Protein AF-0000000084338979 (afdb_homodimer)

Secondary structure (DSSP, 8-state):
----S-S----HHHHHHHHHHHHHHHTT---PPPEEEEEGGG-TT-EESS-EE-SS-BSSS--TTT-TTS---TTSSB-TTSEEE-TTPBPPHHHHHHHHHTT-SEEEEEPPPEEEEEEE-SSEE-TTS-PPTT-EE-HHHHHHHHHHHHTT-EEEE-PPBPS-HHHHHHHHHHHGGG-SEEEEEE-S-TTHHHHHHHHHHHHEEEEEE--SEES-TT-EEEEES-S-TTT-TTS-----EEEEEE-SSHHHHHHHIIIIIHHHHHHHHT-PPPP--PEEEEESS-EE--TTSEEEEEEEEEEEE-TTT--EEEEEEEPP--TT-HHHHHH--EEEEE-TT--EE-TT-EEEEEEPTT----TTEEEEEE---HHHHHHHHHHHHH-SS-EEEEEE--HHHHHHHHHTT--SEEEEEEETTS-HHHHHHHHHHHHS---EEEEEE-SSEEEEEEE-S-TTSHHHHHHHHHHT-HHHHHHHHHSTT--S-----EEEEPTT------TTS------/----S-S----HHHHHHHHHHHHHHHTT---PPPEEEEEGGG-TT-EESS-EE-SS-BSSS--TTT-TTS---TTSSB-TTSEEE-TTPBPPHHHHHHHHHTT-SEEEEEPPPEEEEEEE-SSEE-TTS-PPTT-EE-HHHHHHHHHHHHTT-EEEE-PPBPS-HHHHHHHHHHHGGG-SEEEEEE-S-TTHHHHHHHHHHHHEEEEEE--SEES-TT-EEEEES-S-TTT-TTS-----EEEEEE-SSHHHHHHHIIIIIHHHHHHHHT-PPPP--PEEEEESS-EE--TTSEEEEEEEEEEEE-TTT--EEEEEEEPP--TT-HHHHHH--EEEEE-TT--EE-TT-EEEEEEPTT----TTEEEEEE---HHHHHHHHHHHHH-SS-EEEEEE--HHHHHHHHHTT--SEEEEEEETTS-TTHHHHHHHHHHS---EEEEEE-SSEEEEEEE-S-TTSHHHHHHHHHHT-HHHHHHHHHSTT--S-----EEEEPTT------TTS------

pLDDT: mean 74.65, std 19.27, range [20.69, 98.31]

Sequence (1030 aa):
MTDAADAVRADPVAEAFRSWLRGCARAGWAPDAVVETVGVRQAHGRVTAGPVVARWPVPVHDETAYDETMPSPIGDDVRTGSAVLPGGHRIRPVDVAALAAAGHVSITVRRRPRVAIVPTGDEVRPFGGTPRPSEVLDTNSLMLEGLLAEAGCEPWPLPVVPDRPDALAAALSDAAPTADLVLVVAGSRTARDAHLRAVIAQLGQVAVHRVAMRPGRPVVLGVLGGGAPEHDPVRPAMPPVPVVGVPGYPASVERVFRGFVAPLLHRILGVPPPARHPVPARLAAPVRSTATLDEHVRVRVATVTDPGTAAPHLLAVPLPRGAGALTALIRAEALLHVPVGVDRLAAGAAVQLLTVPGAAFATSTTVLAGPSSPAVDALVDAHRADTADCVLHRTELGEDEALSALAAGLCHAAVAALPLGAAYPDAAQRLADRLGAITALEVARSDRVDVLVVPAAAFDSAPVVRLRCTLSSMAFRRRLRDLRGYSGRTSGRETWHAPGTALEPANGGPRCATRMTDAADAVRADPVAEAFRSWLRGCARAGWAPDAVVETVGVRQAHGRVTAGPVVARWPVPVHDETAYDETMPSPIGDDVRTGSAVLPGGHRIRPVDVAALAAAGHVSITVRRRPRVAIVPTGDEVRPFGGTPRPSEVLDTNSLMLEGLLAEAGCEPWPLPVVPDRPDALAAALSDAAPTADLVLVVAGSRTARDAHLRAVIAQLGQVAVHRVAMRPGRPVVLGVLGGGAPEHDPVRPAMPPVPVVGVPGYPASVERVFRGFVAPLLHRILGVPPPARHPVPARLAAPVRSTATLDEHVRVRVATVTDPGTAAPHLLAVPLPRGAGALTALIRAEALLHVPVGVDRLAAGAAVQLLTVPGAAFATSTTVLAGPSSPAVDALVDAHRADTADCVLHRTELGEDEALSALAAGLCHAAVAALPLGAAYPDAAQRLADRLGAITALEVARSDRVDVLVVPAAAFDSAPVVRLRCTLSSMAFRRRLRDLRGYSGRTSGRETWHAPGTALEPANGGPRCATR

Nearest PDB structures (foldseek):
  8bve-assembly1_A  TM=7.449E-01  e=4.245E-26  Corynebacterium glutamicum ATCC 13032
  1g8l-assembly1_B  TM=8.220E-01  e=2.655E-24  Escherichia coli
  8bvf-assembly1_A  TM=7.395E-01  e=1.443E-25  Corynebacterium glutamicum ATCC 13032
  1t3e-assembly1_A  TM=7.910E-01  e=2.103E-24  Rattus norvegicus
  8bvf-assembly1_B  TM=7.444E-01  e=1.320E-24  Corynebacterium glutamicum ATCC 13032

Radius of gyration: 31.31 Å; Cα contacts (8 Å, |Δi|>4): 2310; chains: 2; bounding box: 85×74×73 Å

Solvent-accessible surface area (backbone atoms only — not comparable to full-atom values): 53296 Å² total; per-residue (Å²): 136,77,81,70,81,74,61,78,69,74,50,49,61,61,52,48,43,53,45,31,50,52,43,30,42,74,27,66,36,68,63,72,60,53,69,41,76,39,44,38,88,69,35,59,66,35,26,24,60,40,63,40,54,23,73,37,29,24,41,77,47,64,39,27,81,65,34,79,87,58,59,37,47,54,25,68,49,36,42,57,68,34,68,74,42,39,42,27,34,69,31,41,31,62,41,40,19,48,42,44,60,19,65,39,56,54,46,56,23,37,50,59,49,35,33,34,34,39,37,32,24,76,41,50,36,70,72,84,66,83,69,54,93,77,39,40,63,46,32,58,61,52,20,48,40,39,52,32,42,75,71,50,32,40,59,42,77,50,72,73,31,54,78,39,61,67,54,44,43,51,53,48,64,66,48,41,76,76,26,62,31,39,36,36,35,36,43,75,56,72,80,49,56,60,51,51,52,51,39,40,40,66,48,31,38,69,49,40,70,52,45,52,35,35,62,39,27,75,28,31,33,32,24,34,28,30,66,73,63,79,77,52,83,81,45,68,96,34,68,41,22,46,32,36,38,36,43,42,37,61,57,16,38,54,42,42,35,64,62,47,50,49,55,50,49,26,50,34,57,47,30,79,73,76,59,79,71,62,41,72,28,25,25,44,49,62,45,78,49,57,34,78,25,34,31,60,41,43,14,34,41,23,69,32,51,32,70,88,76,67,42,74,43,41,30,33,37,74,44,72,77,57,64,70,30,56,51,36,60,60,58,35,26,27,30,36,70,39,52,50,71,43,38,67,44,56,54,59,38,79,45,56,28,38,77,38,90,91,41,46,61,45,76,37,35,29,34,36,21,13,52,91,41,74,62,53,51,34,44,47,51,31,35,44,70,72,28,64,76,33,49,70,42,75,43,79,25,51,58,70,52,10,49,48,31,31,65,66,30,49,26,45,24,20,36,40,78,38,61,59,81,56,57,55,70,51,54,52,42,51,48,28,62,69,56,66,62,48,56,52,34,46,32,44,42,43,57,45,40,32,36,36,34,37,47,31,80,69,59,80,34,67,52,43,45,50,52,50,49,35,65,60,29,67,64,28,50,48,46,49,38,60,39,84,92,30,75,36,74,66,54,74,76,46,73,47,56,50,92,86,63,74,71,71,72,78,76,80,60,83,73,80,74,79,123,136,79,80,73,81,74,60,79,69,74,52,50,62,61,52,49,46,53,45,29,51,51,44,30,42,74,27,67,38,68,64,71,59,55,68,43,75,41,43,37,88,68,34,56,65,34,25,26,60,40,63,40,57,23,74,36,28,23,41,78,47,64,40,27,80,62,35,78,86,56,60,37,47,54,25,67,49,34,41,58,70,35,69,75,43,39,43,28,33,69,33,41,31,61,39,38,19,45,42,43,61,18,65,41,55,56,46,56,22,37,50,59,49,34,32,34,35,38,36,31,27,78,43,49,38,70,72,83,66,83,68,55,91,77,40,39,64,44,29,59,59,52,20,47,38,39,51,32,43,74,71,50,33,40,60,40,78,50,72,72,30,54,77,38,61,67,53,43,42,51,52,48,64,67,48,40,74,76,26,62,31,39,36,37,35,36,41,74,55,72,80,48,54,60,49,53,50,51,38,39,40,66,49,32,38,70,49,40,70,52,44,53,35,35,62,38,27,75,29,32,32,29,24,34,26,32,65,72,62,80,79,50,83,79,45,68,95,35,67,41,21,46,33,36,39,35,44,43,37,60,58,16,37,55,43,42,35,65,62,46,52,48,56,50,50,26,50,35,56,48,31,78,73,75,60,80,71,63,43,71,27,25,25,44,49,63,44,80,49,55,34,78,24,33,31,58,41,42,14,34,43,25,68,32,51,31,71,88,75,68,42,77,43,41,30,33,37,74,47,71,75,58,62,72,30,56,51,34,61,59,59,33,27,29,32,36,70,40,51,49,73,42,40,67,43,55,55,58,38,79,44,55,29,39,75,37,89,91,41,47,60,46,76,35,34,27,35,36,20,13,52,89,43,75,63,53,50,34,45,47,51,32,34,43,71,72,28,65,77,32,48,70,42,75,44,76,24,52,57,71,53,10,48,49,30,31,66,66,30,48,27,45,22,20,37,40,78,38,61,59,77,58,55,80,55,52,56,57,46,50,49,28,61,69,57,68,62,48,56,51,34,45,33,45,43,42,57,44,39,32,37,36,35,38,48,31,79,70,58,80,34,68,51,42,46,50,51,50,49,34,66,61,30,68,65,29,51,49,45,50,39,60,39,83,91,29,73,36,73,64,56,74,76,46,74,48,57,48,91,86,65,75,70,70,74,77,77,78,60,82,72,78,73,79,123

Foldseek 3Di:
DDPVPPPPFDPLLVVLQVLLVVQLVLLVDDLAFDKDKDFLVPLQQFFAQAFDFQQAAPPNAFCCVVDVVDTDHTNNPHHGGHTLDGGRDGAHPVNSVSCVNSPGRMGMTTDAFEEEEEEEEPQEDEPPDDHDPSHDYQVLLVVVCVVSVVLRHHYHYDDYFYLDLVRVLVVCVVPFQRGQEYEYEYAQDPVSLVSVQVSQVVQFDWRDAATQAPPQRGKTKHKGHSDDCPPDVVHPNGRIHIYMYFYHQNVRSVVCCVSHVSVSSSSSRVHDDDDWDWFKAFELAKDFADQRGWYKFFWAKAWWAFPVPRDIGIYTYTDDRPSNPVVSVVRGQWIFIDGRRDGMDGGGDMGTTTGDPPRDNPNQEFEEEEADDLLVVLLQVLLVVVPVSHHYHYDHDYQVVRLVSLNRRSGQKYKDKAFPPPPVVVVVVVSCVVNVPQFWWWWFDFNTITITITGRPVCPDPSNVSSSVSSQDPSSQVSQCPPPVRPGDRDGTDIDGDPPPPPPPPPPDPPPPPD/DPPVPPPPFDPLLVVLQVLLVVQLVVLVDDLAFDKDKDFLVPLQQFFAQAFDFQQAAPPNAFCCVVDVVDTDHTNNPHHGGHTLDGGRDGAHPVNSVSCVNSPGRMGMTGDAFEEEEEEEEPQEDEPPDDHDPSHDYQVLLVVVCVVSVVLRHHYHYDDYFYLDLVRVLVVCVVPFQRGQEYEYEYAQDPVSLVSVQVSQVVQFDWRDAATQAPPQRGKTKHKGHSDDCPPDVVHPNGRIHIYMYFYHQNVRSVVCCVSHVSVSSSSSRVHDDDDWDWFKAFELAKDFADQRGWYKFFWAKAWWAFPVPRDIGIYTYTDDRPSNPVVSVVRGQWIFIDGRRDGMDGGGDMGTTTGDPPRDNPNQEFEEEEADDLLVVLLQVLLVVVCVSHHYHYDHDYQVVRLVSLNRRSGQKYKDKAFPPPDPPVVVVVSCVVSVQQFKWWWFDFNTITITIGGRNVCPDPNNVSSSVSSQDPSSQVSCCPPPVRPGDRDGTDIDGDPPPPPPPPPVDPPPPPD

Structure (mmCIF, N/CA/C/O backbone):
data_AF-0000000084338979-model_v1
#
loop_
_entity.id
_entity.type
_entity.pdbx_description
1 polymer 'Molybdopterin molybdenumtransferase'
#
loop_
_atom_site.group_PDB
_atom_site.id
_atom_site.type_symbol
_atom_site.label_atom_id
_atom_site.label_alt_id
_atom_site.label_comp_id
_atom_site.label_asym_id
_atom_site.label_entity_id
_atom_site.label_seq_id
_atom_site.pdbx_PDB_ins_code
_atom_site.Cartn_x
_atom_site.Cartn_y
_atom_site.Cartn_z
_atom_site.occupancy
_atom_site.B_iso_or_equiv
_atom_site.auth_seq_id
_atom_site.auth_comp_id
_atom_site.auth_asym_id
_atom_site.auth_atom_id
_atom_site.pdbx_PDB_model_num
ATOM 1 N N . MET A 1 1 ? -17.281 0.691 -37.812 1 20.69 1 MET A N 1
ATOM 2 C CA . MET A 1 1 ? -16.312 0.841 -36.75 1 20.69 1 MET A CA 1
ATOM 3 C C . MET A 1 1 ? -16.922 0.451 -35.406 1 20.69 1 MET A C 1
ATOM 5 O O . MET A 1 1 ? -17.781 1.161 -34.875 1 20.69 1 MET A O 1
ATOM 9 N N . THR A 1 2 ? -17.312 -0.832 -35.125 1 25.09 2 THR A N 1
ATOM 10 C CA . THR A 1 2 ? -18.234 -1.56 -34.25 1 25.09 2 THR A CA 1
ATOM 11 C C . THR A 1 2 ? -17.938 -1.274 -32.781 1 25.09 2 THR A C 1
ATOM 13 O O . THR A 1 2 ? -16.781 -1.016 -32.438 1 25.09 2 THR A O 1
ATOM 16 N N . ASP A 1 3 ? -18.922 -0.674 -32.062 1 25.23 3 ASP A N 1
ATOM 17 C CA . ASP A 1 3 ? -19.109 -0.098 -30.75 1 25.23 3 ASP A CA 1
ATOM 18 C C . ASP A 1 3 ? -18.578 -1.033 -29.672 1 25.23 3 ASP A C 1
ATOM 20 O O . ASP A 1 3 ? -19.328 -1.852 -29.125 1 25.23 3 ASP A O 1
ATOM 24 N N . ALA A 1 4 ? -17.531 -1.702 -29.922 1 30.78 4 ALA A N 1
ATOM 25 C CA . ALA A 1 4 ? -16.734 -2.73 -29.266 1 30.78 4 ALA A CA 1
ATOM 26 C C . ALA A 1 4 ? -16.453 -2.352 -27.812 1 30.78 4 ALA A C 1
ATOM 28 O O . ALA A 1 4 ? -15.977 -3.18 -27.031 1 30.78 4 ALA A O 1
ATOM 29 N N . ALA A 1 5 ? -16.5 -1.161 -27.484 1 31.81 5 ALA A N 1
ATOM 30 C CA . ALA A 1 5 ? -16.047 -0.601 -26.219 1 31.81 5 ALA A CA 1
ATOM 31 C C . ALA A 1 5 ? -17 -0.952 -25.078 1 31.81 5 ALA A C 1
ATOM 33 O O . ALA A 1 5 ? -16.578 -1.052 -23.922 1 31.81 5 ALA A O 1
ATOM 34 N N . ASP A 1 6 ? -18.344 -0.881 -25.281 1 31.92 6 ASP A N 1
ATOM 35 C CA . ASP A 1 6 ? -19.391 -0.884 -24.266 1 31.92 6 ASP A CA 1
ATOM 36 C C . ASP A 1 6 ? -19.672 -2.303 -23.781 1 31.92 6 ASP A C 1
ATOM 38 O O . ASP A 1 6 ? -20.688 -2.541 -23.109 1 31.92 6 ASP A O 1
ATOM 42 N N . ALA A 1 7 ? -19.422 -3.338 -24.594 1 33.75 7 ALA A N 1
ATOM 43 C CA . ALA A 1 7 ? -19.812 -4.68 -24.172 1 33.75 7 ALA A CA 1
ATOM 44 C C . ALA A 1 7 ? -19.281 -5.004 -22.781 1 33.75 7 ALA A C 1
ATOM 46 O O . ALA A 1 7 ? -18.078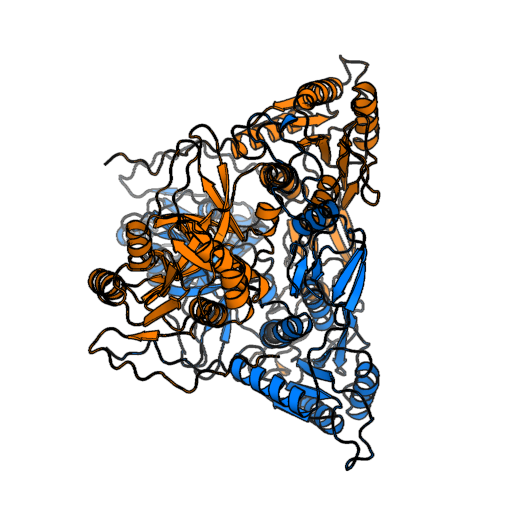 -5.047 -22.562 1 33.75 7 ALA A O 1
ATOM 47 N N . VAL A 1 8 ? -19.922 -4.73 -21.812 1 41.84 8 VAL A N 1
ATOM 48 C CA . VAL A 1 8 ? -19.688 -5.215 -20.469 1 41.84 8 VAL A CA 1
ATOM 49 C C . VAL A 1 8 ? -19.094 -6.621 -20.516 1 41.84 8 VAL A C 1
ATOM 51 O O . VAL A 1 8 ? -19.797 -7.59 -20.781 1 41.84 8 VAL A O 1
ATOM 54 N N . ARG A 1 9 ? -17.938 -6.82 -21.188 1 52.38 9 ARG A N 1
ATOM 55 C CA . ARG A 1 9 ? -17.266 -8.109 -21.328 1 52.38 9 ARG A CA 1
ATOM 56 C C . ARG A 1 9 ? -17.312 -8.898 -20.031 1 52.38 9 ARG A C 1
ATOM 58 O O . ARG A 1 9 ? -17.234 -8.328 -18.938 1 52.38 9 ARG A O 1
ATOM 65 N N . ALA A 1 10 ? -17.891 -10.148 -19.969 1 65.62 10 ALA A N 1
ATOM 66 C CA . ALA A 1 10 ? -18.094 -11.125 -18.906 1 65.62 10 ALA A CA 1
ATOM 67 C C . ALA A 1 10 ? -16.828 -11.305 -18.078 1 65.62 10 ALA A C 1
ATOM 69 O O . ALA A 1 10 ? -15.727 -11.391 -18.609 1 65.62 10 ALA A O 1
ATOM 70 N N . ASP A 1 11 ? -16.828 -10.859 -16.844 1 87 11 ASP A N 1
ATOM 71 C CA . ASP A 1 11 ? -15.805 -11.156 -15.836 1 87 11 ASP A CA 1
ATOM 72 C C . ASP A 1 11 ? -16.156 -12.422 -15.062 1 87 11 ASP A C 1
ATOM 74 O O . ASP A 1 11 ? -16.891 -12.367 -14.078 1 87 11 ASP A O 1
ATOM 78 N N . PRO A 1 12 ? -15.656 -13.594 -15.672 1 93.81 12 PRO A N 1
ATOM 79 C CA . PRO A 1 12 ? -16.031 -14.859 -15.039 1 93.81 12 PRO A CA 1
ATOM 80 C C . PRO A 1 12 ? -15.719 -14.891 -13.547 1 93.81 12 PRO A C 1
ATOM 82 O O . PRO A 1 12 ? -16.438 -15.539 -12.773 1 93.81 12 PRO A O 1
ATOM 85 N N . VAL A 1 13 ? -14.695 -14.266 -13.141 1 94.19 13 VAL A N 1
ATOM 86 C CA . VAL A 1 13 ? -14.312 -14.25 -11.734 1 94.19 13 VAL A CA 1
ATOM 87 C C . VAL A 1 13 ? -15.352 -13.477 -10.93 1 94.19 13 VAL A C 1
ATOM 89 O O . VAL A 1 13 ? -15.805 -13.938 -9.883 1 94.19 13 VAL A O 1
ATOM 92 N N . ALA A 1 14 ? -15.758 -12.32 -11.43 1 91.38 14 ALA A N 1
ATOM 93 C CA . ALA A 1 14 ? -16.781 -11.531 -10.758 1 91.38 14 ALA A CA 1
ATOM 94 C C . ALA A 1 14 ? -18.109 -12.281 -10.695 1 91.38 14 ALA A C 1
ATOM 96 O O . ALA A 1 14 ? -18.812 -12.25 -9.68 1 91.38 14 ALA A O 1
ATOM 97 N N . GLU A 1 15 ? -18.438 -12.945 -11.758 1 92.81 15 GLU A N 1
ATOM 98 C CA . GLU A 1 15 ? -19.688 -13.719 -11.812 1 92.81 15 GLU A CA 1
ATOM 99 C C . GLU A 1 15 ? -19.656 -14.875 -10.82 1 92.81 15 GLU A C 1
ATOM 101 O O . GLU A 1 15 ? -20.625 -15.125 -10.117 1 92.81 15 GLU A O 1
ATOM 106 N N . ALA A 1 16 ? -18.531 -15.547 -10.836 1 96.12 16 ALA A N 1
ATOM 107 C CA . ALA A 1 16 ? -18.391 -16.656 -9.891 1 96.12 16 ALA A CA 1
ATOM 108 C C . ALA A 1 16 ? -18.484 -16.156 -8.453 1 96.12 16 ALA A C 1
ATOM 110 O O . ALA A 1 16 ? -19.109 -16.812 -7.602 1 96.12 16 ALA A O 1
ATOM 111 N N . PHE A 1 17 ? -17.953 -15.078 -8.164 1 95.69 17 PHE A N 1
ATOM 112 C CA . PHE A 1 17 ? -18 -14.5 -6.828 1 95.69 17 PHE A CA 1
ATOM 113 C C . PHE A 1 17 ? -19.438 -14.172 -6.426 1 95.69 17 PHE A C 1
ATOM 115 O O . PHE A 1 17 ? -19.859 -14.477 -5.309 1 95.69 17 PHE A O 1
ATOM 122 N N . ARG A 1 18 ? -20.141 -13.555 -7.309 1 93.38 18 ARG A N 1
ATOM 123 C CA . ARG A 1 18 ? -21.547 -13.242 -7.043 1 93.38 18 ARG A CA 1
ATOM 124 C C . ARG A 1 18 ? -22.359 -14.508 -6.785 1 93.38 18 ARG A C 1
ATOM 126 O O . ARG A 1 18 ? -23.188 -14.547 -5.875 1 93.38 18 ARG A O 1
ATOM 133 N N . SER A 1 19 ? -22.062 -15.461 -7.586 1 95 19 SER A N 1
ATOM 134 C CA . SER A 1 19 ? -22.75 -16.75 -7.41 1 95 19 SER A CA 1
ATOM 135 C C . SER A 1 19 ? -22.406 -17.359 -6.059 1 95 19 SER A C 1
ATOM 137 O O . SER A 1 19 ? -23.281 -17.922 -5.398 1 95 19 SER A O 1
ATOM 139 N N . TRP A 1 20 ? -21.188 -17.297 -5.664 1 97 20 TRP A N 1
ATOM 140 C CA . TRP A 1 20 ? -20.75 -17.781 -4.359 1 97 20 TRP A CA 1
ATOM 141 C C . TRP A 1 20 ? -21.469 -17.062 -3.232 1 97 20 TRP A C 1
ATOM 143 O O . TRP A 1 20 ? -22.016 -17.703 -2.324 1 97 20 TRP A O 1
ATOM 153 N N . LEU A 1 21 ? -21.578 -15.75 -3.318 1 93.81 21 LEU A N 1
ATOM 154 C CA . LEU A 1 21 ? -22.25 -14.961 -2.293 1 93.81 21 LEU A CA 1
ATOM 155 C C . LEU A 1 21 ? -23.719 -15.344 -2.193 1 93.81 21 LEU A C 1
ATOM 157 O O . LEU A 1 21 ? -24.266 -15.422 -1.094 1 93.81 21 LEU A O 1
ATOM 161 N N . ARG A 1 22 ? -24.297 -15.539 -3.334 1 92.75 22 ARG A N 1
ATOM 162 C CA . ARG A 1 22 ? -25.703 -15.961 -3.348 1 92.75 22 ARG A CA 1
ATOM 163 C C . ARG A 1 22 ? -25.875 -17.312 -2.67 1 92.75 22 ARG A C 1
ATOM 165 O O . ARG A 1 22 ? -26.828 -17.531 -1.92 1 92.75 22 ARG A O 1
ATOM 172 N N . GLY A 1 23 ? -24.969 -18.156 -2.986 1 93.31 23 GLY A N 1
ATOM 173 C CA . GLY A 1 23 ? -25 -19.453 -2.326 1 93.31 23 GLY A CA 1
ATOM 174 C C . GLY A 1 23 ? -24.844 -19.359 -0.82 1 93.31 23 GLY A C 1
ATOM 175 O O . GLY A 1 23 ? -25.562 -20.047 -0.078 1 93.31 23 GLY A O 1
ATOM 176 N N . CYS A 1 24 ? -23.984 -18.547 -0.379 1 93.81 24 CYS A N 1
ATOM 177 C CA . CYS A 1 24 ? -23.781 -18.328 1.05 1 93.81 24 CYS A CA 1
ATOM 178 C C . CYS A 1 24 ? -25.031 -17.734 1.691 1 93.81 24 CYS A C 1
ATOM 180 O O . CYS A 1 24 ? -25.453 -18.172 2.76 1 93.81 24 CYS A O 1
ATOM 182 N N . ALA A 1 25 ? -25.609 -16.812 1.039 1 90.44 25 ALA A N 1
ATOM 183 C CA . ALA A 1 25 ? -26.812 -16.172 1.552 1 90.44 25 ALA A CA 1
ATOM 184 C C . ALA A 1 25 ? -27.953 -17.172 1.669 1 90.44 25 ALA A C 1
ATOM 186 O O . ALA A 1 25 ? -28.703 -17.156 2.652 1 90.44 25 ALA A O 1
ATOM 187 N N . ARG A 1 26 ? -28.094 -18 0.717 1 90.75 26 ARG A N 1
ATOM 188 C CA . ARG A 1 26 ? -29.141 -19.016 0.72 1 90.75 26 ARG A CA 1
ATOM 189 C C . ARG A 1 26 ? -28.969 -19.984 1.891 1 90.75 26 ARG A C 1
ATOM 191 O O . ARG A 1 26 ? -29.953 -20.484 2.43 1 90.75 26 ARG A O 1
ATOM 198 N N . ALA A 1 27 ? -27.719 -20.172 2.244 1 91.56 27 ALA A N 1
ATOM 199 C CA . ALA A 1 27 ? -27.422 -21.062 3.367 1 91.56 27 ALA A CA 1
ATOM 200 C C . ALA A 1 27 ? -27.594 -20.328 4.699 1 91.56 27 ALA A C 1
ATOM 202 O O . ALA A 1 27 ? -27.422 -20.938 5.766 1 91.56 27 ALA A O 1
ATOM 203 N N . GLY A 1 28 ? -27.844 -19 4.66 1 89.69 28 GLY A N 1
ATOM 204 C CA . GLY A 1 28 ? -28.094 -18.219 5.863 1 89.69 28 GLY A CA 1
ATOM 205 C C . GLY A 1 28 ? -26.875 -17.469 6.34 1 89.69 28 GLY A C 1
ATOM 206 O O . GLY A 1 28 ? -26.859 -16.938 7.453 1 89.69 28 GLY A O 1
ATOM 207 N N . TRP A 1 29 ? -25.844 -17.484 5.508 1 91.62 29 TRP A N 1
ATOM 208 C CA . TRP A 1 29 ? -24.625 -16.75 5.883 1 91.62 29 TRP A CA 1
ATOM 209 C C . TRP A 1 29 ? -24.781 -15.266 5.605 1 91.62 29 TRP A C 1
ATOM 211 O O . TRP A 1 29 ? -25.328 -14.875 4.574 1 91.62 29 TRP A O 1
ATOM 221 N N . ALA A 1 30 ? -24.328 -14.477 6.566 1 87.62 30 ALA A N 1
ATOM 222 C CA . ALA A 1 30 ? -24.234 -13.031 6.414 1 87.62 30 ALA A CA 1
ATOM 223 C C . ALA A 1 30 ? -22.875 -12.523 6.914 1 87.62 30 ALA A C 1
ATOM 225 O O . ALA A 1 30 ? -22.312 -13.078 7.859 1 87.62 30 ALA A O 1
ATOM 226 N N . PRO A 1 31 ? -22.422 -11.531 6.184 1 83.62 31 PRO A N 1
ATOM 227 C CA . PRO A 1 31 ? -21.109 -11.008 6.598 1 83.62 31 PRO A CA 1
ATOM 228 C C . PRO A 1 31 ? -21.188 -10.203 7.891 1 83.62 31 PRO A C 1
ATOM 230 O O . PRO A 1 31 ? -20.812 -9.031 7.914 1 83.62 31 PRO A O 1
ATOM 233 N N . ASP A 1 32 ? -21.703 -10.688 8.867 1 75.31 32 ASP A N 1
ATOM 234 C CA . ASP A 1 32 ? -21.828 -9.992 10.141 1 75.31 32 ASP A CA 1
ATOM 235 C C . ASP A 1 32 ? -20.5 -10.039 10.914 1 75.31 32 ASP A C 1
ATOM 237 O O . ASP A 1 32 ? -19.969 -11.117 11.18 1 75.31 32 ASP A O 1
ATOM 241 N N . ALA A 1 33 ? -20 -8.914 11.109 1 71.31 33 ALA A N 1
ATOM 242 C CA . ALA A 1 33 ? -18.719 -8.875 11.805 1 71.31 33 ALA A CA 1
ATOM 243 C C . ALA A 1 33 ? -18.922 -8.828 13.32 1 71.31 33 ALA A C 1
ATOM 245 O O . ALA A 1 33 ? -19.828 -8.164 13.812 1 71.31 33 ALA A O 1
ATOM 246 N N . VAL A 1 34 ? -18.25 -9.727 13.938 1 87.5 34 VAL A N 1
ATOM 247 C CA . VAL A 1 34 ? -18.125 -9.641 15.383 1 87.5 34 VAL A CA 1
ATOM 248 C C . VAL A 1 34 ? -17.297 -8.422 15.766 1 87.5 34 VAL A C 1
ATOM 250 O O . VAL A 1 34 ? -16.359 -8.047 15.039 1 87.5 34 VAL A O 1
ATOM 253 N N . VAL A 1 35 ? -17.734 -7.723 16.781 1 93.38 35 VAL A N 1
ATOM 254 C CA . VAL A 1 35 ? -17.031 -6.5 17.156 1 93.38 35 VAL A CA 1
ATOM 255 C C . VAL A 1 35 ? -16.297 -6.719 18.484 1 93.38 35 VAL A C 1
ATOM 257 O O . VAL A 1 35 ? -16.609 -7.656 19.219 1 93.38 35 VAL A O 1
ATOM 260 N N . GLU A 1 36 ? -15.297 -6.004 18.719 1 95.81 36 GLU A N 1
ATOM 261 C CA . GLU A 1 36 ? -14.539 -6 19.969 1 95.81 36 GLU A CA 1
ATOM 262 C C . GLU A 1 36 ? -14.039 -4.594 20.297 1 95.81 36 GLU A C 1
ATOM 264 O O . GLU A 1 36 ? -14.07 -3.701 19.453 1 95.81 36 GLU A O 1
ATOM 269 N N . THR A 1 37 ? -13.734 -4.391 21.531 1 97 37 THR A N 1
ATOM 270 C CA . THR A 1 37 ? -13.18 -3.117 21.969 1 97 37 THR A CA 1
ATOM 271 C C . THR A 1 37 ? -11.664 -3.219 22.141 1 97 37 THR A C 1
ATOM 273 O O . THR A 1 37 ? -11.164 -4.172 22.75 1 97 37 THR A O 1
ATOM 276 N N . VAL A 1 38 ? -10.977 -2.293 21.562 1 96.81 38 VAL A N 1
ATOM 277 C CA . VAL A 1 38 ? -9.523 -2.264 21.672 1 96.81 38 VAL A CA 1
ATOM 278 C C . VAL A 1 38 ? -9.062 -0.878 22.125 1 96.81 38 VAL A C 1
ATOM 280 O O . VAL A 1 38 ? -9.789 0.105 21.969 1 96.81 38 VAL A O 1
ATOM 283 N N . GLY A 1 39 ? -7.871 -0.873 22.797 1 96 39 GLY A N 1
ATOM 284 C CA . GLY A 1 39 ? -7.277 0.426 23.062 1 96 39 GLY A CA 1
ATOM 285 C C . GLY A 1 39 ? -6.918 1.198 21.812 1 96 39 GLY A C 1
ATOM 286 O O . GLY A 1 39 ? -6.504 0.609 20.812 1 96 39 GLY A O 1
ATOM 287 N N . VAL A 1 40 ? -7.047 2.488 21.844 1 94.5 40 VAL A N 1
ATOM 288 C CA . VAL A 1 40 ? -6.789 3.346 20.688 1 94.5 40 VAL A CA 1
ATOM 289 C C . VAL A 1 40 ? -5.371 3.105 20.172 1 94.5 40 VAL A C 1
ATOM 291 O O . VAL A 1 40 ? -5.145 3.068 18.969 1 94.5 40 VAL A O 1
ATOM 294 N N . ARG A 1 41 ? -4.453 2.861 21.078 1 91.81 41 ARG A N 1
ATOM 295 C CA . ARG A 1 41 ? -3.066 2.615 20.688 1 91.81 41 ARG A CA 1
ATOM 296 C C . ARG A 1 41 ? -2.943 1.343 19.859 1 91.81 41 ARG A C 1
ATOM 298 O O . ARG A 1 41 ? -2.086 1.25 18.984 1 91.81 41 ARG A O 1
ATOM 305 N N . GLN A 1 42 ? -3.842 0.435 20.094 1 93.5 42 GLN A N 1
ATOM 306 C CA . GLN A 1 42 ? -3.814 -0.854 19.406 1 93.5 42 GLN A CA 1
ATOM 307 C C . GLN A 1 42 ? -4.773 -0.87 18.219 1 93.5 42 GLN A C 1
ATOM 309 O O . GLN A 1 42 ? -4.961 -1.906 17.578 1 93.5 42 GLN A O 1
ATOM 314 N N . ALA A 1 43 ? -5.324 0.232 17.922 1 95.81 43 ALA A N 1
ATOM 315 C CA . ALA A 1 43 ? -6.391 0.28 16.938 1 95.81 43 ALA A CA 1
ATOM 316 C C . ALA A 1 43 ? -5.816 0.387 15.523 1 95.81 43 ALA A C 1
ATOM 318 O O . ALA A 1 43 ? -6.531 0.193 14.539 1 95.81 43 ALA A O 1
ATOM 319 N N . HIS A 1 44 ? -4.523 0.647 15.445 1 93.62 44 HIS A N 1
ATOM 320 C CA . HIS A 1 44 ? -3.887 0.774 14.141 1 93.62 44 HIS A CA 1
ATOM 321 C C . HIS A 1 44 ? -4.129 -0.468 13.289 1 93.62 44 HIS A C 1
ATOM 323 O O . HIS A 1 44 ? -3.871 -1.589 13.734 1 93.62 44 HIS A O 1
ATOM 329 N N . GLY A 1 45 ? -4.656 -0.258 12.07 1 92.06 45 GLY A N 1
ATOM 330 C CA . GLY A 1 45 ? -4.875 -1.343 11.133 1 92.06 45 GLY A CA 1
ATOM 331 C C . GLY A 1 45 ? -6.223 -2.021 11.305 1 92.06 45 GLY A C 1
ATOM 332 O O . GLY A 1 45 ? -6.652 -2.787 10.445 1 92.06 45 GLY A O 1
ATOM 333 N N . ARG A 1 46 ? -6.898 -1.739 12.422 1 95.25 46 ARG A N 1
ATOM 334 C CA . ARG A 1 46 ? -8.227 -2.305 12.664 1 95.25 46 ARG A CA 1
ATOM 335 C C . ARG A 1 46 ? -9.297 -1.528 11.906 1 95.25 46 ARG A C 1
ATOM 337 O O . ARG A 1 46 ? -9.008 -0.491 11.305 1 95.25 46 ARG A O 1
ATOM 344 N N . VAL A 1 47 ? -10.477 -2.117 11.828 1 91.56 47 VAL A N 1
ATOM 345 C CA . VAL A 1 47 ? -11.578 -1.487 11.109 1 91.56 47 VAL A CA 1
ATOM 346 C C . VAL A 1 47 ? -12.656 -1.048 12.094 1 91.56 47 VAL A C 1
ATOM 348 O O . VAL A 1 47 ? -13.086 -1.832 12.945 1 91.56 47 VAL A O 1
ATOM 351 N N . THR A 1 48 ? -13.062 0.215 11.984 1 91.5 48 THR A N 1
ATOM 352 C CA . THR A 1 48 ? -14.094 0.72 12.883 1 91.5 48 THR A CA 1
ATOM 353 C C . THR A 1 48 ? -15.398 -0.052 12.695 1 91.5 48 THR A C 1
ATOM 355 O O . THR A 1 48 ? -15.789 -0.353 11.57 1 91.5 48 THR A O 1
ATOM 358 N N . ALA A 1 49 ? -16.062 -0.429 13.82 1 90.06 49 ALA A N 1
ATOM 359 C CA . ALA A 1 49 ? -17.344 -1.146 13.773 1 90.06 49 ALA A CA 1
ATOM 360 C C . ALA A 1 49 ? -18.484 -0.215 13.375 1 90.06 49 ALA A C 1
ATOM 362 O O . ALA A 1 49 ? -19.453 -0.647 12.75 1 90.06 49 ALA A O 1
ATOM 363 N N . GLY A 1 50 ? -18.391 0.966 13.727 1 82.44 50 GLY A N 1
ATOM 364 C CA . GLY A 1 50 ? -19.328 2.051 13.445 1 82.44 50 GLY A CA 1
ATOM 365 C C . GLY A 1 50 ? -18.672 3.42 13.492 1 82.44 50 GLY A C 1
ATOM 366 O O . GLY A 1 50 ? -17.469 3.533 13.742 1 82.44 50 GLY A O 1
ATOM 367 N N . PRO A 1 51 ? -19.453 4.395 13.195 1 79.81 51 PRO A N 1
ATOM 368 C CA . PRO A 1 51 ? -18.875 5.742 13.281 1 79.81 51 PRO A CA 1
ATOM 369 C C . PRO A 1 51 ? -18.359 6.078 14.68 1 79.81 51 PRO A C 1
ATOM 371 O O . PRO A 1 51 ? -18.969 5.668 15.68 1 79.81 51 PRO A O 1
ATOM 374 N N . VAL A 1 52 ? -17.266 6.707 14.758 1 85.75 52 VAL A N 1
ATOM 375 C CA . VAL A 1 52 ? -16.703 7.16 16.016 1 85.75 52 VAL A CA 1
ATOM 376 C C . VAL A 1 52 ? -16.875 8.672 16.156 1 85.75 52 VAL A C 1
ATOM 378 O O . VAL A 1 52 ? -16.375 9.438 15.32 1 85.75 52 VAL A O 1
ATOM 381 N N . VAL A 1 53 ? -17.516 9.102 17.172 1 80.38 53 VAL A N 1
ATOM 382 C CA . VAL A 1 53 ? -17.859 10.508 17.359 1 80.38 53 VAL A CA 1
ATOM 383 C C . VAL A 1 53 ? -16.922 11.133 18.391 1 80.38 53 VAL A C 1
ATOM 385 O O . VAL A 1 53 ? -16.516 10.477 19.344 1 80.38 53 VAL A O 1
ATOM 388 N N . ALA A 1 54 ? -16.641 12.375 18.188 1 82.88 54 ALA A N 1
ATOM 389 C CA . ALA A 1 54 ? -15.727 13.078 19.078 1 82.88 54 ALA A CA 1
ATOM 390 C C . ALA A 1 54 ? -16.344 13.234 20.469 1 82.88 54 ALA A C 1
ATOM 392 O O . ALA A 1 54 ? -17.5 13.648 20.609 1 82.88 54 ALA A O 1
ATOM 393 N N . ARG A 1 55 ? -15.586 12.945 21.453 1 82.88 55 ARG A N 1
ATOM 394 C CA . ARG A 1 55 ? -16.047 13.102 22.844 1 82.88 55 ARG A CA 1
ATOM 395 C C . ARG A 1 55 ? -15.852 14.531 23.328 1 82.88 55 ARG A C 1
ATOM 397 O O . ARG A 1 55 ? -16.562 14.992 24.219 1 82.88 55 ARG A O 1
ATOM 404 N N . TRP A 1 56 ? -14.82 15.203 22.75 1 77.12 56 TRP A N 1
ATOM 405 C CA . TRP A 1 56 ? -14.594 16.625 23.016 1 77.12 56 TRP A CA 1
ATOM 406 C C . TRP A 1 56 ? -14.156 17.344 21.75 1 77.12 56 TRP A C 1
ATOM 408 O O . TRP A 1 56 ? -13.773 16.719 20.766 1 77.12 56 TRP A O 1
ATOM 418 N N . PRO A 1 57 ? -14.352 18.625 21.766 1 70.94 57 PRO A N 1
ATOM 419 C CA . PRO A 1 57 ? -13.953 19.391 20.578 1 70.94 57 PRO A CA 1
ATOM 420 C C . PRO A 1 57 ? -12.438 19.391 20.375 1 70.94 57 PRO A C 1
ATOM 422 O O . PRO A 1 57 ? -11.672 19.297 21.328 1 70.94 57 PRO A O 1
ATOM 425 N N . VAL A 1 58 ? -12.078 19.453 19.141 1 68.88 58 VAL A N 1
ATOM 426 C CA . VAL A 1 58 ? -10.664 19.547 18.781 1 68.88 58 VAL A CA 1
ATOM 427 C C . VAL A 1 58 ? -10.43 20.828 17.984 1 68.88 58 VAL A C 1
ATOM 429 O O . VAL A 1 58 ? -11.055 21.047 16.953 1 68.88 58 VAL A O 1
ATOM 432 N N . PRO A 1 59 ? -9.461 21.688 18.422 1 66.75 59 PRO A N 1
ATOM 433 C CA . PRO A 1 59 ? -8.711 21.609 19.672 1 66.75 59 PRO A CA 1
ATOM 434 C C . PRO A 1 59 ? -9.586 21.844 20.906 1 66.75 59 PRO A C 1
ATOM 436 O O . PRO A 1 59 ? -10.656 22.453 20.797 1 66.75 59 PRO A O 1
ATOM 439 N N . VAL A 1 60 ? -9.125 21.312 21.906 1 61.72 60 VAL A N 1
ATOM 440 C CA . VAL A 1 60 ? -9.883 21.422 23.141 1 61.72 60 VAL A CA 1
ATOM 441 C C . VAL A 1 60 ? -9.758 22.844 23.688 1 61.72 60 VAL A C 1
ATOM 443 O O . VAL A 1 60 ? -10.648 23.328 24.391 1 61.72 60 VAL A O 1
ATOM 446 N N . HIS A 1 61 ? -8.57 23.406 23.297 1 60.97 61 HIS A N 1
ATOM 447 C CA . HIS A 1 61 ? -8.352 24.766 23.766 1 60.97 61 HIS A CA 1
ATOM 448 C C . HIS A 1 61 ? -8.023 25.703 22.594 1 60.97 61 HIS A C 1
ATOM 450 O O . HIS A 1 61 ? -7.59 25.25 21.531 1 60.97 61 HIS A O 1
ATOM 456 N N . ASP A 1 62 ? -8.344 26.906 22.812 1 54.53 62 ASP A N 1
ATOM 457 C CA . ASP A 1 62 ? -8.062 27.938 21.828 1 54.53 62 ASP A CA 1
ATOM 458 C C . ASP A 1 62 ? -6.559 28.062 21.562 1 54.53 62 ASP A C 1
ATOM 460 O O . ASP A 1 62 ? -5.805 28.453 22.453 1 54.53 62 ASP A O 1
ATOM 464 N N . GLU A 1 63 ? -6.227 27.469 20.562 1 56.16 63 GLU A N 1
ATOM 465 C CA . GLU A 1 63 ? -4.801 27.5 20.234 1 56.16 63 GLU A CA 1
ATOM 466 C C . GLU A 1 63 ? -4.445 28.719 19.391 1 56.16 63 GLU A C 1
ATOM 468 O O . GLU A 1 63 ? -3.367 28.781 18.797 1 56.16 63 GLU A O 1
ATOM 473 N N . THR A 1 64 ? -5.422 29.594 19.156 1 48.19 64 THR A N 1
ATOM 474 C CA . THR A 1 64 ? -5.215 30.828 18.422 1 48.19 64 THR A CA 1
ATOM 475 C C . THR A 1 64 ? -4.004 31.594 18.969 1 48.19 64 THR A C 1
ATOM 477 O O . THR A 1 64 ? -3.283 32.25 18.203 1 48.19 64 THR A O 1
ATOM 480 N N . ALA A 1 65 ? -3.924 31.516 20.281 1 43.94 65 ALA A N 1
ATOM 481 C CA . ALA A 1 65 ? -2.855 32.281 20.922 1 43.94 65 ALA A CA 1
ATOM 482 C C . ALA A 1 65 ? -1.483 31.75 20.531 1 43.94 65 ALA A C 1
ATOM 484 O O . ALA A 1 65 ? -0.481 32.469 20.609 1 43.94 65 ALA A O 1
ATOM 485 N N . TYR A 1 66 ? -1.5 30.5 20.219 1 45.41 66 TYR A N 1
ATOM 486 C CA . TYR A 1 66 ? -0.185 29.875 20.094 1 45.41 66 TYR A CA 1
ATOM 487 C C . TYR A 1 66 ? 0.428 30.156 18.719 1 45.41 66 TYR A C 1
ATOM 489 O O . TYR A 1 66 ? 1.652 30.172 18.578 1 45.41 66 TYR A O 1
ATOM 497 N N . ASP A 1 67 ? -0.343 30.219 17.688 1 46.12 67 ASP A N 1
ATOM 498 C CA . ASP A 1 67 ? 0.167 30.609 16.375 1 46.12 67 ASP A CA 1
ATOM 499 C C . ASP A 1 67 ? -0.678 31.734 15.766 1 46.12 67 ASP A C 1
ATOM 501 O O . ASP A 1 67 ? -1.847 31.516 15.438 1 46.12 67 ASP A O 1
ATOM 505 N N . GLU A 1 68 ? -0.285 32.938 16.109 1 45 68 GLU A N 1
ATOM 506 C CA . GLU A 1 68 ? -0.957 34.125 15.609 1 45 68 GLU A CA 1
ATOM 507 C C . GLU A 1 68 ? -1.345 33.969 14.148 1 45 68 GLU A C 1
ATOM 509 O O . GLU A 1 68 ? -2.324 34.562 13.688 1 45 68 GLU A O 1
ATOM 514 N N . THR A 1 69 ? -0.603 33.25 13.477 1 45.44 69 THR A N 1
ATOM 515 C CA . THR A 1 69 ? -0.794 33.281 12.031 1 45.44 69 THR A CA 1
ATOM 516 C C . THR A 1 69 ? -1.862 32.281 11.594 1 45.44 69 THR A C 1
ATOM 518 O O . THR A 1 69 ? -2.42 32.406 10.5 1 45.44 69 THR A O 1
ATOM 521 N N . MET A 1 70 ? -2.049 31.328 12.492 1 48.94 70 MET A N 1
ATOM 522 C CA . MET A 1 70 ? -3.115 30.406 12.109 1 48.94 70 MET A CA 1
ATOM 523 C C . MET A 1 70 ? -3.982 30.062 13.312 1 48.94 70 MET A C 1
ATOM 525 O O . MET A 1 70 ? -3.799 29 13.93 1 48.94 70 MET A O 1
ATOM 529 N N . PRO A 1 71 ? -4.754 31.078 13.742 1 51.66 71 PRO A N 1
ATOM 530 C CA . PRO A 1 71 ? -5.641 30.828 14.875 1 51.66 71 PRO A CA 1
ATOM 531 C C . PRO A 1 71 ? -6.5 29.578 14.688 1 51.66 71 PRO A C 1
ATOM 533 O O . PRO A 1 71 ? -6.922 29.281 13.562 1 51.66 71 PRO A O 1
ATOM 536 N N . SER A 1 72 ? -6.395 28.625 15.695 1 58.47 72 SER A N 1
ATOM 537 C CA . SER A 1 72 ? -7.293 27.484 15.688 1 58.47 72 SER A CA 1
ATOM 538 C C . SER A 1 72 ? -8.234 27.516 16.891 1 58.47 72 SER A C 1
ATOM 540 O O . SER A 1 72 ? -7.898 27 17.953 1 58.47 72 SER A O 1
ATOM 542 N N . PRO A 1 73 ? -9.398 28.25 16.781 1 57.97 73 PRO A N 1
ATOM 543 C CA . PRO A 1 73 ? -10.367 28.234 17.891 1 57.97 73 PRO A CA 1
ATOM 544 C C . PRO A 1 73 ? -10.797 26.828 18.281 1 57.97 73 PRO A C 1
ATOM 546 O O . PRO A 1 73 ? -10.547 25.875 17.547 1 57.97 73 PRO A O 1
ATOM 549 N N . ILE A 1 74 ? -11.305 26.766 19.484 1 53.91 74 ILE A N 1
ATOM 550 C CA . ILE A 1 74 ? -11.805 25.516 20.016 1 53.91 74 ILE A CA 1
ATOM 551 C C . ILE A 1 74 ? -12.75 24.859 19.016 1 53.91 74 ILE A C 1
ATOM 553 O O . ILE A 1 74 ? -13.625 25.516 18.453 1 53.91 74 ILE A O 1
ATOM 557 N N . GLY A 1 75 ? -12.562 23.641 18.781 1 55.25 75 GLY A N 1
ATOM 558 C CA . GLY A 1 75 ? -13.477 22.859 17.953 1 55.25 75 GLY A CA 1
ATOM 559 C C . GLY A 1 75 ? -13.398 23.219 16.484 1 55.25 75 GLY A C 1
ATOM 560 O O . GLY A 1 75 ? -14.25 22.797 15.695 1 55.25 75 GLY A O 1
ATOM 561 N N . ASP A 1 76 ? -12.516 24.016 16.125 1 60.78 76 ASP A N 1
ATOM 562 C CA . ASP A 1 76 ? -12.367 24.453 14.734 1 60.78 76 ASP A CA 1
ATOM 563 C C . ASP A 1 76 ? -12.141 23.266 13.805 1 60.78 76 ASP A C 1
ATOM 565 O O . ASP A 1 76 ? -12.633 23.25 12.672 1 60.78 76 ASP A O 1
ATOM 569 N N . ASP A 1 77 ? -11.633 22.297 14.398 1 65.19 77 ASP A N 1
ATOM 570 C CA . ASP A 1 77 ? -11.312 21.109 13.602 1 65.19 77 ASP A CA 1
ATOM 571 C C . ASP A 1 77 ? -12.438 20.078 13.68 1 65.19 77 ASP A C 1
ATOM 573 O O . ASP A 1 77 ? -12.984 19.672 12.656 1 65.19 77 ASP A O 1
ATOM 577 N N . VAL A 1 78 ? -12.68 19.719 14.961 1 66.38 78 VAL A N 1
ATOM 578 C CA . VAL A 1 78 ? -13.734 18.719 15.188 1 66.38 78 VAL A CA 1
ATOM 579 C C . VAL A 1 78 ? -14.664 19.203 16.297 1 66.38 78 VAL A C 1
ATOM 581 O O . VAL A 1 78 ? -14.211 19.547 17.391 1 66.38 78 VAL A O 1
ATOM 584 N N . ARG A 1 79 ? -15.914 19.344 15.969 1 65.38 79 ARG A N 1
ATOM 585 C CA . ARG A 1 79 ? -16.906 19.688 16.984 1 65.38 79 ARG A CA 1
ATOM 586 C C . ARG A 1 79 ? -17.328 18.469 17.781 1 65.38 79 ARG A C 1
ATOM 588 O O . ARG A 1 79 ? -17.344 17.344 17.25 1 65.38 79 ARG A O 1
ATOM 595 N N . THR A 1 80 ? -17.594 18.766 18.969 1 68.94 80 THR A N 1
ATOM 596 C CA . THR A 1 80 ? -18.125 17.688 19.781 1 68.94 80 THR A CA 1
ATOM 597 C C . THR A 1 80 ? -19.359 17.078 19.141 1 68.94 80 THR A C 1
ATOM 599 O O . THR A 1 80 ? -20.219 17.797 18.625 1 68.94 80 THR A O 1
ATOM 602 N N . GLY A 1 81 ? -19.359 15.734 19.109 1 64.88 81 GLY A N 1
ATOM 603 C CA . GLY A 1 81 ? -20.516 15.055 18.547 1 64.88 81 GLY A CA 1
ATOM 604 C C . GLY A 1 81 ? -20.391 14.766 17.062 1 64.88 81 GLY A C 1
ATOM 605 O O . GLY A 1 81 ? -21.188 14 16.516 1 64.88 81 GLY A O 1
ATOM 606 N N . SER A 1 82 ? -19.375 15.312 16.547 1 68.12 82 SER A N 1
ATOM 607 C CA . SER A 1 82 ? -19.188 15.055 15.125 1 68.12 82 SER A CA 1
ATOM 608 C C . SER A 1 82 ? -18.375 13.789 14.891 1 68.12 82 SER A C 1
ATOM 610 O O . SER A 1 82 ? -17.578 13.391 15.75 1 68.12 82 SER A O 1
ATOM 612 N N . ALA A 1 83 ? -18.672 13.172 13.844 1 73.44 83 ALA A N 1
ATOM 613 C CA . ALA A 1 83 ? -17.953 11.938 13.516 1 73.44 83 ALA A CA 1
ATOM 614 C C . ALA A 1 83 ? -16.484 12.227 13.195 1 73.44 83 ALA A C 1
ATOM 616 O O . ALA A 1 83 ? -16.188 13.086 12.359 1 73.44 83 ALA A O 1
ATOM 617 N N . VAL A 1 84 ? -15.664 11.609 13.938 1 79.69 84 VAL A N 1
ATOM 618 C CA . VAL A 1 84 ? -14.234 11.68 13.648 1 79.69 84 VAL A CA 1
ATOM 619 C C . VAL A 1 84 ? -13.883 10.719 12.516 1 79.69 84 VAL A C 1
ATOM 621 O O . VAL A 1 84 ? -13.195 11.094 11.562 1 79.69 84 VAL A O 1
ATOM 624 N N . LEU A 1 85 ? -14.398 9.445 12.625 1 83.12 85 LEU A N 1
ATOM 625 C CA . LEU A 1 85 ? -14.203 8.414 11.617 1 83.12 85 LEU A CA 1
ATOM 626 C C . LEU A 1 85 ? -15.523 7.73 11.273 1 83.12 85 LEU A C 1
ATOM 628 O O . LEU A 1 85 ? -16.375 7.543 12.148 1 83.12 85 LEU A O 1
ATOM 632 N N . PRO A 1 86 ? -15.641 7.301 10.016 1 76 86 PRO A N 1
ATOM 633 C CA . PRO A 1 86 ? -16.828 6.523 9.648 1 76 86 PRO A CA 1
ATOM 634 C C . PRO A 1 86 ? -16.719 5.055 10.047 1 76 86 PRO A C 1
ATOM 636 O O . PRO A 1 86 ? -15.664 4.617 10.523 1 76 86 PRO A O 1
ATOM 639 N N . GLY A 1 87 ? -17.891 4.398 10 1 78.81 87 GLY A N 1
ATOM 640 C CA . GLY A 1 87 ? -17.844 2.949 10.125 1 78.81 87 GLY A CA 1
ATOM 641 C C . GLY A 1 87 ? -17.188 2.268 8.938 1 78.81 87 GLY A C 1
ATOM 642 O O . GLY A 1 87 ? -17.297 2.736 7.805 1 78.81 87 GLY A O 1
ATOM 643 N N . GLY A 1 88 ? -16.547 1.105 9.227 1 82.06 88 GLY A N 1
ATOM 644 C CA . GLY A 1 88 ? -15.898 0.37 8.148 1 82.06 88 GLY A CA 1
ATOM 645 C C . GLY A 1 88 ? -14.648 1.06 7.625 1 82.06 88 GLY A C 1
ATOM 646 O O . GLY A 1 88 ? -14.375 1.018 6.426 1 82.06 88 GLY A O 1
ATOM 647 N N . HIS A 1 89 ? -14.016 1.814 8.516 1 84.31 89 HIS A N 1
ATOM 648 C CA . HIS A 1 89 ? -12.797 2.539 8.188 1 84.31 89 HIS A CA 1
ATOM 649 C C . HIS A 1 89 ? -11.562 1.833 8.75 1 84.31 89 HIS A C 1
ATOM 651 O O . HIS A 1 89 ? -11.508 1.529 9.945 1 84.31 89 HIS A O 1
ATOM 657 N N . ARG A 1 90 ? -10.703 1.53 7.844 1 89.31 90 ARG A N 1
ATOM 658 C CA . ARG A 1 90 ? -9.438 0.99 8.344 1 89.31 90 ARG A CA 1
ATOM 659 C C . ARG A 1 90 ? -8.594 2.08 8.992 1 89.31 90 ARG A C 1
ATOM 661 O O . ARG A 1 90 ? -8.172 3.029 8.328 1 89.31 90 ARG A O 1
ATOM 668 N N . ILE A 1 91 ? -8.281 1.938 10.18 1 92.44 91 ILE A N 1
ATOM 669 C CA . ILE A 1 91 ? -7.676 2.979 11.008 1 92.44 91 ILE A CA 1
ATOM 670 C C . ILE A 1 91 ? -6.199 3.131 10.648 1 92.44 91 ILE A C 1
ATOM 672 O O . ILE A 1 91 ? -5.426 2.178 10.758 1 92.44 91 ILE A O 1
ATOM 676 N N . ARG A 1 92 ? -5.82 4.324 10.25 1 93.25 92 ARG A N 1
ATOM 677 C CA . ARG A 1 92 ? -4.449 4.699 9.914 1 93.25 92 ARG A CA 1
ATOM 678 C C . ARG A 1 92 ? -3.75 5.344 11.109 1 93.25 92 ARG A C 1
ATOM 680 O O . ARG A 1 92 ? -4.391 5.656 12.109 1 93.25 92 ARG A O 1
ATOM 687 N N . PRO A 1 93 ? -2.395 5.496 10.953 1 94.06 93 PRO A N 1
ATOM 688 C CA . PRO A 1 93 ? -1.679 6.145 12.055 1 94.06 93 PRO A CA 1
ATOM 689 C C . PRO A 1 93 ? -2.24 7.523 12.398 1 94.06 93 PRO A C 1
ATOM 691 O O . PRO A 1 93 ? -2.412 7.852 13.57 1 94.06 93 PRO A O 1
ATOM 694 N N . VAL A 1 94 ? -2.559 8.273 11.414 1 91.94 94 VAL A N 1
ATOM 695 C CA . VAL A 1 94 ? -3.1 9.617 11.625 1 91.94 94 VAL A CA 1
ATOM 696 C C . VAL A 1 94 ? -4.465 9.523 12.305 1 91.94 94 VAL A C 1
ATOM 698 O O . VAL A 1 94 ? -4.828 10.383 13.102 1 91.94 94 VAL A O 1
ATOM 701 N N . ASP A 1 95 ? -5.191 8.477 11.953 1 91.69 95 ASP A N 1
ATOM 702 C CA . ASP A 1 95 ? -6.5 8.273 12.562 1 91.69 95 ASP A CA 1
ATOM 703 C C . ASP A 1 95 ? -6.367 7.977 14.055 1 91.69 95 ASP A C 1
ATOM 705 O O . ASP A 1 95 ? -7.188 8.422 14.859 1 91.69 95 ASP A O 1
ATOM 709 N N . VAL A 1 96 ? -5.371 7.211 14.414 1 94.62 96 VAL A N 1
ATOM 710 C CA . VAL A 1 96 ? -5.121 6.895 15.812 1 94.62 96 VAL A CA 1
ATOM 711 C C . VAL A 1 96 ? -4.91 8.18 16.609 1 94.62 96 VAL A C 1
ATOM 713 O O . VAL A 1 96 ? -5.496 8.359 17.672 1 94.62 96 VAL A O 1
ATOM 716 N N . ALA A 1 97 ? -4.117 9.016 16.078 1 92.12 97 ALA A N 1
ATOM 717 C CA . ALA A 1 97 ? -3.855 10.305 16.719 1 92.12 97 ALA A CA 1
ATOM 718 C C . ALA A 1 97 ? -5.137 11.117 16.859 1 92.12 97 ALA A C 1
ATOM 720 O O . ALA A 1 97 ? -5.383 11.727 17.906 1 92.12 97 ALA A O 1
ATOM 721 N N . ALA A 1 98 ? -5.91 11.133 15.828 1 88.62 98 ALA A N 1
ATOM 722 C CA . ALA A 1 98 ? -7.156 11.898 15.836 1 88.62 98 ALA A CA 1
ATOM 723 C C . ALA A 1 98 ? -8.125 11.352 16.875 1 88.62 98 ALA A C 1
ATOM 725 O O . ALA A 1 98 ? -8.797 12.125 17.578 1 88.62 98 ALA A O 1
ATOM 726 N N . LEU A 1 99 ? -8.227 10.047 16.922 1 91.38 99 LEU A N 1
ATOM 727 C CA . LEU A 1 99 ? -9.094 9.414 17.922 1 91.38 99 LEU A CA 1
ATOM 728 C C . LEU A 1 99 ? -8.664 9.781 19.328 1 91.38 99 LEU A C 1
ATOM 730 O O . LEU A 1 99 ? -9.5 10.102 20.188 1 91.38 99 LEU A O 1
ATOM 734 N N . ALA A 1 100 ? -7.402 9.727 19.562 1 91.06 100 ALA A N 1
ATOM 735 C CA . ALA A 1 100 ? -6.859 10.109 20.859 1 91.06 100 ALA A CA 1
ATOM 736 C C . ALA A 1 100 ? -7.152 11.578 21.172 1 91.06 100 ALA A C 1
ATOM 738 O O . ALA A 1 100 ? -7.559 11.914 22.281 1 91.06 100 ALA A O 1
ATOM 739 N N . ALA A 1 101 ? -6.953 12.406 20.203 1 86 101 ALA A N 1
ATOM 740 C CA . ALA A 1 101 ? -7.215 13.836 20.359 1 86 101 ALA A CA 1
ATOM 741 C C . ALA A 1 101 ? -8.688 14.094 20.656 1 86 101 ALA A C 1
ATOM 743 O O . ALA A 1 101 ? -9.031 15.047 21.359 1 86 101 ALA A O 1
ATOM 744 N N . ALA A 1 102 ? -9.477 13.242 20.094 1 84.38 102 ALA A N 1
ATOM 745 C CA . ALA A 1 102 ? -10.922 13.398 20.266 1 84.38 102 ALA A CA 1
ATOM 746 C C . ALA A 1 102 ? -11.383 12.789 21.594 1 84.38 102 ALA A C 1
ATOM 748 O O . ALA A 1 102 ? -12.578 12.727 21.859 1 84.38 102 ALA A O 1
ATOM 749 N N . GLY A 1 103 ? -10.492 12.234 22.344 1 86.62 103 GLY A N 1
ATOM 750 C CA . GLY A 1 103 ? -10.789 11.844 23.703 1 86.62 103 GLY A CA 1
ATOM 751 C C . GLY A 1 103 ? -11.031 10.352 23.859 1 86.62 103 GLY A C 1
ATOM 752 O O . GLY A 1 103 ? -11.453 9.898 24.922 1 86.62 103 GLY A O 1
ATOM 753 N N . HIS A 1 104 ? -10.75 9.602 22.891 1 91.69 104 HIS A N 1
ATOM 754 C CA . HIS A 1 104 ? -11 8.164 22.969 1 91.69 104 HIS A CA 1
ATOM 755 C C . HIS A 1 104 ? -9.789 7.43 23.531 1 91.69 104 HIS A C 1
ATOM 757 O O . HIS A 1 104 ? -8.656 7.68 23.125 1 91.69 104 HIS A O 1
ATOM 763 N N . VAL A 1 105 ? -10.023 6.562 24.484 1 92.94 105 VAL A N 1
ATOM 764 C CA . VAL A 1 105 ? -8.977 5.688 25.016 1 92.94 105 VAL A CA 1
ATOM 765 C C . VAL A 1 105 ? -9.164 4.273 24.469 1 92.94 105 VAL A C 1
ATOM 767 O O . VAL A 1 105 ? -8.211 3.492 24.406 1 92.94 105 VAL A O 1
ATOM 770 N N . SER A 1 106 ? -10.414 4.031 24.125 1 95.5 106 SER A N 1
ATOM 771 C CA . SER A 1 106 ? -10.781 2.773 23.484 1 95.5 106 SER A CA 1
ATOM 772 C C . SER A 1 106 ? -11.852 2.986 22.422 1 95.5 106 SER A C 1
ATOM 774 O O . SER A 1 106 ? -12.547 4.004 22.422 1 95.5 106 SER A O 1
ATOM 776 N N . ILE A 1 107 ? -11.883 2.094 21.5 1 95.5 107 ILE A N 1
ATOM 777 C CA . ILE A 1 107 ? -12.883 2.182 20.438 1 95.5 107 ILE A CA 1
ATOM 778 C C . ILE A 1 107 ? -13.375 0.783 20.078 1 95.5 107 ILE A C 1
ATOM 780 O O . ILE A 1 107 ? -12.695 -0.211 20.344 1 95.5 107 ILE A O 1
ATOM 784 N N . THR A 1 108 ? -14.57 0.731 19.562 1 95.81 108 THR A N 1
ATOM 785 C CA . THR A 1 108 ? -15.141 -0.521 19.078 1 95.81 108 THR A CA 1
ATOM 786 C C . THR A 1 108 ? -14.766 -0.763 17.625 1 95.81 108 THR A C 1
ATOM 788 O O . THR A 1 108 ? -14.984 0.098 16.766 1 95.81 108 THR A O 1
ATOM 791 N N . VAL A 1 109 ? -14.094 -1.915 17.359 1 96.06 109 VAL A N 1
ATOM 792 C CA . VAL A 1 109 ? -13.633 -2.268 16.031 1 96.06 109 VAL A CA 1
ATOM 793 C C . VAL A 1 109 ? -14.172 -3.641 15.641 1 96.06 109 VAL A C 1
ATOM 795 O O . VAL A 1 109 ? -14.664 -4.387 16.5 1 96.06 109 VAL A O 1
ATOM 798 N N . ARG A 1 110 ? -14.234 -3.924 14.422 1 94.25 110 ARG A N 1
ATOM 799 C CA . ARG A 1 110 ? -14.562 -5.262 13.953 1 94.25 110 ARG A CA 1
ATOM 800 C C . ARG A 1 110 ? -13.453 -6.25 14.273 1 94.25 110 ARG A C 1
ATOM 802 O O . ARG A 1 110 ? -12.273 -5.949 14.086 1 94.25 110 ARG A O 1
ATOM 809 N N . ARG A 1 111 ? -13.828 -7.344 14.797 1 95.62 111 ARG A N 1
ATOM 810 C CA . ARG A 1 111 ? -12.844 -8.375 15.109 1 95.62 111 ARG A CA 1
ATOM 811 C C . ARG A 1 111 ? -12.172 -8.883 13.844 1 95.62 111 ARG A C 1
ATOM 813 O O . ARG A 1 111 ? -12.805 -8.984 12.789 1 95.62 111 ARG A O 1
ATOM 820 N N . ARG A 1 112 ? -10.898 -9.219 13.977 1 96.12 112 ARG A N 1
ATOM 821 C CA . ARG A 1 112 ? -10.211 -9.852 12.852 1 96.12 112 ARG A CA 1
ATOM 822 C C . ARG A 1 112 ? -10.844 -11.195 12.508 1 96.12 112 ARG A C 1
ATOM 824 O O . ARG A 1 112 ? -10.969 -12.07 13.375 1 96.12 112 ARG A O 1
ATOM 831 N N . PRO A 1 113 ? -11.289 -11.375 11.25 1 96.5 113 PRO A N 1
ATOM 832 C CA . PRO A 1 113 ? -11.836 -12.688 10.875 1 96.5 113 PRO A CA 1
ATOM 833 C C . PRO A 1 113 ? -10.82 -13.812 11.047 1 96.5 113 PRO A C 1
ATOM 835 O O . PRO A 1 113 ? -9.656 -13.664 10.688 1 96.5 113 PRO A O 1
ATOM 838 N N . ARG A 1 114 ? -11.289 -14.852 11.625 1 97.06 114 ARG A N 1
ATOM 839 C CA . ARG A 1 114 ? -10.461 -16.047 11.766 1 97.06 114 ARG A CA 1
ATOM 840 C C . ARG A 1 114 ? -10.609 -16.953 10.555 1 97.06 114 ARG A C 1
ATOM 842 O O . ARG A 1 114 ? -11.703 -17.438 10.25 1 97.06 114 ARG A O 1
ATOM 849 N N . VAL A 1 115 ? -9.516 -17.219 9.812 1 98.12 115 VAL A N 1
ATOM 850 C CA . VAL A 1 115 ? -9.562 -18 8.586 1 98.12 115 VAL A CA 1
ATOM 851 C C . VAL A 1 115 ? -8.766 -19.297 8.766 1 98.12 115 VAL A C 1
ATOM 853 O O . VAL A 1 115 ? -7.555 -19.25 8.977 1 98.12 115 VAL A O 1
ATOM 856 N N . ALA A 1 116 ? -9.453 -20.406 8.711 1 98.31 116 ALA A N 1
ATOM 857 C CA . ALA A 1 116 ? -8.805 -21.719 8.812 1 98.31 116 ALA A CA 1
ATOM 858 C C . ALA A 1 116 ? -8.148 -22.109 7.488 1 98.31 116 ALA A C 1
ATOM 860 O O . ALA A 1 116 ? -8.742 -21.938 6.422 1 98.31 116 ALA A O 1
ATOM 861 N N . ILE A 1 117 ? -6.953 -22.531 7.516 1 97.88 117 ILE A N 1
ATOM 862 C CA . ILE A 1 117 ? -6.227 -23.078 6.371 1 97.88 117 ILE A CA 1
ATOM 863 C C . ILE A 1 117 ? -6.023 -24.578 6.547 1 97.88 117 ILE A C 1
ATOM 865 O O . ILE A 1 117 ? -5.324 -25.016 7.461 1 97.88 117 ILE A O 1
ATOM 869 N N . VAL A 1 118 ? -6.594 -25.375 5.68 1 96.12 118 VAL A N 1
ATOM 870 C CA . VAL A 1 118 ? -6.551 -26.828 5.781 1 96.12 118 VAL A CA 1
ATOM 871 C C . VAL A 1 118 ? -5.793 -27.406 4.586 1 96.12 118 VAL A C 1
ATOM 873 O O . VAL A 1 118 ? -6.387 -27.672 3.535 1 96.12 118 VAL A O 1
ATOM 876 N N . PRO A 1 119 ? -4.52 -27.641 4.773 1 94.25 119 PRO A N 1
ATOM 877 C CA . PRO A 1 119 ? -3.789 -28.344 3.709 1 94.25 119 PRO A CA 1
ATOM 878 C C . PRO A 1 119 ? -4.133 -29.828 3.627 1 94.25 119 PRO A C 1
ATOM 880 O O . PRO A 1 119 ? -4.309 -30.484 4.66 1 94.25 119 PRO A O 1
ATOM 883 N N . THR A 1 120 ? -4.273 -30.297 2.414 1 91.56 120 THR A N 1
ATOM 884 C CA . THR A 1 120 ? -4.598 -31.703 2.252 1 91.56 120 THR A CA 1
ATOM 885 C C . THR A 1 120 ? -3.779 -32.312 1.122 1 91.56 120 THR A C 1
ATOM 887 O O . THR A 1 120 ? -3.494 -31.656 0.121 1 91.56 120 THR A O 1
ATOM 890 N N . GLY A 1 121 ? -3.391 -33.562 1.315 1 87.88 121 GLY A N 1
ATOM 891 C CA . GLY A 1 121 ? -2.617 -34.312 0.343 1 87.88 121 GLY A CA 1
ATOM 892 C C . GLY A 1 121 ? -1.676 -35.312 0.98 1 87.88 121 GLY A C 1
ATOM 893 O O . GLY A 1 121 ? -1.01 -35 1.971 1 87.88 121 GLY A O 1
ATOM 894 N N . ASP A 1 122 ? -1.579 -36.438 0.402 1 84.88 122 ASP A N 1
ATOM 895 C CA . ASP A 1 122 ? -0.699 -37.469 0.938 1 84.88 122 ASP A CA 1
ATOM 896 C C . ASP A 1 122 ? 0.769 -37.094 0.704 1 84.88 122 ASP A C 1
ATOM 898 O O . ASP A 1 122 ? 1.644 -37.531 1.459 1 84.88 122 ASP A O 1
ATOM 902 N N . GLU A 1 123 ? 0.956 -36.312 -0.332 1 82.88 123 GLU A N 1
ATOM 903 C CA . GLU A 1 123 ? 2.322 -35.938 -0.675 1 82.88 123 GLU A CA 1
ATOM 904 C C . GLU A 1 123 ? 2.762 -34.719 0.102 1 82.88 123 GLU A C 1
ATOM 906 O O . GLU A 1 123 ? 3.947 -34.375 0.119 1 82.88 123 GLU A O 1
ATOM 911 N N . VAL A 1 124 ? 1.861 -34.031 0.686 1 86.5 124 VAL A N 1
ATOM 912 C CA . VAL A 1 124 ? 2.129 -32.75 1.315 1 86.5 124 VAL A CA 1
ATOM 913 C C . VAL A 1 124 ? 2.717 -32.969 2.709 1 86.5 124 VAL A C 1
ATOM 915 O O . VAL A 1 124 ? 2.193 -33.75 3.49 1 86.5 124 VAL A O 1
ATOM 918 N N . ARG A 1 125 ? 3.865 -32.312 2.967 1 86.88 125 ARG A N 1
ATOM 919 C CA . ARG A 1 125 ? 4.508 -32.344 4.273 1 86.88 125 ARG A CA 1
ATOM 920 C C . ARG A 1 125 ? 4.566 -30.953 4.895 1 86.88 125 ARG A C 1
ATOM 922 O O . ARG A 1 125 ? 4.637 -29.953 4.176 1 86.88 125 ARG A O 1
ATOM 929 N N . PRO A 1 126 ? 4.523 -30.938 6.234 1 86 126 PRO A N 1
ATOM 930 C CA . PRO A 1 126 ? 4.648 -29.641 6.887 1 86 126 PRO A CA 1
ATOM 931 C C . PRO A 1 126 ? 5.996 -28.969 6.617 1 86 126 PRO A C 1
ATOM 933 O O . PRO A 1 126 ? 6.988 -29.656 6.359 1 86 126 PRO A O 1
ATOM 936 N N . PHE A 1 127 ? 5.938 -27.656 6.699 1 83.19 127 PHE A N 1
ATOM 937 C CA . PHE A 1 127 ? 7.145 -26.859 6.527 1 83.19 127 PHE A CA 1
ATOM 938 C C . PHE A 1 127 ? 8.148 -27.172 7.637 1 83.19 127 PHE A C 1
ATOM 940 O O . PHE A 1 127 ? 7.766 -27.391 8.781 1 83.19 127 PHE A O 1
ATOM 947 N N . GLY A 1 128 ? 9.492 -27.094 7.309 1 75.38 128 GLY A N 1
ATOM 948 C CA . GLY A 1 128 ? 10.57 -27.266 8.273 1 75.38 128 GLY A CA 1
ATOM 949 C C . GLY A 1 128 ? 11.328 -28.562 8.094 1 75.38 128 GLY A C 1
ATOM 950 O O . GLY A 1 128 ? 12.453 -28.688 8.578 1 75.38 128 GLY A O 1
ATOM 951 N N . GLY A 1 129 ? 10.711 -29.594 7.406 1 71.56 129 GLY A N 1
ATOM 952 C CA . GLY A 1 129 ? 11.391 -30.859 7.191 1 71.56 129 GLY A CA 1
ATOM 953 C C . GLY A 1 129 ? 11.992 -30.984 5.801 1 71.56 129 GLY A C 1
ATOM 954 O O . GLY A 1 129 ? 11.82 -30.094 4.965 1 71.56 129 GLY A O 1
ATOM 955 N N . THR A 1 130 ? 12.867 -31.953 5.602 1 72.94 130 THR A N 1
ATOM 956 C CA . THR A 1 130 ? 13.406 -32.281 4.285 1 72.94 130 THR A CA 1
ATOM 957 C C . THR A 1 130 ? 12.469 -33.25 3.545 1 72.94 130 THR A C 1
ATOM 959 O O . THR A 1 130 ? 12.266 -34.375 3.975 1 72.94 130 THR A O 1
ATOM 962 N N . PRO A 1 131 ? 11.945 -32.688 2.51 1 75.5 131 PRO A N 1
ATOM 963 C CA . PRO A 1 131 ? 11.008 -33.562 1.804 1 75.5 131 PRO A CA 1
ATOM 964 C C . PRO A 1 131 ? 11.703 -34.719 1.077 1 75.5 131 PRO A C 1
ATOM 966 O O . PRO A 1 131 ? 12.805 -34.531 0.552 1 75.5 131 PRO A O 1
ATOM 969 N N . ARG A 1 132 ? 11.102 -35.938 1.263 1 76.12 132 ARG A N 1
ATOM 970 C CA . ARG A 1 132 ? 11.523 -37.094 0.457 1 76.12 132 ARG A CA 1
ATOM 971 C C . ARG A 1 132 ? 11.141 -36.906 -1.006 1 76.12 132 ARG A C 1
ATOM 973 O O . ARG A 1 132 ? 10.359 -36 -1.336 1 76.12 132 ARG A O 1
ATOM 980 N N . PRO A 1 133 ? 11.68 -37.812 -1.737 1 71.12 133 PRO A N 1
ATOM 981 C CA . PRO A 1 133 ? 11.266 -37.75 -3.141 1 71.12 133 PRO A CA 1
ATOM 982 C C . PRO A 1 133 ? 9.758 -37.906 -3.318 1 71.12 133 PRO A C 1
ATOM 984 O O . PRO A 1 133 ? 9.125 -38.656 -2.578 1 71.12 133 PRO A O 1
ATOM 987 N N . SER A 1 134 ? 8.953 -37.125 -3.898 1 73 134 SER A N 1
ATOM 988 C CA . SER A 1 134 ? 7.531 -37.188 -4.211 1 73 134 SER A CA 1
ATOM 989 C C . SER A 1 134 ? 6.715 -36.344 -3.238 1 73 134 SER A C 1
ATOM 991 O O . SER A 1 134 ? 5.484 -36.344 -3.293 1 73 134 SER A O 1
ATOM 993 N N . GLU A 1 135 ? 7.586 -35.969 -2.254 1 79.12 135 GLU A N 1
ATOM 994 C CA . GLU A 1 135 ? 6.895 -35.125 -1.282 1 79.12 135 GLU A CA 1
ATOM 995 C C . GLU A 1 135 ? 7.051 -33.656 -1.621 1 79.12 135 GLU A C 1
ATOM 997 O O . GLU A 1 135 ? 8.031 -33.25 -2.256 1 79.12 135 GLU A O 1
ATOM 1002 N N . VAL A 1 136 ? 6.012 -32.906 -1.281 1 79.25 136 VAL A N 1
ATOM 1003 C CA . VAL A 1 136 ? 6.062 -31.453 -1.45 1 79.25 136 VAL A CA 1
ATOM 1004 C C . VAL A 1 136 ? 5.793 -30.766 -0.114 1 79.25 136 VAL A C 1
ATOM 1006 O O . VAL A 1 136 ? 4.957 -31.219 0.67 1 79.25 136 VAL A O 1
ATOM 1009 N N . LEU A 1 137 ? 6.52 -29.734 0.137 1 84.5 137 LEU A N 1
ATOM 1010 C CA . LEU A 1 137 ? 6.305 -28.984 1.364 1 84.5 137 LEU A CA 1
ATOM 1011 C C . LEU A 1 137 ? 5.055 -28.109 1.254 1 84.5 137 LEU A C 1
ATOM 1013 O O . LEU A 1 137 ? 4.715 -27.641 0.166 1 84.5 137 LEU A O 1
ATOM 1017 N N . ASP A 1 138 ? 4.41 -27.891 2.393 1 89.25 138 ASP A N 1
ATOM 1018 C CA . ASP A 1 138 ? 3.238 -27.016 2.42 1 89.25 138 ASP A CA 1
ATOM 1019 C C . ASP A 1 138 ? 3.648 -25.547 2.436 1 89.25 138 ASP A C 1
ATOM 1021 O O . ASP A 1 138 ? 3.486 -24.859 3.449 1 89.25 138 ASP A O 1
ATOM 1025 N N . THR A 1 139 ? 4.023 -25.047 1.325 1 90 139 THR A N 1
ATOM 1026 C CA . THR A 1 139 ? 4.441 -23.656 1.209 1 90 139 THR A CA 1
ATOM 1027 C C . THR A 1 139 ? 3.24 -22.75 0.95 1 90 139 THR A C 1
ATOM 1029 O O . THR A 1 139 ? 3.283 -21.562 1.247 1 90 139 THR A O 1
ATOM 1032 N N . ASN A 1 140 ? 2.201 -23.344 0.486 1 92 140 ASN A N 1
ATOM 1033 C CA . ASN A 1 140 ? 1.006 -22.562 0.176 1 92 140 ASN A CA 1
ATOM 1034 C C . ASN A 1 140 ? 0.348 -22.016 1.44 1 92 140 ASN A C 1
ATOM 1036 O O . ASN A 1 140 ? -0.14 -20.891 1.453 1 92 140 ASN A O 1
ATOM 1040 N N . SER A 1 141 ? 0.347 -22.859 2.461 1 94.88 141 SER A N 1
ATOM 1041 C CA . SER A 1 141 ? -0.206 -22.391 3.727 1 94.88 141 SER A CA 1
ATOM 1042 C C . SER A 1 141 ? 0.575 -21.203 4.262 1 94.88 141 SER A C 1
ATOM 1044 O O . SER A 1 141 ? -0.012 -20.25 4.797 1 94.88 141 SER A O 1
ATOM 1046 N N . LEU A 1 142 ? 1.869 -21.25 4.094 1 93.94 142 LEU A N 1
ATOM 1047 C CA . LEU A 1 142 ? 2.707 -20.141 4.527 1 93.94 142 LEU A CA 1
ATOM 1048 C C . LEU A 1 142 ? 2.371 -18.875 3.754 1 93.94 142 LEU A C 1
ATOM 1050 O O . LEU A 1 142 ? 2.289 -17.781 4.336 1 93.94 142 LEU A O 1
ATOM 1054 N N . MET A 1 143 ? 2.24 -19.016 2.479 1 94.75 143 MET A N 1
ATOM 1055 C CA . MET A 1 143 ? 1.854 -17.875 1.645 1 94.75 143 MET A CA 1
ATOM 1056 C C . MET A 1 143 ? 0.519 -17.297 2.098 1 94.75 143 MET A C 1
ATOM 1058 O O . MET A 1 143 ? 0.39 -16.078 2.27 1 94.75 143 MET A O 1
ATOM 1062 N N . LEU A 1 144 ? -0.39 -18.125 2.316 1 97.31 144 LEU A N 1
ATOM 1063 C CA . LEU A 1 144 ? -1.731 -17.688 2.699 1 97.31 144 LEU A CA 1
ATOM 1064 C C . LEU A 1 144 ? -1.714 -17 4.059 1 97.31 144 LEU A C 1
ATOM 1066 O O . LEU A 1 144 ? -2.457 -16.047 4.281 1 97.31 144 LEU A O 1
ATOM 1070 N N . GLU A 1 145 ? -0.916 -17.531 4.973 1 97.12 145 GLU A N 1
ATOM 1071 C CA . GLU A 1 145 ? -0.783 -16.875 6.27 1 97.12 145 GLU A CA 1
ATOM 1072 C C . GLU A 1 145 ? -0.392 -15.406 6.105 1 97.12 145 GLU A C 1
ATOM 1074 O O . GLU A 1 145 ? -0.978 -14.523 6.742 1 97.12 145 GLU A O 1
ATOM 1079 N N . GLY A 1 146 ? 0.566 -15.195 5.273 1 95.88 146 GLY A N 1
ATOM 1080 C CA . GLY A 1 146 ? 1.005 -13.828 5.02 1 95.88 146 GLY A CA 1
ATOM 1081 C C . GLY A 1 146 ? -0.056 -12.977 4.352 1 95.88 146 GLY A C 1
ATOM 1082 O O . GLY A 1 146 ? -0.282 -11.828 4.75 1 95.88 146 GLY A O 1
ATOM 1083 N N . LEU A 1 147 ? -0.705 -13.508 3.309 1 95.75 147 LEU A N 1
ATOM 1084 C CA . LEU A 1 147 ? -1.736 -12.781 2.572 1 95.75 147 LEU A CA 1
ATOM 1085 C C . LEU A 1 147 ? -2.906 -12.422 3.482 1 95.75 147 LEU A C 1
ATOM 1087 O O . LEU A 1 147 ? -3.422 -11.305 3.426 1 95.75 147 LEU A O 1
ATOM 1091 N N . LEU A 1 148 ? -3.254 -13.352 4.328 1 97.25 148 LEU A N 1
ATOM 1092 C CA . LEU A 1 148 ? -4.359 -13.141 5.258 1 97.25 148 LEU A CA 1
ATOM 1093 C C . LEU A 1 148 ? -4.004 -12.078 6.289 1 97.25 148 LEU A C 1
ATOM 1095 O O . LEU A 1 148 ? -4.832 -11.234 6.629 1 97.25 148 LEU A O 1
ATOM 1099 N N . ALA A 1 149 ? -2.799 -12.141 6.758 1 94.44 149 ALA A N 1
ATOM 1100 C CA . ALA A 1 149 ? -2.348 -11.133 7.715 1 94.44 149 ALA A CA 1
ATOM 1101 C C . ALA A 1 149 ? -2.398 -9.734 7.102 1 94.44 149 ALA A C 1
ATOM 1103 O O . ALA A 1 149 ? -2.855 -8.789 7.742 1 94.44 149 ALA A O 1
ATOM 1104 N N . GLU A 1 150 ? -1.996 -9.633 5.902 1 90.94 150 GLU A N 1
ATOM 1105 C CA . GLU A 1 150 ? -2.025 -8.352 5.203 1 90.94 150 GLU A CA 1
ATOM 1106 C C . GLU A 1 150 ? -3.457 -7.848 5.027 1 90.94 150 GLU A C 1
ATOM 1108 O O . GLU A 1 150 ? -3.699 -6.641 5.004 1 90.94 150 GLU A O 1
ATOM 1113 N N . ALA A 1 151 ? -4.332 -8.773 4.926 1 91.25 151 ALA A N 1
ATOM 1114 C CA . ALA A 1 151 ? -5.738 -8.422 4.746 1 91.25 151 ALA A CA 1
ATOM 1115 C C . ALA A 1 151 ? -6.391 -8.078 6.078 1 91.25 151 ALA A C 1
ATOM 1117 O O . ALA A 1 151 ? -7.566 -7.699 6.125 1 91.25 151 ALA A O 1
ATOM 1118 N N . GLY A 1 152 ? -5.676 -8.18 7.145 1 90.44 152 GLY A N 1
ATOM 1119 C CA . GLY A 1 152 ? -6.191 -7.828 8.461 1 90.44 152 GLY A CA 1
ATOM 1120 C C . GLY A 1 152 ? -6.938 -8.961 9.133 1 90.44 152 GLY A C 1
ATOM 1121 O O . GLY A 1 152 ? -7.828 -8.727 9.953 1 90.44 152 GLY A O 1
ATOM 1122 N N . CYS A 1 153 ? -6.594 -10.195 8.789 1 95.19 153 CYS A N 1
ATOM 1123 C CA . CYS A 1 153 ? -7.262 -11.367 9.344 1 95.19 153 CYS A CA 1
ATOM 1124 C C . CYS A 1 153 ? -6.32 -12.156 10.25 1 95.19 153 CYS A C 1
ATOM 1126 O O . CYS A 1 153 ? -5.133 -11.836 10.344 1 95.19 153 CYS A O 1
ATOM 1128 N N . GLU A 1 154 ? -6.926 -13.062 10.953 1 96.44 154 GLU A N 1
ATOM 1129 C CA . GLU A 1 154 ? -6.172 -14.008 11.773 1 96.44 154 GLU A CA 1
ATOM 1130 C C . GLU A 1 154 ? -6.051 -15.359 11.086 1 96.44 154 GLU A C 1
ATOM 1132 O O . GLU A 1 154 ? -7.004 -16.141 11.07 1 96.44 154 GLU A O 1
ATOM 1137 N N . PRO A 1 155 ? -4.859 -15.641 10.508 1 97.75 155 PRO A N 1
ATOM 1138 C CA . PRO A 1 155 ? -4.68 -16.953 9.898 1 97.75 155 PRO A CA 1
ATOM 1139 C C . PRO A 1 155 ? -4.633 -18.078 10.93 1 97.75 155 PRO A C 1
ATOM 1141 O O . PRO A 1 155 ? -4.043 -17.922 12 1 97.75 155 PRO A O 1
ATOM 1144 N N . TRP A 1 156 ? -5.285 -19.156 10.688 1 97.69 156 TRP A N 1
ATOM 1145 C CA . TRP A 1 156 ? -5.32 -20.344 11.539 1 97.69 156 TRP A CA 1
ATOM 1146 C C . TRP A 1 156 ? -4.93 -21.594 10.75 1 97.69 156 TRP A C 1
ATOM 1148 O O . TRP A 1 156 ? -5.793 -22.359 10.312 1 97.69 156 TRP A O 1
ATOM 1158 N N . PRO A 1 157 ? -3.643 -21.75 10.562 1 95.88 157 PRO A N 1
ATOM 1159 C CA . PRO A 1 157 ? -3.193 -22.953 9.852 1 95.88 157 PRO A CA 1
ATOM 1160 C C . PRO A 1 157 ? -3.438 -24.234 10.641 1 95.88 157 PRO A C 1
ATOM 1162 O O . PRO A 1 157 ? -3.182 -24.281 11.844 1 95.88 157 PRO A O 1
ATOM 1165 N N . LEU A 1 158 ? -3.957 -25.234 10 1 95.94 158 LEU A N 1
ATOM 1166 C CA . LEU A 1 158 ? -4.188 -26.547 10.578 1 95.94 158 LEU A CA 1
ATOM 1167 C C . LEU A 1 158 ? -3.182 -27.562 10.039 1 95.94 158 LEU A C 1
ATOM 1169 O O . LEU A 1 158 ? -2.512 -27.312 9.039 1 95.94 158 LEU A O 1
ATOM 1173 N N . PRO A 1 159 ? -3.031 -28.719 10.719 1 94 159 PRO A N 1
ATOM 1174 C CA . PRO A 1 159 ? -2.137 -29.766 10.219 1 94 159 PRO A CA 1
ATOM 1175 C C . PRO A 1 159 ? -2.605 -30.359 8.891 1 94 159 PRO A C 1
ATOM 1177 O O . PRO A 1 159 ? -3.795 -30.297 8.57 1 94 159 PRO A O 1
ATOM 1180 N N . VAL A 1 160 ? -1.641 -30.938 8.188 1 92.88 160 VAL A N 1
ATOM 1181 C CA . VAL A 1 160 ? -1.931 -31.547 6.898 1 92.88 160 VAL A CA 1
ATOM 1182 C C . VAL A 1 160 ? -2.904 -32.719 7.086 1 92.88 160 VAL A C 1
ATOM 1184 O O . VAL A 1 160 ? -2.711 -33.562 7.961 1 92.88 160 VAL A O 1
ATOM 1187 N N . VAL A 1 161 ? -3.949 -32.688 6.289 1 93.31 161 VAL A N 1
ATOM 1188 C CA . VAL A 1 161 ? -4.965 -33.75 6.336 1 93.31 161 VAL A CA 1
ATOM 1189 C C . VAL A 1 161 ? -4.723 -34.75 5.215 1 93.31 161 VAL A C 1
ATOM 1191 O O . VAL A 1 161 ? -4.477 -34.375 4.066 1 93.31 161 VAL A O 1
ATOM 1194 N N . PRO A 1 162 ? -4.785 -36.031 5.504 1 89.62 162 PRO A N 1
ATOM 1195 C CA . PRO A 1 162 ? -4.633 -37.031 4.457 1 89.62 162 PRO A CA 1
ATOM 1196 C C . PRO A 1 162 ? -5.719 -36.969 3.389 1 89.62 162 PRO A C 1
ATOM 1198 O O . PRO A 1 162 ? -6.816 -36.469 3.658 1 89.62 162 PRO A O 1
ATOM 1201 N N . ASP A 1 163 ? -5.383 -37.438 2.215 1 83.81 163 ASP A N 1
ATOM 1202 C CA . ASP A 1 163 ? -6.309 -37.375 1.088 1 83.81 163 ASP A CA 1
ATOM 1203 C C . ASP A 1 163 ? -7.387 -38.469 1.202 1 83.81 163 ASP A C 1
ATOM 1205 O O . ASP A 1 163 ? -7.484 -39.344 0.347 1 83.81 163 ASP A O 1
ATOM 1209 N N . ARG A 1 164 ? -8.148 -38.406 2.191 1 88.56 164 ARG A N 1
ATOM 1210 C CA . ARG A 1 164 ? -9.297 -39.281 2.469 1 88.56 164 ARG A CA 1
ATOM 1211 C C . ARG A 1 164 ? -10.539 -38.438 2.789 1 88.56 164 ARG A C 1
ATOM 1213 O O . ARG A 1 164 ? -10.484 -37.531 3.617 1 88.56 164 ARG A O 1
ATOM 1220 N N . PRO A 1 165 ? -11.594 -38.812 2.113 1 89.56 165 PRO A N 1
ATOM 1221 C CA . PRO A 1 165 ? -12.812 -38.031 2.293 1 89.56 165 PRO A CA 1
ATOM 1222 C C . PRO A 1 165 ? -13.242 -37.906 3.754 1 89.56 165 PRO A C 1
ATOM 1224 O O . PRO A 1 165 ? -13.664 -36.844 4.207 1 89.56 165 PRO A O 1
ATOM 1227 N N . ASP A 1 166 ? -13.117 -39 4.445 1 92 166 ASP A N 1
ATOM 1228 C CA . ASP A 1 166 ? -13.547 -39 5.84 1 92 166 ASP A CA 1
ATOM 1229 C C . ASP A 1 166 ? -12.664 -38.094 6.695 1 92 166 ASP A C 1
ATOM 1231 O O . ASP A 1 166 ? -13.164 -37.375 7.57 1 92 166 ASP A O 1
ATOM 1235 N N . ALA A 1 167 ? -11.414 -38.156 6.457 1 93.62 167 ALA A N 1
ATOM 1236 C CA . ALA A 1 167 ? -10.484 -37.344 7.199 1 93.62 167 ALA A CA 1
ATOM 1237 C C . ALA A 1 167 ? -10.711 -35.844 6.898 1 93.62 167 ALA A C 1
ATOM 1239 O O . ALA A 1 167 ? -10.688 -35 7.805 1 93.62 167 ALA A O 1
ATOM 1240 N N . LEU A 1 168 ? -10.906 -35.562 5.695 1 92.94 168 LEU A N 1
ATOM 1241 C CA . LEU A 1 168 ? -11.164 -34.188 5.297 1 92.94 168 LEU A CA 1
ATOM 1242 C C . LEU A 1 168 ? -12.477 -33.688 5.879 1 92.94 168 LEU A C 1
ATOM 1244 O O . LEU A 1 168 ? -12.555 -32.562 6.379 1 92.94 168 LEU A O 1
ATOM 1248 N N . ALA A 1 169 ? -13.484 -34.531 5.812 1 93.12 169 ALA A N 1
ATOM 1249 C CA . ALA A 1 169 ? -14.781 -34.156 6.383 1 93.12 169 ALA A CA 1
ATOM 1250 C C . ALA A 1 169 ? -14.656 -33.875 7.875 1 93.12 169 ALA A C 1
ATOM 1252 O O . ALA A 1 169 ? -15.242 -32.906 8.367 1 93.12 169 ALA A O 1
ATOM 1253 N N . ALA A 1 170 ? -13.914 -34.656 8.531 1 94.12 170 ALA A N 1
ATOM 1254 C CA . ALA A 1 170 ? -13.711 -34.469 9.969 1 94.12 170 ALA A CA 1
ATOM 1255 C C . ALA A 1 170 ? -12.984 -33.156 10.242 1 94.12 170 ALA A C 1
ATOM 1257 O O . ALA A 1 170 ? -13.383 -32.406 11.133 1 94.12 170 ALA A O 1
ATOM 1258 N N . ALA A 1 171 ? -11.969 -32.875 9.508 1 94.62 171 ALA A N 1
ATOM 1259 C CA . ALA A 1 171 ? -11.195 -31.641 9.68 1 94.62 171 ALA A CA 1
ATOM 1260 C C . ALA A 1 171 ? -12.062 -30.406 9.438 1 94.62 171 ALA A C 1
ATOM 1262 O O . ALA A 1 171 ? -11.984 -29.438 10.18 1 94.62 171 ALA A O 1
ATOM 1263 N N . LEU A 1 172 ? -12.867 -30.438 8.414 1 94.31 172 LEU A N 1
ATOM 1264 C CA . LEU A 1 172 ? -13.727 -29.312 8.078 1 94.31 172 LEU A CA 1
ATOM 1265 C C . LEU A 1 172 ? -14.805 -29.109 9.133 1 94.31 172 LEU A C 1
ATOM 1267 O O . LEU A 1 172 ? -15.125 -27.969 9.5 1 94.31 172 LEU A O 1
ATOM 1271 N N . SER A 1 173 ? -15.359 -30.203 9.602 1 92.88 173 SER A N 1
ATOM 1272 C CA . SER A 1 173 ? -16.391 -30.141 10.633 1 92.88 173 SER A CA 1
ATOM 1273 C C . SER A 1 173 ? -15.844 -29.547 11.93 1 92.88 173 SER A C 1
ATOM 1275 O O . SER A 1 173 ? -16.562 -28.859 12.648 1 92.88 173 SER A O 1
ATOM 1277 N N . ASP A 1 174 ? -14.633 -29.859 12.18 1 93.06 174 ASP A N 1
ATOM 1278 C CA . ASP A 1 174 ? -13.984 -29.359 13.383 1 93.06 174 ASP A CA 1
ATOM 1279 C C . ASP A 1 174 ? -13.648 -27.875 13.25 1 93.06 174 ASP A C 1
ATOM 1281 O O . ASP A 1 174 ? -13.758 -27.109 14.211 1 93.06 174 ASP A O 1
ATOM 1285 N N . ALA A 1 175 ? -13.234 -27.406 12.109 1 93.94 175 ALA A N 1
ATOM 1286 C CA . ALA A 1 175 ? -12.742 -26.047 11.891 1 93.94 175 ALA A CA 1
ATOM 1287 C C . ALA A 1 175 ? -13.906 -25.078 11.68 1 93.94 175 ALA A C 1
ATOM 1289 O O . ALA A 1 175 ? -13.844 -23.922 12.109 1 93.94 175 ALA A O 1
ATOM 1290 N N . ALA A 1 176 ? -14.945 -25.469 11.086 1 93.5 176 ALA A N 1
ATOM 1291 C CA . ALA A 1 176 ? -16.016 -24.625 10.547 1 93.5 176 ALA A CA 1
ATOM 1292 C C . ALA A 1 176 ? -16.688 -23.828 11.664 1 93.5 176 ALA A C 1
ATOM 1294 O O . ALA A 1 176 ? -16.922 -22.625 11.523 1 93.5 176 ALA A O 1
ATOM 1295 N N . PRO A 1 177 ? -16.938 -24.422 12.844 1 90.56 177 PRO A N 1
ATOM 1296 C CA . PRO A 1 177 ? -17.719 -23.719 13.867 1 90.56 177 PRO A CA 1
ATOM 1297 C C . PRO A 1 177 ? -16.984 -22.5 14.43 1 90.56 177 PRO A C 1
ATOM 1299 O O . PRO A 1 177 ? -17.609 -21.594 14.984 1 90.56 177 PRO A O 1
ATOM 1302 N N . THR A 1 178 ? -15.711 -22.469 14.289 1 92.31 178 THR A N 1
ATOM 1303 C CA . THR A 1 178 ? -14.961 -21.391 14.922 1 92.31 178 THR A CA 1
ATOM 1304 C C . THR A 1 178 ? -14.242 -20.547 13.875 1 92.31 178 THR A C 1
ATOM 1306 O O . THR A 1 178 ? -13.438 -19.688 14.219 1 92.31 178 THR A O 1
ATOM 1309 N N . ALA A 1 179 ? -14.469 -20.812 12.641 1 95.5 179 ALA A N 1
ATOM 1310 C CA . ALA A 1 179 ? -13.844 -20.047 11.562 1 95.5 179 ALA A CA 1
ATOM 1311 C C . ALA A 1 179 ? -14.859 -19.141 10.883 1 95.5 179 ALA A C 1
ATOM 1313 O O . ALA A 1 179 ? -16.047 -19.438 10.852 1 95.5 179 ALA A O 1
ATOM 1314 N N . ASP A 1 180 ? -14.398 -18.031 10.391 1 95.81 180 ASP A N 1
ATOM 1315 C CA . ASP A 1 180 ? -15.227 -17.141 9.578 1 95.81 180 ASP A CA 1
ATOM 1316 C C . ASP A 1 180 ? -15.133 -17.516 8.102 1 95.81 180 ASP A C 1
ATOM 1318 O O . ASP A 1 180 ? -15.992 -17.141 7.301 1 95.81 180 ASP A O 1
ATOM 1322 N N . LEU A 1 181 ? -14.109 -18.188 7.738 1 97.19 181 LEU A N 1
ATOM 1323 C CA . LEU A 1 181 ? -13.80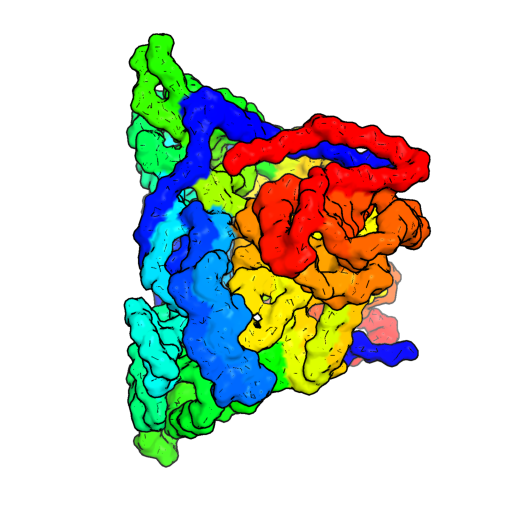5 -18.672 6.398 1 97.19 181 LEU A CA 1
ATOM 1324 C C . LEU A 1 181 ? -12.867 -19.875 6.457 1 97.19 181 LEU A C 1
ATOM 1326 O O . LEU A 1 181 ? -11.945 -19.922 7.281 1 97.19 181 LEU A O 1
ATOM 1330 N N . VAL A 1 182 ? -13.133 -20.891 5.633 1 97.75 182 VAL A N 1
ATOM 1331 C CA . VAL A 1 182 ? -12.273 -22.062 5.578 1 97.75 182 VAL A CA 1
ATOM 1332 C C . VAL A 1 182 ? -11.648 -22.172 4.191 1 97.75 182 VAL A C 1
ATOM 1334 O O . VAL A 1 182 ? -12.344 -22.125 3.178 1 97.75 182 VAL A O 1
ATOM 1337 N N . LEU A 1 183 ? -10.352 -22.281 4.137 1 97.81 183 LEU A N 1
ATOM 1338 C CA . LEU A 1 183 ? -9.609 -22.531 2.906 1 97.81 183 LEU A CA 1
ATOM 1339 C C . LEU A 1 183 ? -9.039 -23.953 2.893 1 97.81 183 LEU A C 1
ATOM 1341 O O . LEU A 1 183 ? -8.289 -24.328 3.795 1 97.81 183 LEU A O 1
ATOM 1345 N N . VAL A 1 184 ? -9.398 -24.719 1.96 1 95.94 184 VAL A N 1
ATOM 1346 C CA . VAL A 1 184 ? -8.82 -26.047 1.77 1 95.94 184 VAL A CA 1
ATOM 1347 C C . VAL A 1 184 ? -7.777 -25.984 0.651 1 95.94 184 VAL A C 1
ATOM 1349 O O . VAL A 1 184 ? -8.109 -25.719 -0.503 1 95.94 184 VAL A O 1
ATOM 1352 N N . VAL A 1 185 ? -6.617 -26.203 1.04 1 92.31 185 VAL A N 1
ATOM 1353 C CA . VAL A 1 185 ? -5.531 -26.094 0.074 1 92.31 185 VAL A CA 1
ATOM 1354 C C . VAL A 1 185 ? -5.113 -27.484 -0.404 1 92.31 185 VAL A C 1
ATOM 1356 O O . VAL A 1 185 ? -4.559 -28.266 0.367 1 92.31 185 VAL A O 1
ATOM 1359 N N . ALA A 1 186 ? -5.41 -27.734 -1.673 1 76.81 186 ALA A N 1
ATOM 1360 C CA . ALA A 1 186 ? -5.148 -29.047 -2.24 1 76.81 186 ALA A CA 1
ATOM 1361 C C . ALA A 1 186 ? -3.689 -29.188 -2.658 1 76.81 186 ALA A C 1
ATOM 1363 O O . ALA A 1 186 ? -3.014 -28.188 -2.922 1 76.81 186 ALA A O 1
ATOM 1364 N N . GLY A 1 187 ? -3.281 -30.359 -2.547 1 62.34 187 GLY A N 1
ATOM 1365 C CA . GLY A 1 187 ? -1.996 -30.656 -3.158 1 62.34 187 GLY A CA 1
ATOM 1366 C C . GLY A 1 187 ? -2.029 -30.594 -4.676 1 62.34 187 GLY A C 1
ATOM 1367 O O . GLY A 1 187 ? -3.023 -30.156 -5.262 1 62.34 187 GLY A O 1
ATOM 1368 N N . SER A 1 188 ? -1.01 -30.734 -5.461 1 52.53 188 SER A N 1
ATOM 1369 C CA . SER A 1 188 ? -0.788 -30.578 -6.895 1 52.53 188 SER A CA 1
ATOM 1370 C C . SER A 1 188 ? -1.607 -31.578 -7.695 1 52.53 188 SER A C 1
ATOM 1372 O O . SER A 1 188 ? -1.737 -31.453 -8.914 1 52.53 188 SER A O 1
ATOM 1374 N N . ARG A 1 189 ? -2.377 -32.562 -7.168 1 53.06 189 ARG A N 1
ATOM 1375 C CA . ARG A 1 189 ? -2.918 -33.656 -7.965 1 53.06 189 ARG A CA 1
ATOM 1376 C C . ARG A 1 189 ? -4.406 -33.469 -8.234 1 53.06 189 ARG A C 1
ATOM 1378 O O . ARG A 1 189 ? -5.148 -33.031 -7.348 1 53.06 189 ARG A O 1
ATOM 1385 N N . THR A 1 190 ? -4.844 -33.375 -9.539 1 49 190 THR A N 1
ATOM 1386 C CA . THR A 1 190 ? -6.156 -33.188 -10.148 1 49 190 THR A CA 1
ATOM 1387 C C . THR A 1 190 ? -7.207 -34.031 -9.43 1 49 190 THR A C 1
ATOM 1389 O O . THR A 1 190 ? -8.359 -33.625 -9.297 1 49 190 THR A O 1
ATOM 1392 N N . ALA A 1 191 ? -6.914 -35.312 -9.203 1 46.38 191 ALA A N 1
ATOM 1393 C CA . ALA A 1 191 ? -7.914 -36.25 -8.664 1 46.38 191 ALA A CA 1
ATOM 1394 C C . ALA A 1 191 ? -8.539 -35.688 -7.391 1 46.38 191 ALA A C 1
ATOM 1396 O O . ALA A 1 191 ? -9.641 -36.094 -7.008 1 46.38 191 ALA A O 1
ATOM 1397 N N . ARG A 1 192 ? -8.062 -34.562 -6.93 1 59.94 192 ARG A N 1
ATOM 1398 C CA . ARG A 1 192 ? -8.367 -34.125 -5.578 1 59.94 192 ARG A CA 1
ATOM 1399 C C . ARG A 1 192 ? -9.531 -33.125 -5.586 1 59.94 192 ARG A C 1
ATOM 1401 O O . ARG A 1 192 ? -10.281 -33.031 -4.613 1 59.94 192 ARG A O 1
ATOM 1408 N N . ASP A 1 193 ? -9.82 -32.781 -6.766 1 70.62 193 ASP A N 1
ATOM 1409 C CA . ASP A 1 193 ? -10.914 -31.828 -6.91 1 70.62 193 ASP A CA 1
ATOM 1410 C C . ASP A 1 193 ? -12.266 -32.5 -6.672 1 70.62 193 ASP A C 1
ATOM 1412 O O . ASP A 1 193 ? -13.125 -31.953 -5.988 1 70.62 193 ASP A O 1
ATOM 1416 N N . ALA A 1 194 ? -12.352 -33.781 -7.102 1 76.06 194 ALA A N 1
ATOM 1417 C CA . ALA A 1 194 ? -13.625 -34.469 -6.969 1 76.06 194 ALA A CA 1
ATOM 1418 C C . ALA A 1 194 ? -13.914 -34.812 -5.512 1 76.06 194 ALA A C 1
ATOM 1420 O O . ALA A 1 194 ? -15.047 -34.688 -5.051 1 76.06 194 ALA A O 1
ATOM 1421 N N . HIS A 1 195 ? -12.898 -35.219 -4.828 1 82.94 195 HIS A N 1
ATOM 1422 C CA . HIS A 1 195 ? -13.062 -35.531 -3.42 1 82.94 195 HIS A CA 1
ATOM 1423 C C . HIS A 1 195 ? -13.453 -34.312 -2.605 1 82.94 195 HIS A C 1
ATOM 1425 O O . HIS A 1 195 ? -14.352 -34.375 -1.762 1 82.94 195 HIS A O 1
ATOM 1431 N N . LEU A 1 196 ? -12.852 -33.25 -2.846 1 88 196 LEU A N 1
ATOM 1432 C CA . LEU A 1 196 ? -13.133 -32 -2.133 1 88 196 LEU A CA 1
ATOM 1433 C C . LEU A 1 196 ? -14.57 -31.547 -2.365 1 88 196 LEU A C 1
ATOM 1435 O O . LEU A 1 196 ? -15.281 -31.203 -1.419 1 88 196 LEU A O 1
ATOM 1439 N N . ARG A 1 197 ? -14.969 -31.625 -3.578 1 89.56 197 ARG A N 1
ATOM 1440 C CA . ARG A 1 197 ? -16.328 -31.234 -3.918 1 89.56 197 ARG A CA 1
ATOM 1441 C C . ARG A 1 197 ? -17.359 -32.125 -3.197 1 89.56 197 ARG A C 1
ATOM 1443 O O . ARG A 1 197 ? -18.359 -31.625 -2.689 1 89.56 197 ARG A O 1
ATOM 1450 N N . ALA A 1 198 ? -17.062 -33.344 -3.189 1 89.5 198 ALA A N 1
ATOM 1451 C CA . ALA A 1 198 ? -17.969 -34.312 -2.545 1 89.5 198 ALA A CA 1
ATOM 1452 C C . ALA A 1 198 ? -18.078 -34.031 -1.05 1 89.5 198 ALA A C 1
ATOM 1454 O O . ALA A 1 198 ? -19.188 -34.062 -0.49 1 89.5 198 ALA A O 1
ATOM 1455 N N . VAL A 1 199 ? -16.984 -33.75 -0.419 1 91.56 199 VAL A N 1
ATOM 1456 C CA . VAL A 1 199 ? -16.969 -33.5 1.019 1 91.56 199 VAL A CA 1
ATOM 1457 C C . VAL A 1 199 ? -17.719 -32.188 1.323 1 91.56 199 VAL A C 1
ATOM 1459 O O . VAL A 1 199 ? -18.5 -32.125 2.275 1 91.56 199 VAL A O 1
ATOM 1462 N N . ILE A 1 200 ? -17.5 -31.141 0.529 1 91.69 200 ILE A N 1
ATOM 1463 C CA . ILE A 1 200 ? -18.188 -29.859 0.724 1 91.69 200 ILE A CA 1
ATOM 1464 C C . ILE A 1 200 ? -19.703 -30.062 0.537 1 91.69 200 ILE A C 1
ATOM 1466 O O . ILE A 1 200 ? -20.5 -29.516 1.299 1 91.69 200 ILE A O 1
ATOM 1470 N N . ALA A 1 201 ? -20.031 -30.875 -0.47 1 90.75 201 ALA A N 1
ATOM 1471 C CA . ALA A 1 201 ? -21.438 -31.141 -0.734 1 90.75 201 ALA A CA 1
ATOM 1472 C C . ALA A 1 201 ? -22.094 -31.891 0.431 1 90.75 201 ALA A C 1
ATOM 1474 O O . ALA A 1 201 ? -23.25 -31.656 0.77 1 90.75 201 ALA A O 1
ATOM 1475 N N . GLN A 1 202 ? -21.391 -32.75 0.973 1 89.44 202 GLN A N 1
ATOM 1476 C CA . GLN A 1 202 ? -21.859 -33.531 2.109 1 89.44 202 GLN A CA 1
ATOM 1477 C C . GLN A 1 202 ? -22.109 -32.656 3.324 1 89.44 202 GLN A C 1
ATOM 1479 O O . GLN A 1 202 ? -23.094 -32.844 4.039 1 89.44 202 GLN A O 1
ATOM 1484 N N . LEU A 1 203 ? -21.25 -31.734 3.578 1 91.94 203 LEU A N 1
ATOM 1485 C CA . LEU A 1 203 ? -21.281 -30.922 4.789 1 91.94 203 LEU A CA 1
ATOM 1486 C C . LEU A 1 203 ? -22.062 -29.625 4.551 1 91.94 203 LEU A C 1
ATOM 1488 O O . LEU A 1 203 ? -22.359 -28.891 5.496 1 91.94 203 LEU A O 1
ATOM 1492 N N . GLY A 1 204 ? -22.406 -29.344 3.25 1 92.69 204 GLY A N 1
ATOM 1493 C CA . GLY A 1 204 ? -23.062 -28.094 2.885 1 92.69 204 GLY A CA 1
ATOM 1494 C C . GLY A 1 204 ? -23.453 -28.031 1.421 1 92.69 204 GLY A C 1
ATOM 1495 O O . GLY A 1 204 ? -24.141 -28.922 0.918 1 92.69 204 GLY A O 1
ATOM 1496 N N . GLN A 1 205 ? -22.906 -26.984 0.766 1 92.69 205 GLN A N 1
ATOM 1497 C CA . GLN A 1 205 ? -23.281 -26.781 -0.628 1 92.69 205 GLN A CA 1
ATOM 1498 C C . GLN A 1 205 ? -22.109 -26.25 -1.445 1 92.69 205 GLN A C 1
ATOM 1500 O O . GLN A 1 205 ? -21.359 -25.391 -0.978 1 92.69 205 GLN A O 1
ATOM 1505 N N . VAL A 1 206 ? -21.984 -26.828 -2.611 1 94.56 206 VAL A N 1
ATOM 1506 C CA . VAL A 1 206 ? -21.062 -26.281 -3.594 1 94.56 206 VAL A CA 1
ATOM 1507 C C . VAL A 1 206 ? -21.766 -25.219 -4.441 1 94.56 206 VAL A C 1
ATOM 1509 O O . VAL A 1 206 ? -22.766 -25.516 -5.098 1 94.56 206 VAL A O 1
ATOM 1512 N N . ALA A 1 207 ? -21.25 -24.016 -4.438 1 95.12 207 ALA A N 1
ATOM 1513 C CA . ALA A 1 207 ? -21.859 -22.938 -5.195 1 95.12 207 ALA A CA 1
ATOM 1514 C C . ALA A 1 207 ? -21.266 -22.828 -6.598 1 95.12 207 ALA A C 1
ATOM 1516 O O . ALA A 1 207 ? -21.984 -22.625 -7.574 1 95.12 207 ALA A O 1
ATOM 1517 N N . VAL A 1 208 ? -19.953 -22.906 -6.691 1 94.69 208 VAL A N 1
ATOM 1518 C CA . VAL A 1 208 ? -19.25 -22.797 -7.961 1 94.69 208 VAL A CA 1
ATOM 1519 C C . VAL A 1 208 ? -18.094 -23.812 -8 1 94.69 208 VAL A C 1
ATOM 1521 O O . VAL A 1 208 ? -17.406 -24.016 -7.004 1 94.69 208 VAL A O 1
ATOM 1524 N N . HIS A 1 209 ? -18.047 -24.469 -9.141 1 91.56 209 HIS A N 1
ATOM 1525 C CA . HIS A 1 209 ? -16.891 -25.312 -9.422 1 91.56 209 HIS A CA 1
ATOM 1526 C C . HIS A 1 209 ? -16.266 -24.969 -10.766 1 91.56 209 HIS A C 1
ATOM 1528 O O . HIS A 1 209 ? -16.953 -24.922 -11.781 1 91.56 209 HIS A O 1
ATOM 1534 N N . ARG A 1 210 ? -14.992 -24.734 -10.727 1 89.94 210 ARG A N 1
ATOM 1535 C CA . ARG A 1 210 ? -14.211 -24.344 -11.898 1 89.94 210 ARG A CA 1
ATOM 1536 C C . ARG A 1 210 ? -14.664 -22.984 -12.422 1 89.94 210 ARG A C 1
ATOM 1538 O O . ARG A 1 210 ? -15.859 -22.734 -12.586 1 89.94 210 ARG A O 1
ATOM 1545 N N . VAL A 1 211 ? -13.805 -22.141 -12.539 1 93.19 211 VAL A N 1
ATOM 1546 C CA . VAL A 1 211 ? -14.023 -20.781 -13.055 1 93.19 211 VAL A CA 1
ATOM 1547 C C . VAL A 1 211 ? -13.141 -20.547 -14.281 1 93.19 211 VAL A C 1
ATOM 1549 O O . VAL A 1 211 ? -12.008 -21.031 -14.344 1 93.19 211 VAL A O 1
ATOM 1552 N N . ALA A 1 212 ? -13.664 -19.953 -15.297 1 92.75 212 ALA A N 1
ATOM 1553 C CA . ALA A 1 212 ? -12.922 -19.641 -16.516 1 92.75 212 ALA A CA 1
ATOM 1554 C C . ALA A 1 212 ? -11.852 -18.594 -16.266 1 92.75 212 ALA A C 1
ATOM 1556 O O . ALA A 1 212 ? -11.93 -17.469 -16.781 1 92.75 212 ALA A O 1
ATOM 1557 N N . MET A 1 213 ? -10.875 -19.031 -15.539 1 92.06 213 MET A N 1
ATOM 1558 C CA . MET A 1 213 ? -9.766 -18.141 -15.195 1 92.06 213 MET A CA 1
ATOM 1559 C C . MET A 1 213 ? -8.438 -18.875 -15.273 1 92.06 213 MET A C 1
ATOM 1561 O O . MET A 1 213 ? -8.398 -20.109 -15.227 1 92.06 213 MET A O 1
ATOM 1565 N N . ARG A 1 214 ? -7.41 -18.172 -15.453 1 88.44 214 ARG A N 1
ATOM 1566 C CA . ARG A 1 214 ? -6.039 -18.672 -15.414 1 88.44 214 ARG A CA 1
ATOM 1567 C C . ARG A 1 214 ? -5.113 -17.688 -14.711 1 88.44 214 ARG A C 1
ATOM 1569 O O . ARG A 1 214 ? -5.055 -16.5 -15.078 1 88.44 214 ARG A O 1
ATOM 1576 N N . PRO A 1 215 ? -4.27 -18.156 -13.797 1 88.38 215 PRO A N 1
ATOM 1577 C CA . PRO A 1 215 ? -4.348 -19.469 -13.156 1 88.38 215 PRO A CA 1
ATOM 1578 C C . PRO A 1 215 ? -5.551 -19.594 -12.219 1 88.38 215 PRO A C 1
ATOM 1580 O O . PRO A 1 215 ? -6.312 -18.641 -12.055 1 88.38 215 PRO A O 1
ATOM 1583 N N . GLY A 1 216 ? -5.812 -20.828 -11.617 1 88.44 216 GLY A N 1
ATOM 1584 C CA . GLY A 1 216 ? -6.789 -21.031 -10.562 1 88.44 216 GLY A CA 1
ATOM 1585 C C . GLY A 1 216 ? -8.094 -21.625 -11.055 1 88.44 216 GLY A C 1
ATOM 1586 O O . GLY A 1 216 ? -9.102 -21.594 -10.344 1 88.44 216 GLY A O 1
ATOM 1587 N N . ARG A 1 217 ? -8.141 -22.188 -12.242 1 87.56 217 ARG A N 1
ATOM 1588 C CA . ARG A 1 217 ? -9.352 -22.688 -12.883 1 87.56 217 ARG A CA 1
ATOM 1589 C C . ARG A 1 217 ? -10.055 -23.719 -12 1 87.56 217 ARG A C 1
ATOM 1591 O O . ARG A 1 217 ? -11.273 -23.656 -11.812 1 87.56 217 ARG A O 1
ATOM 1598 N N . PRO A 1 218 ? -9.375 -24.656 -11.367 1 89.5 218 PRO A N 1
ATOM 1599 C CA . PRO A 1 218 ? -10.078 -25.688 -10.609 1 89.5 218 PRO A CA 1
ATOM 1600 C C . PRO A 1 218 ? -10.516 -25.219 -9.227 1 89.5 218 PRO A C 1
ATOM 1602 O O . PRO A 1 218 ? -10.664 -26.031 -8.312 1 89.5 218 PRO A O 1
ATOM 1605 N N . VAL A 1 219 ? -10.797 -24 -8.977 1 92.62 219 VAL A N 1
ATOM 1606 C CA . VAL A 1 219 ? -11.227 -23.453 -7.691 1 92.62 219 VAL A CA 1
ATOM 1607 C C . VAL A 1 219 ? -12.633 -23.969 -7.363 1 92.62 219 VAL A C 1
ATOM 1609 O O . VAL A 1 219 ? -13.453 -24.156 -8.266 1 92.62 219 VAL A O 1
ATOM 1612 N N . VAL A 1 220 ? -12.891 -24.266 -6.105 1 94.56 220 VAL A N 1
ATOM 1613 C CA . VAL A 1 220 ? -14.211 -24.641 -5.613 1 94.56 220 VAL A CA 1
ATOM 1614 C C . VAL A 1 220 ? -14.695 -23.625 -4.586 1 94.56 220 VAL A C 1
ATOM 1616 O O . VAL A 1 220 ? -13.977 -23.312 -3.629 1 94.56 220 VAL A O 1
ATOM 1619 N N . LEU A 1 221 ? -15.836 -23.031 -4.82 1 96.81 221 LEU A N 1
ATOM 1620 C CA . LEU A 1 221 ? -16.469 -22.094 -3.902 1 96.81 221 LEU A CA 1
ATOM 1621 C C . LEU A 1 221 ? -17.75 -22.672 -3.314 1 96.81 221 LEU A C 1
ATOM 1623 O O . LEU A 1 221 ? -18.594 -23.188 -4.051 1 96.81 221 LEU A O 1
ATOM 1627 N N . GLY A 1 222 ? -17.828 -22.688 -1.995 1 96.5 222 GLY A N 1
ATOM 1628 C CA . GLY A 1 222 ? -19.016 -23.234 -1.368 1 96.5 222 GLY A CA 1
ATOM 1629 C C . GLY A 1 222 ? -19.281 -22.688 0.023 1 96.5 222 GLY A C 1
ATOM 1630 O O . GLY A 1 222 ? -18.75 -21.641 0.384 1 96.5 222 GLY A O 1
ATOM 1631 N N . VAL A 1 223 ? -20.219 -23.359 0.729 1 95.81 223 VAL A N 1
ATOM 1632 C CA . VAL A 1 223 ? -20.578 -23.031 2.102 1 95.81 223 VAL A CA 1
ATOM 1633 C C . VAL A 1 223 ? -20.781 -24.312 2.912 1 95.81 223 VAL A C 1
ATOM 1635 O O . VAL A 1 223 ? -21.344 -25.281 2.418 1 95.81 223 VAL A O 1
ATOM 1638 N N . LEU A 1 224 ? -20.141 -24.297 4.051 1 94.75 224 LEU A N 1
ATOM 1639 C CA . LEU A 1 224 ? -20.344 -25.391 4.996 1 94.75 224 LEU A CA 1
ATOM 1640 C C . LEU A 1 224 ? -21.469 -25.062 5.973 1 94.75 224 LEU A C 1
ATOM 1642 O O . LEU A 1 224 ? -21.609 -23.922 6.398 1 94.75 224 LEU A O 1
ATOM 1646 N N . GLY A 1 225 ? -22.234 -25.984 6.293 1 89.69 225 GLY A N 1
ATOM 1647 C CA . GLY A 1 225 ? -23.328 -25.781 7.223 1 89.69 225 GLY A CA 1
ATOM 1648 C C . GLY A 1 225 ? -24.531 -25.094 6.59 1 89.69 225 GLY A C 1
ATOM 1649 O O . GLY A 1 225 ? -24.703 -25.141 5.371 1 89.69 225 GLY A O 1
ATOM 1650 N N . GLY A 1 226 ? -25.594 -24.172 7.367 1 74.75 226 GLY A N 1
ATOM 1651 C CA . GLY A 1 226 ? -26.688 -23.297 6.98 1 74.75 226 GLY A CA 1
ATOM 1652 C C . GLY A 1 226 ? -27.938 -24.062 6.57 1 74.75 226 GLY A C 1
ATOM 1653 O O . GLY A 1 226 ? -28.984 -23.453 6.297 1 74.75 226 GLY A O 1
ATOM 1654 N N . GLY A 1 227 ? -28.094 -25.297 6.445 1 60.59 227 GLY A N 1
ATOM 1655 C CA . GLY A 1 227 ? -29.25 -26.031 5.949 1 60.59 227 GLY A CA 1
ATOM 1656 C C . GLY A 1 227 ? -30.281 -26.312 7.023 1 60.59 227 GLY A C 1
ATOM 1657 O O . GLY A 1 227 ? -29.984 -26.234 8.219 1 60.59 227 GLY A O 1
ATOM 1658 N N . ALA A 1 228 ? -31.547 -25.938 6.766 1 50.72 228 ALA A N 1
ATOM 1659 C CA . ALA A 1 228 ? -32.656 -26.375 7.613 1 50.72 228 ALA A CA 1
ATOM 1660 C C . ALA A 1 228 ? -32.469 -27.812 8.078 1 50.72 228 ALA A C 1
ATOM 1662 O O . ALA A 1 228 ? -32.219 -28.703 7.266 1 50.72 228 ALA A O 1
ATOM 1663 N N . PRO A 1 229 ? -32.062 -27.953 9.352 1 45.53 229 PRO A N 1
ATOM 1664 C CA . PRO A 1 229 ? -31.969 -29.281 9.953 1 45.53 229 PRO A CA 1
ATOM 1665 C C . PRO A 1 229 ? -33 -30.266 9.398 1 45.53 229 PRO A C 1
ATOM 1667 O O . PRO A 1 229 ? -32.969 -31.453 9.711 1 45.53 229 PRO A O 1
ATOM 1670 N N . GLU A 1 230 ? -34.094 -29.75 8.93 1 45.66 230 GLU A N 1
ATOM 1671 C CA . GLU A 1 230 ? -35.156 -30.734 8.914 1 45.66 230 GLU A CA 1
ATOM 1672 C C . GLU A 1 230 ? -34.75 -32 8.156 1 45.66 230 GLU A C 1
ATOM 1674 O O . GLU A 1 230 ? -35.281 -33.094 8.422 1 45.66 230 GLU A O 1
ATOM 1679 N N . HIS A 1 231 ? -34.219 -31.875 6.961 1 44.25 231 HIS A N 1
ATOM 1680 C CA . HIS A 1 231 ? -34.312 -33.125 6.203 1 44.25 231 HIS A CA 1
ATOM 1681 C C . HIS A 1 231 ? -33.062 -33.969 6.359 1 44.25 231 HIS A C 1
ATOM 1683 O O . HIS A 1 231 ? -33.062 -35.125 5.969 1 44.25 231 HIS A O 1
ATOM 1689 N N . ASP A 1 232 ? -31.734 -33.344 6.414 1 48.28 232 ASP A N 1
ATOM 1690 C CA . ASP A 1 232 ? -30.656 -34.312 6.457 1 48.28 232 ASP A CA 1
ATOM 1691 C C . ASP A 1 232 ? -30.047 -34.406 7.855 1 48.28 232 ASP A C 1
ATOM 1693 O O . ASP A 1 232 ? -29.453 -33.438 8.344 1 48.28 232 ASP A O 1
ATOM 1697 N N . PRO A 1 233 ? -30.547 -35.344 8.617 1 49.22 233 PRO A N 1
ATOM 1698 C CA . PRO A 1 233 ? -30.109 -35.656 9.992 1 49.22 233 PRO A CA 1
ATOM 1699 C C . PRO A 1 233 ? -28.594 -35.594 10.156 1 49.22 233 PRO A C 1
ATOM 1701 O O . PRO A 1 233 ? -28.094 -35.531 11.281 1 49.22 233 PRO A O 1
ATOM 1704 N N . VAL A 1 234 ? -27.859 -35.812 9.094 1 47.34 234 VAL A N 1
ATOM 1705 C CA . VAL A 1 234 ? -26.422 -36.031 9.266 1 47.34 234 VAL A CA 1
ATOM 1706 C C . VAL A 1 234 ? -25.688 -34.688 9.266 1 47.34 234 VAL A C 1
ATOM 1708 O O . VAL A 1 234 ? -24.5 -34.625 9.586 1 47.34 234 VAL A O 1
ATOM 1711 N N . ARG A 1 235 ? -26.391 -33.656 8.844 1 54.84 235 ARG A N 1
ATOM 1712 C CA . ARG A 1 235 ? -25.641 -32.406 8.75 1 54.84 235 ARG A CA 1
ATOM 1713 C C . ARG A 1 235 ? -25.547 -31.703 10.109 1 54.84 235 ARG A C 1
ATOM 1715 O O . ARG A 1 235 ? -26.562 -31.5 10.781 1 54.84 235 ARG A O 1
ATOM 1722 N N . PRO A 1 236 ? -24.328 -31.688 10.703 1 55.56 236 PRO A N 1
ATOM 1723 C CA . PRO A 1 236 ? -24.125 -31.016 12 1 55.56 236 PRO A CA 1
ATOM 1724 C C . PRO A 1 236 ? -24.734 -29.609 12.031 1 55.56 236 PRO A C 1
ATOM 1726 O O . PRO A 1 236 ? -24.781 -28.938 10.992 1 55.56 236 PRO A O 1
ATOM 1729 N N . ALA A 1 237 ? -25.578 -29.297 12.891 1 65.12 237 ALA A N 1
ATOM 1730 C CA . ALA A 1 237 ? -26.156 -27.984 13.18 1 65.12 237 ALA A CA 1
ATOM 1731 C C . ALA A 1 237 ? -25.078 -26.938 13.352 1 65.12 237 ALA A C 1
ATOM 1733 O O . ALA A 1 237 ? -24.594 -26.703 14.469 1 65.12 237 ALA A O 1
ATOM 1734 N N . MET A 1 238 ? -24.328 -26.703 12.336 1 77.12 238 MET A N 1
ATOM 1735 C CA . MET A 1 238 ? -23.297 -25.672 12.461 1 77.12 238 MET A CA 1
ATOM 1736 C C . MET A 1 238 ? -23.688 -24.422 11.664 1 77.12 238 MET A C 1
ATOM 1738 O O . MET A 1 238 ? -24.375 -24.516 10.656 1 77.12 238 MET A O 1
ATOM 1742 N N . PRO A 1 239 ? -23.391 -23.281 12.203 1 87.12 239 PRO A N 1
ATOM 1743 C CA . PRO A 1 239 ? -23.609 -22.047 11.43 1 87.12 239 PRO A CA 1
ATOM 1744 C C . PRO A 1 239 ? -22.922 -22.062 10.07 1 87.12 239 PRO A C 1
ATOM 1746 O O . PRO A 1 239 ? -21.891 -22.719 9.914 1 87.12 239 PRO A O 1
ATOM 1749 N N . PRO A 1 240 ? -23.562 -21.516 9.133 1 93.19 240 PRO A N 1
ATOM 1750 C CA . PRO A 1 240 ? -22.938 -21.531 7.801 1 93.19 240 PRO A CA 1
ATOM 1751 C C . PRO A 1 240 ? -21.609 -20.797 7.766 1 93.19 240 PRO A C 1
ATOM 1753 O O . PRO A 1 240 ? -21.469 -19.719 8.367 1 93.19 240 PRO A O 1
ATOM 1756 N N . VAL A 1 241 ? -20.656 -21.359 7.098 1 95.69 241 VAL A N 1
ATOM 1757 C CA . VAL A 1 241 ? -19.328 -20.766 6.938 1 95.69 241 VAL A CA 1
ATOM 1758 C C . VAL A 1 241 ? -18.859 -20.922 5.492 1 95.69 241 VAL A C 1
ATOM 1760 O O . VAL A 1 241 ? -18.875 -22.031 4.941 1 95.69 241 VAL A O 1
ATOM 1763 N N . PRO A 1 242 ? -18.484 -19.812 4.863 1 97.38 242 PRO A N 1
ATOM 1764 C CA . PRO A 1 242 ? -17.953 -19.938 3.506 1 97.38 242 PRO A CA 1
ATOM 1765 C C . PRO A 1 242 ? -16.688 -20.797 3.449 1 97.38 242 PRO A C 1
ATOM 1767 O O . PRO A 1 242 ? -15.898 -20.797 4.395 1 97.38 242 PRO A O 1
ATOM 1770 N N . VAL A 1 243 ? -16.531 -21.547 2.35 1 96.94 243 VAL A N 1
ATOM 1771 C CA . VAL A 1 243 ? -15.367 -22.422 2.15 1 96.94 243 VAL A CA 1
ATOM 1772 C C . VAL A 1 243 ? -14.836 -22.25 0.728 1 96.94 243 VAL A C 1
ATOM 1774 O O . VAL A 1 243 ? -15.617 -22.078 -0.215 1 96.94 243 VAL A O 1
ATOM 1777 N N . VAL A 1 244 ? -13.562 -22.219 0.524 1 96.94 244 VAL A N 1
ATOM 1778 C CA . VAL A 1 244 ? -12.898 -22.141 -0.772 1 96.94 244 VAL A CA 1
ATOM 1779 C C . VAL A 1 244 ? -11.914 -23.297 -0.925 1 96.94 244 VAL A C 1
ATOM 1781 O O . VAL A 1 244 ? -11.078 -23.531 -0.054 1 96.94 244 VAL A O 1
ATOM 1784 N N . GLY A 1 245 ? -12.117 -24.094 -1.948 1 95.25 245 GLY A N 1
ATOM 1785 C CA . GLY A 1 245 ? -11.094 -25.031 -2.37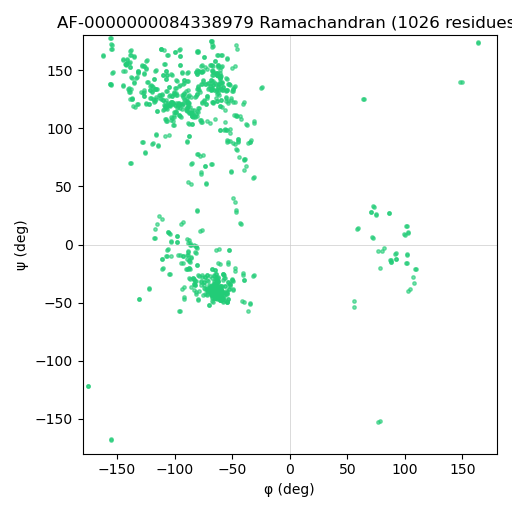1 1 95.25 245 GLY A CA 1
ATOM 1786 C C . GLY A 1 245 ? -10.062 -24.406 -3.293 1 95.25 245 GLY A C 1
ATOM 1787 O O . GLY A 1 245 ? -10.367 -24.062 -4.438 1 95.25 245 GLY A O 1
ATOM 1788 N N . VAL A 1 246 ? -8.859 -24.297 -2.807 1 92.5 246 VAL A N 1
ATOM 1789 C CA . VAL A 1 246 ? -7.785 -23.609 -3.52 1 92.5 246 VAL A CA 1
ATOM 1790 C C . VAL A 1 246 ? -6.883 -24.641 -4.203 1 92.5 246 VAL A C 1
ATOM 1792 O O . VAL A 1 246 ? -6.434 -25.594 -3.57 1 92.5 246 VAL A O 1
ATOM 1795 N N . PRO A 1 247 ? -6.605 -24.422 -5.484 1 86.75 247 PRO A N 1
ATOM 1796 C CA . PRO A 1 247 ? -5.668 -25.328 -6.152 1 86.75 247 PRO A CA 1
ATOM 1797 C C . PRO A 1 247 ? -4.266 -25.281 -5.547 1 86.75 247 PRO A C 1
ATOM 1799 O O . PRO A 1 247 ? -3.904 -24.297 -4.902 1 86.75 247 PRO A O 1
ATOM 1802 N N . GLY A 1 248 ? -3.455 -26.234 -5.816 1 82.5 248 GLY A N 1
ATOM 1803 C CA . GLY A 1 248 ? -2.209 -26.438 -5.094 1 82.5 248 GLY A CA 1
ATOM 1804 C C . GLY A 1 248 ? -1.039 -25.672 -5.695 1 82.5 248 GLY A C 1
ATOM 1805 O O . GLY A 1 248 ? 0.031 -25.594 -5.09 1 82.5 248 GLY A O 1
ATOM 1806 N N . TYR A 1 249 ? -1.17 -25.078 -6.844 1 82.69 249 TYR A N 1
ATOM 1807 C CA . TYR A 1 249 ? -0.084 -24.297 -7.43 1 82.69 249 TYR A CA 1
ATOM 1808 C C . TYR A 1 249 ? -0.017 -22.906 -6.816 1 82.69 249 TYR A C 1
ATOM 1810 O O . TYR A 1 249 ? -1.046 -22.25 -6.629 1 82.69 249 TYR A O 1
ATOM 1818 N N . PRO A 1 250 ? 1.176 -22.516 -6.477 1 86.31 250 PRO A N 1
ATOM 1819 C CA . PRO A 1 250 ? 1.328 -21.234 -5.789 1 86.31 250 PRO A CA 1
ATOM 1820 C C . PRO A 1 250 ? 0.689 -20.078 -6.555 1 86.31 250 PRO A C 1
ATOM 1822 O O . PRO A 1 250 ? 0.053 -19.203 -5.949 1 86.31 250 PRO A O 1
ATOM 1825 N N . ALA A 1 251 ? 0.866 -20.031 -7.867 1 86.12 251 ALA A N 1
ATOM 1826 C CA . ALA A 1 251 ? 0.27 -18.969 -8.672 1 86.12 251 ALA A CA 1
ATOM 1827 C C . ALA A 1 251 ? -1.253 -18.984 -8.57 1 86.12 251 ALA A C 1
ATOM 1829 O O . ALA A 1 251 ? -1.897 -17.938 -8.555 1 86.12 251 ALA A O 1
ATOM 1830 N N . SER A 1 252 ? -1.771 -20.156 -8.523 1 88.69 252 SER A N 1
ATOM 1831 C CA . SER A 1 252 ? -3.217 -20.297 -8.383 1 88.69 252 SER A CA 1
ATOM 1832 C C . SER A 1 252 ? -3.693 -19.844 -7.012 1 88.69 252 SER A C 1
ATOM 1834 O O . SER A 1 252 ? -4.758 -19.234 -6.891 1 88.69 252 SER A O 1
ATOM 1836 N N . VAL A 1 253 ? -2.891 -20.172 -6.004 1 92.06 253 VAL A N 1
ATOM 1837 C CA . VAL A 1 253 ? -3.232 -19.781 -4.641 1 92.06 253 VAL A CA 1
ATOM 1838 C C . VAL A 1 253 ? -3.338 -18.25 -4.555 1 92.06 253 VAL A C 1
ATOM 1840 O O . VAL A 1 253 ? -4.324 -17.719 -4.035 1 92.06 253 VAL A O 1
ATOM 1843 N N . GLU A 1 254 ? -2.377 -17.594 -5.086 1 91.62 254 GLU A N 1
ATOM 1844 C CA . GLU A 1 254 ? -2.367 -16.141 -5.055 1 91.62 254 GLU A CA 1
ATOM 1845 C C . GLU A 1 254 ? -3.543 -15.562 -5.84 1 91.62 254 GLU A C 1
ATOM 1847 O O . GLU A 1 254 ? -4.184 -14.609 -5.398 1 91.62 254 GLU A O 1
ATOM 1852 N N . ARG A 1 255 ? -3.832 -16.109 -6.969 1 91.31 255 ARG A N 1
ATOM 1853 C CA . ARG A 1 255 ? -4.93 -15.641 -7.809 1 91.31 255 ARG A CA 1
ATOM 1854 C C . ARG A 1 255 ? -6.273 -15.852 -7.117 1 91.31 255 ARG A C 1
ATOM 1856 O O . ARG A 1 255 ? -7.145 -14.984 -7.164 1 91.31 255 ARG A O 1
ATOM 1863 N N . VAL A 1 256 ? -6.438 -16.984 -6.59 1 94.81 256 VAL A N 1
ATOM 1864 C CA . VAL A 1 256 ? -7.684 -17.312 -5.906 1 94.81 256 VAL A CA 1
ATOM 1865 C C . VAL A 1 256 ? -7.859 -16.406 -4.691 1 94.81 256 VAL A C 1
ATOM 1867 O O . VAL A 1 256 ? -8.961 -15.922 -4.418 1 94.81 256 VAL A O 1
ATOM 1870 N N . PHE A 1 257 ? -6.793 -16.172 -4.004 1 96.12 257 PHE A N 1
ATOM 1871 C CA . PHE A 1 257 ? -6.867 -15.266 -2.869 1 96.12 257 PHE A CA 1
ATOM 1872 C C . PHE A 1 257 ? -7.359 -13.891 -3.312 1 96.12 257 PHE A C 1
ATOM 1874 O O . PHE A 1 257 ? -8.312 -13.352 -2.738 1 96.12 257 PHE A O 1
ATOM 1881 N N . ARG A 1 258 ? -6.805 -13.383 -4.293 1 91.69 258 ARG A N 1
ATOM 1882 C CA . ARG A 1 258 ? -7.117 -12.031 -4.75 1 91.69 258 ARG A CA 1
ATOM 1883 C C . ARG A 1 258 ? -8.5 -11.977 -5.395 1 91.69 258 ARG A C 1
ATOM 1885 O O . ARG A 1 258 ? -9.195 -10.969 -5.301 1 91.69 258 ARG A O 1
ATOM 1892 N N . GLY A 1 259 ? -8.891 -13.008 -5.977 1 93 259 GLY A N 1
ATOM 1893 C CA . GLY A 1 259 ? -10.133 -13.016 -6.734 1 93 259 GLY A CA 1
ATOM 1894 C C . GLY A 1 259 ? -11.352 -13.32 -5.887 1 93 259 GLY A C 1
ATOM 1895 O O . GLY A 1 259 ? -12.461 -12.875 -6.188 1 93 259 GLY A O 1
ATOM 1896 N N . PHE A 1 260 ? -11.148 -14.078 -4.844 1 96.44 260 PHE A N 1
ATOM 1897 C CA . PHE A 1 260 ? -12.32 -14.547 -4.113 1 96.44 260 PHE A CA 1
ATOM 1898 C C . PHE A 1 260 ? -12.156 -14.305 -2.617 1 96.44 260 PHE A C 1
ATOM 1900 O O . PHE A 1 260 ? -13.062 -13.766 -1.97 1 96.44 260 PHE A O 1
ATOM 1907 N N . VAL A 1 261 ? -11.016 -14.641 -2.021 1 97.5 261 VAL A N 1
ATOM 1908 C CA . VAL A 1 261 ? -10.812 -14.609 -0.575 1 97.5 261 VAL A CA 1
ATOM 1909 C C . VAL A 1 261 ? -10.773 -13.164 -0.087 1 97.5 261 VAL A C 1
ATOM 1911 O O . VAL A 1 261 ? -11.539 -12.781 0.8 1 97.5 261 VAL A O 1
ATOM 1914 N N . ALA A 1 262 ? -9.922 -12.383 -0.733 1 94.5 262 ALA A N 1
ATOM 1915 C CA . ALA A 1 262 ? -9.773 -10.992 -0.314 1 94.5 262 ALA A CA 1
ATOM 1916 C C . ALA A 1 262 ? -11.086 -10.234 -0.43 1 94.5 262 ALA A C 1
ATOM 1918 O O . ALA A 1 262 ? -11.523 -9.578 0.521 1 94.5 262 ALA A O 1
ATOM 1919 N N . PRO A 1 263 ? -11.789 -10.344 -1.545 1 92.44 263 PRO A N 1
ATOM 1920 C CA . PRO A 1 263 ? -13.07 -9.641 -1.636 1 92.44 263 PRO A CA 1
ATOM 1921 C C . PRO A 1 263 ? -14.062 -10.07 -0.56 1 92.44 263 PRO A C 1
ATOM 1923 O O . PRO A 1 263 ? -14.805 -9.242 -0.027 1 92.44 263 PRO A O 1
ATOM 1926 N N . LEU A 1 264 ? -14.102 -11.328 -0.269 1 94.56 264 LEU A N 1
ATOM 1927 C CA . LEU A 1 264 ? -15 -11.797 0.779 1 94.56 264 LEU A CA 1
ATOM 1928 C C . LEU A 1 264 ? -14.609 -11.211 2.133 1 94.56 264 LEU A C 1
ATOM 1930 O O . LEU A 1 264 ? -15.477 -10.797 2.908 1 94.56 264 LEU A O 1
ATOM 1934 N N . LEU A 1 265 ? -13.367 -11.211 2.4 1 94.31 265 LEU A N 1
ATOM 1935 C CA . LEU A 1 265 ? -12.883 -10.664 3.664 1 94.31 265 LEU A CA 1
ATOM 1936 C C . LEU A 1 265 ? -13.203 -9.18 3.779 1 94.31 265 LEU A C 1
ATOM 1938 O O . LEU A 1 265 ? -13.547 -8.695 4.863 1 94.31 265 LEU A O 1
ATOM 1942 N N . HIS A 1 266 ? -13.086 -8.445 2.676 1 89.12 266 HIS A N 1
ATOM 1943 C CA . HIS A 1 266 ? -13.484 -7.043 2.674 1 89.12 266 HIS A CA 1
ATOM 1944 C C . HIS A 1 266 ? -14.961 -6.891 3.037 1 89.12 266 HIS A C 1
ATOM 1946 O O . HIS A 1 266 ? -15.336 -5.969 3.764 1 89.12 266 HIS A O 1
ATOM 1952 N N . ARG A 1 267 ? -15.688 -7.781 2.566 1 87.19 267 ARG A N 1
ATOM 1953 C CA . ARG A 1 267 ? -17.109 -7.754 2.867 1 87.19 267 ARG A CA 1
ATOM 1954 C C . ARG A 1 267 ? -17.359 -8.039 4.344 1 87.19 267 ARG A C 1
ATOM 1956 O O . ARG A 1 267 ? -18.188 -7.371 4.977 1 87.19 267 ARG A O 1
ATOM 1963 N N . ILE A 1 268 ? -16.672 -9.008 4.887 1 91.44 268 ILE A N 1
ATOM 1964 C CA . ILE A 1 268 ? -16.828 -9.344 6.297 1 91.44 268 ILE A CA 1
ATOM 1965 C C . ILE A 1 268 ? -16.406 -8.156 7.16 1 91.44 268 ILE A C 1
ATOM 1967 O O . ILE A 1 268 ? -17.094 -7.812 8.125 1 91.44 268 ILE A O 1
ATOM 1971 N N . LEU A 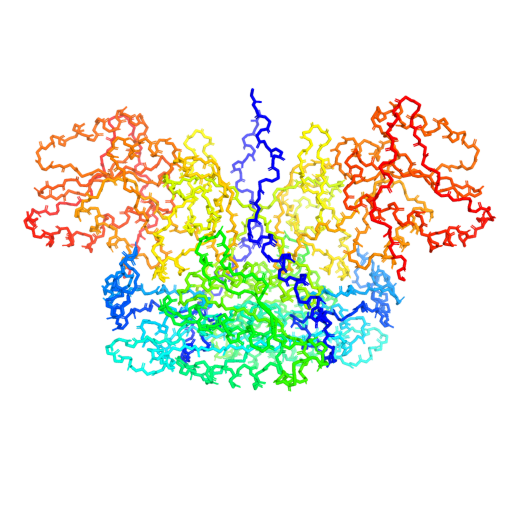1 269 ? -15.359 -7.527 6.754 1 89.69 269 LEU A N 1
ATOM 1972 C CA . LEU A 1 269 ? -14.82 -6.406 7.516 1 89.69 269 LEU A CA 1
ATOM 1973 C C . LEU A 1 269 ? -15.594 -5.125 7.227 1 89.69 269 LEU A C 1
ATOM 1975 O O . LEU A 1 269 ? -15.477 -4.145 7.965 1 89.69 269 LEU A O 1
ATOM 1979 N N . GLY A 1 270 ? -16.328 -5.137 6.145 1 81 270 GLY A N 1
ATOM 1980 C CA . GLY A 1 270 ? -17.109 -3.961 5.789 1 81 270 GLY A CA 1
ATOM 1981 C C . GLY A 1 270 ? -16.266 -2.832 5.23 1 81 270 GLY A C 1
ATOM 1982 O O . GLY A 1 270 ? -16.531 -1.658 5.5 1 81 270 GLY A O 1
ATOM 1983 N N . VAL A 1 271 ? -15.18 -3.152 4.688 1 81.25 271 VAL A N 1
ATOM 1984 C CA . VAL A 1 271 ? -14.328 -2.143 4.074 1 81.25 271 VAL A CA 1
ATOM 1985 C C . VAL A 1 271 ? -14.406 -2.256 2.553 1 81.25 271 VAL A C 1
ATOM 1987 O O . VAL A 1 271 ? -14.562 -3.354 2.014 1 81.25 271 VAL A O 1
ATOM 1990 N N . PRO A 1 272 ? -14.32 -1.143 1.914 1 71.38 272 PRO A N 1
ATOM 1991 C CA . PRO A 1 272 ? -14.273 -1.219 0.452 1 71.38 272 PRO A CA 1
ATOM 1992 C C . PRO A 1 272 ? -13 -1.869 -0.069 1 71.38 272 PRO A C 1
ATOM 1994 O O . PRO A 1 272 ? -11.953 -1.793 0.581 1 71.38 272 PRO A O 1
ATOM 1997 N N . PRO A 1 273 ? -13.164 -2.586 -1.179 1 71.62 273 PRO A N 1
ATOM 1998 C CA . PRO A 1 273 ? -11.93 -3.096 -1.783 1 71.62 273 PRO A CA 1
ATOM 1999 C C . PRO A 1 273 ? -10.969 -1.979 -2.195 1 71.62 273 PRO A C 1
ATOM 2001 O O . PRO A 1 273 ? -11.406 -0.872 -2.516 1 71.62 273 PRO A O 1
ATOM 2004 N N . PRO A 1 274 ? -9.688 -2.26 -2.008 1 66.06 274 PRO A N 1
ATOM 2005 C CA . PRO A 1 274 ? -8.734 -1.229 -2.428 1 66.06 274 PRO A CA 1
ATOM 2006 C C . PRO A 1 274 ? -8.922 -0.809 -3.883 1 66.06 274 PRO A C 1
ATOM 2008 O O . PRO A 1 274 ? -9.258 -1.641 -4.734 1 66.06 274 PRO A O 1
ATOM 2011 N N . ALA A 1 275 ? -8.93 0.537 -4.047 1 60.72 275 ALA A N 1
ATOM 2012 C CA . ALA A 1 275 ? -9.031 1.06 -5.406 1 60.72 275 ALA A CA 1
ATOM 2013 C C . ALA A 1 275 ? -7.863 0.599 -6.266 1 60.72 275 ALA A C 1
ATOM 2015 O O . ALA A 1 275 ? -6.715 0.59 -5.812 1 60.72 275 ALA A O 1
ATOM 2016 N N . ARG A 1 276 ? -8.219 -0.113 -7.293 1 61.62 276 ARG A N 1
ATOM 2017 C CA . ARG A 1 276 ? -7.18 -0.489 -8.242 1 61.62 276 ARG A CA 1
ATOM 2018 C C . ARG A 1 276 ? -6.949 0.616 -9.273 1 61.62 276 ARG A C 1
ATOM 2020 O O . ARG A 1 276 ? -7.902 1.118 -9.875 1 61.62 276 ARG A O 1
ATOM 2027 N N . HIS A 1 277 ? -5.82 1.408 -9.117 1 63.06 277 HIS A N 1
ATOM 2028 C CA . HIS A 1 277 ? -5.484 2.357 -10.172 1 63.06 277 HIS A CA 1
ATOM 2029 C C . HIS A 1 277 ? -4.617 1.706 -11.242 1 63.06 277 HIS A C 1
ATOM 2031 O O . HIS A 1 277 ? -3.414 1.522 -11.047 1 63.06 277 HIS A O 1
ATOM 2037 N N . PRO A 1 278 ? -5.32 1.223 -12.258 1 74.19 278 PRO A N 1
ATOM 2038 C CA . PRO A 1 278 ? -4.5 0.645 -13.328 1 74.19 278 PRO A CA 1
ATOM 2039 C C . PRO A 1 278 ? -3.426 1.605 -13.828 1 74.19 278 PRO A C 1
ATOM 2041 O O . PRO A 1 278 ? -3.66 2.814 -13.906 1 74.19 278 PRO A O 1
ATOM 2044 N N . VAL A 1 279 ? -2.26 1.133 -14.055 1 76.12 279 VAL A N 1
ATOM 2045 C CA . VAL A 1 279 ? -1.115 1.898 -14.539 1 76.12 279 VAL A CA 1
ATOM 2046 C C . VAL A 1 279 ? -0.907 1.632 -16.031 1 76.12 279 VAL A C 1
ATOM 2048 O O . VAL A 1 279 ? -0.748 0.481 -16.438 1 76.12 279 VAL A O 1
ATOM 2051 N N . PRO A 1 280 ? -0.947 2.639 -16.766 1 82.75 280 PRO A N 1
ATOM 2052 C CA . PRO A 1 280 ? -0.728 2.441 -18.203 1 82.75 280 PRO A CA 1
ATOM 2053 C C . PRO A 1 280 ? 0.7 2.01 -18.531 1 82.75 280 PRO A C 1
ATOM 2055 O O . PRO A 1 280 ? 1.65 2.48 -17.891 1 82.75 280 PRO A O 1
ATOM 2058 N N . ALA A 1 281 ? 0.77 1.108 -19.453 1 87.06 281 ALA A N 1
ATOM 2059 C CA . ALA A 1 281 ? 2.061 0.613 -19.922 1 87.06 281 ALA A CA 1
ATOM 2060 C C . ALA A 1 281 ? 1.958 0.078 -21.344 1 87.06 281 ALA A C 1
ATOM 2062 O O . ALA A 1 281 ? 0.864 -0.002 -21.906 1 87.06 281 ALA A O 1
ATOM 2063 N N . ARG A 1 282 ? 3.141 -0.15 -21.906 1 89.5 282 ARG A N 1
ATOM 2064 C CA . ARG A 1 282 ? 3.223 -0.841 -23.188 1 89.5 282 ARG A CA 1
ATOM 2065 C C . ARG A 1 282 ? 3.824 -2.232 -23.016 1 89.5 282 ARG A C 1
ATOM 2067 O O . ARG A 1 282 ? 4.73 -2.43 -22.203 1 89.5 282 ARG A O 1
ATOM 2074 N N . LEU A 1 283 ? 3.33 -3.104 -23.828 1 89.75 283 LEU A N 1
ATOM 2075 C CA . LEU A 1 283 ? 3.809 -4.477 -23.734 1 89.75 283 LEU A CA 1
ATOM 2076 C C . LEU A 1 283 ? 5.145 -4.641 -24.453 1 89.75 283 LEU A C 1
ATOM 2078 O O . LEU A 1 283 ? 5.285 -4.234 -25.609 1 89.75 283 LEU A O 1
ATOM 2082 N N . ALA A 1 284 ? 6.043 -5.199 -23.781 1 83 284 ALA A N 1
ATOM 2083 C CA . ALA A 1 284 ? 7.383 -5.363 -24.344 1 83 284 ALA A CA 1
ATOM 2084 C C . ALA A 1 284 ? 7.418 -6.508 -25.344 1 83 284 ALA A C 1
ATOM 2086 O O . ALA A 1 284 ? 8.242 -6.508 -26.266 1 83 284 ALA A O 1
ATOM 2087 N N . ALA A 1 285 ? 6.633 -7.516 -25.172 1 82.88 285 ALA A N 1
ATOM 2088 C CA . ALA A 1 285 ? 6.566 -8.703 -26.016 1 82.88 285 ALA A CA 1
ATOM 2089 C C . ALA A 1 285 ? 5.125 -9.188 -26.172 1 82.88 285 ALA A C 1
ATOM 2091 O O . ALA A 1 285 ? 4.27 -8.883 -25.344 1 82.88 285 ALA A O 1
ATOM 2092 N N . PRO A 1 286 ? 4.918 -9.875 -27.25 1 86 286 PRO A N 1
ATOM 2093 C CA . PRO A 1 286 ? 3.553 -10.367 -27.438 1 86 286 PRO A CA 1
ATOM 2094 C C . PRO A 1 286 ? 3.133 -11.367 -26.359 1 86 286 PRO A C 1
ATOM 2096 O O . PRO A 1 286 ? 3.973 -12.094 -25.828 1 86 286 PRO A O 1
ATOM 2099 N N . VAL A 1 287 ? 1.914 -11.328 -26.047 1 89.06 287 VAL A N 1
ATOM 2100 C CA . VAL A 1 287 ? 1.341 -12.258 -25.094 1 89.06 287 VAL A CA 1
ATOM 2101 C C . VAL A 1 287 ? 0.201 -13.039 -25.734 1 89.06 287 VAL A C 1
ATOM 2103 O O . VAL A 1 287 ? -0.739 -12.445 -26.266 1 89.06 287 VAL A O 1
ATOM 2106 N N . ARG A 1 288 ? 0.363 -14.344 -25.734 1 89.69 288 ARG A N 1
ATOM 2107 C CA . ARG A 1 288 ? -0.704 -15.227 -26.203 1 89.69 288 ARG A CA 1
ATOM 2108 C C . ARG A 1 288 ? -1.542 -15.734 -25.031 1 89.69 288 ARG A C 1
ATOM 2110 O O . ARG A 1 288 ? -1.008 -16.031 -23.969 1 89.69 288 ARG A O 1
ATOM 2117 N N . SER A 1 289 ? -2.795 -15.711 -25.234 1 88.62 289 SER A N 1
ATOM 2118 C CA . SER A 1 289 ? -3.705 -16.203 -24.203 1 88.62 289 SER A CA 1
ATOM 2119 C C . SER A 1 289 ? -4.828 -17.031 -24.812 1 88.62 289 SER A C 1
ATOM 2121 O O . SER A 1 289 ? -4.902 -17.203 -26.031 1 88.62 289 SER A O 1
ATOM 2123 N N . THR A 1 290 ? -5.543 -17.734 -23.969 1 87.69 290 THR A N 1
ATOM 2124 C CA . THR A 1 290 ? -6.715 -18.5 -24.375 1 87.69 290 THR A CA 1
ATOM 2125 C C . THR A 1 290 ? -7.977 -17.641 -24.297 1 87.69 290 THR A C 1
ATOM 2127 O O . THR A 1 290 ? -8.367 -17.219 -23.203 1 87.69 290 THR A O 1
ATOM 2130 N N . ALA A 1 291 ? -8.68 -17.5 -25.312 1 89.5 291 ALA A N 1
ATOM 2131 C CA . ALA A 1 291 ? -9.789 -16.547 -25.453 1 89.5 291 ALA A CA 1
ATOM 2132 C C . ALA A 1 291 ? -10.922 -16.906 -24.484 1 89.5 291 ALA A C 1
ATOM 2134 O O . ALA A 1 291 ? -11.734 -16.047 -24.141 1 89.5 291 ALA A O 1
ATOM 2135 N N . THR A 1 292 ? -10.945 -18.078 -24.094 1 90.81 292 THR A N 1
ATOM 2136 C CA . THR A 1 292 ? -12.062 -18.516 -23.266 1 90.81 292 THR A CA 1
ATOM 2137 C C . THR A 1 292 ? -11.773 -18.266 -21.797 1 90.81 292 THR A C 1
ATOM 2139 O O . THR A 1 292 ? -12.641 -18.5 -20.938 1 90.81 292 THR A O 1
ATOM 2142 N N . LEU A 1 293 ? -10.617 -17.859 -21.516 1 91.69 293 LEU A N 1
ATOM 2143 C CA . LEU A 1 293 ? -10.234 -17.719 -20.125 1 91.69 293 LEU A CA 1
ATOM 2144 C C . LEU A 1 293 ? -9.906 -16.266 -19.797 1 91.69 293 LEU A C 1
ATOM 2146 O O . LEU A 1 293 ? -9.391 -15.539 -20.641 1 91.69 293 LEU A O 1
ATOM 2150 N N . ASP A 1 294 ? -10.305 -15.875 -18.578 1 93.19 294 ASP A N 1
ATOM 2151 C CA . ASP A 1 294 ? -9.812 -14.641 -17.984 1 93.19 294 ASP A CA 1
ATOM 2152 C C . ASP A 1 294 ? -8.422 -14.836 -17.375 1 93.19 294 ASP A C 1
ATOM 2154 O O . ASP A 1 294 ? -8.266 -15.531 -16.375 1 93.19 294 ASP A O 1
ATOM 2158 N N . GLU A 1 295 ? -7.445 -14.172 -17.938 1 92.06 295 GLU A N 1
ATOM 2159 C CA . GLU A 1 295 ? -6.082 -14.516 -17.547 1 92.06 295 GLU A CA 1
ATOM 2160 C C . GLU A 1 295 ? -5.371 -13.312 -16.922 1 92.06 295 GLU A C 1
ATOM 2162 O O . GLU A 1 295 ? -5.52 -12.188 -17.391 1 92.06 295 GLU A O 1
ATOM 2167 N N . HIS A 1 296 ? -4.688 -13.57 -15.852 1 91.31 296 HIS A N 1
ATOM 2168 C CA . HIS A 1 296 ? -3.721 -12.633 -15.289 1 91.31 296 HIS A CA 1
ATOM 2169 C C . HIS A 1 296 ? -2.291 -13.078 -15.586 1 91.31 296 HIS A C 1
ATOM 2171 O O . HIS A 1 296 ? -1.869 -14.156 -15.164 1 91.31 296 HIS A O 1
ATOM 2177 N N . VAL A 1 297 ? -1.623 -12.211 -16.266 1 91 297 VAL A N 1
ATOM 2178 C CA . VAL A 1 297 ? -0.232 -12.477 -16.625 1 91 297 VAL A CA 1
ATOM 2179 C C . VAL A 1 297 ? 0.692 -11.641 -15.742 1 91 297 VAL A C 1
ATOM 2181 O O . VAL A 1 297 ? 0.516 -10.422 -15.617 1 91 297 VAL A O 1
ATOM 2184 N N . ARG A 1 298 ? 1.592 -12.359 -15.164 1 88.44 298 ARG A N 1
ATOM 2185 C CA . ARG A 1 298 ? 2.566 -11.656 -14.336 1 88.44 298 ARG A CA 1
ATOM 2186 C C . ARG A 1 298 ? 3.607 -10.953 -15.195 1 88.44 298 ARG A C 1
ATOM 2188 O O . ARG A 1 298 ? 4.066 -11.5 -16.203 1 88.44 298 ARG A O 1
ATOM 2195 N N . VAL A 1 299 ? 3.922 -9.695 -14.742 1 86.56 299 VAL A N 1
ATOM 2196 C CA . VAL A 1 299 ? 4.863 -8.922 -15.539 1 86.56 299 VAL A CA 1
ATOM 2197 C C . VAL A 1 299 ? 5.84 -8.188 -14.625 1 86.56 299 VAL A C 1
ATOM 2199 O O . VAL A 1 299 ? 5.531 -7.926 -13.461 1 86.56 299 VAL A O 1
ATOM 2202 N N . ARG A 1 300 ? 6.945 -7.945 -15.133 1 80.62 300 ARG A N 1
ATOM 2203 C CA . ARG A 1 300 ? 7.852 -6.941 -14.578 1 80.62 300 ARG A CA 1
ATOM 2204 C C . ARG A 1 300 ? 7.684 -5.602 -15.289 1 80.62 300 ARG A C 1
ATOM 2206 O O . ARG A 1 300 ? 7.215 -5.551 -16.422 1 80.62 300 ARG A O 1
ATOM 2213 N N . VAL A 1 301 ? 8.023 -4.562 -14.594 1 80.69 301 VAL A N 1
ATOM 2214 C CA . VAL A 1 301 ? 7.824 -3.232 -15.164 1 80.69 301 VAL A CA 1
ATOM 2215 C C . VAL A 1 301 ? 9.172 -2.533 -15.336 1 80.69 301 VAL A C 1
ATOM 2217 O O . VAL A 1 301 ? 10.031 -2.609 -14.453 1 80.69 301 VAL A O 1
ATOM 2220 N N . ALA A 1 302 ? 9.367 -1.947 -16.484 1 78.06 302 ALA A N 1
ATOM 2221 C CA . ALA A 1 302 ? 10.562 -1.159 -16.781 1 78.06 302 ALA A CA 1
ATOM 2222 C C . ALA A 1 302 ? 10.188 0.235 -17.281 1 78.06 302 ALA A C 1
ATOM 2224 O O . ALA A 1 302 ? 9.133 0.424 -17.875 1 78.06 302 ALA A O 1
ATOM 2225 N N . THR A 1 303 ? 11.031 1.152 -16.922 1 76.31 303 THR A N 1
ATOM 2226 C CA . THR A 1 303 ? 10.859 2.498 -17.469 1 76.31 303 THR A CA 1
ATOM 2227 C C . THR A 1 303 ? 11.742 2.707 -18.688 1 76.31 303 THR A C 1
ATOM 2229 O O . THR A 1 303 ? 12.961 2.496 -18.625 1 76.31 303 THR A O 1
ATOM 2232 N N . VAL A 1 304 ? 11.078 3.018 -19.75 1 74.38 304 VAL A N 1
ATOM 2233 C CA . VAL A 1 304 ? 11.828 3.281 -20.969 1 74.38 304 VAL A CA 1
ATOM 2234 C C . VAL A 1 304 ? 11.461 4.66 -21.516 1 74.38 304 VAL A C 1
ATOM 2236 O O . VAL A 1 304 ? 10.406 5.207 -21.172 1 74.38 304 VAL A O 1
ATOM 2239 N N . THR A 1 305 ? 12.367 5.234 -22.188 1 71.5 305 THR A N 1
ATOM 2240 C CA . THR A 1 305 ? 12.141 6.539 -22.797 1 71.5 305 THR A CA 1
ATOM 2241 C C . THR A 1 305 ? 11.656 6.383 -24.234 1 71.5 305 THR A C 1
ATOM 2243 O O . THR A 1 305 ? 12.227 5.613 -25.016 1 71.5 305 THR A O 1
ATOM 2246 N N . ASP A 1 306 ? 10.562 7.07 -24.516 1 68 306 ASP A N 1
ATOM 2247 C CA . ASP A 1 306 ? 10.07 7.078 -25.891 1 68 306 ASP A CA 1
ATOM 2248 C C . ASP A 1 306 ? 11.031 7.816 -26.812 1 68 306 ASP A C 1
ATOM 2250 O O . ASP A 1 306 ? 11.391 8.961 -26.562 1 68 306 ASP A O 1
ATOM 2254 N N . PRO A 1 307 ? 11.484 7.168 -27.797 1 64.88 307 PRO A N 1
ATOM 2255 C CA . PRO A 1 307 ? 12.461 7.82 -28.672 1 64.88 307 PRO A CA 1
ATOM 2256 C C . PRO A 1 307 ? 11.898 9.055 -29.375 1 64.88 307 PRO A C 1
ATOM 2258 O O . PRO A 1 307 ? 12.648 9.977 -29.719 1 64.88 307 PRO A O 1
ATOM 2261 N N . GLY A 1 308 ? 10.562 9.062 -29.594 1 64.25 308 GLY A N 1
ATOM 2262 C CA . GLY A 1 308 ? 9.953 10.195 -30.281 1 64.25 308 GLY A CA 1
ATOM 2263 C C . GLY A 1 308 ? 9.695 11.375 -29.359 1 64.25 308 GLY A C 1
ATOM 2264 O O . GLY A 1 308 ? 10.109 12.5 -29.656 1 64.25 308 GLY A O 1
ATOM 2265 N N . THR A 1 309 ? 9.234 11.18 -28.219 1 66.69 309 THR A N 1
ATOM 2266 C CA . THR A 1 309 ? 8.789 12.25 -27.344 1 66.69 309 THR A CA 1
ATOM 2267 C C . THR A 1 309 ? 9.781 12.469 -26.203 1 66.69 309 THR A C 1
ATOM 2269 O O . THR A 1 309 ? 9.719 13.477 -25.5 1 66.69 309 THR A O 1
ATOM 2272 N N . ALA A 1 310 ? 10.758 11.594 -26.031 1 67.62 310 ALA A N 1
ATOM 2273 C CA . ALA A 1 310 ? 11.734 11.633 -24.953 1 67.62 310 ALA A CA 1
ATOM 2274 C C . ALA A 1 310 ? 11.047 11.57 -23.594 1 67.62 310 ALA A C 1
ATOM 2276 O O . ALA A 1 310 ? 11.648 11.93 -22.562 1 67.62 310 ALA A O 1
ATOM 2277 N N . ALA A 1 311 ? 9.781 11.203 -23.672 1 72.06 311 ALA A N 1
ATOM 2278 C CA . ALA A 1 311 ? 9.055 11.062 -22.406 1 72.06 311 ALA A CA 1
ATOM 2279 C C . ALA A 1 311 ? 9.195 9.648 -21.859 1 72.06 311 ALA A C 1
ATOM 2281 O O . ALA A 1 311 ? 9.203 8.672 -22.609 1 72.06 311 ALA A O 1
ATOM 2282 N N . PRO A 1 312 ? 9.336 9.562 -20.625 1 74.38 312 PRO A N 1
ATOM 2283 C CA . PRO A 1 312 ? 9.383 8.219 -20.031 1 74.38 312 PRO A CA 1
ATOM 2284 C C . PRO A 1 312 ? 8.031 7.516 -20.078 1 74.38 312 PRO A C 1
ATOM 2286 O O . PRO A 1 312 ? 6.988 8.164 -19.953 1 74.38 312 PRO A O 1
ATOM 2289 N N . HIS A 1 313 ? 8.094 6.25 -20.391 1 77.5 313 HIS A N 1
ATOM 2290 C CA . HIS A 1 313 ? 6.887 5.438 -20.281 1 77.5 313 HIS A CA 1
ATOM 2291 C C . HIS A 1 313 ? 7.203 4.066 -19.672 1 77.5 313 HIS A C 1
ATOM 2293 O O . HIS A 1 313 ? 8.359 3.639 -19.688 1 77.5 313 HIS A O 1
ATOM 2299 N N . LEU A 1 314 ? 6.223 3.41 -19.219 1 81.69 314 LEU A N 1
ATOM 2300 C CA . LEU A 1 314 ? 6.391 2.105 -18.578 1 81.69 314 LEU A CA 1
ATOM 2301 C C . LEU A 1 314 ? 6.23 0.984 -19.609 1 81.69 314 LEU A C 1
ATOM 2303 O O . LEU A 1 314 ? 5.367 1.059 -20.484 1 81.69 314 LEU A O 1
ATOM 2307 N N . LEU A 1 315 ? 7.109 0.041 -19.453 1 85.06 315 LEU A N 1
ATOM 2308 C CA . LEU A 1 315 ? 7.07 -1.17 -20.266 1 85.06 315 LEU A CA 1
ATOM 2309 C C . LEU A 1 315 ? 6.727 -2.387 -19.406 1 85.06 315 LEU A C 1
ATOM 2311 O O . LEU A 1 315 ? 7.289 -2.574 -18.328 1 85.06 315 LEU A O 1
ATOM 2315 N N . ALA A 1 316 ? 5.742 -3.123 -19.875 1 88.19 316 ALA A N 1
ATOM 2316 C CA . ALA A 1 316 ? 5.395 -4.383 -19.219 1 88.19 316 ALA A CA 1
ATOM 2317 C C . ALA A 1 316 ? 6.125 -5.555 -19.859 1 88.19 316 ALA A C 1
ATOM 2319 O O . ALA A 1 316 ? 5.969 -5.809 -21.062 1 88.19 316 ALA A O 1
ATOM 2320 N N . VAL A 1 317 ? 6.883 -6.238 -19.078 1 83.06 317 VAL A N 1
ATOM 2321 C CA . VAL A 1 317 ? 7.641 -7.391 -19.547 1 83.06 317 VAL A CA 1
ATOM 2322 C C . VAL A 1 317 ? 7.016 -8.68 -19.016 1 83.06 317 VAL A C 1
ATOM 2324 O O . VAL A 1 317 ? 7.16 -8.992 -17.828 1 83.06 317 VAL A O 1
ATOM 2327 N N . PRO A 1 318 ? 6.367 -9.438 -19.906 1 85.81 318 PRO A N 1
ATOM 2328 C CA . PRO A 1 318 ? 5.707 -10.656 -19.422 1 85.81 318 PRO A CA 1
ATOM 2329 C C . PRO A 1 318 ? 6.699 -11.688 -18.875 1 85.81 318 PRO A C 1
ATOM 2331 O O . PRO A 1 318 ? 7.793 -11.844 -19.422 1 85.81 318 PRO A O 1
ATOM 2334 N N . LEU A 1 319 ? 6.332 -12.281 -17.781 1 80.38 319 LEU A N 1
ATOM 2335 C CA . LEU A 1 319 ? 7.125 -13.344 -17.172 1 80.38 319 LEU A CA 1
ATOM 2336 C C . LEU A 1 319 ? 6.625 -14.719 -17.609 1 80.38 319 LEU A C 1
ATOM 2338 O O . LEU A 1 319 ? 5.512 -14.844 -18.125 1 80.38 319 LEU A O 1
ATOM 2342 N N . PRO A 1 320 ? 7.48 -15.688 -17.406 1 70.75 320 PRO A N 1
ATOM 2343 C CA . PRO A 1 320 ? 7.062 -17.031 -17.797 1 70.75 320 PRO A CA 1
ATOM 2344 C C . PRO A 1 320 ? 5.82 -17.5 -17.047 1 70.75 320 PRO A C 1
ATOM 2346 O O . PRO A 1 320 ? 5.633 -17.156 -15.875 1 70.75 320 PRO A O 1
ATOM 2349 N N . ARG A 1 321 ? 4.859 -18.281 -17.625 1 70.88 321 ARG A N 1
ATOM 2350 C CA . ARG A 1 321 ? 3.523 -18.594 -17.141 1 70.88 321 ARG A CA 1
ATOM 2351 C C . ARG A 1 321 ? 3.467 -20 -16.562 1 70.88 321 ARG A C 1
ATOM 2353 O O . ARG A 1 321 ? 2.408 -20.453 -16.125 1 70.88 321 ARG A O 1
ATOM 2360 N N . GLY A 1 322 ? 4.453 -20.672 -16.516 1 60.81 322 GLY A N 1
ATOM 2361 C CA . GLY A 1 322 ? 4.312 -22.016 -15.977 1 60.81 322 GLY A CA 1
ATOM 2362 C C . GLY A 1 322 ? 3.76 -22.047 -14.562 1 60.81 322 GLY A C 1
ATOM 2363 O O . GLY A 1 322 ? 3.98 -21.109 -13.789 1 60.81 322 GLY A O 1
ATOM 2364 N N . ALA A 1 323 ? 2.697 -22.969 -14.281 1 53.03 323 ALA A N 1
ATOM 2365 C CA . ALA A 1 323 ? 1.98 -23.062 -13.016 1 53.03 323 ALA A CA 1
ATOM 2366 C C . ALA A 1 323 ? 2.951 -23.156 -11.844 1 53.03 323 ALA A C 1
ATOM 2368 O O . ALA A 1 323 ? 2.648 -22.688 -10.742 1 53.03 323 ALA A O 1
ATOM 2369 N N . GLY A 1 324 ? 4.039 -23.688 -12.086 1 56.94 324 GLY A N 1
ATOM 2370 C CA . GLY A 1 324 ? 5.008 -23.844 -11.008 1 56.94 324 GLY A CA 1
ATOM 2371 C C . GLY A 1 324 ? 6.012 -22.703 -10.945 1 56.94 324 GLY A C 1
ATOM 2372 O O . GLY A 1 324 ? 6.973 -22.766 -10.18 1 56.94 324 GLY A O 1
ATOM 2373 N N . ALA A 1 325 ? 5.629 -21.734 -11.547 1 65 325 ALA A N 1
ATOM 2374 C CA . ALA A 1 325 ? 6.645 -20.703 -11.727 1 65 325 ALA A CA 1
ATOM 2375 C C . ALA A 1 325 ? 6.711 -19.781 -10.516 1 65 325 ALA A C 1
ATOM 2377 O O . ALA A 1 325 ? 6.246 -18.641 -10.57 1 65 325 ALA A O 1
ATOM 2378 N N . LEU A 1 326 ? 7.227 -20.375 -9.383 1 72.75 326 LEU A N 1
ATOM 2379 C CA . LEU A 1 326 ? 7.441 -19.609 -8.156 1 72.75 326 LEU A CA 1
ATOM 2380 C C . LEU A 1 326 ? 8.289 -18.375 -8.43 1 72.75 326 LEU A C 1
ATOM 2382 O O . LEU A 1 326 ? 8.055 -17.312 -7.848 1 72.75 326 LEU A O 1
ATOM 2386 N N . THR A 1 327 ? 9.172 -18.5 -9.367 1 73 327 THR A N 1
ATOM 2387 C CA . THR A 1 327 ? 10.039 -17.391 -9.711 1 73 327 THR A CA 1
ATOM 2388 C C . THR A 1 327 ? 9.242 -16.234 -10.32 1 73 327 THR A C 1
ATOM 2390 O O . THR A 1 327 ? 9.5 -15.07 -10.023 1 73 327 THR A O 1
ATOM 2393 N N . ALA A 1 328 ? 8.328 -16.688 -11.125 1 76.94 328 ALA A N 1
ATOM 2394 C CA . ALA A 1 328 ? 7.492 -15.641 -11.719 1 76.94 328 ALA A CA 1
ATOM 2395 C C . ALA A 1 328 ? 6.684 -14.914 -10.648 1 76.94 328 ALA A C 1
ATOM 2397 O O . ALA A 1 328 ? 6.461 -13.703 -10.75 1 76.94 328 ALA A O 1
ATOM 2398 N N . LEU A 1 329 ? 6.32 -15.617 -9.664 1 82.81 329 LEU A N 1
ATOM 2399 C CA . LEU A 1 329 ? 5.551 -15.016 -8.578 1 82.81 329 LEU A CA 1
ATOM 2400 C C . LEU A 1 329 ? 6.398 -14.016 -7.801 1 82.81 329 LEU A C 1
ATOM 2402 O O . LEU A 1 329 ? 5.934 -12.922 -7.48 1 82.81 329 LEU A O 1
ATOM 2406 N N . ILE A 1 330 ? 7.59 -14.367 -7.559 1 81.19 330 ILE A N 1
ATOM 2407 C CA . ILE A 1 330 ? 8.453 -13.539 -6.727 1 81.19 330 ILE A CA 1
ATOM 2408 C C . ILE A 1 330 ? 8.938 -12.336 -7.527 1 81.19 330 ILE A C 1
ATOM 2410 O O . ILE A 1 330 ? 9.141 -11.25 -6.969 1 81.19 330 ILE A O 1
ATOM 2414 N N . ARG A 1 331 ? 9 -12.469 -8.781 1 78.12 331 ARG A N 1
ATOM 2415 C CA . ARG A 1 331 ? 9.57 -11.414 -9.609 1 78.12 331 ARG A CA 1
ATOM 2416 C C . ARG A 1 331 ? 8.492 -10.477 -10.133 1 78.12 331 ARG A C 1
ATOM 2418 O O . ARG A 1 331 ? 8.789 -9.375 -10.602 1 78.12 331 ARG A O 1
ATOM 2425 N N . ALA A 1 332 ? 7.297 -10.914 -10.055 1 83.94 332 ALA A N 1
ATOM 2426 C CA . ALA A 1 332 ? 6.199 -10.117 -10.602 1 83.94 332 ALA A CA 1
ATOM 2427 C C . ALA A 1 332 ? 6.062 -8.789 -9.859 1 83.94 332 ALA A C 1
ATOM 2429 O O . ALA A 1 332 ? 6.105 -8.75 -8.633 1 83.94 332 ALA A O 1
ATOM 2430 N N . GLU A 1 333 ? 5.926 -7.688 -10.617 1 80.69 333 GLU A N 1
ATOM 2431 C CA . GLU A 1 333 ? 5.734 -6.352 -10.062 1 80.69 333 GLU A CA 1
ATOM 2432 C C . GLU A 1 333 ? 4.324 -5.836 -10.336 1 80.69 333 GLU A C 1
ATOM 2434 O O . GLU A 1 333 ? 3.859 -4.902 -9.68 1 80.69 333 GLU A O 1
ATOM 2439 N N . ALA A 1 334 ? 3.766 -6.438 -11.297 1 86.38 334 ALA A N 1
ATOM 2440 C CA . ALA A 1 334 ? 2.396 -6.094 -11.672 1 86.38 334 ALA A CA 1
ATOM 2441 C C . ALA A 1 334 ? 1.71 -7.262 -12.375 1 86.38 334 ALA A C 1
ATOM 2443 O O . ALA A 1 334 ? 2.332 -8.297 -12.625 1 86.38 334 ALA A O 1
ATOM 2444 N N . LEU A 1 335 ? 0.433 -7.098 -12.602 1 90.06 335 LEU A N 1
ATOM 2445 C CA . LEU A 1 335 ? -0.358 -8.086 -13.32 1 90.06 335 LEU A CA 1
ATOM 2446 C C . LEU A 1 335 ? -0.999 -7.48 -14.562 1 90.06 335 LEU A C 1
ATOM 2448 O O . LEU A 1 335 ? -1.512 -6.359 -14.516 1 90.06 335 LEU A O 1
ATOM 2452 N N . LEU A 1 336 ? -0.877 -8.156 -15.625 1 92.06 336 LEU A N 1
ATOM 2453 C CA . LEU A 1 336 ? -1.61 -7.84 -16.844 1 92.06 336 LEU A CA 1
ATOM 2454 C C . LEU A 1 336 ? -2.904 -8.641 -16.938 1 92.06 336 LEU A C 1
ATOM 2456 O O . LEU A 1 336 ? -2.879 -9.875 -16.938 1 92.06 336 LEU A O 1
ATOM 2460 N N . HIS A 1 337 ? -3.973 -7.93 -17 1 91.44 337 HIS A N 1
ATOM 2461 C CA . HIS A 1 337 ? -5.273 -8.578 -17.141 1 91.44 337 HIS A CA 1
ATOM 2462 C C . HIS A 1 337 ? -5.621 -8.781 -18.625 1 91.44 337 HIS A C 1
ATOM 2464 O O . HIS A 1 337 ? -5.73 -7.812 -19.375 1 91.44 337 HIS A O 1
ATOM 2470 N N . VAL A 1 338 ? -5.758 -10.031 -18.984 1 92.62 338 VAL A N 1
ATOM 2471 C CA . VAL A 1 338 ? -6.238 -10.391 -20.312 1 92.62 338 VAL A CA 1
ATOM 2472 C C . VAL A 1 338 ? -7.668 -10.922 -20.234 1 92.62 338 VAL A C 1
ATOM 2474 O O . VAL A 1 338 ? -7.883 -12.078 -19.859 1 92.62 338 VAL A O 1
ATOM 2477 N N . PRO A 1 339 ? -8.586 -10.102 -20.672 1 92.12 339 PRO A N 1
ATOM 2478 C CA . PRO A 1 339 ? -9.977 -10.508 -20.484 1 92.12 339 PRO A CA 1
ATOM 2479 C C . PRO A 1 339 ? -10.406 -11.609 -21.453 1 92.12 339 PRO A C 1
ATOM 2481 O O . PRO A 1 339 ? -9.719 -11.867 -22.438 1 92.12 339 PRO A O 1
ATOM 2484 N N . VAL A 1 340 ? -11.484 -12.266 -21.078 1 91.94 340 VAL A N 1
ATOM 2485 C CA . VAL A 1 340 ? -12.102 -13.25 -21.969 1 91.94 340 VAL A CA 1
ATOM 2486 C C . VAL A 1 340 ? -12.352 -12.625 -23.344 1 91.94 340 VAL A C 1
ATOM 2488 O O . VAL A 1 340 ? -12.727 -11.453 -23.438 1 91.94 340 VAL A O 1
ATOM 2491 N N . GLY A 1 341 ? -12.047 -13.406 -24.359 1 91.31 341 GLY A N 1
ATOM 2492 C CA . GLY A 1 341 ? -12.266 -12.93 -25.719 1 91.31 341 GLY A CA 1
ATOM 2493 C C . GLY A 1 341 ? -10.992 -12.461 -26.391 1 91.31 341 GLY A C 1
ATOM 2494 O O . GLY A 1 341 ? -10.969 -12.266 -27.609 1 91.31 341 GLY A O 1
ATOM 2495 N N . VAL A 1 342 ? -9.969 -12.234 -25.594 1 91.56 342 VAL A N 1
ATOM 2496 C CA . VAL A 1 342 ? -8.688 -11.781 -26.125 1 91.56 342 VAL A CA 1
ATOM 2497 C C . VAL A 1 342 ? -7.707 -12.953 -26.172 1 91.56 342 VAL A C 1
ATOM 2499 O O . VAL A 1 342 ? -7.414 -13.555 -25.141 1 91.56 342 VAL A O 1
ATOM 2502 N N . ASP A 1 343 ? -7.172 -13.258 -27.328 1 92.31 343 ASP A N 1
ATOM 2503 C CA . ASP A 1 343 ? -6.285 -14.414 -27.438 1 92.31 343 ASP A CA 1
ATOM 2504 C C . ASP A 1 343 ? -4.848 -13.984 -27.703 1 92.31 343 ASP A C 1
ATOM 2506 O O . ASP A 1 343 ? -3.928 -14.805 -27.656 1 92.31 343 ASP A O 1
ATOM 2510 N N . ARG A 1 344 ? -4.754 -12.727 -28.031 1 92.44 344 ARG A N 1
ATOM 2511 C CA . ARG A 1 344 ? -3.402 -12.258 -28.312 1 92.44 344 ARG A CA 1
ATOM 2512 C C . ARG A 1 344 ? -3.289 -10.758 -28.078 1 92.44 344 ARG A C 1
ATOM 2514 O O . ARG A 1 344 ? -4.199 -10 -28.422 1 92.44 344 ARG A O 1
ATOM 2521 N N . LEU A 1 345 ? -2.197 -10.359 -27.453 1 92.38 345 LEU A N 1
ATOM 2522 C CA . LEU A 1 345 ? -1.784 -8.961 -27.344 1 92.38 345 LEU A CA 1
ATOM 2523 C C . LEU A 1 345 ? -0.436 -8.742 -28.016 1 92.38 345 LEU A C 1
ATOM 2525 O O . LEU A 1 345 ? 0.523 -9.469 -27.75 1 92.38 345 LEU A O 1
ATOM 2529 N N . ALA A 1 346 ? -0.386 -7.809 -28.922 1 90.44 346 ALA A N 1
ATOM 2530 C CA . ALA A 1 346 ? 0.827 -7.555 -29.688 1 90.44 346 ALA A CA 1
ATOM 2531 C C . ALA A 1 346 ? 1.853 -6.785 -28.859 1 90.44 346 ALA A C 1
ATOM 2533 O O . ALA A 1 346 ? 1.495 -6.094 -27.906 1 90.44 346 ALA A O 1
ATOM 2534 N N . ALA A 1 347 ? 3.092 -6.992 -29.25 1 86.12 347 ALA A N 1
ATOM 2535 C CA . ALA A 1 347 ? 4.129 -6.133 -28.688 1 86.12 347 ALA A CA 1
ATOM 2536 C C . ALA A 1 347 ? 3.838 -4.66 -28.969 1 86.12 347 ALA A C 1
ATOM 2538 O O . ALA A 1 347 ? 3.402 -4.309 -30.078 1 86.12 347 ALA A O 1
ATOM 2539 N N . GLY A 1 348 ? 4.031 -3.881 -27.906 1 86.88 348 GLY A N 1
ATOM 2540 C CA . GLY A 1 348 ? 3.797 -2.457 -28.078 1 86.88 348 GLY A CA 1
ATOM 2541 C C . GLY A 1 348 ? 2.379 -2.039 -27.734 1 86.88 348 GLY A C 1
ATOM 2542 O O . GLY A 1 348 ? 2.096 -0.848 -27.578 1 86.88 348 GLY A O 1
ATOM 2543 N N . ALA A 1 349 ? 1.523 -2.979 -27.578 1 91.12 349 ALA A N 1
ATOM 2544 C CA . ALA A 1 349 ? 0.132 -2.666 -27.266 1 91.12 349 ALA A CA 1
ATOM 2545 C C . ALA A 1 349 ? 0.027 -1.903 -25.938 1 91.12 349 ALA A C 1
ATOM 2547 O O . ALA A 1 349 ? 0.749 -2.201 -24.984 1 91.12 349 ALA A O 1
ATOM 2548 N N . ALA A 1 350 ? -0.867 -0.921 -25.984 1 90.81 350 ALA A N 1
ATOM 2549 C CA . ALA A 1 350 ? -1.178 -0.23 -24.75 1 90.81 350 ALA A CA 1
ATOM 2550 C C . ALA A 1 350 ? -1.998 -1.12 -23.812 1 90.81 350 ALA A C 1
ATOM 2552 O O . ALA A 1 350 ? -3.016 -1.683 -24.219 1 90.81 350 ALA A O 1
ATOM 2553 N N . VAL A 1 351 ? -1.532 -1.238 -22.594 1 91 351 VAL A N 1
ATOM 2554 C CA . VAL A 1 351 ? -2.217 -2.098 -21.625 1 91 351 VAL A CA 1
ATOM 2555 C C . VAL A 1 351 ? -2.33 -1.382 -20.281 1 91 351 VAL A C 1
ATOM 2557 O O . VAL A 1 351 ? -1.697 -0.345 -20.078 1 91 351 VAL A O 1
ATOM 2560 N N . GLN A 1 352 ? -3.217 -1.877 -19.484 1 85.31 352 GLN A N 1
ATOM 2561 C CA . GLN A 1 352 ? -3.373 -1.421 -18.094 1 85.31 352 GLN A CA 1
ATOM 2562 C C . GLN A 1 352 ? -2.918 -2.49 -17.109 1 85.31 352 GLN A C 1
ATOM 2564 O O . GLN A 1 352 ? -3.412 -3.621 -17.141 1 85.31 352 GLN A O 1
ATOM 2569 N N . LEU A 1 353 ? -1.986 -2.072 -16.25 1 86.88 353 LEU A N 1
ATOM 2570 C CA . LEU A 1 353 ? -1.431 -3.018 -15.289 1 86.88 353 LEU A CA 1
ATOM 2571 C C . LEU A 1 353 ? -2.107 -2.869 -13.93 1 86.88 353 LEU A C 1
ATOM 2573 O O . LEU A 1 353 ? -2.422 -1.755 -13.508 1 86.88 353 LEU A O 1
ATOM 2577 N N . LEU A 1 354 ? -2.283 -4.023 -13.375 1 83.88 354 LEU A N 1
ATOM 2578 C CA . LEU A 1 354 ? -2.73 -4.047 -11.984 1 83.88 354 LEU A CA 1
ATOM 2579 C C . LEU A 1 354 ? -1.542 -4.105 -11.031 1 83.88 354 LEU A C 1
ATOM 2581 O O . LEU A 1 354 ? -0.632 -4.914 -11.211 1 83.88 354 LEU A O 1
ATOM 2585 N N . THR A 1 355 ? -1.627 -3.197 -10.094 1 77.25 355 THR A N 1
ATOM 2586 C CA . THR A 1 355 ? -0.515 -3.162 -9.156 1 77.25 355 THR A CA 1
ATOM 2587 C C . THR A 1 355 ? -0.607 -4.32 -8.164 1 77.25 355 THR A C 1
ATOM 2589 O O . THR A 1 355 ? -1.705 -4.758 -7.812 1 77.25 355 THR A O 1
ATOM 2592 N N . VAL A 1 356 ? 0.51 -4.887 -7.836 1 74.31 356 VAL A N 1
ATOM 2593 C CA . VAL A 1 356 ? 0.626 -5.891 -6.785 1 74.31 356 VAL A CA 1
ATOM 2594 C C . VAL A 1 356 ? 1.076 -5.23 -5.484 1 74.31 356 VAL A C 1
ATOM 2596 O O . VAL A 1 356 ? 2.053 -4.477 -5.469 1 74.31 356 VAL A O 1
ATOM 2599 N N . PRO A 1 357 ? 0.235 -5.352 -4.43 1 64.69 357 PRO A N 1
ATOM 2600 C CA . PRO A 1 357 ? 0.638 -4.73 -3.166 1 64.69 357 PRO A CA 1
ATOM 2601 C C . PRO A 1 357 ? 2.066 -5.09 -2.762 1 64.69 357 PRO A C 1
ATOM 2603 O O . PRO A 1 357 ? 2.473 -6.246 -2.883 1 64.69 357 PRO A O 1
ATOM 2606 N N . GLY A 1 358 ? 2.809 -4.113 -2.369 1 61.94 358 GLY A N 1
ATOM 2607 C CA . GLY A 1 358 ? 4.164 -4.328 -1.891 1 61.94 358 GLY A CA 1
ATOM 2608 C C . GLY A 1 358 ? 5.199 -4.316 -3 1 61.94 358 GLY A C 1
ATOM 2609 O O . GLY A 1 358 ? 6.402 -4.266 -2.734 1 61.94 358 GLY A O 1
ATOM 2610 N N . ALA A 1 359 ? 4.625 -4.434 -4.262 1 56.22 359 ALA A N 1
ATOM 2611 C CA . ALA A 1 359 ? 5.574 -4.43 -5.367 1 56.22 359 ALA A CA 1
ATOM 2612 C C . ALA A 1 359 ? 5.922 -3.006 -5.789 1 56.22 359 ALA A C 1
ATOM 2614 O O . ALA A 1 359 ? 5.055 -2.129 -5.805 1 56.22 359 ALA A O 1
ATOM 2615 N N . ALA A 1 360 ? 7.145 -2.594 -5.523 1 56.78 360 ALA A N 1
ATOM 2616 C CA . ALA A 1 360 ? 7.617 -1.321 -6.062 1 56.78 360 ALA A CA 1
ATOM 2617 C C . ALA A 1 360 ? 8.148 -1.492 -7.48 1 56.78 360 ALA A C 1
ATOM 2619 O O . ALA A 1 360 ? 8.797 -2.494 -7.789 1 56.78 360 ALA A O 1
ATOM 2620 N N . PHE A 1 361 ? 7.395 -0.782 -8.477 1 55.16 361 PHE A N 1
ATOM 2621 C CA . PHE A 1 361 ? 7.973 -0.799 -9.812 1 55.16 361 PHE A CA 1
ATOM 2622 C C . PHE A 1 361 ? 9.461 -0.493 -9.766 1 55.16 361 PHE A C 1
ATOM 2624 O O . PHE A 1 361 ? 9.875 0.544 -9.234 1 55.16 361 PHE A O 1
ATOM 2631 N N . ALA A 1 362 ? 10.18 -1.476 -9.461 1 52.84 362 ALA A N 1
ATOM 2632 C CA . ALA A 1 362 ? 11.609 -1.191 -9.445 1 52.84 362 ALA A CA 1
ATOM 2633 C C . ALA A 1 362 ? 12.078 -0.641 -10.789 1 52.84 362 ALA A C 1
ATOM 2635 O O . ALA A 1 362 ? 11.688 -1.144 -11.844 1 52.84 362 ALA A O 1
ATOM 2636 N N . THR A 1 363 ? 12.211 0.598 -10.883 1 55.09 363 THR A N 1
ATOM 2637 C CA . THR A 1 363 ? 12.898 1.19 -12.023 1 55.09 363 THR A CA 1
ATOM 2638 C C . THR A 1 363 ? 14.172 0.407 -12.352 1 55.09 363 THR A C 1
ATOM 2640 O O . THR A 1 363 ? 14.961 0.825 -13.195 1 55.09 363 THR A O 1
ATOM 2643 N N . SER A 1 364 ? 14.164 -0.86 -11.797 1 61.16 364 SER A N 1
ATOM 2644 C CA . SER A 1 364 ? 15.492 -1.454 -11.914 1 61.16 364 SER A CA 1
ATOM 2645 C C . SER A 1 364 ? 15.531 -2.529 -12.992 1 61.16 364 SER A C 1
ATOM 2647 O O . SER A 1 364 ? 16.531 -3.223 -13.156 1 61.16 364 SER A O 1
ATOM 2649 N N . THR A 1 365 ? 14.484 -2.627 -13.797 1 70.38 365 THR A N 1
ATOM 2650 C CA . THR A 1 365 ? 14.492 -3.678 -14.805 1 70.38 365 THR A CA 1
ATOM 2651 C C . THR A 1 365 ? 15.078 -3.166 -16.109 1 70.38 365 THR A C 1
ATOM 2653 O O . THR A 1 365 ? 14.727 -2.08 -16.578 1 70.38 365 THR A O 1
ATOM 2656 N N . THR A 1 366 ? 16.094 -3.891 -16.562 1 75.56 366 THR A N 1
ATOM 2657 C CA . THR A 1 366 ? 16.656 -3.643 -17.875 1 75.56 366 THR A CA 1
ATOM 2658 C C . THR A 1 366 ? 16.109 -4.637 -18.891 1 75.56 366 THR A C 1
ATOM 2660 O O . THR A 1 366 ? 16.109 -5.844 -18.656 1 75.56 366 THR A O 1
ATOM 2663 N N . VAL A 1 367 ? 15.625 -4.156 -19.969 1 77.75 367 VAL A N 1
ATOM 2664 C CA . VAL A 1 367 ? 15.055 -5.004 -21 1 77.75 367 VAL A CA 1
ATOM 2665 C C . VAL A 1 367 ? 16 -5.066 -22.203 1 77.75 367 VAL A C 1
ATOM 2667 O O . VAL A 1 367 ? 16.328 -4.035 -22.781 1 77.75 367 VAL A O 1
ATOM 2670 N N . LEU A 1 368 ? 16.422 -6.273 -22.406 1 79.69 368 LEU A N 1
ATOM 2671 C CA . LEU A 1 368 ? 17.297 -6.562 -23.547 1 79.69 368 LEU A CA 1
ATOM 2672 C C . LEU A 1 368 ? 16.547 -7.359 -24.609 1 79.69 368 LEU A C 1
ATOM 2674 O O . LEU A 1 368 ? 15.969 -8.414 -24.312 1 79.69 368 LEU A O 1
ATOM 2678 N N . ALA A 1 369 ? 16.516 -6.801 -25.812 1 79.38 369 ALA A N 1
ATOM 2679 C CA . ALA A 1 369 ? 15.828 -7.492 -26.891 1 79.38 369 ALA A CA 1
ATOM 2680 C C . ALA A 1 369 ? 16.828 -8.094 -27.891 1 79.38 369 ALA A C 1
ATOM 2682 O O . ALA A 1 369 ? 17.797 -7.438 -28.266 1 79.38 369 ALA A O 1
ATOM 2683 N N . GLY A 1 370 ? 16.594 -9.398 -28.234 1 76.31 370 GLY A N 1
ATOM 2684 C CA . GLY A 1 370 ? 17.469 -10.023 -29.219 1 76.31 370 GLY A CA 1
ATOM 2685 C C . GLY A 1 370 ? 17.359 -11.531 -29.219 1 76.31 370 GLY A C 1
ATOM 2686 O O . GLY A 1 370 ? 16.609 -12.117 -28.438 1 76.31 370 GLY A O 1
ATOM 2687 N N . PRO A 1 371 ? 18.031 -12.156 -30.172 1 69.19 371 PRO A N 1
ATOM 2688 C CA . PRO A 1 371 ? 17.969 -13.617 -30.281 1 69.19 371 PRO A CA 1
ATOM 2689 C C . PRO A 1 371 ? 18.672 -14.32 -29.125 1 69.19 371 PRO A C 1
ATOM 2691 O O . PRO A 1 371 ? 19.531 -13.719 -28.469 1 69.19 371 PRO A O 1
ATOM 2694 N N . SER A 1 372 ? 18.219 -15.508 -28.906 1 67.12 372 SER A N 1
ATOM 2695 C CA . SER A 1 372 ? 18.906 -16.328 -27.906 1 67.12 372 SER A CA 1
ATOM 2696 C C . SER A 1 372 ? 20.25 -16.844 -28.438 1 67.12 372 SER A C 1
ATOM 2698 O O . SER A 1 372 ? 20.344 -17.25 -29.594 1 67.12 372 SER A O 1
ATOM 2700 N N . SER A 1 373 ? 21.328 -16.578 -27.75 1 66.12 373 SER A N 1
ATOM 2701 C CA . SER A 1 373 ? 22.656 -17.125 -28.016 1 66.12 373 SER A CA 1
ATOM 2702 C C . SER A 1 373 ? 23.422 -17.375 -26.719 1 66.12 373 SER A C 1
ATOM 2704 O O . SER A 1 373 ? 23.125 -16.766 -25.688 1 66.12 373 SER A O 1
ATOM 2706 N N . PRO A 1 374 ? 24.234 -18.312 -26.719 1 64.06 374 PRO A N 1
ATOM 2707 C CA . PRO A 1 374 ? 25.031 -18.562 -25.516 1 64.06 374 PRO A CA 1
ATOM 2708 C C . PRO A 1 374 ? 25.719 -17.297 -25 1 64.06 374 PRO A C 1
ATOM 2710 O O . PRO A 1 374 ? 25.859 -17.109 -23.797 1 64.06 374 PRO A O 1
ATOM 2713 N N . ALA A 1 375 ? 26.031 -16.438 -25.891 1 65.81 375 ALA A N 1
ATOM 2714 C CA . ALA A 1 375 ? 26.688 -15.203 -25.484 1 65.81 375 ALA A CA 1
ATOM 2715 C C . ALA A 1 375 ? 25.734 -14.273 -24.766 1 65.81 375 ALA A C 1
ATOM 2717 O O . ALA A 1 375 ? 26.094 -13.633 -23.781 1 65.81 375 ALA A O 1
ATOM 2718 N N . VAL A 1 376 ? 24.578 -14.18 -25.281 1 68.31 376 VAL A N 1
ATOM 2719 C CA . VAL A 1 376 ? 23.562 -13.336 -24.641 1 68.31 376 VAL A CA 1
ATOM 2720 C C . VAL A 1 376 ? 23.188 -13.914 -23.281 1 68.31 376 VAL A C 1
ATOM 2722 O O . VAL A 1 376 ? 23.016 -13.172 -22.297 1 68.31 376 VAL A O 1
ATOM 2725 N N . ASP A 1 377 ? 23.141 -15.156 -23.312 1 68.25 377 ASP A N 1
ATOM 2726 C CA . ASP A 1 377 ? 22.875 -15.812 -22.031 1 68.25 377 ASP A CA 1
ATOM 2727 C C . ASP A 1 377 ? 23.969 -15.516 -21.016 1 68.25 377 ASP A C 1
ATOM 2729 O O . ASP A 1 377 ? 23.672 -15.289 -19.844 1 68.25 377 ASP A O 1
ATOM 2733 N N . ALA A 1 378 ? 25.203 -15.57 -21.5 1 69.38 378 ALA A N 1
ATOM 2734 C CA . ALA A 1 378 ? 26.328 -15.25 -20.625 1 69.38 378 ALA A CA 1
ATOM 2735 C C . ALA A 1 378 ? 26.219 -13.82 -20.094 1 69.38 378 ALA A C 1
ATOM 2737 O O . ALA A 1 378 ? 26.547 -13.555 -18.938 1 69.38 378 ALA A O 1
ATOM 2738 N N . LEU A 1 379 ? 25.734 -12.977 -20.922 1 70.81 379 LEU A N 1
ATOM 2739 C CA . LEU A 1 379 ? 25.547 -11.586 -20.531 1 70.81 379 LEU A CA 1
ATOM 2740 C C . LEU A 1 379 ? 24.469 -11.484 -19.453 1 70.81 379 LEU A C 1
ATOM 2742 O O . LEU A 1 379 ? 24.656 -10.789 -18.438 1 70.81 379 LEU A O 1
ATOM 2746 N N . VAL A 1 380 ? 23.375 -12.094 -19.703 1 66.69 380 VAL A N 1
ATOM 2747 C CA . VAL A 1 380 ? 22.25 -12.07 -18.766 1 66.69 380 VAL A CA 1
ATOM 2748 C C . VAL A 1 380 ? 22.703 -12.641 -17.422 1 66.69 380 VAL A C 1
ATOM 2750 O O . VAL A 1 380 ? 22.406 -12.062 -16.375 1 66.69 380 VAL A O 1
ATOM 2753 N N . ASP A 1 381 ? 23.469 -13.672 -17.531 1 66.94 381 ASP A N 1
ATOM 2754 C CA . ASP A 1 381 ? 23.953 -14.312 -16.312 1 66.94 381 ASP A CA 1
ATOM 2755 C C . ASP A 1 381 ? 24.922 -13.406 -15.57 1 66.94 381 ASP A C 1
ATOM 2757 O O . ASP A 1 381 ? 24.859 -13.297 -14.344 1 66.94 381 ASP A O 1
ATOM 2761 N N . ALA A 1 382 ? 25.797 -12.82 -16.297 1 67.38 382 ALA A N 1
ATOM 2762 C CA . ALA A 1 382 ? 26.766 -11.914 -15.68 1 67.38 382 ALA A CA 1
ATOM 2763 C C . ALA A 1 382 ? 26.062 -10.719 -15.047 1 67.38 382 ALA A C 1
ATOM 2765 O O . ALA A 1 382 ? 26.453 -10.273 -13.961 1 67.38 382 ALA A O 1
ATOM 2766 N N . HIS A 1 383 ? 25.078 -10.25 -15.773 1 69.69 383 HIS A N 1
ATOM 2767 C CA . HIS A 1 383 ? 24.344 -9.102 -15.25 1 69.69 383 HIS A CA 1
ATOM 2768 C C . HIS A 1 383 ? 23.625 -9.445 -13.961 1 69.69 383 HIS A C 1
ATOM 2770 O O . HIS A 1 383 ? 23.609 -8.656 -13.016 1 69.69 383 HIS A O 1
ATOM 2776 N N . ARG A 1 384 ? 23.062 -10.547 -13.984 1 62.47 384 ARG A N 1
ATOM 2777 C CA . ARG A 1 384 ? 22.344 -11.016 -12.805 1 62.47 384 ARG A CA 1
ATOM 2778 C C . ARG A 1 384 ? 23.281 -11.164 -11.609 1 62.47 384 ARG A C 1
ATOM 2780 O O . ARG A 1 384 ? 22.891 -10.898 -10.469 1 62.47 384 ARG A O 1
ATOM 2787 N N . ALA A 1 385 ? 24.453 -11.641 -11.945 1 59.59 385 ALA A N 1
ATOM 2788 C CA . ALA A 1 385 ? 25.438 -11.844 -10.891 1 59.59 385 ALA A CA 1
ATOM 2789 C C . ALA A 1 385 ? 25.922 -10.508 -10.336 1 59.59 385 ALA A C 1
ATOM 2791 O O . ALA A 1 385 ? 26.203 -10.383 -9.141 1 59.59 385 ALA A O 1
ATOM 2792 N N . ASP A 1 386 ? 26.031 -9.578 -11.211 1 55.56 386 ASP A N 1
ATOM 2793 C CA . ASP A 1 386 ? 26.625 -8.305 -10.836 1 55.56 386 ASP A CA 1
ATOM 2794 C C . ASP A 1 386 ? 25.609 -7.391 -10.172 1 55.56 386 ASP A C 1
ATOM 2796 O O . ASP A 1 386 ? 25.969 -6.48 -9.422 1 55.56 386 ASP A O 1
ATOM 2800 N N . THR A 1 387 ? 24.375 -7.621 -10.625 1 53.06 387 THR A N 1
ATOM 2801 C CA . THR A 1 387 ? 23.406 -6.625 -10.18 1 53.06 387 THR A CA 1
ATOM 2802 C C . THR A 1 387 ? 22.312 -7.273 -9.352 1 53.06 387 THR A C 1
ATOM 2804 O O . THR A 1 387 ? 21.453 -7.984 -9.891 1 53.06 387 THR A O 1
ATOM 2807 N N . ALA A 1 388 ? 22.547 -7.387 -8.102 1 51.88 388 ALA A N 1
ATOM 2808 C CA . ALA A 1 388 ? 21.578 -8.039 -7.211 1 51.88 388 ALA A CA 1
ATOM 2809 C C . ALA A 1 388 ? 20.219 -7.34 -7.27 1 51.88 388 ALA A C 1
ATOM 2811 O O . ALA A 1 388 ? 19.188 -7.977 -7.086 1 51.88 388 ALA A O 1
ATOM 2812 N N . ASP A 1 389 ? 20.281 -6.047 -7.645 1 53.94 389 ASP A N 1
ATOM 2813 C CA . ASP A 1 389 ? 19.062 -5.27 -7.488 1 53.94 389 ASP A CA 1
ATOM 2814 C C . ASP A 1 389 ? 18.406 -4.996 -8.844 1 53.94 389 ASP A C 1
ATOM 2816 O O . ASP A 1 389 ? 17.375 -4.324 -8.914 1 53.94 389 ASP A O 1
ATOM 2820 N N . CYS A 1 390 ? 19.156 -5.453 -9.898 1 59 390 CYS A N 1
ATOM 2821 C CA . CYS A 1 390 ? 18.609 -5.168 -11.219 1 59 390 CYS A CA 1
ATOM 2822 C C . CYS A 1 390 ? 18.344 -6.457 -11.992 1 59 390 CYS A C 1
ATOM 2824 O O . CYS A 1 390 ? 19.062 -7.441 -11.828 1 59 390 CYS A O 1
ATOM 2826 N N . VAL A 1 391 ? 17.141 -6.508 -12.555 1 62.59 391 VAL A N 1
ATOM 2827 C CA . VAL A 1 391 ? 16.766 -7.668 -13.352 1 62.59 391 VAL A CA 1
ATOM 2828 C C . VAL A 1 391 ? 16.922 -7.348 -14.836 1 62.59 391 VAL A C 1
ATOM 2830 O O . VAL A 1 391 ? 16.516 -6.273 -15.289 1 62.59 391 VAL A O 1
ATOM 2833 N N . LEU A 1 392 ? 17.797 -8.164 -15.469 1 70.25 392 LEU A N 1
ATOM 2834 C CA . LEU A 1 392 ? 17.875 -8.086 -16.922 1 70.25 392 LEU A CA 1
ATOM 2835 C C . LEU A 1 392 ? 16.891 -9.062 -17.562 1 70.25 392 LEU A C 1
ATOM 2837 O O . LEU A 1 392 ? 16.984 -10.273 -17.359 1 70.25 392 LEU A O 1
ATOM 2841 N N . HIS A 1 393 ? 15.945 -8.539 -18.25 1 71.56 393 HIS A N 1
ATOM 2842 C CA . HIS A 1 393 ? 14.984 -9.352 -18.969 1 71.56 393 HIS A CA 1
ATOM 2843 C C . HIS A 1 393 ? 15.305 -9.383 -20.469 1 71.56 393 HIS A C 1
ATOM 2845 O O . HIS A 1 393 ? 15.453 -8.328 -21.094 1 71.56 393 HIS A O 1
ATOM 2851 N N . ARG A 1 394 ? 15.367 -10.602 -20.922 1 73.62 394 ARG A N 1
ATOM 2852 C CA . ARG A 1 394 ? 15.594 -10.758 -22.359 1 73.62 394 ARG A CA 1
ATOM 2853 C C . ARG A 1 394 ? 14.305 -11.094 -23.094 1 73.62 394 ARG A C 1
ATOM 2855 O O . ARG A 1 394 ? 13.602 -12.039 -22.719 1 73.62 394 ARG A O 1
ATOM 2862 N N . THR A 1 395 ? 14.008 -10.242 -24.016 1 72.19 395 THR A N 1
ATOM 2863 C CA . THR A 1 395 ? 12.938 -10.555 -24.953 1 72.19 395 THR A CA 1
ATOM 2864 C C . THR A 1 395 ? 13.508 -11.172 -26.234 1 72.19 395 THR A C 1
ATOM 2866 O O . THR A 1 395 ? 14.289 -10.539 -26.938 1 72.19 395 THR A O 1
ATOM 2869 N N . GLU A 1 396 ? 13.109 -12.391 -26.469 1 72.38 396 GLU A N 1
ATOM 2870 C CA . GLU A 1 396 ? 13.656 -13.086 -27.625 1 72.38 396 GLU A CA 1
ATOM 2871 C C . GLU A 1 396 ? 13.008 -12.602 -28.922 1 72.38 396 GLU A C 1
ATOM 2873 O O . GLU A 1 396 ? 11.836 -12.875 -29.172 1 72.38 396 GLU A O 1
ATOM 2878 N N . LEU A 1 397 ? 13.727 -11.898 -29.562 1 72.31 397 LEU A N 1
ATOM 2879 C CA . LEU A 1 397 ? 13.352 -11.367 -30.859 1 72.31 397 LEU A CA 1
ATOM 2880 C C . LEU A 1 397 ? 14.469 -11.57 -31.891 1 72.31 397 LEU A C 1
ATOM 2882 O O . LEU A 1 397 ? 15.625 -11.75 -31.516 1 72.31 397 LEU A O 1
ATOM 2886 N N . GLY A 1 398 ? 14.031 -11.727 -33.125 1 71.12 398 GLY A N 1
ATOM 2887 C CA . GLY A 1 398 ? 15.047 -11.664 -34.156 1 71.12 398 GLY A CA 1
ATOM 2888 C C . GLY A 1 398 ? 15.797 -10.352 -34.188 1 71.12 398 GLY A C 1
ATOM 2889 O O . GLY A 1 398 ? 15.391 -9.383 -33.531 1 71.12 398 GLY A O 1
ATOM 2890 N N . GLU A 1 399 ? 16.922 -10.367 -34.844 1 68.94 399 GLU A N 1
ATOM 2891 C CA . GLU A 1 399 ? 17.781 -9.18 -34.875 1 68.94 399 GLU A CA 1
ATOM 2892 C C . GLU A 1 399 ? 17 -7.969 -35.375 1 68.94 399 GLU A C 1
ATOM 2894 O O . GLU A 1 399 ? 17 -6.91 -34.75 1 68.94 399 GLU A O 1
ATOM 2899 N N . ASP A 1 400 ? 16.297 -8.156 -36.5 1 71.94 400 ASP A N 1
ATOM 2900 C CA . ASP A 1 400 ? 15.531 -7.055 -37.062 1 71.94 400 ASP A CA 1
ATOM 2901 C C . ASP A 1 400 ? 14.398 -6.633 -36.125 1 71.94 400 ASP A C 1
ATOM 2903 O O . ASP A 1 400 ? 14.141 -5.441 -35.938 1 71.94 400 ASP A O 1
ATOM 2907 N N . GLU A 1 401 ? 13.82 -7.574 -35.531 1 74.94 401 GLU A N 1
ATOM 2908 C CA . GLU A 1 401 ? 12.727 -7.293 -34.625 1 74.94 401 GLU A CA 1
ATOM 2909 C C . GLU A 1 401 ? 13.234 -6.59 -33.344 1 74.94 401 GLU A C 1
ATOM 2911 O O . GLU A 1 401 ? 12.547 -5.723 -32.812 1 74.94 401 GLU A O 1
ATOM 2916 N N . ALA A 1 402 ? 14.398 -6.98 -32.969 1 77.5 402 ALA A N 1
ATOM 2917 C CA . ALA A 1 402 ? 15 -6.359 -31.781 1 77.5 402 ALA A CA 1
ATOM 2918 C C . ALA A 1 402 ? 15.297 -4.887 -32.031 1 77.5 402 ALA A C 1
ATOM 2920 O O . ALA A 1 402 ? 15.055 -4.039 -31.172 1 77.5 402 ALA A O 1
ATOM 2921 N N . LEU A 1 403 ? 15.781 -4.656 -33.188 1 74 403 LEU A N 1
ATOM 2922 C CA . LEU A 1 403 ? 16.094 -3.275 -33.531 1 74 403 LEU A CA 1
ATOM 2923 C C . LEU A 1 403 ? 14.812 -2.449 -33.656 1 74 403 LEU A C 1
ATOM 2925 O O . LEU A 1 403 ? 14.781 -1.283 -33.25 1 74 403 LEU A O 1
ATOM 2929 N N . SER A 1 404 ? 13.883 -3.107 -34.219 1 75.81 404 SER A N 1
ATOM 2930 C CA . SER A 1 404 ? 12.586 -2.436 -34.312 1 75.81 404 SER A CA 1
ATOM 2931 C C . SER A 1 404 ? 12.023 -2.146 -32.938 1 75.81 404 SER A C 1
ATOM 2933 O O . SER A 1 404 ? 11.438 -1.085 -32.688 1 75.81 404 SER A O 1
ATOM 2935 N N . ALA A 1 405 ? 12.211 -3.082 -32.094 1 78.31 405 ALA A N 1
ATOM 2936 C CA . ALA A 1 405 ? 11.758 -2.9 -30.719 1 78.31 405 ALA A CA 1
ATOM 2937 C C . ALA A 1 405 ? 12.5 -1.744 -30.047 1 78.31 405 ALA A C 1
ATOM 2939 O O . ALA A 1 405 ? 11.898 -0.967 -29.297 1 78.31 405 ALA A O 1
ATOM 2940 N N . LEU A 1 406 ? 13.734 -1.648 -30.266 1 78 406 LEU A N 1
ATOM 2941 C CA . LEU A 1 406 ? 14.531 -0.557 -29.719 1 78 406 LEU A CA 1
ATOM 2942 C C . LEU A 1 406 ? 14.047 0.788 -30.266 1 78 406 LEU A C 1
ATOM 2944 O O . LEU A 1 406 ? 13.891 1.742 -29.5 1 78 406 LEU A O 1
ATOM 2948 N N . ALA A 1 407 ? 13.789 0.752 -31.547 1 74.69 407 ALA A N 1
ATOM 2949 C CA . ALA A 1 407 ? 13.328 1.978 -32.188 1 74.69 407 ALA A CA 1
ATOM 2950 C C . ALA A 1 407 ? 11.961 2.391 -31.656 1 74.69 407 ALA A C 1
ATOM 2952 O O . ALA A 1 407 ? 11.648 3.582 -31.578 1 74.69 407 ALA A O 1
ATOM 2953 N N . ALA A 1 408 ? 11.266 1.405 -31.328 1 76.06 408 ALA A N 1
ATOM 2954 C CA . ALA A 1 408 ? 9.906 1.654 -30.828 1 76.06 408 ALA A CA 1
ATOM 2955 C C . ALA A 1 408 ? 9.906 1.94 -29.344 1 76.06 408 ALA A C 1
ATOM 2957 O O . ALA A 1 408 ? 8.852 2.184 -28.75 1 76.06 408 ALA A O 1
ATOM 2958 N N . GLY A 1 409 ? 11.102 1.916 -28.719 1 76.62 409 GLY A N 1
ATOM 2959 C CA . GLY A 1 409 ? 11.188 2.168 -27.297 1 76.62 409 GLY A CA 1
ATOM 2960 C C . GLY A 1 409 ? 10.656 1.021 -26.453 1 76.62 409 GLY A C 1
ATOM 2961 O O . GLY A 1 409 ? 10.062 1.243 -25.391 1 76.62 409 GLY A O 1
ATOM 2962 N N . LEU A 1 410 ? 10.82 -0.231 -26.938 1 78.81 410 LEU A N 1
ATOM 2963 C CA . LEU A 1 410 ? 10.273 -1.393 -26.25 1 78.81 410 LEU A CA 1
ATOM 2964 C C . LEU A 1 410 ? 11.383 -2.168 -25.531 1 78.81 410 LEU A C 1
ATOM 2966 O O . LEU A 1 410 ? 11.164 -3.285 -25.062 1 78.81 410 LEU A O 1
ATOM 2970 N N . CYS A 1 411 ? 12.57 -1.579 -25.469 1 81 411 CYS A N 1
ATOM 2971 C CA . CYS A 1 411 ? 13.68 -2.158 -24.734 1 81 411 CYS A CA 1
ATOM 2972 C C . CYS A 1 411 ? 14.758 -1.113 -24.453 1 81 411 CYS A C 1
ATOM 2974 O O . CYS A 1 411 ? 14.703 -0.008 -25 1 81 411 CYS A O 1
ATOM 2976 N N . HIS A 1 412 ? 15.594 -1.451 -23.516 1 78.81 412 HIS A N 1
ATOM 2977 C CA . HIS A 1 412 ? 16.703 -0.556 -23.188 1 78.81 412 HIS A CA 1
ATOM 2978 C C . HIS A 1 412 ? 17.859 -0.743 -24.156 1 78.81 412 HIS A C 1
ATOM 2980 O O . HIS A 1 412 ? 18.656 0.179 -24.359 1 78.81 412 HIS A O 1
ATOM 2986 N N . ALA A 1 413 ? 17.969 -2.014 -24.625 1 79.38 413 ALA A N 1
ATOM 2987 C CA . ALA A 1 413 ? 19.047 -2.32 -25.547 1 79.38 413 ALA A CA 1
ATOM 2988 C C . ALA A 1 413 ? 18.688 -3.504 -26.438 1 79.38 413 ALA A C 1
ATOM 2990 O O . ALA A 1 413 ? 17.906 -4.375 -26.047 1 79.38 413 ALA A O 1
ATOM 2991 N N . ALA A 1 414 ? 19.203 -3.451 -27.656 1 78.94 414 ALA A N 1
ATOM 2992 C CA . ALA A 1 414 ? 19.109 -4.582 -28.562 1 78.94 414 ALA A CA 1
ATOM 2993 C C . ALA A 1 414 ? 20.438 -5.32 -28.688 1 78.94 414 ALA A C 1
ATOM 2995 O O . ALA A 1 414 ? 21.5 -4.695 -28.656 1 78.94 414 ALA A O 1
ATOM 2996 N N . VAL A 1 415 ? 20.297 -6.613 -28.625 1 75.81 415 VAL A N 1
ATOM 2997 C CA . VAL A 1 415 ? 21.531 -7.391 -28.703 1 75.81 415 VAL A CA 1
ATOM 2998 C C . VAL A 1 415 ? 21.547 -8.25 -29.953 1 75.81 415 VAL A C 1
ATOM 3000 O O . VAL A 1 415 ? 20.5 -8.758 -30.375 1 75.81 415 VAL A O 1
ATOM 3003 N N . ALA A 1 416 ? 22.703 -8.188 -30.625 1 64.69 416 ALA A N 1
ATOM 3004 C CA . ALA A 1 416 ? 22.938 -9.078 -31.75 1 64.69 416 ALA A CA 1
ATOM 3005 C C . ALA A 1 416 ? 24.25 -9.844 -31.594 1 64.69 416 ALA A C 1
ATOM 3007 O O . ALA A 1 416 ? 25.203 -9.344 -30.984 1 64.69 416 ALA A O 1
ATOM 3008 N N . ALA A 1 417 ? 24.094 -11.156 -31.812 1 59.41 417 ALA A N 1
ATOM 3009 C CA . ALA A 1 417 ? 25.312 -11.953 -31.828 1 59.41 417 ALA A CA 1
ATOM 3010 C C . ALA A 1 417 ? 25.812 -12.141 -33.25 1 59.41 417 ALA A C 1
ATOM 3012 O O . ALA A 1 417 ? 25.078 -12.602 -34.125 1 59.41 417 ALA A O 1
ATOM 3013 N N . LEU A 1 418 ? 26.906 -11.531 -33.562 1 57.31 418 LEU A N 1
ATOM 3014 C CA . LEU A 1 418 ? 27.469 -11.68 -34.906 1 57.31 418 LEU A CA 1
ATOM 3015 C C . LEU A 1 418 ? 28.562 -12.742 -34.938 1 57.31 418 LEU A C 1
ATOM 3017 O O . LEU A 1 418 ? 29.406 -12.773 -34.031 1 57.31 418 LEU A O 1
ATOM 3021 N N . PRO A 1 419 ? 28.312 -13.812 -35.844 1 49.22 419 PRO A N 1
ATOM 3022 C CA . PRO A 1 419 ? 29.438 -14.75 -36 1 49.22 419 PRO A CA 1
ATOM 3023 C C . PRO A 1 419 ? 30.766 -14.047 -36.281 1 49.22 419 PRO A C 1
ATOM 3025 O O . PRO A 1 419 ? 30.766 -12.945 -36.844 1 49.22 419 PRO A O 1
ATOM 3028 N N . LEU A 1 420 ? 31.797 -14.695 -35.875 1 44.66 420 LEU A N 1
ATOM 3029 C CA . LEU A 1 420 ? 33.156 -14.242 -36.156 1 44.66 420 LEU A CA 1
ATOM 3030 C C . LEU A 1 420 ? 33.406 -14.195 -37.656 1 44.66 420 LEU A C 1
ATOM 3032 O O . LEU A 1 420 ? 33.062 -15.141 -38.375 1 44.66 420 LEU A O 1
ATOM 3036 N N . GLY A 1 421 ? 33.906 -13.062 -38.219 1 47.66 421 GLY A N 1
ATOM 3037 C CA . GLY A 1 421 ? 34.188 -12.82 -39.625 1 47.66 421 GLY A CA 1
ATOM 3038 C C . GLY A 1 421 ? 33.188 -11.875 -40.281 1 47.66 421 GLY A C 1
ATOM 3039 O O . GLY A 1 421 ? 33.406 -11.469 -41.438 1 47.66 421 GLY A O 1
ATOM 3040 N N . ALA A 1 422 ? 32.062 -11.93 -39.719 1 47.91 422 ALA A N 1
ATOM 3041 C CA . ALA A 1 422 ? 31.188 -10.938 -40.344 1 47.91 422 ALA A CA 1
ATOM 3042 C C . ALA A 1 422 ? 31.703 -9.523 -40.094 1 47.91 422 ALA A C 1
ATOM 3044 O O . ALA A 1 422 ? 32.219 -9.219 -39.031 1 47.91 422 ALA A O 1
ATOM 3045 N N . ALA A 1 423 ? 32.188 -8.961 -41.062 1 43 423 ALA A N 1
ATOM 3046 C CA . ALA A 1 423 ? 32.781 -7.633 -41 1 43 423 ALA A CA 1
ATOM 3047 C C . ALA A 1 423 ? 32.062 -6.738 -40 1 43 423 ALA A C 1
ATOM 3049 O O . ALA A 1 423 ? 30.891 -6.426 -40.188 1 43 423 ALA A O 1
ATOM 3050 N N . TYR A 1 424 ? 32.5 -6.812 -38.844 1 45.53 424 TYR A N 1
ATOM 3051 C CA . TYR A 1 424 ? 32.031 -6.078 -37.688 1 45.53 424 TYR A CA 1
ATOM 3052 C C . TYR A 1 424 ? 31.625 -4.664 -38.062 1 45.53 424 TYR A C 1
ATOM 3054 O O . TYR A 1 424 ? 30.609 -4.164 -37.562 1 45.53 424 TYR A O 1
ATOM 3062 N N . PRO A 1 425 ? 32.625 -3.955 -38.656 1 49.94 425 PRO A N 1
ATOM 3063 C CA . PRO A 1 425 ? 32.219 -2.566 -38.906 1 49.94 425 PRO A CA 1
ATOM 3064 C C . PRO A 1 425 ? 30.953 -2.453 -39.75 1 49.94 425 PRO A C 1
ATOM 3066 O O . PRO A 1 425 ? 30.188 -1.495 -39.594 1 49.94 425 PRO A O 1
ATOM 3069 N N . ASP A 1 426 ? 30.891 -3.473 -40.5 1 49.66 426 ASP A N 1
ATOM 3070 C CA . ASP A 1 426 ? 29.797 -3.357 -41.469 1 49.66 426 ASP A CA 1
ATOM 3071 C C . ASP A 1 426 ? 28.453 -3.684 -40.781 1 49.66 426 ASP A C 1
ATOM 3073 O O . ASP A 1 426 ? 27.453 -3.004 -41.031 1 49.66 426 ASP A O 1
ATOM 3077 N N . ALA A 1 427 ? 28.5 -4.684 -39.938 1 50.22 427 ALA A N 1
ATOM 3078 C CA . ALA A 1 427 ? 27.25 -5.059 -39.281 1 50.22 427 ALA A CA 1
ATOM 3079 C C . ALA A 1 427 ? 26.797 -3.982 -38.312 1 50.22 427 ALA A C 1
ATOM 3081 O O . ALA A 1 427 ? 25.609 -3.652 -38.219 1 50.22 427 ALA A O 1
ATOM 3082 N N . ALA A 1 428 ? 27.797 -3.516 -37.625 1 50.31 428 ALA A N 1
ATOM 3083 C CA . ALA A 1 428 ? 27.5 -2.389 -36.75 1 50.31 428 ALA A CA 1
ATOM 3084 C C . ALA A 1 428 ? 27.016 -1.181 -37.531 1 50.31 428 ALA A C 1
ATOM 3086 O O . ALA A 1 428 ? 26.078 -0.499 -37.125 1 50.31 428 ALA A O 1
ATOM 3087 N N . GLN A 1 429 ? 27.75 -0.97 -38.656 1 52.28 429 GLN A N 1
ATOM 3088 C CA . GLN A 1 429 ? 27.344 0.126 -39.531 1 52.28 429 GLN A CA 1
ATOM 3089 C C . GLN A 1 429 ? 25.953 -0.101 -40.094 1 52.28 429 GLN A C 1
ATOM 3091 O O . GLN A 1 429 ? 25.141 0.825 -40.125 1 52.28 429 GLN A O 1
ATOM 3096 N N . ARG A 1 430 ? 25.703 -1.187 -40.406 1 55.72 430 ARG A N 1
ATOM 3097 C CA . ARG A 1 430 ? 24.391 -1.5 -40.938 1 55.72 430 ARG A CA 1
ATOM 3098 C C . ARG A 1 430 ? 23.312 -1.312 -39.875 1 55.72 430 ARG A C 1
ATOM 3100 O O . ARG A 1 430 ? 22.234 -0.797 -40.156 1 55.72 430 ARG A O 1
ATOM 3107 N N . LEU A 1 431 ? 23.734 -1.745 -38.75 1 54.75 431 LEU A N 1
ATOM 3108 C CA . LEU A 1 431 ? 22.797 -1.581 -37.625 1 54.75 431 LEU A CA 1
ATOM 3109 C C . LEU A 1 431 ? 22.594 -0.106 -37.312 1 54.75 431 LEU A C 1
ATOM 3111 O O . LEU A 1 431 ? 21.469 0.332 -37.062 1 54.75 431 LEU A O 1
ATOM 3115 N N . ALA A 1 432 ? 23.75 0.603 -37.312 1 52.88 432 ALA A N 1
ATOM 3116 C CA . ALA A 1 432 ? 23.688 2.045 -37.094 1 52.88 432 ALA A CA 1
ATOM 3117 C C . ALA A 1 432 ? 22.891 2.738 -38.188 1 52.88 432 ALA A C 1
ATOM 3119 O O . ALA A 1 432 ? 22.094 3.641 -37.906 1 52.88 432 ALA A O 1
ATOM 3120 N N . ASP A 1 433 ? 23.156 2.375 -39.375 1 56.09 433 ASP A N 1
ATOM 3121 C CA . ASP A 1 433 ? 22.438 2.961 -40.5 1 56.09 433 ASP A CA 1
ATOM 3122 C C . ASP A 1 433 ? 20.938 2.73 -40.375 1 56.09 433 ASP A C 1
ATOM 3124 O O . ASP A 1 433 ? 20.141 3.602 -40.75 1 56.09 433 ASP A O 1
ATOM 3128 N N . ARG A 1 434 ? 20.703 1.598 -39.969 1 52.44 434 ARG A N 1
ATOM 3129 C CA . ARG A 1 434 ? 19.297 1.247 -39.844 1 52.44 434 ARG A CA 1
ATOM 3130 C C . ARG A 1 434 ? 18.641 1.99 -38.688 1 52.44 434 ARG A C 1
ATOM 3132 O O . ARG A 1 434 ? 17.469 2.363 -38.75 1 52.44 434 ARG A O 1
ATOM 3139 N N . LEU A 1 435 ? 19.391 2.066 -37.719 1 52.72 435 LEU A N 1
ATOM 3140 C CA . LEU A 1 435 ? 18.797 2.666 -36.531 1 52.72 435 LEU A CA 1
ATOM 3141 C C . LEU A 1 435 ? 18.938 4.184 -36.562 1 52.72 435 LEU A C 1
ATOM 3143 O O . LEU A 1 435 ? 18.297 4.887 -35.781 1 52.72 435 LEU A O 1
ATOM 3147 N N . GLY A 1 436 ? 19.547 4.648 -37.688 1 48.78 436 GLY A N 1
ATOM 3148 C CA . GLY A 1 436 ? 19.75 6.074 -37.906 1 48.78 436 GLY A CA 1
ATOM 3149 C C . GLY A 1 436 ? 20.516 6.734 -36.781 1 48.78 436 GLY A C 1
ATOM 3150 O O . GLY A 1 436 ? 21.094 7.805 -36.969 1 48.78 436 GLY A O 1
ATOM 3151 N N . ALA A 1 437 ? 20.125 6.629 -35.5 1 43.66 437 ALA A N 1
ATOM 3152 C CA . ALA A 1 437 ? 20.656 7.426 -34.375 1 43.66 437 ALA A CA 1
ATOM 3153 C C . ALA A 1 437 ? 21.391 6.547 -33.375 1 43.66 437 ALA A C 1
ATOM 3155 O O . ALA A 1 437 ? 21.578 6.934 -32.219 1 43.66 437 ALA A O 1
ATOM 3156 N N . ILE A 1 438 ? 21.734 5.461 -33.75 1 46.88 438 ILE A N 1
ATOM 3157 C CA . ILE A 1 438 ? 22.375 4.668 -32.688 1 46.88 438 ILE A CA 1
ATOM 3158 C C . ILE A 1 438 ? 23.812 5.145 -32.5 1 46.88 438 ILE A C 1
ATOM 3160 O O . ILE A 1 438 ? 24.625 5.113 -33.438 1 46.88 438 ILE A O 1
ATOM 3164 N N . THR A 1 439 ? 24.156 5.828 -31.469 1 45.09 439 THR A N 1
ATOM 3165 C CA . THR A 1 439 ? 25.453 6.477 -31.266 1 45.09 439 THR A CA 1
ATOM 3166 C C . THR A 1 439 ? 26.469 5.488 -30.719 1 45.09 439 THR A C 1
ATOM 3168 O O . THR A 1 439 ? 27.672 5.652 -30.906 1 45.09 439 THR A O 1
ATOM 3171 N N . ALA A 1 440 ? 26.078 4.633 -29.844 1 45.59 440 ALA A N 1
ATOM 3172 C CA . ALA A 1 440 ? 27.156 3.873 -29.219 1 45.59 440 ALA A CA 1
ATOM 3173 C C . ALA A 1 440 ? 26.812 2.389 -29.156 1 45.59 440 ALA A C 1
ATOM 3175 O O . ALA A 1 440 ? 25.656 2.02 -29 1 45.59 440 ALA A O 1
ATOM 3176 N N . LEU A 1 441 ? 27.625 1.536 -29.828 1 53.09 441 LEU A N 1
ATOM 3177 C CA . LEU A 1 441 ? 27.531 0.081 -29.781 1 53.09 441 LEU A CA 1
ATOM 3178 C C . LEU A 1 441 ? 28.547 -0.501 -28.812 1 53.09 441 LEU A C 1
ATOM 3180 O O . LEU A 1 441 ? 29.703 -0.103 -28.812 1 53.09 441 LEU A O 1
ATOM 3184 N N . GLU A 1 442 ? 28.016 -1.064 -27.781 1 54.09 442 GLU A N 1
ATOM 3185 C CA . GLU A 1 442 ? 28.938 -1.796 -26.922 1 54.09 442 GLU A CA 1
ATOM 3186 C C . GLU A 1 442 ? 29.156 -3.221 -27.438 1 54.09 442 GLU A C 1
ATOM 3188 O O . GLU A 1 442 ? 28.188 -3.932 -27.719 1 54.09 442 GLU A O 1
ATOM 3193 N N . VAL A 1 443 ? 30.391 -3.453 -27.938 1 52.81 443 VAL A N 1
ATOM 3194 C CA . VAL A 1 443 ? 30.719 -4.746 -28.531 1 52.81 443 VAL A CA 1
ATOM 3195 C C . VAL A 1 443 ? 31.562 -5.562 -27.562 1 52.81 443 VAL A C 1
ATOM 3197 O O . VAL A 1 443 ? 32.531 -5.059 -26.984 1 52.81 443 VAL A O 1
ATOM 3200 N N . ALA A 1 444 ? 30.969 -6.543 -27.062 1 54.06 444 ALA A N 1
ATOM 3201 C CA . ALA A 1 444 ? 31.828 -7.52 -26.391 1 54.06 444 ALA A CA 1
ATOM 3202 C C . ALA A 1 444 ? 32.344 -8.57 -27.359 1 54.06 444 ALA A C 1
ATOM 3204 O O . ALA A 1 444 ? 31.547 -9.281 -27.984 1 54.06 444 ALA A O 1
ATOM 3205 N N . ARG A 1 445 ? 33.594 -8.383 -27.703 1 50.97 445 ARG A N 1
ATOM 3206 C CA . ARG A 1 445 ? 34.25 -9.203 -28.719 1 50.97 445 ARG A CA 1
ATOM 3207 C C . ARG A 1 445 ? 34.844 -10.477 -28.125 1 50.97 445 ARG A C 1
ATOM 3209 O O . ARG A 1 445 ? 35.344 -10.445 -27 1 50.97 445 ARG A O 1
ATOM 3216 N N . SER A 1 446 ? 34.281 -11.508 -28.656 1 51.25 446 SER A N 1
ATOM 3217 C CA . SER A 1 446 ? 34.969 -12.75 -28.375 1 51.25 446 SER A CA 1
ATOM 3218 C C . SER A 1 446 ? 35.656 -13.312 -29.609 1 51.25 446 SER A C 1
ATOM 3220 O O . SER A 1 446 ? 35.531 -12.758 -30.703 1 51.25 446 SER A O 1
ATOM 3222 N N . ASP A 1 447 ? 36.5 -14.258 -29.578 1 50.53 447 ASP A N 1
ATOM 3223 C CA . ASP A 1 447 ? 37.188 -14.875 -30.719 1 50.53 447 ASP A CA 1
ATOM 3224 C C . ASP A 1 447 ? 36.156 -15.5 -31.688 1 50.53 447 ASP A C 1
ATOM 3226 O O . ASP A 1 447 ? 36.5 -15.812 -32.812 1 50.53 447 ASP A O 1
ATOM 3230 N N . ARG A 1 448 ? 34.969 -15.734 -31.359 1 50.06 448 ARG A N 1
ATOM 3231 C CA . ARG A 1 448 ? 34 -16.422 -32.25 1 50.06 448 ARG A CA 1
ATOM 3232 C C . ARG A 1 448 ? 32.781 -15.57 -32.5 1 50.06 448 ARG A C 1
ATOM 3234 O O . ARG A 1 448 ? 32.156 -15.656 -33.562 1 50.06 448 ARG A O 1
ATOM 3241 N N . VAL A 1 449 ? 32.344 -14.859 -31.438 1 53.81 449 VAL A N 1
ATOM 3242 C CA . VAL A 1 449 ? 31.078 -14.148 -31.609 1 53.81 449 VAL A CA 1
ATOM 3243 C C . VAL A 1 449 ? 31.188 -12.742 -31.016 1 53.81 449 VAL A C 1
ATOM 3245 O O . VAL A 1 449 ? 31.828 -12.547 -29.984 1 53.81 449 VAL A O 1
ATOM 3248 N N . ASP A 1 450 ? 30.891 -11.836 -31.828 1 60.38 450 ASP A N 1
ATOM 3249 C CA . ASP A 1 450 ? 30.75 -10.461 -31.344 1 60.38 450 ASP A CA 1
ATOM 3250 C C . ASP A 1 450 ? 29.312 -10.195 -30.891 1 60.38 450 ASP A C 1
ATOM 3252 O O . ASP A 1 450 ? 28.359 -10.516 -31.594 1 60.38 450 ASP A O 1
ATOM 3256 N N . VAL A 1 451 ? 29.266 -9.945 -29.531 1 64 451 VAL A N 1
ATOM 3257 C CA . VAL A 1 451 ? 27.969 -9.516 -29.031 1 64 451 VAL A CA 1
ATOM 3258 C C . VAL A 1 451 ? 27.844 -7.996 -29.156 1 64 451 VAL A C 1
ATOM 3260 O O . VAL A 1 451 ? 28.672 -7.25 -28.641 1 64 451 VAL A O 1
ATOM 3263 N N . LEU A 1 452 ? 26.969 -7.672 -30 1 68.12 452 LEU A N 1
ATOM 3264 C CA . LEU A 1 452 ? 26.688 -6.25 -30.172 1 68.12 452 LEU A CA 1
ATOM 3265 C C . LEU A 1 452 ? 25.469 -5.836 -29.359 1 68.12 452 LEU A C 1
ATOM 3267 O O . LEU A 1 452 ? 24.422 -6.484 -29.438 1 68.12 452 LEU A O 1
ATOM 3271 N N . VAL A 1 453 ? 25.734 -4.938 -28.438 1 72.88 453 VAL A N 1
ATOM 3272 C CA . VAL A 1 453 ? 24.625 -4.379 -27.688 1 72.88 453 VAL A CA 1
ATOM 3273 C C . VAL A 1 453 ? 24.391 -2.932 -28.109 1 72.88 453 VAL A C 1
ATOM 3275 O O . VAL A 1 453 ? 25.297 -2.105 -28.078 1 72.88 453 VAL A O 1
ATOM 3278 N N . VAL A 1 454 ? 23.234 -2.666 -28.609 1 71.75 454 VAL A N 1
ATOM 3279 C CA . VAL A 1 454 ? 22.844 -1.327 -29.016 1 71.75 454 VAL A CA 1
ATOM 3280 C C . VAL A 1 454 ? 21.922 -0.714 -27.969 1 71.75 454 VAL A C 1
ATOM 3282 O O . VAL A 1 454 ? 20.75 -1.083 -27.875 1 71.75 454 VAL A O 1
ATOM 3285 N N . PRO A 1 455 ? 22.406 0.224 -27.219 1 72 455 PRO A N 1
ATOM 3286 C CA . PRO A 1 455 ? 21.547 0.866 -26.219 1 72 455 PRO A CA 1
ATOM 3287 C C . PRO A 1 455 ? 20.578 1.87 -26.828 1 72 455 PRO A C 1
ATOM 3289 O O . PRO A 1 455 ? 20.828 2.389 -27.922 1 72 455 PRO A O 1
ATOM 3292 N N . ALA A 1 456 ? 19.422 1.957 -26.156 1 67.44 456 ALA A N 1
ATOM 3293 C CA . ALA A 1 456 ? 18.484 3.014 -26.531 1 67.44 456 ALA A CA 1
ATOM 3294 C C . ALA A 1 456 ? 19.125 4.391 -26.391 1 67.44 456 ALA A C 1
ATOM 3296 O O . ALA A 1 456 ? 20.141 4.543 -25.719 1 67.44 456 ALA A O 1
ATOM 3297 N N . ALA A 1 457 ? 18.656 5.344 -27.156 1 57 457 ALA A N 1
ATOM 3298 C CA . ALA A 1 457 ? 19.234 6.676 -27.297 1 57 457 ALA A CA 1
ATOM 3299 C C . ALA A 1 457 ? 19.438 7.32 -25.922 1 57 457 ALA A C 1
ATOM 3301 O O . ALA A 1 457 ? 20.359 8.125 -25.734 1 57 457 ALA A O 1
ATOM 3302 N N . ALA A 1 458 ? 18.531 7.055 -24.984 1 52.84 458 ALA A N 1
ATOM 3303 C CA . ALA A 1 458 ? 18.781 7.672 -23.688 1 52.84 458 ALA A CA 1
ATOM 3304 C C . ALA A 1 458 ? 19.922 6.969 -22.953 1 52.84 458 ALA A C 1
ATOM 3306 O O . ALA A 1 458 ? 19.672 6.176 -22.047 1 52.84 458 ALA A O 1
ATOM 3307 N N . PHE A 1 459 ? 21.172 7.051 -23.438 1 51.5 459 PHE A N 1
ATOM 3308 C CA . PHE A 1 459 ? 22.406 6.344 -23.109 1 51.5 459 PHE A CA 1
ATOM 3309 C C . PHE A 1 459 ? 22.703 6.449 -21.609 1 51.5 459 PHE A C 1
ATOM 3311 O O . PHE A 1 459 ? 23.359 5.574 -21.047 1 51.5 459 PHE A O 1
ATOM 3318 N N . ASP A 1 460 ? 22.031 7.402 -20.984 1 56.16 460 ASP A N 1
ATOM 3319 C CA . ASP A 1 460 ? 22.484 7.602 -19.609 1 56.16 460 ASP A CA 1
ATOM 3320 C C . ASP A 1 460 ? 21.438 7.156 -18.609 1 56.16 460 ASP A C 1
ATOM 3322 O O . ASP A 1 460 ? 21.484 7.527 -17.438 1 56.16 460 ASP A O 1
ATOM 3326 N N . SER A 1 461 ? 20.641 6.301 -19.203 1 64.75 461 SER A N 1
ATOM 3327 C CA . SER A 1 461 ? 19.703 5.785 -18.203 1 64.75 461 SER A CA 1
ATOM 3328 C C . SER A 1 461 ? 20.359 4.719 -17.344 1 64.75 461 SER A C 1
ATOM 3330 O O . SER A 1 461 ? 21.328 4.082 -17.75 1 64.75 461 SER A O 1
ATOM 3332 N N . ALA A 1 462 ? 19.938 4.656 -16.203 1 68.44 462 ALA A N 1
ATOM 3333 C CA . ALA A 1 462 ? 20.531 3.748 -15.219 1 68.44 462 ALA A CA 1
ATOM 3334 C C . ALA A 1 462 ? 20.578 2.322 -15.758 1 68.44 462 ALA A C 1
ATOM 3336 O O . ALA A 1 462 ? 21.609 1.654 -15.664 1 68.44 462 ALA A O 1
ATOM 3337 N N . PRO A 1 463 ? 19.609 1.901 -16.453 1 68.81 463 PRO A N 1
ATOM 3338 C CA . PRO A 1 463 ? 19.688 0.534 -16.984 1 68.81 463 PRO A CA 1
ATOM 3339 C C . PRO A 1 463 ? 20.781 0.364 -18.031 1 68.81 463 PRO A C 1
ATOM 3341 O O . PRO A 1 463 ? 21.484 -0.653 -18.047 1 68.81 463 PRO A O 1
ATOM 3344 N N . VAL A 1 464 ? 20.938 1.343 -18.812 1 70.19 464 VAL A N 1
ATOM 3345 C CA . VAL A 1 464 ? 21.938 1.264 -19.875 1 70.19 464 VAL A CA 1
ATOM 3346 C C . VAL A 1 464 ? 23.328 1.337 -19.281 1 70.19 464 VAL A C 1
ATOM 3348 O O . VAL A 1 464 ? 24.234 0.595 -19.703 1 70.19 464 VAL A O 1
ATOM 3351 N N . VAL A 1 465 ? 23.438 2.141 -18.312 1 68.56 465 VAL A N 1
ATOM 3352 C CA . VAL A 1 465 ? 24.734 2.266 -17.641 1 68.56 465 VAL A CA 1
ATOM 3353 C C . VAL A 1 465 ? 25.094 0.941 -16.969 1 68.56 465 VAL A C 1
ATOM 3355 O O . VAL A 1 465 ? 26.234 0.486 -17.047 1 68.56 465 VAL A O 1
ATOM 3358 N N . ARG A 1 466 ? 24.156 0.353 -16.391 1 70.94 466 ARG A N 1
ATOM 3359 C CA . ARG A 1 466 ? 24.391 -0.926 -15.734 1 70.94 466 ARG A CA 1
ATOM 3360 C C . ARG A 1 466 ? 24.781 -2 -16.75 1 70.94 466 ARG A C 1
ATOM 3362 O O . ARG A 1 466 ? 25.672 -2.816 -16.484 1 70.94 466 ARG A O 1
ATOM 3369 N N . LEU A 1 467 ? 24.109 -2.016 -17.781 1 73.19 467 LEU A N 1
ATOM 3370 C CA . LEU A 1 467 ? 24.406 -2.975 -18.828 1 73.19 467 LEU A CA 1
ATOM 3371 C C . LEU A 1 467 ? 25.828 -2.764 -19.359 1 73.19 467 LEU A C 1
ATOM 3373 O O . LEU A 1 467 ? 26.547 -3.729 -19.609 1 73.19 467 LEU A O 1
ATOM 3377 N N . ARG A 1 468 ? 26.188 -1.53 -19.391 1 68.69 468 ARG A N 1
ATOM 3378 C CA . ARG A 1 468 ? 27.531 -1.199 -19.844 1 68.69 468 ARG A CA 1
ATOM 3379 C C . ARG A 1 468 ? 28.578 -1.705 -18.844 1 68.69 468 ARG A C 1
ATOM 3381 O O . ARG A 1 468 ? 29.609 -2.232 -19.25 1 68.69 468 ARG A O 1
ATOM 3388 N N . CYS A 1 469 ? 28.203 -1.515 -17.688 1 68.94 469 CYS A N 1
ATOM 3389 C CA . CYS A 1 469 ? 29.109 -1.997 -16.641 1 68.94 469 CYS A CA 1
ATOM 3390 C C . CYS A 1 469 ? 29.25 -3.514 -16.703 1 68.94 469 CYS A C 1
ATOM 3392 O O . CYS A 1 469 ? 30.359 -4.039 -16.562 1 68.94 469 CYS A O 1
ATOM 3394 N N . THR A 1 470 ? 28.188 -4.168 -16.953 1 72.19 470 THR A N 1
ATOM 3395 C CA . THR A 1 470 ? 28.234 -5.625 -17.047 1 72.19 470 THR A CA 1
ATOM 3396 C C . THR A 1 470 ? 29.047 -6.066 -18.25 1 72.19 470 THR A C 1
ATOM 3398 O O . THR A 1 470 ? 29.828 -7.023 -18.172 1 72.19 470 THR A O 1
ATOM 3401 N N . LEU A 1 471 ? 28.922 -5.398 -19.297 1 69.88 471 LEU A N 1
ATOM 3402 C CA . LEU A 1 471 ? 29.625 -5.727 -20.531 1 69.88 471 LEU A CA 1
ATOM 3403 C C . LEU A 1 471 ? 31.141 -5.582 -20.344 1 69.88 471 LEU A C 1
ATOM 3405 O O . LEU A 1 471 ? 31.922 -6.254 -21.016 1 69.88 471 LEU A O 1
ATOM 3409 N N . SER A 1 472 ? 31.359 -4.688 -19.328 1 65.56 472 SER A N 1
ATOM 3410 C CA . SER A 1 472 ? 32.781 -4.426 -19.078 1 65.56 472 SER A CA 1
ATOM 3411 C C . SER A 1 472 ? 33.281 -5.266 -17.922 1 65.56 472 SER A C 1
ATOM 3413 O O . SER A 1 472 ? 34.469 -5.176 -17.547 1 65.56 472 SER A O 1
ATOM 3415 N N . SER A 1 473 ? 32.5 -6.027 -17.406 1 69.31 473 SER A N 1
ATOM 3416 C CA . SER A 1 473 ? 32.875 -6.75 -16.188 1 69.31 473 SER A CA 1
ATOM 3417 C C . SER A 1 473 ? 33.75 -7.957 -16.516 1 69.31 473 SER A C 1
ATOM 3419 O O . SER A 1 473 ? 33.594 -8.562 -17.578 1 69.31 473 SER A O 1
ATOM 3421 N N . MET A 1 474 ? 34.656 -8.289 -15.555 1 65.69 474 MET A N 1
ATOM 3422 C CA . MET A 1 474 ? 35.531 -9.469 -15.68 1 65.69 474 MET A CA 1
ATOM 3423 C C . MET A 1 474 ? 34.688 -10.75 -15.633 1 65.69 474 MET A C 1
ATOM 3425 O O . MET A 1 474 ? 35.031 -11.734 -16.297 1 65.69 474 MET A O 1
ATOM 3429 N N . ALA A 1 475 ? 33.688 -10.742 -14.914 1 67.19 475 ALA A N 1
ATOM 3430 C CA . ALA A 1 475 ? 32.812 -11.914 -14.789 1 67.19 475 ALA A CA 1
ATOM 3431 C C . ALA A 1 475 ? 32.188 -12.289 -16.125 1 67.19 475 ALA A C 1
ATOM 3433 O O . ALA A 1 475 ? 32.125 -13.461 -16.484 1 67.19 475 ALA A O 1
ATOM 3434 N N . PHE A 1 476 ? 31.766 -11.297 -16.859 1 73.19 476 PHE A N 1
ATOM 3435 C CA . PHE A 1 476 ? 31.188 -11.555 -18.172 1 73.19 476 PHE A CA 1
ATOM 3436 C C . PHE A 1 476 ? 32.25 -12.086 -19.141 1 73.19 476 PHE A C 1
ATOM 3438 O O . PHE A 1 476 ? 32.031 -13.062 -19.844 1 73.19 476 PHE A O 1
ATOM 3445 N N . ARG A 1 477 ? 33.344 -11.531 -19 1 66.06 477 ARG A N 1
ATOM 3446 C CA . ARG A 1 477 ? 34.438 -11.938 -19.891 1 66.06 477 ARG A CA 1
ATOM 3447 C C . ARG A 1 477 ? 34.844 -13.383 -19.625 1 66.06 477 ARG A C 1
ATOM 3449 O O . ARG A 1 477 ? 35.094 -14.141 -20.562 1 66.06 477 ARG A O 1
ATOM 3456 N N . ARG A 1 478 ? 34.875 -13.656 -18.438 1 68.69 478 ARG A N 1
ATOM 3457 C CA . ARG A 1 478 ? 35.219 -15.031 -18.078 1 68.69 478 ARG A CA 1
ATOM 3458 C C . ARG A 1 478 ? 34.156 -16.016 -18.578 1 68.69 478 ARG A C 1
ATOM 3460 O O . ARG A 1 478 ? 34.531 -17.062 -19.125 1 68.69 478 ARG A O 1
ATOM 3467 N N . ARG A 1 479 ? 32.938 -15.75 -18.453 1 69.69 479 ARG A N 1
ATOM 3468 C CA . ARG A 1 479 ? 31.859 -16.625 -18.891 1 69.69 479 ARG A CA 1
ATOM 3469 C C . ARG A 1 479 ? 31.875 -16.812 -20.406 1 69.69 479 ARG A C 1
ATOM 3471 O O . ARG A 1 479 ? 31.578 -17.891 -20.906 1 69.69 479 ARG A O 1
ATOM 3478 N N . LEU A 1 480 ? 32.219 -15.766 -20.953 1 66.5 480 LEU A N 1
ATOM 3479 C CA . LEU A 1 480 ? 32.281 -15.828 -22.422 1 66.5 480 LEU A CA 1
ATOM 3480 C C . LEU A 1 480 ? 33.406 -16.75 -22.859 1 66.5 480 LEU A C 1
ATOM 3482 O O . LEU A 1 480 ? 33.281 -17.516 -23.812 1 66.5 480 LEU A O 1
ATOM 3486 N N . ARG A 1 481 ? 34.406 -16.641 -22.047 1 63.47 481 ARG A N 1
ATOM 3487 C CA . ARG A 1 481 ? 35.562 -17.469 -22.359 1 63.47 481 ARG A CA 1
ATOM 3488 C C . ARG A 1 481 ? 35.25 -18.938 -22.125 1 63.47 481 ARG A C 1
ATOM 3490 O O . ARG A 1 481 ? 35.719 -19.812 -22.875 1 63.47 481 ARG A O 1
ATOM 3497 N N . ASP A 1 482 ? 34.562 -19.156 -21.047 1 61.66 482 ASP A N 1
ATOM 3498 C CA . ASP A 1 482 ? 34.25 -20.531 -20.688 1 61.66 482 ASP A CA 1
ATOM 3499 C C . ASP A 1 482 ? 33.281 -21.156 -21.688 1 61.66 482 ASP A C 1
ATOM 3501 O O . ASP A 1 482 ? 33.094 -22.375 -21.688 1 61.66 482 ASP A O 1
ATOM 3505 N N . LEU A 1 483 ? 32.562 -20.406 -22.203 1 55.75 483 LEU A N 1
ATOM 3506 C CA . LEU A 1 483 ? 31.688 -21 -23.203 1 55.75 483 LEU A CA 1
ATOM 3507 C C . LEU A 1 483 ? 32.469 -21.766 -24.25 1 55.75 483 LEU A C 1
ATOM 3509 O O . LEU A 1 483 ? 33.5 -21.266 -24.75 1 55.75 483 LEU A O 1
ATOM 3513 N N . ARG A 1 484 ? 32.656 -23.188 -23.875 1 48.56 484 ARG A N 1
ATOM 3514 C CA . ARG A 1 484 ? 33.344 -24.141 -24.75 1 48.56 484 ARG A CA 1
ATOM 3515 C C . ARG A 1 484 ? 33.25 -23.688 -26.203 1 48.56 484 ARG A C 1
ATOM 3517 O O . ARG A 1 484 ? 32.188 -23.266 -26.672 1 48.56 484 ARG A O 1
ATOM 3524 N N . GLY A 1 485 ? 34.594 -23.797 -26.922 1 42.44 485 GLY A N 1
ATOM 3525 C CA . GLY A 1 485 ? 34.875 -23.391 -28.281 1 42.44 485 GLY A CA 1
ATOM 3526 C C . GLY A 1 485 ? 35.156 -21.906 -28.422 1 42.44 485 GLY A C 1
ATOM 3527 O O . GLY A 1 485 ? 35.281 -21.375 -29.531 1 42.44 485 GLY A O 1
ATOM 3528 N N . TYR A 1 486 ? 34.969 -21.391 -27.156 1 40.44 486 TYR A N 1
ATOM 3529 C CA . TYR A 1 486 ? 35.219 -19.953 -27.078 1 40.44 486 TYR A CA 1
ATOM 3530 C C . TYR A 1 486 ? 36.688 -19.672 -26.781 1 40.44 486 TYR A C 1
ATOM 3532 O O . TYR A 1 486 ? 37.125 -19.906 -25.656 1 40.44 486 TYR A O 1
ATOM 3540 N N . SER A 1 487 ? 37.594 -20.109 -27.438 1 34.88 487 SER A N 1
ATOM 3541 C CA . SER A 1 487 ? 39.031 -19.906 -27.172 1 34.88 487 SER A CA 1
ATOM 3542 C C . SER A 1 487 ? 39.375 -18.422 -27.156 1 34.88 487 SER A C 1
ATOM 3544 O O . SER A 1 487 ? 40.562 -18.062 -27.016 1 34.88 487 SER A O 1
ATOM 3546 N N . GLY A 1 488 ? 38.719 -17.484 -27.891 1 33.22 488 GLY A N 1
ATOM 3547 C CA . GLY A 1 488 ? 39.5 -16.328 -28.297 1 33.22 488 GLY A CA 1
ATOM 3548 C C . GLY A 1 488 ? 39.781 -15.383 -27.141 1 33.22 488 GLY A C 1
ATOM 3549 O O . GLY A 1 488 ? 39.188 -15.477 -26.078 1 33.22 488 GLY A O 1
ATOM 3550 N N . ARG A 1 489 ? 40.844 -14.648 -27.203 1 31.72 489 ARG A N 1
ATOM 3551 C CA . ARG A 1 489 ? 41.375 -13.523 -26.422 1 31.72 489 ARG A CA 1
ATOM 3552 C C . ARG A 1 489 ? 40.281 -12.461 -26.234 1 31.72 489 ARG A C 1
ATOM 3554 O O . ARG A 1 489 ? 39.688 -12.016 -27.203 1 31.72 489 ARG A O 1
ATOM 3561 N N . THR A 1 490 ? 39.438 -12.469 -25.281 1 37.88 490 THR A N 1
ATOM 3562 C CA . THR A 1 490 ? 38.5 -11.438 -24.875 1 37.88 490 THR A CA 1
ATOM 3563 C C . THR A 1 490 ? 39.125 -10.055 -24.969 1 37.88 490 THR A C 1
ATOM 3565 O O . THR A 1 490 ? 40.094 -9.75 -24.25 1 37.88 490 THR A O 1
ATOM 3568 N N . SER A 1 491 ? 39.344 -9.492 -26.109 1 33.56 491 SER A N 1
ATOM 3569 C CA . SER A 1 491 ? 39.781 -8.102 -26.047 1 33.56 491 SER A CA 1
ATOM 3570 C C . SER A 1 491 ? 38.75 -7.211 -25.375 1 33.56 491 SER A C 1
ATOM 3572 O O . SER A 1 491 ? 37.562 -7.562 -25.328 1 33.56 491 SER A O 1
ATOM 3574 N N . GLY A 1 492 ? 39.062 -6.102 -24.625 1 35.62 492 GLY A N 1
ATOM 3575 C CA . GLY A 1 492 ? 38.344 -5.098 -23.859 1 35.62 492 GLY A CA 1
ATOM 3576 C C . GLY A 1 492 ? 37.156 -4.539 -24.594 1 35.62 492 GLY A C 1
ATOM 3577 O O . GLY A 1 492 ? 36.812 -4.996 -25.688 1 35.62 492 GLY A O 1
ATOM 3578 N N . ARG A 1 493 ? 36.219 -3.645 -23.875 1 43.34 493 ARG A N 1
ATOM 3579 C CA . ARG A 1 493 ? 35.094 -2.816 -24.281 1 43.34 493 ARG A CA 1
ATOM 3580 C C . ARG A 1 493 ? 35.469 -1.887 -25.422 1 43.34 493 ARG A C 1
ATOM 3582 O O . ARG A 1 493 ? 36.5 -1.199 -25.344 1 43.34 493 ARG A O 1
ATOM 3589 N N . GLU A 1 494 ? 35.219 -2.209 -26.688 1 43.84 494 GLU A N 1
ATOM 3590 C CA . GLU A 1 494 ? 35.375 -1.159 -27.688 1 43.84 494 GLU A CA 1
ATOM 3591 C C . GLU A 1 494 ? 34.062 -0.457 -27.984 1 43.84 494 GLU A C 1
ATOM 3593 O O . GLU A 1 494 ? 33 -1.086 -27.969 1 43.84 494 GLU A O 1
ATOM 3598 N N . THR A 1 495 ? 33.875 0.803 -27.578 1 42.38 495 THR A N 1
ATOM 3599 C CA . THR A 1 495 ? 32.781 1.644 -27.984 1 42.38 495 THR A CA 1
ATOM 3600 C C . THR A 1 495 ? 32.906 2.039 -29.453 1 42.38 495 THR A C 1
ATOM 3602 O O . THR A 1 495 ? 33.906 2.588 -29.875 1 42.38 495 THR A O 1
ATOM 3605 N N . TRP A 1 496 ? 32.156 1.478 -30.312 1 42.88 496 TRP A N 1
ATOM 3606 C CA . TRP A 1 496 ? 32.094 1.919 -31.703 1 42.88 496 TRP A CA 1
ATOM 3607 C C . TRP A 1 496 ? 31.188 3.131 -31.859 1 42.88 496 TRP A C 1
ATOM 3609 O O . TRP A 1 496 ? 30.109 3.174 -31.281 1 42.88 496 TRP A O 1
ATOM 3619 N N . HIS A 1 497 ? 31.766 4.262 -32.156 1 44.09 497 HIS A N 1
ATOM 3620 C CA . HIS A 1 497 ? 31.031 5.48 -32.5 1 44.09 497 HIS A CA 1
ATOM 3621 C C . HIS A 1 497 ? 30.75 5.582 -33.969 1 44.09 497 HIS A C 1
ATOM 3623 O O . HIS A 1 497 ? 31.594 5.211 -34.812 1 44.09 497 HIS A O 1
ATOM 3629 N N . ALA A 1 498 ? 29.578 5.754 -34.312 1 38.56 498 ALA A N 1
ATOM 3630 C CA . ALA A 1 498 ? 29.297 6.043 -35.719 1 38.56 498 ALA A CA 1
ATOM 3631 C C . ALA A 1 498 ? 30.219 7.141 -36.25 1 38.56 498 ALA A C 1
ATOM 3633 O O . ALA A 1 498 ? 30.562 8.078 -35.5 1 38.56 498 ALA A O 1
ATOM 3634 N N . PRO A 1 499 ? 30.781 7.055 -37.375 1 37.31 499 PRO A N 1
ATOM 3635 C CA . PRO A 1 499 ? 31.531 8.156 -38 1 37.31 499 PRO A CA 1
ATOM 3636 C C . PRO A 1 499 ? 30.719 9.445 -38.094 1 37.31 499 PRO A C 1
ATOM 3638 O O . PRO A 1 499 ? 29.547 9.414 -38.438 1 37.31 499 PRO A O 1
ATOM 3641 N N . GLY A 1 500 ? 31.172 10.805 -37.438 1 34.56 500 GLY A N 1
ATOM 3642 C CA . GLY A 1 500 ? 30.641 12.148 -37.375 1 34.56 500 GLY A CA 1
ATOM 3643 C C . GLY A 1 500 ? 30.031 12.477 -36.031 1 34.56 500 GLY A C 1
ATOM 3644 O O . GLY A 1 500 ? 29.609 13.609 -35.781 1 34.56 500 GLY A O 1
ATOM 3645 N N . TH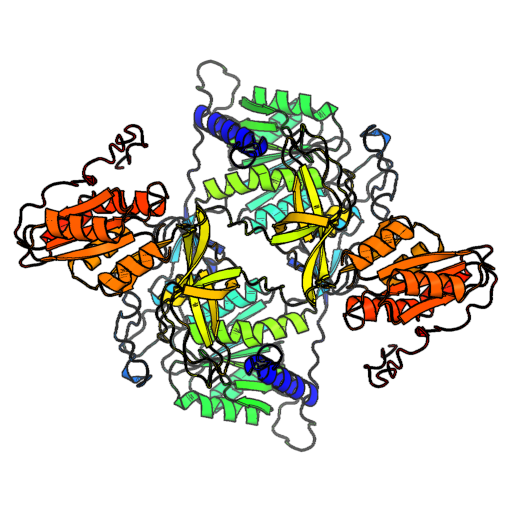R A 1 501 ? 29.359 11.586 -35.406 1 35 501 THR A N 1
ATOM 3646 C CA . THR A 1 501 ? 28.797 11.961 -34.125 1 35 501 THR A CA 1
ATOM 3647 C C . THR A 1 501 ? 29.875 11.953 -33.031 1 35 501 THR A C 1
ATOM 3649 O O . THR A 1 501 ? 30.5 10.922 -32.781 1 35 501 THR A O 1
ATOM 3652 N N . ALA A 1 502 ? 30.734 12.969 -33 1 30.86 502 ALA A N 1
ATOM 3653 C CA . ALA A 1 502 ? 31.75 13.25 -31.984 1 30.86 502 ALA A CA 1
ATOM 3654 C C . ALA A 1 502 ? 31.188 13.125 -30.578 1 30.86 502 ALA A C 1
ATOM 3656 O O . ALA A 1 502 ? 30.578 14.062 -30.047 1 30.86 502 ALA A O 1
ATOM 3657 N N . LEU A 1 503 ? 30.25 12.344 -30.281 1 32.31 503 LEU A N 1
ATOM 3658 C CA . LEU A 1 503 ? 29.953 12.516 -28.859 1 32.31 503 LEU A CA 1
ATOM 3659 C C . LEU A 1 503 ? 31.203 12.312 -28.016 1 32.31 503 LEU A C 1
ATOM 3661 O O . LEU A 1 503 ? 31.953 11.359 -28.234 1 32.31 503 LEU A O 1
ATOM 3665 N N . GLU A 1 504 ? 31.859 13.383 -27.609 1 29.86 504 GLU A N 1
ATOM 3666 C CA . GLU A 1 504 ? 32.875 13.367 -26.578 1 29.86 504 GLU A CA 1
ATOM 3667 C C . GLU A 1 504 ? 32.469 12.477 -25.406 1 29.86 504 GLU A C 1
ATOM 3669 O O . GLU A 1 504 ? 31.297 12.5 -24.984 1 29.86 504 GLU A O 1
ATOM 3674 N N . PRO A 1 505 ? 33.031 11.375 -25.219 1 30.62 505 PRO A N 1
ATOM 3675 C CA . PRO A 1 505 ? 32.844 10.602 -23.984 1 30.62 505 PRO A CA 1
ATOM 3676 C C . PRO A 1 505 ? 32.688 11.492 -22.75 1 30.62 505 PRO A C 1
ATOM 3678 O O . PRO A 1 505 ? 33.469 12.422 -22.547 1 30.62 505 PRO A O 1
ATOM 3681 N N . ALA A 1 506 ? 31.547 11.914 -22.391 1 29.05 506 ALA A N 1
ATOM 3682 C CA . ALA A 1 506 ? 31.609 12.586 -21.094 1 29.05 506 ALA A CA 1
ATOM 3683 C C . ALA A 1 506 ? 32.438 11.773 -20.109 1 29.05 506 ALA A C 1
ATOM 3685 O O . ALA A 1 506 ? 32.125 10.609 -19.828 1 29.05 506 ALA A O 1
ATOM 3686 N N . ASN A 1 507 ? 33.688 11.891 -19.969 1 28.81 507 ASN A N 1
ATOM 3687 C CA . ASN A 1 507 ? 34.719 11.367 -19.109 1 28.81 507 ASN A CA 1
ATOM 3688 C C . ASN A 1 507 ? 34.219 11.133 -17.688 1 28.81 507 ASN A C 1
ATOM 3690 O O . ASN A 1 507 ? 34.812 10.367 -16.922 1 28.81 507 ASN A O 1
ATOM 3694 N N . GLY A 1 508 ? 33.594 12.125 -17.062 1 28.75 508 GLY A N 1
ATOM 3695 C CA . GLY A 1 508 ? 33.5 12.211 -15.609 1 28.75 508 GLY A CA 1
ATOM 3696 C C . GLY A 1 508 ? 32.469 11.258 -15.016 1 28.75 508 GLY A C 1
ATOM 3697 O O . GLY A 1 508 ? 31.891 11.539 -13.961 1 28.75 508 GLY A O 1
ATOM 3698 N N . GLY A 1 509 ? 31.969 10.352 -15.711 1 30.05 509 GLY A N 1
ATOM 3699 C CA . GLY A 1 509 ? 30.922 9.578 -15.07 1 30.05 509 GLY A CA 1
ATOM 3700 C C . GLY A 1 509 ? 31.406 8.797 -13.867 1 30.05 509 GLY A C 1
ATOM 3701 O O . GLY A 1 509 ? 32.625 8.57 -13.711 1 30.05 509 GLY A O 1
ATOM 3702 N N . PRO A 1 510 ? 30.766 8.789 -12.688 1 29.66 510 PRO A N 1
ATOM 3703 C CA . PRO A 1 510 ? 31.344 8.195 -11.484 1 29.66 510 PRO A CA 1
ATOM 3704 C C . PRO A 1 510 ? 31.938 6.805 -11.742 1 29.66 510 PRO A C 1
ATOM 3706 O O . PRO A 1 510 ? 31.484 6.098 -12.648 1 29.66 510 PRO A O 1
ATOM 3709 N N . ARG A 1 511 ? 33.312 6.539 -11.688 1 28.45 511 ARG A N 1
ATOM 3710 C CA . ARG A 1 511 ? 34.062 5.297 -11.609 1 28.45 511 ARG A CA 1
ATOM 3711 C C . ARG A 1 511 ? 33.281 4.23 -10.844 1 28.45 511 ARG A C 1
ATOM 3713 O O . ARG A 1 511 ? 32.688 4.516 -9.805 1 28.45 511 ARG A O 1
ATOM 3720 N N . CYS A 1 512 ? 32.781 3.303 -11.547 1 28.2 512 CYS A N 1
ATOM 3721 C CA . CYS A 1 512 ? 32.25 2.08 -10.93 1 28.2 512 CYS A CA 1
ATOM 3722 C C . CYS A 1 512 ? 33.219 1.581 -9.852 1 28.2 512 CYS A C 1
ATOM 3724 O O . CYS A 1 512 ? 34.375 1.272 -10.125 1 28.2 512 CYS A O 1
ATOM 3726 N N . ALA A 1 513 ? 33.312 2.182 -8.648 1 26.38 513 ALA A N 1
ATOM 3727 C CA . ALA A 1 513 ? 34.156 1.574 -7.629 1 26.38 513 ALA A CA 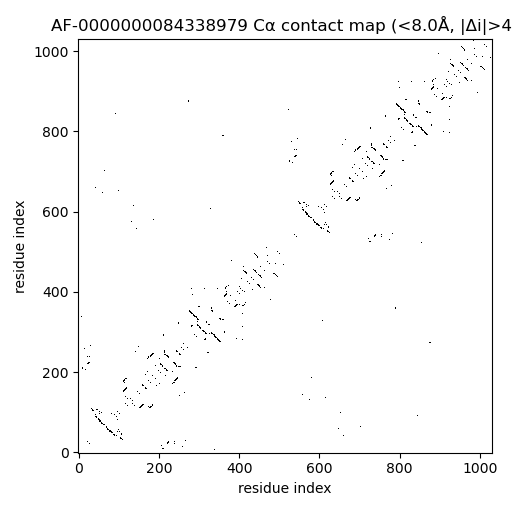1
ATOM 3728 C C . ALA A 1 513 ? 33.938 0.067 -7.547 1 26.38 513 ALA A C 1
ATOM 3730 O O . ALA A 1 513 ? 32.812 -0.386 -7.355 1 26.38 513 ALA A O 1
ATOM 3731 N N . THR A 1 514 ? 34.625 -0.672 -8.234 1 24.69 514 THR A N 1
ATOM 3732 C CA . THR A 1 514 ? 34.875 -2.092 -8.016 1 24.69 514 THR A CA 1
ATOM 3733 C C . THR A 1 514 ? 35.031 -2.387 -6.523 1 24.69 514 THR A C 1
ATOM 3735 O O . THR A 1 514 ? 35.938 -1.823 -5.875 1 24.69 514 THR A O 1
ATOM 3738 N N . ARG A 1 515 ? 34.031 -2.285 -5.613 1 23.08 515 ARG A N 1
ATOM 3739 C CA . ARG A 1 515 ? 34.469 -3.074 -4.473 1 23.08 515 ARG A CA 1
ATOM 3740 C C . ARG A 1 515 ? 34.562 -4.555 -4.828 1 23.08 515 ARG A C 1
ATOM 3742 O O . ARG A 1 515 ? 33.688 -5.078 -5.527 1 23.08 515 ARG A O 1
ATOM 3749 N N . MET B 1 1 ? 8.57 30.781 -26.391 1 20.83 1 MET B N 1
ATOM 3750 C CA . MET B 1 1 ? 7.863 29.734 -25.656 1 20.83 1 MET B CA 1
ATOM 3751 C C . MET B 1 1 ? 8.797 29.016 -24.688 1 20.83 1 MET B C 1
ATOM 3753 O O . MET B 1 1 ? 9.695 28.281 -25.109 1 20.83 1 MET B O 1
ATOM 3757 N N . THR B 1 2 ? 9.336 29.672 -23.609 1 24.92 2 THR B N 1
ATOM 3758 C CA . THR B 1 2 ? 10.469 29.531 -22.703 1 24.92 2 THR B CA 1
ATOM 3759 C C . THR B 1 2 ? 10.453 28.172 -22.031 1 24.92 2 THR B C 1
ATOM 3761 O O . THR B 1 2 ? 9.383 27.594 -21.781 1 24.92 2 THR B O 1
ATOM 3764 N N . ASP B 1 3 ? 11.484 27.344 -22.312 1 25.23 3 ASP B N 1
ATOM 3765 C CA . ASP B 1 3 ? 11.867 25.953 -22.062 1 25.23 3 ASP B CA 1
ATOM 3766 C C . ASP B 1 3 ? 11.711 25.609 -20.578 1 25.23 3 ASP B C 1
ATOM 3768 O O . ASP B 1 3 ? 12.641 25.766 -19.797 1 25.23 3 ASP B O 1
ATOM 3772 N N . ALA B 1 4 ? 10.695 26.062 -19.969 1 31.47 4 ALA B N 1
ATOM 3773 C CA . ALA B 1 4 ? 10.203 26.062 -18.594 1 31.47 4 ALA B CA 1
ATOM 3774 C C . ALA B 1 4 ? 10.273 24.656 -17.984 1 31.47 4 ALA B C 1
ATOM 3776 O O . ALA B 1 4 ? 10.062 24.484 -16.781 1 31.47 4 ALA B O 1
ATOM 3777 N N . ALA B 1 5 ? 10.336 23.656 -18.734 1 31.52 5 ALA B N 1
ATOM 3778 C CA . ALA B 1 5 ? 10.164 22.266 -18.359 1 31.52 5 ALA B CA 1
ATOM 3779 C C . ALA B 1 5 ? 11.398 21.734 -17.625 1 31.52 5 ALA B C 1
ATOM 3781 O O . ALA B 1 5 ? 11.289 20.828 -16.797 1 31.52 5 ALA B O 1
ATOM 3782 N N . ASP B 1 6 ? 12.633 22.047 -18.109 1 31.97 6 ASP B N 1
ATOM 3783 C CA . ASP B 1 6 ? 13.906 21.422 -17.766 1 31.97 6 ASP B CA 1
ATOM 3784 C C . ASP B 1 6 ? 14.422 21.953 -16.422 1 31.97 6 ASP B C 1
ATOM 3786 O O . ASP B 1 6 ? 15.578 21.703 -16.062 1 31.97 6 ASP B O 1
ATOM 3790 N N . ALA B 1 7 ? 14.086 23.188 -15.992 1 34.06 7 ALA B N 1
ATOM 3791 C CA . ALA B 1 7 ? 14.719 23.734 -14.789 1 34.06 7 ALA B CA 1
ATOM 3792 C C . ALA B 1 7 ? 14.57 22.766 -13.617 1 34.06 7 ALA B C 1
ATOM 3794 O O . ALA B 1 7 ? 13.453 22.438 -13.203 1 34.06 7 ALA B O 1
ATOM 3795 N N . VAL B 1 8 ? 15.398 21.922 -13.422 1 41.69 8 VAL B N 1
ATOM 3796 C CA . VAL B 1 8 ? 15.539 21.109 -12.219 1 41.69 8 VAL B CA 1
ATOM 3797 C C . VAL B 1 8 ? 15.086 21.906 -11 1 41.69 8 VAL B C 1
ATOM 3799 O O . VAL B 1 8 ? 15.797 22.797 -10.531 1 41.69 8 VAL B O 1
ATOM 3802 N N . ARG B 1 9 ? 13.836 22.406 -10.992 1 52.75 9 ARG B N 1
ATOM 3803 C CA . ARG B 1 9 ? 13.273 23.203 -9.898 1 52.75 9 ARG B CA 1
ATOM 3804 C C . ARG B 1 9 ? 13.711 22.641 -8.539 1 52.75 9 ARG B C 1
ATOM 3806 O O . ARG B 1 9 ? 13.82 21.438 -8.367 1 52.75 9 ARG B O 1
ATOM 3813 N N . ALA B 1 10 ? 14.391 23.438 -7.648 1 65.62 10 ALA B N 1
ATOM 3814 C CA . ALA B 1 10 ? 14.938 23.219 -6.312 1 65.62 10 ALA B CA 1
ATOM 3815 C C . ALA B 1 10 ? 13.922 22.516 -5.418 1 65.62 10 ALA B C 1
ATOM 3817 O O . ALA B 1 10 ? 12.734 22.844 -5.422 1 65.62 10 ALA B O 1
ATOM 3818 N N . ASP B 1 11 ? 14.164 21.266 -5.062 1 86.94 11 ASP B N 1
ATOM 3819 C CA . ASP B 1 11 ? 13.438 20.531 -4.031 1 86.94 11 ASP B CA 1
ATOM 3820 C C . ASP B 1 11 ? 14.086 20.719 -2.664 1 86.94 11 ASP B C 1
ATOM 3822 O O . ASP B 1 11 ? 15.016 19.984 -2.309 1 86.94 11 ASP B O 1
ATOM 3826 N N . PRO B 1 12 ? 13.602 21.859 -1.977 1 93.75 12 PRO B N 1
ATOM 3827 C CA . PRO B 1 12 ? 14.242 22.156 -0.695 1 93.75 12 PRO B CA 1
ATOM 3828 C C . PRO B 1 12 ? 14.273 20.969 0.25 1 93.75 12 PRO B C 1
ATOM 3830 O O . PRO B 1 12 ? 15.203 20.828 1.043 1 93.75 12 PRO B O 1
ATOM 3833 N N . VAL B 1 13 ? 13.297 20.156 0.214 1 94.25 13 VAL B N 1
ATOM 3834 C CA . VAL B 1 13 ? 13.227 18.984 1.086 1 94.25 13 VAL B CA 1
ATOM 3835 C C . VAL B 1 13 ? 14.328 18 0.71 1 94.25 13 VAL B C 1
ATOM 3837 O O . VAL B 1 13 ? 15.047 17.5 1.579 1 94.25 13 VAL B O 1
ATOM 3840 N N . ALA B 1 14 ? 14.484 17.75 -0.571 1 91.44 14 ALA B N 1
ATOM 3841 C CA . ALA B 1 14 ? 15.547 16.844 -1.034 1 91.44 14 ALA B CA 1
ATOM 3842 C C . ALA B 1 14 ? 16.922 17.406 -0.693 1 91.44 14 ALA B C 1
ATOM 3844 O O . ALA B 1 14 ? 17.812 16.656 -0.292 1 91.44 14 ALA B O 1
ATOM 3845 N N . GLU B 1 15 ? 17.078 18.688 -0.853 1 92.94 15 GLU B N 1
ATOM 3846 C CA . GLU B 1 15 ? 18.359 19.328 -0.54 1 92.94 15 GLU B CA 1
ATOM 3847 C C . GLU B 1 15 ? 18.672 19.234 0.951 1 92.94 15 GLU B C 1
ATOM 3849 O O . GLU B 1 15 ? 19.797 18.938 1.336 1 92.94 15 GLU B O 1
ATOM 3854 N N . ALA B 1 16 ? 17.656 19.531 1.718 1 96.19 16 ALA B N 1
ATOM 3855 C CA . ALA B 1 16 ? 17.844 19.438 3.164 1 96.19 16 ALA B CA 1
ATOM 3856 C C . ALA B 1 16 ? 18.203 18 3.572 1 96.19 16 ALA B C 1
ATOM 3858 O O . ALA B 1 16 ? 19.047 17.797 4.438 1 96.19 16 ALA B O 1
ATOM 3859 N N . PHE B 1 17 ? 17.625 17.078 3 1 95.69 17 PHE B N 1
ATOM 3860 C CA . PHE B 1 17 ? 17.906 15.672 3.299 1 95.69 17 PHE B CA 1
ATOM 3861 C C . PHE B 1 17 ? 19.344 15.32 2.957 1 95.69 17 PHE B C 1
ATOM 3863 O O . PHE B 1 17 ? 20.031 14.664 3.746 1 95.69 17 PHE B O 1
ATOM 3870 N N . ARG B 1 18 ? 19.781 15.727 1.808 1 93.38 18 ARG B N 1
ATOM 3871 C CA . ARG B 1 18 ? 21.156 15.484 1.405 1 93.38 18 ARG B CA 1
ATOM 3872 C C . ARG B 1 18 ? 22.141 16.141 2.377 1 93.38 18 ARG B C 1
ATOM 3874 O O . ARG B 1 18 ? 23.141 15.531 2.748 1 93.38 18 ARG B O 1
ATOM 3881 N N . SER B 1 19 ? 21.781 17.312 2.744 1 95.06 19 SER B N 1
ATOM 3882 C CA . SER B 1 19 ? 22.625 18.016 3.705 1 95.06 19 SER B CA 1
ATOM 3883 C C . SER B 1 19 ? 22.672 17.281 5.043 1 95.06 19 SER B C 1
ATOM 3885 O O . SER B 1 19 ? 23.719 17.203 5.676 1 95.06 19 SER B O 1
ATOM 3887 N N . TRP B 1 20 ? 21.547 16.797 5.473 1 97 20 TRP B N 1
ATOM 3888 C CA . TRP B 1 20 ? 21.469 16.016 6.703 1 97 20 TRP B CA 1
ATOM 3889 C C . TRP B 1 20 ? 22.344 14.766 6.621 1 97 20 TRP B C 1
ATOM 3891 O O . TRP B 1 20 ? 23.125 14.5 7.527 1 97 20 TRP B O 1
ATOM 3901 N N . LEU B 1 21 ? 22.281 14.055 5.512 1 93.88 21 LEU B N 1
ATOM 3902 C CA . LEU B 1 21 ? 23.062 12.844 5.332 1 93.88 21 LEU B CA 1
ATOM 3903 C C . LEU B 1 21 ? 24.562 13.164 5.367 1 93.88 21 LEU B C 1
ATOM 3905 O O . LEU B 1 21 ? 25.344 12.406 5.945 1 93.88 21 LEU B O 1
ATOM 3909 N N . ARG B 1 22 ? 24.906 14.25 4.746 1 92.75 22 ARG B N 1
ATOM 3910 C CA . ARG B 1 22 ? 26.297 14.672 4.77 1 92.75 22 ARG B CA 1
ATOM 3911 C C . ARG B 1 22 ? 26.75 14.977 6.191 1 92.75 22 ARG B C 1
ATOM 3913 O O . ARG B 1 22 ? 27.875 14.617 6.578 1 92.75 22 ARG B O 1
ATOM 3920 N N . GLY B 1 23 ? 25.891 15.633 6.871 1 93.5 23 GLY B N 1
ATOM 3921 C CA . GLY B 1 23 ? 26.203 15.898 8.266 1 93.5 23 GLY B CA 1
ATOM 3922 C C . GLY B 1 23 ? 26.391 14.633 9.086 1 93.5 23 GLY B C 1
ATOM 3923 O O . GLY B 1 23 ? 27.312 14.539 9.891 1 93.5 23 GLY B O 1
ATOM 3924 N N . CYS B 1 24 ? 25.562 13.695 8.883 1 93.81 24 CYS B N 1
ATOM 3925 C CA . CYS B 1 24 ? 25.656 12.414 9.578 1 93.81 24 CYS B CA 1
ATOM 3926 C C . CYS B 1 24 ? 26.938 11.688 9.203 1 93.81 24 CYS B C 1
ATOM 3928 O O . CYS B 1 24 ? 27.641 11.156 10.07 1 93.81 24 CYS B O 1
ATOM 3930 N N . ALA B 1 25 ? 27.25 11.711 7.977 1 90.56 25 ALA B N 1
ATOM 3931 C CA . ALA B 1 25 ? 28.469 11.055 7.5 1 90.56 25 ALA B CA 1
ATOM 3932 C C . ALA B 1 25 ? 29.719 11.695 8.109 1 90.56 25 ALA B C 1
ATOM 3934 O O . ALA B 1 25 ? 30.656 10.992 8.5 1 90.56 25 ALA B O 1
ATOM 3935 N N . ARG B 1 26 ? 29.719 12.961 8.188 1 90.75 26 ARG B N 1
ATOM 3936 C CA . ARG B 1 26 ? 30.844 13.695 8.766 1 90.75 26 ARG B CA 1
ATOM 3937 C C . ARG B 1 26 ? 31.047 13.328 10.234 1 90.75 26 ARG B C 1
ATOM 3939 O O . ARG B 1 26 ? 32.188 13.32 10.734 1 90.75 26 ARG B O 1
ATOM 3946 N N . ALA B 1 27 ? 29.938 13.016 10.859 1 91.56 27 ALA B N 1
ATOM 3947 C CA . ALA B 1 27 ? 29.984 12.633 12.266 1 91.56 27 ALA B CA 1
ATOM 3948 C C . ALA B 1 27 ? 30.375 11.156 12.422 1 91.56 27 ALA B C 1
ATOM 3950 O O . ALA B 1 27 ? 30.5 10.656 13.539 1 91.56 27 ALA B O 1
ATOM 3951 N N . GLY B 1 28 ? 30.453 10.422 11.281 1 89.69 28 GLY B N 1
ATOM 3952 C CA . GLY B 1 28 ? 30.875 9.031 11.305 1 89.69 28 GLY B CA 1
ATOM 3953 C C . GLY B 1 28 ? 29.719 8.055 11.242 1 89.69 28 GLY B C 1
ATOM 3954 O O . GLY B 1 28 ? 29.891 6.855 11.461 1 89.69 28 GLY B O 1
ATOM 3955 N N . TRP B 1 29 ? 28.531 8.602 11.008 1 91.62 29 TRP B N 1
ATOM 3956 C CA . TRP B 1 29 ? 27.359 7.734 10.914 1 91.62 29 TRP B CA 1
ATOM 3957 C C . TRP B 1 29 ? 27.281 7.07 9.547 1 91.62 29 TRP B C 1
ATOM 3959 O O . TRP B 1 29 ? 27.547 7.715 8.523 1 91.62 29 TRP B O 1
ATOM 3969 N N . ALA B 1 30 ? 26.984 5.797 9.57 1 87.69 30 ALA B N 1
ATOM 3970 C CA . ALA B 1 30 ? 26.688 5.035 8.359 1 87.69 30 ALA B CA 1
ATOM 3971 C C . ALA B 1 30 ? 25.422 4.184 8.547 1 87.69 30 ALA B C 1
ATOM 3973 O O . ALA B 1 30 ? 25.141 3.709 9.648 1 87.69 30 ALA B O 1
ATOM 3974 N N . PRO B 1 31 ? 24.703 4.105 7.441 1 83.81 31 PRO B N 1
ATOM 3975 C CA . PRO B 1 31 ? 23.484 3.32 7.555 1 83.81 31 PRO B CA 1
ATOM 3976 C C . PRO B 1 31 ? 23.75 1.819 7.648 1 83.81 31 PRO B C 1
ATOM 3978 O O . PRO B 1 31 ? 23.25 1.051 6.816 1 83.81 31 PRO B O 1
ATOM 3981 N N . ASP B 1 32 ? 24.516 1.4 8.469 1 75.5 32 ASP B N 1
ATOM 3982 C CA . ASP B 1 32 ? 24.844 -0.016 8.625 1 75.5 32 ASP B CA 1
ATOM 3983 C C . ASP B 1 32 ? 23.734 -0.742 9.391 1 75.5 32 ASP B C 1
ATOM 3985 O O . ASP B 1 32 ? 23.391 -0.352 10.508 1 75.5 32 ASP B O 1
ATOM 3989 N N . ALA B 1 33 ? 23.172 -1.642 8.727 1 71.44 33 ALA B N 1
ATOM 3990 C CA . ALA B 1 33 ? 22.078 -2.357 9.375 1 71.44 33 ALA B CA 1
ATOM 3991 C C . ALA B 1 33 ? 22.594 -3.559 10.164 1 71.44 33 ALA B C 1
ATOM 3993 O O . ALA B 1 33 ? 23.516 -4.242 9.719 1 71.44 33 ALA B O 1
ATOM 3994 N N . VAL B 1 34 ? 22.188 -3.574 11.375 1 87.44 34 VAL B N 1
ATOM 3995 C CA . VAL B 1 34 ? 22.375 -4.785 12.164 1 87.44 34 VAL B CA 1
ATOM 3996 C C . VAL B 1 34 ? 21.516 -5.914 11.602 1 87.44 34 VAL B C 1
ATOM 3998 O O . VAL B 1 34 ? 20.406 -5.668 11.102 1 87.44 34 VAL B O 1
ATOM 4001 N N . VAL B 1 35 ? 22.094 -7.082 11.523 1 93.38 35 VAL B N 1
ATOM 4002 C CA . VAL B 1 35 ? 21.359 -8.195 10.938 1 93.38 35 VAL B CA 1
ATOM 4003 C C . VAL B 1 35 ? 20.953 -9.188 12.023 1 93.38 35 VAL B C 1
ATOM 4005 O O . VAL B 1 35 ? 21.531 -9.18 13.117 1 93.38 35 VAL B O 1
ATOM 4008 N N . GLU B 1 36 ? 19.969 -9.914 11.82 1 95.81 36 GLU B N 1
ATOM 4009 C CA . GLU B 1 36 ? 19.5 -10.984 12.695 1 95.81 36 GLU B CA 1
ATOM 4010 C C . GLU B 1 36 ? 18.938 -12.148 11.891 1 95.81 36 GLU B C 1
ATOM 4012 O O . GLU B 1 36 ? 18.688 -12.016 10.688 1 95.81 36 GLU B O 1
ATOM 4017 N N . THR B 1 37 ? 18.891 -13.281 12.5 1 97 37 THR B N 1
ATOM 4018 C CA . THR B 1 37 ? 18.312 -14.461 11.875 1 97 37 THR B CA 1
ATOM 4019 C C . THR B 1 37 ? 16.906 -14.703 12.383 1 97 37 THR B C 1
ATOM 4021 O O . THR B 1 37 ? 16.656 -14.664 13.594 1 97 37 THR B O 1
ATOM 4024 N N . VAL B 1 38 ? 16 -14.883 11.484 1 96.81 38 VAL B N 1
ATOM 4025 C CA . VAL B 1 38 ? 14.609 -15.156 11.844 1 96.81 38 VAL B CA 1
ATOM 4026 C C . VAL B 1 38 ? 14.117 -16.406 11.109 1 96.81 38 VAL B C 1
ATOM 4028 O O . VAL B 1 38 ? 14.68 -16.781 10.078 1 96.81 38 VAL B O 1
ATOM 4031 N N . GLY B 1 39 ? 13.094 -17.062 11.75 1 96 39 GLY B N 1
ATOM 4032 C CA . GLY B 1 39 ? 12.438 -18.125 11.016 1 96 39 GLY B CA 1
ATOM 4033 C C . GLY B 1 39 ? 11.727 -17.641 9.766 1 96 39 GLY B C 1
ATOM 4034 O O . GLY B 1 39 ? 11.172 -16.547 9.75 1 96 39 GLY B O 1
ATOM 4035 N N . VAL B 1 40 ? 11.711 -18.438 8.727 1 94.56 40 VAL B N 1
ATOM 4036 C CA . VAL B 1 40 ? 11.117 -18.078 7.445 1 94.56 40 VAL B CA 1
ATOM 4037 C C . VAL B 1 40 ? 9.656 -17.688 7.648 1 94.56 40 VAL B C 1
ATOM 4039 O O . VAL B 1 40 ? 9.18 -16.734 7.027 1 94.56 40 VAL B O 1
ATOM 4042 N N . ARG B 1 41 ? 8.984 -18.344 8.562 1 92 41 ARG B N 1
ATOM 4043 C CA . ARG B 1 41 ? 7.586 -18.047 8.844 1 92 41 ARG B CA 1
ATOM 4044 C C . ARG B 1 41 ? 7.422 -16.625 9.398 1 92 41 ARG B C 1
ATOM 4046 O O . ARG B 1 41 ? 6.41 -15.969 9.148 1 92 41 ARG B O 1
ATOM 4053 N N . GLN B 1 42 ? 8.445 -16.172 10.047 1 93.5 42 GLN B N 1
ATOM 4054 C CA . GLN B 1 42 ? 8.414 -14.859 10.68 1 93.5 42 GLN B CA 1
ATOM 4055 C C . GLN B 1 42 ? 9.078 -13.805 9.805 1 93.5 42 GLN B C 1
ATOM 4057 O O . GLN B 1 42 ? 9.227 -12.648 10.211 1 93.5 42 GLN B O 1
ATOM 4062 N N . ALA B 1 43 ? 9.422 -14.172 8.641 1 95.88 43 ALA B N 1
ATOM 4063 C CA . ALA B 1 43 ? 10.234 -13.297 7.797 1 95.88 43 ALA B CA 1
ATOM 4064 C C . ALA B 1 43 ? 9.352 -12.312 7.027 1 95.88 43 ALA B C 1
ATOM 4066 O O . ALA B 1 43 ? 9.852 -11.336 6.461 1 95.88 43 ALA B O 1
ATOM 4067 N N . HIS B 1 44 ? 8.062 -12.555 7.07 1 93.75 44 HIS B N 1
ATOM 4068 C CA . HIS B 1 44 ? 7.148 -11.672 6.359 1 93.75 44 HIS B CA 1
ATOM 4069 C C . HIS B 1 44 ? 7.332 -10.219 6.797 1 93.75 44 HIS B C 1
ATOM 4071 O O . HIS B 1 44 ? 7.309 -9.922 7.992 1 93.75 44 HIS B O 1
ATOM 4077 N N . GLY B 1 45 ? 7.551 -9.32 5.812 1 92.12 45 GLY B N 1
ATOM 4078 C CA . GLY B 1 45 ? 7.68 -7.898 6.082 1 92.12 45 GLY B CA 1
ATOM 4079 C C . GLY B 1 45 ? 9.094 -7.477 6.422 1 92.12 45 GLY B C 1
ATOM 4080 O O . GLY B 1 45 ? 9.406 -6.285 6.434 1 92.12 45 GLY B O 1
ATOM 4081 N N . ARG B 1 46 ? 9.969 -8.453 6.695 1 95.38 46 ARG B N 1
ATOM 4082 C CA . ARG B 1 46 ? 11.359 -8.156 6.988 1 95.38 46 ARG B CA 1
ATOM 4083 C C . ARG B 1 46 ? 12.148 -7.91 5.707 1 95.38 46 ARG B C 1
ATOM 4085 O O . ARG B 1 46 ? 11.625 -8.094 4.605 1 95.38 46 ARG B O 1
ATOM 4092 N N . VAL B 1 47 ? 13.336 -7.359 5.863 1 91.69 47 VAL B N 1
ATOM 4093 C CA . VAL B 1 47 ? 14.18 -7.047 4.715 1 91.69 47 VAL B CA 1
ATOM 4094 C C . VAL B 1 47 ? 15.391 -7.977 4.695 1 91.69 47 VAL B C 1
ATOM 4096 O O . VAL B 1 47 ? 16.078 -8.125 5.707 1 91.69 47 VAL B O 1
ATOM 4099 N N . THR B 1 48 ? 15.625 -8.594 3.541 1 91.62 48 THR B N 1
ATOM 4100 C CA . THR B 1 48 ? 16.766 -9.5 3.432 1 91.62 48 THR B CA 1
ATOM 4101 C C . THR B 1 48 ? 18.078 -8.742 3.65 1 91.62 48 THR B C 1
ATOM 4103 O O . THR B 1 48 ? 18.234 -7.625 3.156 1 91.62 48 THR B O 1
ATOM 4106 N N . ALA B 1 49 ? 19.016 -9.328 4.445 1 90.12 49 ALA B N 1
ATOM 4107 C CA . ALA B 1 49 ? 20.312 -8.727 4.707 1 90.12 49 ALA B CA 1
ATOM 4108 C C . ALA B 1 49 ? 21.234 -8.844 3.494 1 90.12 49 ALA B C 1
ATOM 4110 O O . ALA B 1 49 ? 22.094 -7.988 3.268 1 90.12 49 ALA B O 1
ATOM 4111 N N . GLY B 1 50 ? 21.094 -9.844 2.777 1 82.5 50 GLY B N 1
ATOM 4112 C CA . GLY B 1 50 ? 21.812 -10.172 1.557 1 82.5 50 GLY B CA 1
ATOM 4113 C C . GLY B 1 50 ? 21.047 -11.109 0.646 1 82.5 50 GLY B C 1
ATOM 4114 O O . GLY B 1 50 ? 19.922 -11.508 0.963 1 82.5 50 GLY B O 1
ATOM 4115 N N . PRO B 1 51 ? 21.625 -11.383 -0.456 1 79.88 51 PRO B N 1
ATOM 4116 C CA . PRO B 1 51 ? 20.953 -12.32 -1.347 1 79.88 51 PRO B CA 1
ATOM 4117 C C . PRO B 1 51 ? 20.719 -13.688 -0.7 1 79.88 51 PRO B C 1
ATOM 4119 O O . PRO B 1 51 ? 21.562 -14.156 0.068 1 79.88 51 PRO B O 1
ATOM 4122 N N . VAL B 1 52 ? 19.609 -14.25 -0.912 1 85.75 52 VAL B N 1
ATOM 4123 C CA . VAL B 1 52 ? 19.266 -15.586 -0.419 1 85.75 52 VAL B CA 1
ATOM 4124 C C . VAL B 1 52 ? 19.297 -16.594 -1.572 1 85.75 52 VAL B C 1
ATOM 4126 O O . VAL B 1 52 ? 18.562 -16.438 -2.547 1 85.75 52 VAL B O 1
ATOM 4129 N N . VAL B 1 53 ? 20.109 -17.578 -1.464 1 80.31 53 VAL B N 1
ATOM 4130 C CA . VAL B 1 53 ? 20.344 -18.531 -2.537 1 80.31 53 VAL B CA 1
ATOM 4131 C C . VAL B 1 53 ? 19.578 -19.828 -2.238 1 80.31 53 VAL B C 1
ATOM 4133 O O . VAL B 1 53 ? 19.469 -20.234 -1.078 1 80.31 53 VAL B O 1
ATOM 4136 N N . ALA B 1 54 ? 19.109 -20.453 -3.277 1 82.69 54 ALA B N 1
ATOM 4137 C CA . ALA B 1 54 ? 18.359 -21.688 -3.121 1 82.69 54 ALA B CA 1
ATOM 4138 C C . ALA B 1 54 ? 19.234 -22.812 -2.582 1 82.69 54 ALA B C 1
ATOM 4140 O O . ALA B 1 54 ? 20.344 -23.031 -3.082 1 82.69 54 ALA B O 1
ATOM 4141 N N . ARG B 1 55 ? 18.75 -23.5 -1.615 1 82.62 55 ARG B N 1
ATOM 4142 C CA . ARG B 1 55 ? 19.484 -24.625 -1.048 1 82.62 55 ARG B CA 1
ATOM 4143 C C . ARG B 1 55 ? 19.25 -25.891 -1.862 1 82.62 55 ARG B C 1
ATOM 4145 O O . ARG B 1 55 ? 20.078 -26.797 -1.863 1 82.62 55 ARG B O 1
ATOM 4152 N N . TRP B 1 56 ? 18.062 -25.969 -2.496 1 77.12 56 TRP B N 1
ATOM 4153 C CA . TRP B 1 56 ? 17.75 -27.047 -3.42 1 77.12 56 TRP B CA 1
ATOM 4154 C C . TRP B 1 56 ? 16.953 -26.531 -4.621 1 77.12 56 TRP B C 1
ATOM 4156 O O . TRP B 1 56 ? 16.438 -25.422 -4.594 1 77.12 56 TRP B O 1
ATOM 4166 N N . PRO B 1 57 ? 17 -27.297 -5.66 1 71.06 57 PRO B N 1
ATOM 4167 C CA . PRO B 1 57 ? 16.266 -26.859 -6.852 1 71.06 57 PRO B CA 1
ATOM 4168 C C . PRO B 1 57 ? 14.758 -26.859 -6.645 1 71.06 57 PRO B C 1
ATOM 4170 O O . PRO B 1 57 ? 14.234 -27.656 -5.848 1 71.06 57 PRO B O 1
ATOM 4173 N N . VAL B 1 58 ? 14.125 -25.984 -7.305 1 69.12 58 VAL B N 1
ATOM 4174 C CA . VAL B 1 58 ? 12.664 -25.906 -7.281 1 69.12 58 VAL B CA 1
ATOM 4175 C C . VAL B 1 58 ? 12.117 -26.062 -8.695 1 69.12 58 VAL B C 1
ATOM 4177 O O . VAL B 1 58 ? 12.484 -25.312 -9.602 1 69.12 58 VAL B O 1
ATOM 4180 N N . PRO B 1 59 ? 11.188 -27 -8.93 1 66.62 59 PRO B N 1
ATOM 4181 C CA . PRO B 1 59 ? 10.734 -28.047 -7.992 1 66.62 59 PRO B CA 1
ATOM 4182 C C . PRO B 1 59 ? 11.82 -29.062 -7.676 1 66.62 59 PRO B C 1
ATOM 4184 O O . PRO B 1 59 ? 12.773 -29.219 -8.445 1 66.62 59 PRO B O 1
ATOM 4187 N N . VAL B 1 60 ? 11.648 -29.594 -6.566 1 61.47 60 VAL B N 1
ATOM 4188 C CA . VAL B 1 60 ? 12.633 -30.562 -6.121 1 61.47 60 VAL B CA 1
ATOM 4189 C C . VAL B 1 60 ? 12.469 -31.875 -6.906 1 61.47 60 VAL B C 1
ATOM 4191 O O . VAL B 1 60 ? 13.43 -32.625 -7.066 1 61.47 60 VAL B O 1
ATOM 4194 N N . HIS B 1 61 ? 11.172 -32.031 -7.324 1 60.94 61 HIS B N 1
ATOM 4195 C CA . HIS B 1 61 ? 10.906 -33.25 -8.086 1 60.94 61 HIS B CA 1
ATOM 4196 C C . HIS B 1 61 ? 10.227 -32.906 -9.414 1 60.94 61 HIS B C 1
ATOM 4198 O O . HIS B 1 61 ? 9.641 -31.844 -9.578 1 60.94 61 HIS B O 1
ATOM 4204 N N . ASP B 1 62 ? 10.453 -33.781 -10.312 1 54.5 62 ASP B N 1
ATOM 4205 C CA . ASP B 1 62 ? 9.852 -33.656 -11.641 1 54.5 62 ASP B CA 1
ATOM 4206 C C . ASP B 1 62 ? 8.328 -33.656 -11.555 1 54.5 62 ASP B C 1
ATOM 4208 O O . ASP B 1 62 ? 7.738 -34.688 -11.195 1 54.5 62 ASP B O 1
ATOM 4212 N N . GLU B 1 63 ? 7.852 -32.562 -11.594 1 56.19 63 GLU B N 1
ATOM 4213 C CA . GLU B 1 63 ? 6.398 -32.469 -11.484 1 56.19 63 GLU B CA 1
ATOM 4214 C C . GLU B 1 63 ? 5.734 -32.562 -12.852 1 56.19 63 GLU B C 1
ATOM 4216 O O . GLU B 1 63 ? 4.555 -32.25 -13 1 56.19 63 GLU B O 1
ATOM 4221 N N . THR B 1 64 ? 6.523 -32.812 -13.883 1 48.25 64 THR B N 1
ATOM 4222 C CA . THR B 1 64 ? 6.02 -33 -15.242 1 48.25 64 THR B CA 1
ATOM 4223 C C . THR B 1 64 ? 4.871 -34 -15.266 1 48.25 64 THR B C 1
ATOM 4225 O O . THR B 1 64 ? 3.938 -33.875 -16.062 1 48.25 64 THR B O 1
ATOM 4228 N N . ALA B 1 65 ? 5.082 -35 -14.438 1 43.94 65 ALA B N 1
ATOM 4229 C CA . ALA B 1 65 ? 4.086 -36.094 -14.453 1 43.94 65 ALA B CA 1
ATOM 4230 C C . ALA B 1 65 ? 2.736 -35.594 -13.945 1 43.94 65 ALA B C 1
ATOM 4232 O O . ALA B 1 65 ? 1.695 -36.156 -14.258 1 43.94 65 ALA B O 1
ATOM 4233 N N . TYR B 1 66 ? 2.828 -34.594 -13.141 1 45.41 66 TYR B N 1
ATOM 4234 C CA . TYR B 1 66 ? 1.597 -34.281 -12.43 1 45.41 66 TYR B CA 1
ATOM 4235 C C . TYR B 1 66 ? 0.682 -33.406 -13.297 1 45.41 66 TYR B C 1
ATOM 4237 O O . TYR B 1 66 ? -0.538 -33.406 -13.117 1 45.41 66 TYR B O 1
ATOM 4245 N N . ASP B 1 67 ? 1.213 -32.531 -14.117 1 45.78 67 ASP B N 1
ATOM 4246 C CA . ASP B 1 67 ? 0.394 -31.781 -15.07 1 45.78 67 ASP B CA 1
ATOM 4247 C C . ASP B 1 67 ? 0.952 -31.906 -16.484 1 45.78 67 ASP B C 1
ATOM 4249 O O . ASP B 1 67 ? 2.041 -31.391 -16.766 1 45.78 67 ASP B O 1
ATOM 4253 N N . GLU B 1 68 ? 0.5 -32.938 -17.156 1 44.97 68 GLU B N 1
ATOM 4254 C CA . GLU B 1 68 ? 0.899 -33.188 -18.531 1 44.97 68 GLU B CA 1
ATOM 4255 C C . GLU B 1 68 ? 0.983 -31.891 -19.328 1 44.97 68 GLU B C 1
ATOM 4257 O O . GLU B 1 68 ? 1.765 -31.797 -20.281 1 44.97 68 GLU B O 1
ATOM 4262 N N . THR B 1 69 ? 0.211 -31 -18.969 1 45.28 69 THR B N 1
ATOM 4263 C CA . THR B 1 69 ? 0.085 -29.859 -19.891 1 45.28 69 THR B CA 1
ATOM 4264 C C . THR B 1 69 ? 1.146 -28.812 -19.578 1 45.28 69 THR B C 1
ATOM 4266 O O . THR B 1 69 ? 1.445 -27.953 -20.422 1 45.28 69 THR B O 1
ATOM 4269 N N . MET B 1 70 ? 1.623 -28.922 -18.359 1 48.81 70 MET B N 1
ATOM 4270 C CA . MET B 1 70 ? 2.684 -27.953 -18.078 1 48.81 70 MET B CA 1
ATOM 4271 C C . MET B 1 70 ? 3.822 -28.594 -17.297 1 48.81 70 MET B C 1
ATOM 4273 O O . MET B 1 70 ? 3.891 -28.469 -16.078 1 48.81 70 MET B O 1
ATOM 4277 N N . PRO B 1 71 ? 4.547 -29.469 -18.031 1 51.41 71 PRO B N 1
ATOM 4278 C CA . PRO B 1 71 ? 5.68 -30.125 -17.359 1 51.41 71 PRO B CA 1
ATOM 4279 C C . PRO B 1 71 ? 6.609 -29.125 -16.672 1 51.41 71 PRO B C 1
ATOM 4281 O O . PRO B 1 71 ? 6.812 -28.016 -17.172 1 51.41 71 PRO B O 1
ATOM 4284 N N . SER B 1 72 ? 6.836 -29.375 -15.328 1 58.06 72 SER B N 1
ATOM 4285 C CA . SER B 1 72 ? 7.832 -28.578 -14.617 1 58.06 72 SER B CA 1
ATOM 4286 C C . SER B 1 72 ? 9.008 -29.438 -14.164 1 58.06 72 SER B C 1
ATOM 4288 O O . SER B 1 72 ? 8.969 -30.016 -13.078 1 58.06 72 SER B O 1
ATOM 4290 N N . PRO B 1 73 ? 10.031 -29.672 -15.047 1 58.09 73 PRO B N 1
ATOM 4291 C CA . PRO B 1 73 ? 11.211 -30.438 -14.633 1 58.09 73 PRO B CA 1
ATOM 4292 C C . PRO B 1 73 ? 11.867 -29.844 -13.383 1 58.09 73 PRO B C 1
ATOM 4294 O O . PRO B 1 73 ? 11.578 -28.719 -12.992 1 58.09 73 PRO B O 1
ATOM 4297 N N . ILE B 1 74 ? 12.625 -30.734 -12.758 1 53.59 74 ILE B N 1
ATOM 4298 C CA . ILE B 1 74 ? 13.367 -30.344 -11.562 1 53.59 74 ILE B CA 1
ATOM 4299 C C . ILE B 1 74 ? 14.141 -29.047 -11.828 1 53.59 74 ILE B C 1
ATOM 4301 O O . ILE B 1 74 ? 14.797 -28.922 -12.859 1 53.59 74 ILE B O 1
ATOM 4305 N N . GLY B 1 75 ? 14.047 -28.141 -10.961 1 55.19 75 GLY B N 1
ATOM 4306 C CA . GLY B 1 75 ? 14.836 -26.922 -11.008 1 55.19 75 GLY B CA 1
ATOM 4307 C C . GLY B 1 75 ? 14.391 -25.969 -12.109 1 55.19 75 GLY B C 1
ATOM 4308 O O . GLY B 1 75 ? 15.094 -25 -12.414 1 55.19 75 GLY B O 1
ATOM 4309 N N . ASP B 1 76 ? 13.359 -26.266 -12.758 1 61.06 76 ASP B N 1
ATOM 4310 C CA . ASP B 1 76 ? 12.867 -25.438 -13.852 1 61.06 76 ASP B CA 1
ATOM 4311 C C . ASP B 1 76 ? 12.578 -24.016 -13.383 1 61.06 76 ASP B C 1
ATOM 4313 O O . ASP B 1 76 ? 12.805 -23.062 -14.125 1 61.06 76 ASP B O 1
ATOM 4317 N N . ASP B 1 77 ? 12.32 -23.969 -12.164 1 65.31 77 ASP B N 1
ATOM 4318 C CA . ASP B 1 77 ? 11.977 -22.672 -11.609 1 65.31 77 ASP B CA 1
ATOM 4319 C C . ASP B 1 77 ? 13.203 -21.984 -10.992 1 65.31 77 ASP B C 1
ATOM 4321 O O . ASP B 1 77 ? 13.547 -20.859 -11.367 1 65.31 77 ASP B O 1
ATOM 4325 N N . VAL B 1 78 ? 13.773 -22.75 -10.047 1 66.5 78 VAL B N 1
ATOM 4326 C CA . VAL B 1 78 ? 14.961 -22.219 -9.367 1 66.5 78 VAL B CA 1
ATOM 4327 C C . VAL B 1 78 ? 16.047 -23.297 -9.32 1 66.5 78 VAL B C 1
ATOM 4329 O O . VAL B 1 78 ? 15.812 -24.406 -8.867 1 66.5 78 VAL B O 1
ATOM 4332 N N . ARG B 1 79 ? 17.172 -22.969 -9.898 1 65.38 79 ARG B N 1
ATOM 4333 C CA . ARG B 1 79 ? 18.312 -23.875 -9.812 1 65.38 79 ARG B CA 1
ATOM 4334 C C . ARG B 1 79 ? 19.031 -23.734 -8.484 1 65.38 79 ARG B C 1
ATOM 4336 O O . ARG B 1 79 ? 19.062 -22.641 -7.902 1 65.38 79 ARG B O 1
ATOM 4343 N N . THR B 1 80 ? 19.516 -24.812 -8.086 1 68.62 80 THR B N 1
ATOM 4344 C CA . THR B 1 80 ? 20.328 -24.75 -6.883 1 68.62 80 THR B CA 1
ATOM 4345 C C . THR B 1 80 ? 21.453 -23.734 -7.039 1 68.62 80 THR B C 1
ATOM 4347 O O . THR B 1 80 ? 22.094 -23.672 -8.094 1 68.62 80 THR B O 1
ATOM 4350 N N . GLY B 1 81 ? 21.594 -22.891 -6.016 1 64.62 81 GLY B N 1
ATOM 4351 C CA . GLY B 1 81 ? 22.672 -21.922 -6.051 1 64.62 81 GLY B CA 1
ATOM 4352 C C . GLY B 1 81 ? 22.266 -20.594 -6.645 1 64.62 81 GLY B C 1
ATOM 4353 O O . GLY B 1 81 ? 22.984 -19.609 -6.531 1 64.62 81 GLY B O 1
ATOM 4354 N N . SER B 1 82 ? 21.094 -20.625 -7.148 1 68.06 82 SER B N 1
ATOM 4355 C CA . SER B 1 82 ? 20.625 -19.359 -7.719 1 68.06 82 SER B CA 1
ATOM 4356 C C . SER B 1 82 ? 19.922 -18.516 -6.668 1 68.06 82 SER B C 1
ATOM 4358 O O . SER B 1 82 ? 19.391 -19.031 -5.688 1 68.06 82 SER B O 1
ATOM 4360 N N . ALA B 1 83 ? 20.062 -17.266 -6.836 1 73.38 83 ALA B N 1
ATOM 4361 C CA . ALA B 1 83 ? 19.422 -16.359 -5.891 1 73.38 83 ALA B CA 1
ATOM 4362 C C . ALA B 1 83 ? 17.906 -16.438 -5.984 1 73.38 83 ALA B C 1
ATOM 4364 O O . ALA B 1 83 ? 17.328 -16.328 -7.07 1 73.38 83 ALA B O 1
ATOM 4365 N N . VAL B 1 84 ? 17.328 -16.734 -4.887 1 79.75 84 VAL B N 1
ATOM 4366 C CA . VAL B 1 84 ? 15.875 -16.719 -4.789 1 79.75 84 VAL B CA 1
ATOM 4367 C C . VAL B 1 84 ? 15.391 -15.281 -4.605 1 79.75 84 VAL B C 1
ATOM 4369 O O . VAL B 1 84 ? 14.469 -14.836 -5.297 1 79.75 84 VAL B O 1
ATOM 4372 N N . LEU B 1 85 ? 16.047 -14.547 -3.658 1 83.25 85 LEU B N 1
ATOM 4373 C CA . LEU B 1 85 ? 15.75 -13.141 -3.377 1 83.25 85 LEU B CA 1
ATOM 4374 C C . LEU B 1 85 ? 17.031 -12.312 -3.324 1 83.25 85 LEU B C 1
ATOM 4376 O O . LEU B 1 85 ? 18.062 -12.797 -2.857 1 83.25 85 LEU B O 1
ATOM 4380 N N . PRO B 1 86 ? 16.922 -11.039 -3.742 1 76.12 86 PRO B N 1
ATOM 4381 C CA . PRO B 1 86 ? 18.062 -10.148 -3.6 1 76.12 86 PRO B CA 1
ATOM 4382 C C . PRO B 1 86 ? 18.219 -9.594 -2.188 1 76.12 86 PRO B C 1
ATOM 4384 O O . PRO B 1 86 ? 17.344 -9.812 -1.339 1 76.12 86 PRO B O 1
ATOM 4387 N N . GLY B 1 87 ? 19.406 -9.031 -1.955 1 78.88 87 GLY B N 1
ATOM 4388 C CA . GLY B 1 87 ? 19.547 -8.266 -0.729 1 78.88 87 GLY B CA 1
ATOM 4389 C C . GLY B 1 87 ? 18.719 -6.988 -0.726 1 78.88 87 GLY B C 1
ATOM 4390 O O . GLY B 1 87 ? 18.531 -6.363 -1.771 1 78.88 87 GLY B O 1
ATOM 4391 N N . GLY B 1 88 ? 18.297 -6.578 0.491 1 82 88 GLY B N 1
ATOM 4392 C CA . GLY B 1 88 ? 17.516 -5.359 0.598 1 82 88 GLY B CA 1
ATOM 4393 C C . GLY B 1 88 ? 16.109 -5.496 0.032 1 82 88 GLY B C 1
ATOM 4394 O O . GLY B 1 88 ? 15.578 -4.555 -0.552 1 82 88 GLY B O 1
ATOM 4395 N N . HIS B 1 89 ? 15.617 -6.727 0.08 1 84.38 89 HIS B N 1
ATOM 4396 C CA . HIS B 1 89 ? 14.281 -7.043 -0.408 1 84.38 89 HIS B CA 1
ATOM 4397 C C . HIS B 1 89 ? 13.289 -7.191 0.745 1 84.38 89 HIS B C 1
ATOM 4399 O O . HIS B 1 89 ? 13.539 -7.957 1.682 1 84.38 89 HIS B O 1
ATOM 4405 N N . ARG B 1 90 ? 12.273 -6.391 0.653 1 89.38 90 ARG B N 1
ATOM 4406 C CA . ARG B 1 90 ? 11.219 -6.598 1.643 1 89.38 90 ARG B CA 1
ATOM 4407 C C . ARG B 1 90 ? 10.43 -7.863 1.342 1 89.38 90 ARG B C 1
ATOM 4409 O O . ARG B 1 90 ? 9.766 -7.957 0.307 1 89.38 90 ARG B O 1
ATOM 4416 N N . ILE B 1 91 ? 10.406 -8.75 2.207 1 92.56 91 ILE B N 1
ATOM 4417 C CA . ILE B 1 91 ? 9.891 -10.102 1.99 1 92.56 91 ILE B CA 1
ATOM 4418 C C . ILE B 1 91 ? 8.367 -10.07 1.986 1 92.56 91 ILE B C 1
ATOM 4420 O O . ILE B 1 91 ? 7.742 -9.656 2.967 1 92.56 91 ILE B O 1
ATOM 4424 N N . ARG B 1 92 ? 7.777 -10.531 0.894 1 93.31 92 ARG B N 1
ATOM 4425 C CA . ARG B 1 92 ? 6.332 -10.641 0.707 1 93.31 92 ARG B CA 1
ATOM 4426 C C . ARG B 1 92 ? 5.848 -12.055 1.037 1 93.31 92 ARG B C 1
ATOM 4428 O O . ARG B 1 92 ? 6.656 -12.961 1.223 1 93.31 92 ARG B O 1
ATOM 4435 N N . PRO B 1 93 ? 4.477 -12.164 1.141 1 94.12 93 PRO B N 1
ATOM 4436 C CA . PRO B 1 93 ? 3.955 -13.508 1.415 1 94.12 93 PRO B CA 1
ATOM 4437 C C . PRO B 1 93 ? 4.422 -14.547 0.395 1 94.12 93 PRO B C 1
ATOM 4439 O O . PRO B 1 93 ? 4.816 -15.648 0.771 1 94.12 93 PRO B O 1
ATOM 4442 N N . VAL B 1 94 ? 4.438 -14.188 -0.832 1 91.88 94 VAL B N 1
ATOM 4443 C CA . VAL B 1 94 ? 4.859 -15.102 -1.887 1 91.88 94 VAL B CA 1
ATOM 4444 C C . VAL B 1 94 ? 6.344 -15.438 -1.72 1 91.88 94 VAL B C 1
ATOM 4446 O O . VAL B 1 94 ? 6.773 -16.547 -2.021 1 91.88 94 VAL B O 1
ATOM 4449 N N . ASP B 1 95 ? 7.074 -14.445 -1.264 1 91.81 95 ASP B N 1
ATOM 4450 C CA . ASP B 1 95 ? 8.5 -14.664 -1.038 1 91.81 95 ASP B CA 1
ATOM 4451 C C . ASP B 1 95 ? 8.734 -15.672 0.08 1 91.81 95 ASP B C 1
ATOM 4453 O O . ASP B 1 95 ? 9.656 -16.484 0.006 1 91.81 95 ASP B O 1
ATOM 4457 N N . VAL B 1 96 ? 7.926 -15.602 1.111 1 94.75 96 VAL B N 1
ATOM 4458 C CA . VAL B 1 96 ? 8.031 -16.547 2.221 1 94.75 96 VAL B CA 1
ATOM 4459 C C . VAL B 1 96 ? 7.859 -17.969 1.704 1 94.75 96 VAL B C 1
ATOM 4461 O O . VAL B 1 96 ? 8.641 -18.859 2.047 1 94.75 96 VAL B O 1
ATOM 4464 N N . ALA B 1 97 ? 6.879 -18.156 0.913 1 92.12 97 ALA B N 1
ATOM 4465 C CA . ALA B 1 97 ? 6.625 -19.469 0.326 1 92.12 97 ALA B CA 1
ATOM 4466 C C . ALA B 1 97 ? 7.809 -19.922 -0.522 1 92.12 97 ALA B C 1
ATOM 4468 O O . ALA B 1 97 ? 8.211 -21.094 -0.456 1 92.12 97 ALA B O 1
ATOM 4469 N N . ALA B 1 98 ? 8.336 -19.031 -1.294 1 88.69 98 ALA B N 1
ATOM 4470 C CA . ALA B 1 98 ? 9.461 -19.359 -2.166 1 88.69 98 ALA B CA 1
ATOM 4471 C C . ALA B 1 98 ? 10.688 -19.75 -1.353 1 88.69 98 ALA B C 1
ATOM 4473 O O . ALA B 1 98 ? 11.406 -20.688 -1.709 1 88.69 98 ALA B O 1
ATOM 4474 N N . LEU B 1 99 ? 10.953 -18.984 -0.319 1 91.38 99 LEU B N 1
ATOM 4475 C CA . LEU B 1 99 ? 12.078 -19.281 0.553 1 91.38 99 LEU B CA 1
ATOM 4476 C C . LEU B 1 99 ? 11.93 -20.672 1.173 1 91.38 99 LEU B C 1
ATOM 4478 O O . LEU B 1 99 ? 12.891 -21.438 1.223 1 91.38 99 LEU B O 1
ATOM 4482 N N . ALA B 1 100 ? 10.75 -20.953 1.624 1 91.06 100 ALA B N 1
ATOM 4483 C CA . ALA B 1 100 ? 10.469 -22.281 2.188 1 91.06 100 ALA B CA 1
ATOM 4484 C C . ALA B 1 100 ? 10.656 -23.375 1.143 1 91.06 100 ALA B C 1
ATOM 4486 O O . ALA B 1 100 ? 11.266 -24.406 1.424 1 91.06 100 ALA B O 1
ATOM 4487 N N . ALA B 1 101 ? 10.172 -23.125 -0.02 1 86 101 ALA B N 1
ATOM 4488 C CA . ALA B 1 101 ? 10.297 -24.094 -1.113 1 86 101 ALA B CA 1
ATOM 4489 C C . ALA B 1 101 ? 11.766 -24.328 -1.469 1 86 101 ALA B C 1
ATOM 4491 O O . ALA B 1 101 ? 12.141 -25.422 -1.892 1 86 101 ALA B O 1
ATOM 4492 N N . ALA B 1 102 ? 12.508 -23.281 -1.306 1 84.31 102 ALA B N 1
ATOM 4493 C CA . ALA B 1 102 ? 13.922 -23.344 -1.642 1 84.31 102 ALA B CA 1
ATOM 4494 C C . ALA B 1 102 ? 14.727 -23.984 -0.506 1 84.31 102 ALA B C 1
ATOM 4496 O O . ALA B 1 102 ? 15.961 -24.031 -0.562 1 84.31 102 ALA B O 1
ATOM 4497 N N . GLY B 1 103 ? 14.094 -24.344 0.564 1 86.56 103 GLY B N 1
ATOM 4498 C CA . GLY B 1 103 ? 14.727 -25.141 1.591 1 86.56 103 GLY B CA 1
ATOM 4499 C C . GLY B 1 103 ? 15.156 -24.344 2.805 1 86.56 103 GLY B C 1
ATOM 4500 O O . GLY B 1 103 ? 15.852 -24.859 3.684 1 86.56 103 GLY B O 1
ATOM 4501 N N . HIS B 1 104 ? 14.758 -23.141 2.889 1 91.62 104 HIS B N 1
ATOM 4502 C CA . HIS B 1 104 ? 15.172 -22.312 4.016 1 91.62 104 HIS B CA 1
ATOM 4503 C C . HIS B 1 104 ? 14.203 -22.453 5.188 1 91.62 104 HIS B C 1
ATOM 4505 O O . HIS B 1 104 ? 12.992 -22.406 5 1 91.62 104 HIS B O 1
ATOM 4511 N N . VAL B 1 105 ? 14.727 -22.641 6.379 1 92.88 105 VAL B N 1
ATOM 4512 C CA . VAL B 1 105 ? 13.93 -22.641 7.602 1 92.88 105 VAL B CA 1
ATOM 4513 C C . VAL B 1 105 ? 14.148 -21.344 8.359 1 92.88 105 VAL B C 1
ATOM 4515 O O . VAL B 1 105 ? 13.297 -20.922 9.156 1 92.88 105 VAL B O 1
ATOM 4518 N N . SER B 1 106 ? 15.32 -20.797 8.086 1 95.5 106 SER B N 1
ATOM 4519 C CA . SER B 1 106 ? 15.672 -19.484 8.633 1 95.5 106 SER B CA 1
ATOM 4520 C C . SER B 1 106 ? 16.438 -18.656 7.617 1 95.5 106 SER B C 1
ATOM 4522 O O . SER B 1 106 ? 17.016 -19.203 6.664 1 95.5 106 SER B O 1
ATOM 4524 N N . ILE B 1 107 ? 16.375 -17.391 7.777 1 95.56 107 ILE B N 1
ATOM 4525 C CA . ILE B 1 107 ? 17.094 -16.5 6.883 1 95.56 107 ILE B CA 1
ATOM 4526 C C . ILE B 1 107 ? 17.656 -15.312 7.672 1 95.56 107 ILE B C 1
ATOM 4528 O O . ILE B 1 107 ? 17.156 -15 8.758 1 95.56 107 ILE B O 1
ATOM 4532 N N . THR B 1 108 ? 18.688 -14.734 7.156 1 95.81 108 THR B N 1
ATOM 4533 C CA . THR B 1 108 ? 19.281 -13.531 7.742 1 95.81 108 THR B CA 1
ATOM 4534 C C . THR B 1 108 ? 18.625 -12.273 7.184 1 95.81 108 THR B C 1
ATOM 4536 O O . THR B 1 108 ? 18.562 -12.094 5.965 1 95.81 108 THR B O 1
ATOM 4539 N N . VAL B 1 109 ? 18.031 -11.461 8.086 1 96.12 109 VAL B N 1
ATOM 4540 C CA . VAL B 1 109 ? 17.344 -10.242 7.699 1 96.12 109 VAL B CA 1
ATOM 4541 C C . VAL B 1 109 ? 17.922 -9.047 8.445 1 96.12 109 VAL B C 1
ATOM 4543 O O . VAL B 1 109 ? 18.672 -9.211 9.414 1 96.12 109 VAL B O 1
ATOM 4546 N N . ARG B 1 110 ? 17.75 -7.902 7.957 1 94.31 110 ARG B N 1
ATOM 4547 C CA . ARG B 1 110 ? 18.125 -6.684 8.672 1 94.31 110 ARG B CA 1
ATOM 4548 C C . ARG B 1 110 ? 17.219 -6.469 9.883 1 94.31 110 ARG B C 1
ATOM 4550 O O . ARG B 1 110 ? 16 -6.633 9.797 1 94.31 110 ARG B O 1
ATOM 4557 N N . ARG B 1 111 ? 17.828 -6.184 10.961 1 95.62 111 ARG B N 1
ATOM 4558 C CA . ARG B 1 111 ? 17.062 -5.918 12.164 1 95.62 111 ARG B CA 1
ATOM 4559 C C . ARG B 1 111 ? 16.172 -4.684 12 1 95.62 111 ARG B C 1
ATOM 4561 O O . ARG B 1 111 ? 16.562 -3.723 11.336 1 95.62 111 ARG B O 1
ATOM 4568 N N . ARG B 1 112 ? 15.016 -4.727 12.617 1 96.12 112 ARG B N 1
ATOM 4569 C CA . ARG B 1 112 ? 14.172 -3.539 12.625 1 96.12 112 ARG B CA 1
ATOM 4570 C C . ARG B 1 112 ? 14.859 -2.385 13.352 1 96.12 112 ARG B C 1
ATOM 4572 O O . ARG B 1 112 ? 15.266 -2.525 14.508 1 96.12 112 ARG B O 1
ATOM 4579 N N . PRO B 1 113 ? 15.023 -1.233 12.672 1 96.5 113 PRO B N 1
ATOM 4580 C CA . PRO B 1 113 ? 15.609 -0.084 13.367 1 96.5 113 PRO B CA 1
ATOM 4581 C C . PRO B 1 113 ? 14.797 0.353 14.578 1 96.5 113 PRO B C 1
ATOM 4583 O O . PRO B 1 113 ? 13.562 0.414 14.516 1 96.5 113 PRO B O 1
ATOM 4586 N N . ARG B 1 114 ? 15.484 0.568 15.625 1 97.06 114 ARG B N 1
ATOM 4587 C CA . ARG B 1 114 ? 14.852 1.088 16.828 1 97.06 114 ARG B CA 1
ATOM 4588 C C . ARG B 1 114 ? 14.82 2.613 16.828 1 97.06 114 ARG B C 1
ATOM 4590 O O . ARG B 1 114 ? 15.875 3.258 16.781 1 97.06 114 ARG B O 1
ATOM 4597 N N . VAL B 1 115 ? 13.633 3.23 16.844 1 98.12 115 VAL B N 1
ATOM 4598 C CA . VAL B 1 115 ? 13.492 4.68 16.75 1 98.12 115 VAL B CA 1
ATOM 4599 C C . VAL B 1 115 ? 12.906 5.227 18.047 1 98.12 115 VAL B C 1
ATOM 4601 O O . VAL B 1 115 ? 11.773 4.906 18.406 1 98.12 115 VAL B O 1
ATOM 4604 N N . ALA B 1 116 ? 13.688 6.027 18.75 1 98.31 116 ALA B N 1
ATOM 4605 C CA . ALA B 1 116 ? 13.219 6.66 19.984 1 98.31 116 ALA B CA 1
ATOM 4606 C C . ALA B 1 116 ? 12.344 7.871 19.672 1 98.31 116 ALA B C 1
ATOM 4608 O O . ALA B 1 116 ? 12.664 8.672 18.797 1 98.31 116 ALA B O 1
ATOM 4609 N N . ILE B 1 117 ? 11.234 7.977 20.297 1 97.81 117 ILE B N 1
ATOM 4610 C CA . ILE B 1 117 ? 10.336 9.125 20.219 1 97.81 117 ILE B CA 1
ATOM 4611 C C . ILE B 1 117 ? 10.344 9.875 21.547 1 97.81 117 ILE B C 1
ATOM 4613 O O . ILE B 1 117 ? 9.914 9.336 22.578 1 97.81 117 ILE B O 1
ATOM 4617 N N . VAL B 1 118 ? 10.805 11.109 21.562 1 96.06 118 VAL B N 1
ATOM 4618 C CA . VAL B 1 118 ? 10.945 11.898 22.781 1 96.06 118 VAL B CA 1
ATOM 4619 C C . VAL B 1 118 ? 10.016 13.109 22.719 1 96.06 118 VAL B C 1
ATOM 4621 O O . VAL B 1 118 ? 10.383 14.164 22.203 1 96.06 118 VAL B O 1
ATOM 4624 N N . PRO B 1 119 ? 8.828 12.969 23.281 1 94.25 119 PRO B N 1
ATOM 4625 C CA . PRO B 1 119 ? 7.969 14.141 23.375 1 94.25 119 PRO B CA 1
ATOM 4626 C C . PRO B 1 119 ? 8.445 15.141 24.438 1 94.25 119 PRO B C 1
ATOM 4628 O O . PRO B 1 119 ? 8.914 14.742 25.5 1 94.25 119 PRO B O 1
ATOM 4631 N N . THR B 1 120 ? 8.375 16.406 24.078 1 91.56 120 THR B N 1
ATOM 4632 C CA . THR B 1 120 ? 8.812 17.422 25.031 1 91.56 120 THR B CA 1
ATOM 4633 C C . THR B 1 120 ? 7.832 18.594 25.047 1 91.56 120 THR B C 1
ATOM 4635 O O . THR B 1 120 ? 7.266 18.953 24.016 1 91.56 120 THR B O 1
ATOM 4638 N N . GLY B 1 121 ? 7.633 19.125 26.203 1 87.88 121 GLY B N 1
ATOM 4639 C CA . GLY B 1 121 ? 6.754 20.266 26.406 1 87.88 121 GLY B CA 1
ATOM 4640 C C . GLY B 1 121 ? 6.094 20.281 27.781 1 87.88 121 GLY B C 1
ATOM 4641 O O . GLY B 1 121 ? 5.633 19.234 28.25 1 87.88 121 GLY B O 1
ATOM 4642 N N . ASP B 1 122 ? 6.004 21.391 28.359 1 84.88 122 ASP B N 1
ATOM 4643 C CA . ASP B 1 122 ? 5.387 21.5 29.672 1 84.88 122 ASP B CA 1
ATOM 4644 C C . ASP B 1 122 ? 3.875 21.312 29.594 1 84.88 122 ASP B C 1
ATOM 4646 O O . ASP B 1 122 ? 3.242 20.875 30.547 1 84.88 122 ASP B O 1
ATOM 4650 N N . GLU B 1 123 ? 3.371 21.625 28.422 1 82.75 123 GLU B N 1
ATOM 4651 C CA . GLU B 1 123 ? 1.929 21.516 28.219 1 82.75 123 GLU B CA 1
ATOM 4652 C C . GLU B 1 123 ? 1.536 20.109 27.781 1 82.75 123 GLU B C 1
ATOM 4654 O O . GLU B 1 123 ? 0.354 19.766 27.781 1 82.75 123 GLU B O 1
ATOM 4659 N N . VAL B 1 124 ? 2.455 19.344 27.391 1 86.44 124 VAL B N 1
ATOM 4660 C CA . VAL B 1 124 ? 2.189 18.031 26.797 1 86.44 124 VAL B CA 1
ATOM 4661 C C . VAL B 1 124 ? 1.951 17 27.891 1 86.44 124 VAL B C 1
ATOM 4663 O O . VAL B 1 124 ? 2.715 16.922 28.859 1 86.44 124 VAL B O 1
ATOM 4666 N N . ARG B 1 125 ? 0.83 16.297 27.781 1 86.81 125 ARG B N 1
ATOM 4667 C CA . ARG B 1 125 ? 0.498 15.203 28.703 1 86.81 125 ARG B CA 1
ATOM 4668 C C . ARG B 1 125 ? 0.423 13.867 27.969 1 86.81 125 ARG B C 1
ATOM 4670 O O . ARG B 1 125 ? 0.087 13.828 26.781 1 86.81 125 ARG B O 1
ATOM 4677 N N . PRO B 1 126 ? 0.752 12.805 28.703 1 86.06 126 PRO B N 1
ATOM 4678 C CA . PRO B 1 126 ? 0.628 11.492 28.078 1 86.06 126 PRO B CA 1
ATOM 4679 C C . PRO B 1 126 ? -0.81 11.156 27.688 1 86.06 126 PRO B C 1
ATOM 4681 O O . PRO B 1 126 ? -1.753 11.656 28.297 1 86.06 126 PRO B O 1
ATOM 4684 N N . PHE B 1 127 ? -0.869 10.312 26.672 1 83.31 127 PHE B N 1
ATOM 4685 C CA . PHE B 1 127 ? -2.168 9.836 26.219 1 83.31 127 PHE B CA 1
ATOM 4686 C C . PHE B 1 127 ? -2.865 9.031 27.312 1 83.31 127 PHE B C 1
ATOM 4688 O O . PHE B 1 127 ? -2.215 8.305 28.062 1 83.31 127 PHE B O 1
ATOM 4695 N N . GLY B 1 128 ? -4.25 9.102 27.359 1 75.44 128 GLY B N 1
ATOM 4696 C CA . GLY B 1 128 ? -5.059 8.32 28.281 1 75.44 128 GLY B CA 1
ATOM 4697 C C . GLY B 1 128 ? -5.695 9.156 29.375 1 75.44 128 GLY B C 1
ATOM 4698 O O . GLY B 1 128 ? -6.668 8.734 30 1 75.44 128 GLY B O 1
ATOM 4699 N N . GLY B 1 129 ? -5.125 10.391 29.672 1 71.75 129 GLY B N 1
ATOM 4700 C CA . GLY B 1 129 ? -5.695 11.25 30.703 1 71.75 129 GLY B CA 1
ATOM 4701 C C . GLY B 1 129 ? -6.566 12.352 30.141 1 71.75 129 GLY B C 1
ATOM 4702 O O . GLY B 1 129 ? -6.699 12.492 28.922 1 71.75 129 GLY B O 1
ATOM 4703 N N . THR B 1 130 ? -7.359 13.008 30.969 1 72.94 130 THR B N 1
ATOM 4704 C CA . THR B 1 130 ? -8.133 14.18 30.594 1 72.94 130 THR B CA 1
ATOM 4705 C C . THR B 1 130 ? -7.289 15.445 30.719 1 72.94 130 THR B C 1
ATOM 4707 O O . THR B 1 130 ? -6.871 15.82 31.828 1 72.94 130 THR B O 1
ATOM 4710 N N . PRO B 1 131 ? -7.07 15.984 29.578 1 75.38 131 PRO B N 1
ATOM 4711 C CA . PRO B 1 131 ? -6.219 17.172 29.656 1 75.38 131 PRO B CA 1
ATOM 4712 C C . PRO B 1 131 ? -6.926 18.359 30.297 1 75.38 131 PRO B C 1
ATOM 4714 O O . PRO B 1 131 ? -8.133 18.547 30.094 1 75.38 131 PRO B O 1
ATOM 4717 N N . ARG B 1 132 ? -6.168 19.031 31.266 1 76.06 132 ARG B N 1
ATOM 4718 C CA . ARG B 1 132 ? -6.629 20.312 31.797 1 76.06 132 ARG B CA 1
ATOM 4719 C C . ARG B 1 132 ? -6.598 21.391 30.719 1 76.06 132 ARG B C 1
ATOM 4721 O O . ARG B 1 132 ? -6.012 21.203 29.656 1 76.06 132 ARG B O 1
ATOM 4728 N N . PRO B 1 133 ? -7.18 22.453 31.141 1 71.06 133 PRO B N 1
ATOM 4729 C CA . PRO B 1 133 ? -7.094 23.562 30.188 1 71.06 133 PRO B CA 1
ATOM 4730 C C . PRO B 1 133 ? -5.656 23.969 29.875 1 71.06 133 PRO B C 1
ATOM 4732 O O . PRO B 1 133 ? -4.793 23.906 30.766 1 71.06 133 PRO B O 1
ATOM 4735 N N . SER B 1 134 ? -5.086 24.047 28.766 1 72.69 134 SER B N 1
ATOM 4736 C CA . SER B 1 134 ? -3.771 24.484 28.312 1 72.69 134 SER B CA 1
ATOM 4737 C C . SER B 1 134 ? -2.861 23.297 28.031 1 72.69 134 SER B C 1
ATOM 4739 O O . SER B 1 134 ? -1.683 23.469 27.719 1 72.69 134 SER B O 1
ATOM 4741 N N . GLU B 1 135 ? -3.525 22.203 28.484 1 79.12 135 GLU B N 1
ATOM 4742 C CA . GLU B 1 135 ? -2.732 21 28.219 1 79.12 135 GLU B CA 1
ATOM 4743 C C . GLU B 1 135 ? -3.125 20.359 26.891 1 79.12 135 GLU B C 1
ATOM 4745 O O . GLU B 1 135 ? -4.258 20.516 26.438 1 79.12 135 GLU B O 1
ATOM 4750 N N . VAL B 1 136 ? -2.125 19.75 26.281 1 79.31 136 VAL B N 1
ATOM 4751 C CA . VAL B 1 136 ? -2.371 19 25.047 1 79.31 136 VAL B CA 1
ATOM 4752 C C . VAL B 1 136 ? -1.892 17.562 25.219 1 79.31 136 VAL B C 1
ATOM 4754 O O . VAL B 1 136 ? -0.867 17.312 25.844 1 79.31 136 VAL B O 1
ATOM 4757 N N . LEU B 1 137 ? -2.654 16.672 24.703 1 84.5 137 LEU B N 1
ATOM 4758 C CA . LEU B 1 137 ? -2.26 15.266 24.75 1 84.5 137 LEU B CA 1
ATOM 4759 C C . LEU B 1 137 ? -1.169 14.969 23.734 1 84.5 137 LEU B C 1
ATOM 4761 O O . LEU B 1 137 ? -1.128 15.586 22.656 1 84.5 137 LEU B O 1
ATOM 4765 N N . ASP B 1 138 ? -0.315 14.008 24.062 1 89.25 138 ASP B N 1
ATOM 4766 C CA . ASP B 1 138 ? 0.729 13.594 23.141 1 89.25 138 ASP B CA 1
ATOM 4767 C C . ASP B 1 138 ? 0.174 12.641 22.078 1 89.25 138 ASP B C 1
ATOM 4769 O O . ASP B 1 138 ? 0.477 11.445 22.078 1 89.25 138 ASP B O 1
ATOM 4773 N N . THR B 1 139 ? -0.493 13.18 21.125 1 89.94 139 THR B N 1
ATOM 4774 C CA . THR B 1 139 ? -1.075 12.375 20.062 1 89.94 139 THR B CA 1
ATOM 4775 C C . THR B 1 139 ? -0.067 12.172 18.938 1 89.94 139 THR B C 1
ATOM 4777 O O . THR B 1 139 ? -0.174 11.211 18.172 1 89.94 139 THR B O 1
ATOM 4780 N N . ASN B 1 140 ? 0.905 13.008 18.891 1 92 140 ASN B N 1
ATOM 4781 C CA . ASN B 1 140 ? 1.909 12.914 17.844 1 92 140 ASN B CA 1
ATOM 4782 C C . ASN B 1 140 ? 2.766 11.656 18 1 92 140 ASN B C 1
ATOM 4784 O O . ASN B 1 140 ? 3.121 11.016 17 1 92 140 ASN B O 1
ATOM 4788 N N . SER B 1 141 ? 3.082 11.359 19.25 1 94.94 141 SER B N 1
ATOM 4789 C CA . SER B 1 141 ? 3.844 10.141 19.484 1 94.94 141 SER B CA 1
ATOM 4790 C C . SER B 1 141 ? 3.074 8.906 19.016 1 94.94 141 SER B C 1
ATOM 4792 O O . SER B 1 141 ? 3.656 7.984 18.453 1 94.94 141 SER B O 1
ATOM 4794 N N . LEU B 1 142 ? 1.786 8.93 19.25 1 94.06 142 LEU B N 1
ATOM 4795 C CA . LEU B 1 142 ? 0.95 7.816 18.797 1 94.06 142 LEU B CA 1
ATOM 4796 C C . LEU B 1 142 ? 0.964 7.699 17.281 1 94.06 142 LEU B C 1
ATOM 4798 O O . LEU B 1 142 ? 1.055 6.594 16.75 1 94.06 142 LEU B O 1
ATOM 4802 N N . MET B 1 143 ? 0.822 8.805 16.641 1 94.75 143 MET B N 1
ATOM 4803 C CA . MET B 1 143 ? 0.888 8.812 15.172 1 94.75 143 MET B CA 1
ATOM 4804 C C . MET B 1 143 ? 2.219 8.25 14.688 1 94.75 143 MET B C 1
ATOM 4806 O O . MET B 1 143 ? 2.248 7.398 13.797 1 94.75 143 MET B O 1
ATOM 4810 N N . LEU B 1 144 ? 3.24 8.695 15.258 1 97.25 144 LEU B N 1
ATOM 4811 C CA . LEU B 1 144 ? 4.578 8.281 14.852 1 97.25 144 LEU B CA 1
ATOM 4812 C C . LEU B 1 144 ? 4.781 6.785 15.086 1 97.25 144 LEU B C 1
ATOM 4814 O O . LEU B 1 144 ? 5.441 6.113 14.289 1 97.25 144 LEU B O 1
ATOM 4818 N N . GLU B 1 145 ? 4.273 6.301 16.203 1 97.12 145 GLU B N 1
ATOM 4819 C CA . GLU B 1 145 ? 4.359 4.863 16.469 1 97.12 145 GLU B CA 1
ATOM 4820 C C . GLU B 1 145 ? 3.779 4.062 15.297 1 97.12 145 GLU B C 1
ATOM 4822 O O . GLU B 1 145 ? 4.391 3.096 14.836 1 97.12 145 GLU B O 1
ATOM 4827 N N . GLY B 1 146 ? 2.637 4.477 14.859 1 95.81 146 GLY B N 1
ATOM 4828 C CA . GLY B 1 146 ? 2.004 3.805 13.742 1 95.81 146 GLY B CA 1
ATOM 4829 C C . GLY B 1 146 ? 2.791 3.934 12.445 1 95.81 146 GLY B C 1
ATOM 4830 O O . GLY B 1 146 ? 2.973 2.953 11.727 1 95.81 146 GLY B O 1
ATOM 4831 N N . LEU B 1 147 ? 3.248 5.148 12.125 1 95.75 147 LEU B N 1
ATOM 4832 C CA . LEU B 1 147 ? 4.008 5.406 10.906 1 95.75 147 LEU B CA 1
ATOM 4833 C C . LEU B 1 147 ? 5.301 4.598 10.883 1 95.75 147 LEU B C 1
ATOM 4835 O O . LEU B 1 147 ? 5.664 4.023 9.859 1 95.75 147 LEU B O 1
ATOM 4839 N N . LEU B 1 148 ? 5.93 4.539 12.031 1 97.25 148 LEU B N 1
ATOM 4840 C CA . LEU B 1 148 ? 7.184 3.801 12.156 1 97.25 148 LEU B CA 1
ATOM 4841 C C . LEU B 1 148 ? 6.945 2.303 11.992 1 97.25 148 LEU B C 1
ATOM 4843 O O . LEU B 1 148 ? 7.734 1.616 11.336 1 97.25 148 LEU B O 1
ATOM 4847 N N . ALA B 1 149 ? 5.887 1.84 12.578 1 94.44 149 ALA B N 1
ATOM 4848 C CA . ALA B 1 149 ? 5.551 0.426 12.43 1 94.44 149 ALA B CA 1
ATOM 4849 C C . ALA B 1 149 ? 5.312 0.07 10.961 1 94.44 149 ALA B C 1
ATOM 4851 O O . ALA B 1 149 ? 5.797 -0.958 10.484 1 94.44 149 ALA B O 1
ATOM 4852 N N . GLU B 1 150 ? 4.645 0.892 10.273 1 90.94 150 GLU B N 1
ATOM 4853 C CA . GLU B 1 150 ? 4.379 0.671 8.859 1 90.94 150 GLU B CA 1
ATOM 4854 C C . GLU B 1 150 ? 5.676 0.664 8.047 1 90.94 150 GLU B C 1
ATOM 4856 O O . GLU B 1 150 ? 5.77 -0.02 7.023 1 90.94 150 GLU B O 1
ATOM 4861 N N . ALA B 1 151 ? 6.602 1.415 8.523 1 91.25 151 ALA B N 1
ATOM 4862 C CA . ALA B 1 151 ? 7.887 1.499 7.832 1 91.25 151 ALA B CA 1
ATOM 4863 C C . ALA B 1 151 ? 8.773 0.306 8.18 1 91.25 151 ALA B C 1
ATOM 4865 O O . ALA B 1 151 ? 9.875 0.171 7.645 1 91.25 151 ALA B O 1
ATOM 4866 N N . GLY B 1 152 ? 8.328 -0.545 9.031 1 90.5 152 GLY B N 1
ATOM 4867 C CA . GLY B 1 152 ? 9.078 -1.739 9.398 1 90.5 152 GLY B CA 1
ATOM 4868 C C . GLY B 1 152 ? 10.078 -1.503 10.516 1 90.5 152 GLY B C 1
ATOM 4869 O O . GLY B 1 152 ? 11.094 -2.193 10.602 1 90.5 152 GLY B O 1
ATOM 4870 N N . CYS B 1 153 ? 9.797 -0.521 11.359 1 95.19 153 CYS B N 1
ATOM 4871 C CA . CYS B 1 153 ? 10.695 -0.175 12.461 1 95.19 153 CYS B CA 1
ATOM 4872 C C . CYS B 1 153 ? 10.07 -0.521 13.805 1 95.19 153 CYS B C 1
ATOM 4874 O O . CYS B 1 153 ? 8.914 -0.93 13.867 1 95.19 153 CYS B O 1
ATOM 4876 N N . GLU B 1 154 ? 10.914 -0.457 14.797 1 96.44 154 GLU B N 1
ATOM 4877 C CA . GLU B 1 154 ? 10.469 -0.62 16.172 1 96.44 154 GLU B CA 1
ATOM 4878 C C . GLU B 1 154 ? 10.352 0.729 16.875 1 96.44 154 GLU B C 1
ATOM 4880 O O . GLU B 1 154 ? 11.359 1.317 17.281 1 96.44 154 GLU B O 1
ATOM 4885 N N . PRO B 1 155 ? 9.094 1.218 17.016 1 97.75 155 PRO B N 1
ATOM 4886 C CA . PRO B 1 155 ? 8.93 2.477 17.75 1 97.75 155 PRO B CA 1
ATOM 4887 C C . PRO B 1 155 ? 9.242 2.34 19.25 1 97.75 155 PRO B C 1
ATOM 4889 O O . PRO B 1 155 ? 8.883 1.331 19.859 1 97.75 155 PRO B O 1
ATOM 4892 N N . TRP B 1 156 ? 9.938 3.252 19.812 1 97.69 156 TRP B N 1
ATOM 4893 C CA . TRP B 1 156 ? 10.289 3.305 21.234 1 97.69 156 TRP B CA 1
ATOM 4894 C C . TRP B 1 156 ? 9.875 4.637 21.844 1 97.69 156 TRP B C 1
ATOM 4896 O O . TRP B 1 156 ? 10.703 5.535 22.016 1 97.69 156 TRP B O 1
ATOM 4906 N N . PRO B 1 157 ? 8.602 4.734 22.141 1 95.88 157 PRO B N 1
ATOM 4907 C CA . PRO B 1 157 ? 8.148 5.973 22.781 1 95.88 157 PRO B CA 1
ATOM 4908 C C . PRO B 1 157 ? 8.695 6.152 24.188 1 95.88 157 PRO B C 1
ATOM 4910 O O . PRO B 1 157 ? 8.711 5.203 24.984 1 95.88 157 PRO B O 1
ATOM 4913 N N . LEU B 1 158 ? 9.18 7.324 24.5 1 95.94 158 LEU B N 1
ATOM 4914 C CA . LEU B 1 158 ? 9.672 7.691 25.828 1 95.94 158 LEU B CA 1
ATOM 4915 C C . LEU B 1 158 ? 8.688 8.609 26.547 1 95.94 158 LEU B C 1
ATOM 4917 O O . LEU B 1 158 ? 7.785 9.172 25.906 1 95.94 158 LEU B O 1
ATOM 4921 N N . PRO B 1 159 ? 8.82 8.758 27.875 1 93.94 159 PRO B N 1
ATOM 4922 C CA . PRO B 1 159 ? 7.953 9.688 28.609 1 93.94 159 PRO B CA 1
ATOM 4923 C C . PRO B 1 159 ? 8.18 11.148 28.203 1 93.94 159 PRO B C 1
ATOM 4925 O O . PRO B 1 159 ? 9.258 11.492 27.719 1 93.94 159 PRO B O 1
ATOM 4928 N N . VAL B 1 160 ? 7.148 11.938 28.469 1 92.88 160 VAL B N 1
ATOM 4929 C CA . VAL B 1 160 ? 7.215 13.359 28.156 1 92.88 160 VAL B CA 1
ATOM 4930 C C . VAL B 1 160 ? 8.328 14.023 28.969 1 92.88 160 VAL B C 1
ATOM 4932 O O . VAL B 1 160 ? 8.422 13.828 30.188 1 92.88 160 VAL B O 1
ATOM 4935 N N . VAL B 1 161 ? 9.164 14.766 28.266 1 93.25 161 VAL B N 1
ATOM 4936 C CA . VAL B 1 161 ? 10.281 15.477 28.891 1 93.25 161 VAL B CA 1
ATOM 4937 C C . VAL B 1 161 ? 9.906 16.938 29.109 1 93.25 161 VAL B C 1
ATOM 4939 O O . VAL B 1 161 ? 9.383 17.594 28.203 1 93.25 161 VAL B O 1
ATOM 4942 N N . PRO B 1 162 ? 10.188 17.484 30.266 1 89.56 162 PRO B N 1
ATOM 4943 C CA . PRO B 1 162 ? 9.922 18.906 30.5 1 89.56 162 PRO B CA 1
ATOM 4944 C C . PRO B 1 162 ? 10.734 19.812 29.578 1 89.56 162 PRO B C 1
ATOM 4946 O O . PRO B 1 162 ? 11.797 19.422 29.094 1 89.56 162 PRO B O 1
ATOM 4949 N N . ASP B 1 163 ? 10.195 21 29.359 1 83.88 163 ASP B N 1
ATOM 4950 C CA . ASP B 1 163 ? 10.836 21.953 28.453 1 83.88 163 ASP B CA 1
ATOM 4951 C C . ASP B 1 163 ? 12.023 22.625 29.125 1 83.88 163 ASP B C 1
ATOM 4953 O O . ASP B 1 163 ? 12.031 23.844 29.312 1 83.88 163 ASP B O 1
ATOM 4957 N N . ARG B 1 164 ? 12.984 21.906 29.516 1 88.5 164 ARG B N 1
ATOM 4958 C CA . ARG B 1 164 ? 14.25 22.328 30.094 1 88.5 164 ARG B CA 1
ATOM 4959 C C . ARG B 1 164 ? 15.43 21.719 29.359 1 88.5 164 ARG B C 1
ATOM 4961 O O . ARG B 1 164 ? 15.461 20.516 29.109 1 88.5 164 ARG B O 1
ATOM 4968 N N . PRO B 1 165 ? 16.344 22.594 29.016 1 89.44 165 PRO B N 1
ATOM 4969 C CA . PRO B 1 165 ? 17.484 22.094 28.219 1 89.44 165 PRO B CA 1
ATOM 4970 C C . PRO B 1 165 ? 18.203 20.938 28.891 1 89.44 165 PRO B C 1
ATOM 4972 O O . PRO B 1 165 ? 18.594 19.984 28.219 1 89.44 165 PRO B O 1
ATOM 4975 N N . ASP B 1 166 ? 18.359 21.031 30.172 1 92 166 ASP B N 1
ATOM 4976 C CA . ASP B 1 166 ? 19.078 19.984 30.875 1 92 166 ASP B CA 1
ATOM 4977 C C . ASP B 1 166 ? 18.312 18.672 30.844 1 92 166 ASP B C 1
ATOM 4979 O O . ASP B 1 166 ? 18.906 17.594 30.672 1 92 166 ASP B O 1
ATOM 4983 N N . ALA B 1 167 ? 17.047 18.75 31.031 1 93.56 167 ALA B N 1
ATOM 4984 C CA . ALA B 1 167 ? 16.219 17.547 31 1 93.56 167 ALA B CA 1
ATOM 4985 C C . ALA B 1 167 ? 16.219 16.922 29.609 1 93.56 167 ALA B C 1
ATOM 4987 O O . ALA B 1 167 ? 16.297 15.695 29.484 1 93.56 167 ALA B O 1
ATOM 4988 N N . LEU B 1 168 ? 16.109 17.734 28.656 1 92.88 168 LEU B N 1
ATOM 4989 C CA . LEU B 1 168 ? 16.109 17.234 27.281 1 92.88 168 LEU B CA 1
ATOM 4990 C C . LEU B 1 168 ? 17.469 16.609 26.938 1 92.88 168 LEU B C 1
ATOM 4992 O O . LEU B 1 168 ? 17.516 15.555 26.312 1 92.88 168 LEU B O 1
ATOM 4996 N N . ALA B 1 169 ? 18.516 17.297 27.344 1 93.12 169 ALA B N 1
ATOM 4997 C CA . ALA B 1 169 ? 19.859 16.766 27.094 1 93.12 169 ALA B CA 1
ATOM 4998 C C . ALA B 1 169 ? 20.031 15.391 27.734 1 93.12 169 ALA B C 1
ATOM 5000 O O . ALA B 1 169 ? 20.609 14.477 27.125 1 93.12 169 ALA B O 1
ATOM 5001 N N . ALA B 1 170 ? 19.547 15.273 28.922 1 94.12 170 ALA B N 1
ATOM 5002 C CA . ALA B 1 170 ? 19.641 14 29.625 1 94.12 170 ALA B CA 1
ATOM 5003 C C . ALA B 1 170 ? 18.844 12.906 28.906 1 94.12 170 ALA B C 1
ATOM 5005 O O . ALA B 1 170 ? 19.344 11.789 28.734 1 94.12 170 ALA B O 1
ATOM 5006 N N . ALA B 1 171 ? 17.672 13.211 28.484 1 94.56 171 ALA B N 1
ATOM 5007 C CA . ALA B 1 171 ? 16.828 12.25 27.797 1 94.56 171 ALA B CA 1
ATOM 5008 C C . ALA B 1 171 ? 17.469 11.789 26.484 1 94.56 171 ALA B C 1
ATOM 5010 O O . ALA B 1 171 ? 17.453 10.602 26.156 1 94.56 171 ALA B O 1
ATOM 5011 N N . LEU B 1 172 ? 18.031 12.695 25.734 1 94.31 172 LEU B N 1
ATOM 5012 C CA . LEU B 1 172 ? 18.672 12.375 24.453 1 94.31 172 LEU B CA 1
ATOM 5013 C C . LEU B 1 172 ? 19.922 11.539 24.672 1 94.31 172 LEU B C 1
ATOM 5015 O O . LEU B 1 172 ? 20.188 10.602 23.922 1 94.31 172 LEU B O 1
ATOM 5019 N N . SER B 1 173 ? 20.672 11.898 25.703 1 92.81 173 SER B N 1
ATOM 5020 C CA . SER B 1 173 ? 21.891 11.156 26.016 1 92.81 173 SER B CA 1
ATOM 5021 C C . SER B 1 173 ? 21.578 9.719 26.406 1 92.81 173 SER B C 1
ATOM 5023 O O . SER B 1 173 ? 22.359 8.805 26.109 1 92.81 173 SER B O 1
ATOM 5025 N N . ASP B 1 174 ? 20.484 9.562 27.062 1 93 174 ASP B N 1
ATOM 5026 C CA . ASP B 1 174 ? 20.078 8.234 27.5 1 93 174 ASP B CA 1
ATOM 5027 C C . ASP B 1 174 ? 19.547 7.41 26.312 1 93 174 ASP B C 1
ATOM 5029 O O . ASP B 1 174 ? 19.781 6.203 26.25 1 93 174 ASP B O 1
ATOM 5033 N N . ALA B 1 175 ? 18.844 7.977 25.391 1 93.94 175 ALA B N 1
ATOM 5034 C CA . ALA B 1 175 ? 18.172 7.277 24.297 1 93.94 175 ALA B CA 1
ATOM 5035 C C . ALA B 1 175 ? 19.141 6.98 23.156 1 93.94 175 ALA B C 1
ATOM 5037 O O . ALA B 1 175 ? 19.062 5.938 22.516 1 93.94 175 ALA B O 1
ATOM 5038 N N . ALA B 1 176 ? 20.062 7.812 22.891 1 93.44 176 ALA B N 1
ATOM 5039 C CA . ALA B 1 176 ? 20.891 7.848 21.688 1 93.44 176 ALA B CA 1
ATOM 5040 C C . ALA B 1 176 ? 21.703 6.566 21.547 1 93.44 176 ALA B C 1
ATOM 5042 O O . ALA B 1 176 ? 21.766 5.973 20.469 1 93.44 176 ALA B O 1
ATOM 5043 N N . PRO B 1 177 ? 22.281 6.012 22.641 1 90.56 177 PRO B N 1
ATOM 5044 C CA . PRO B 1 177 ? 23.188 4.863 22.5 1 90.56 177 PRO B CA 1
ATOM 5045 C C . PRO B 1 177 ? 22.453 3.605 22.031 1 90.56 177 PRO B C 1
ATOM 5047 O O . PRO B 1 177 ? 23.078 2.688 21.5 1 90.56 177 PRO B O 1
ATOM 5050 N N . THR B 1 178 ? 21.188 3.559 22.219 1 92.31 178 THR B N 1
ATOM 5051 C CA . THR B 1 178 ? 20.484 2.324 21.891 1 92.31 178 THR B CA 1
ATOM 5052 C C . THR B 1 178 ? 19.469 2.561 20.781 1 92.31 178 THR B C 1
ATOM 5054 O O . THR B 1 178 ? 18.656 1.681 20.469 1 92.31 178 THR B O 1
ATOM 5057 N N . ALA B 1 179 ? 19.438 3.715 20.219 1 95.44 179 ALA B N 1
ATOM 5058 C CA . ALA B 1 179 ? 18.516 4.039 19.125 1 95.44 179 ALA B CA 1
ATOM 5059 C C . ALA B 1 179 ? 19.25 4.133 17.797 1 95.44 179 A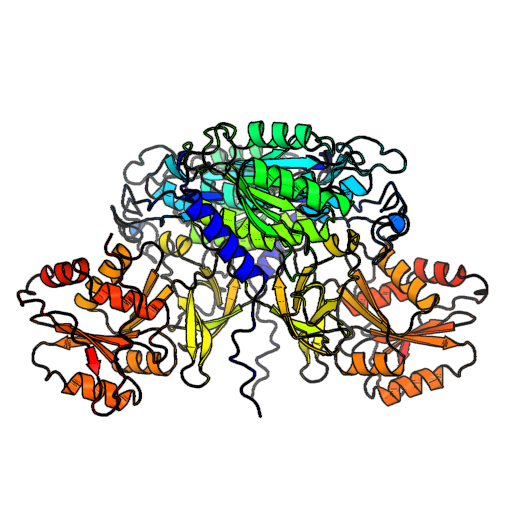LA B C 1
ATOM 5061 O O . ALA B 1 179 ? 20.438 4.477 17.75 1 95.44 179 ALA B O 1
ATOM 5062 N N . ASP B 1 180 ? 18.578 3.807 16.75 1 95.75 180 ASP B N 1
ATOM 5063 C CA . ASP B 1 180 ? 19.109 4.012 15.398 1 95.75 180 ASP B CA 1
ATOM 5064 C C . ASP B 1 180 ? 18.734 5.387 14.859 1 95.75 180 ASP B C 1
ATOM 5066 O O . ASP B 1 180 ? 19.344 5.887 13.922 1 95.75 180 ASP B O 1
ATOM 5070 N N . LEU B 1 181 ? 17.734 5.961 15.414 1 97.12 181 LEU B N 1
ATOM 5071 C CA . LEU B 1 181 ? 17.203 7.281 15.094 1 97.12 181 LEU B CA 1
ATOM 5072 C C . LEU B 1 181 ? 16.438 7.855 16.281 1 97.12 181 LEU B C 1
ATOM 5074 O O . LEU B 1 181 ? 15.727 7.129 16.984 1 97.12 181 LEU B O 1
ATOM 5078 N N . VAL B 1 182 ? 16.625 9.148 16.562 1 97.69 182 VAL B N 1
ATOM 5079 C CA . VAL B 1 182 ? 15.922 9.812 17.641 1 97.69 182 VAL B CA 1
ATOM 5080 C C . VAL B 1 182 ? 15.016 10.906 17.078 1 97.69 182 VAL B C 1
ATOM 5082 O O . VAL B 1 182 ? 15.461 11.742 16.297 1 97.69 182 VAL B O 1
ATOM 5085 N N . LEU B 1 183 ? 13.758 10.867 17.406 1 97.75 183 LEU B N 1
ATOM 5086 C CA . LEU B 1 183 ? 12.789 11.906 17.062 1 97.75 183 LEU B CA 1
ATOM 5087 C C . LEU B 1 183 ? 12.391 12.711 18.297 1 97.75 183 LEU B C 1
ATOM 5089 O O . LEU B 1 183 ? 11.914 12.148 19.281 1 97.75 183 LEU B O 1
ATOM 5093 N N . VAL B 1 184 ? 12.633 13.945 18.297 1 95.88 184 VAL B N 1
ATOM 5094 C CA . VAL B 1 184 ? 12.172 14.836 19.359 1 95.88 184 VAL B CA 1
ATOM 5095 C C . VAL B 1 184 ? 10.914 15.57 18.906 1 95.88 184 VAL B C 1
ATOM 5097 O O . VAL B 1 184 ? 10.953 16.344 17.953 1 95.88 184 VAL B O 1
ATOM 5100 N N . VAL B 1 185 ? 9.883 15.273 19.547 1 92.25 185 VAL B N 1
ATOM 5101 C CA . VAL B 1 185 ? 8.602 15.844 19.141 1 92.25 185 VAL B CA 1
ATOM 5102 C C . VAL B 1 185 ? 8.242 17.016 20.047 1 92.25 185 VAL B C 1
ATOM 5104 O O . VAL B 1 185 ? 7.965 16.828 21.234 1 92.25 185 VAL B O 1
ATOM 5107 N N . ALA B 1 186 ? 8.305 18.203 19.453 1 76.69 186 ALA B N 1
ATOM 5108 C CA . ALA B 1 186 ? 8.086 19.422 20.234 1 76.69 186 ALA B CA 1
ATOM 5109 C C . ALA B 1 186 ? 6.594 19.688 20.422 1 76.69 186 ALA B C 1
ATOM 5111 O O . ALA B 1 186 ? 5.773 19.25 19.609 1 76.69 186 ALA B O 1
ATOM 5112 N N . GLY B 1 187 ? 6.34 20.25 21.5 1 62.19 187 GLY B N 1
ATOM 5113 C CA . GLY B 1 187 ? 4.996 20.781 21.656 1 62.19 187 GLY B CA 1
ATOM 5114 C C . GLY B 1 187 ? 4.695 21.953 20.734 1 62.19 187 GLY B C 1
ATOM 5115 O O . GLY B 1 187 ? 5.5 22.281 19.859 1 62.19 187 GLY B O 1
ATOM 5116 N N . SER B 1 188 ? 3.557 22.516 20.578 1 52.34 188 SER B N 1
ATOM 5117 C CA . SER B 1 188 ? 3.014 23.531 19.672 1 52.34 188 SER B CA 1
ATOM 5118 C C . SER B 1 188 ? 3.734 24.859 19.828 1 52.34 188 SER B C 1
ATOM 5120 O O . SER B 1 188 ? 3.574 25.766 19 1 52.34 188 SER B O 1
ATOM 5122 N N . ARG B 1 189 ? 4.707 25.125 20.75 1 52.94 189 ARG B N 1
ATOM 5123 C CA . ARG B 1 189 ? 5.164 26.484 21.047 1 52.94 189 ARG B CA 1
ATOM 5124 C C . ARG B 1 189 ? 6.527 26.75 20.406 1 52.94 189 ARG B C 1
ATOM 5126 O O . ARG B 1 189 ? 7.402 25.875 20.422 1 52.94 189 ARG B O 1
ATOM 5133 N N . THR B 1 190 ? 6.648 27.766 19.5 1 48.88 190 THR B N 1
ATOM 5134 C CA . THR B 1 190 ? 7.77 28.297 18.734 1 48.88 190 THR B CA 1
ATOM 5135 C C . THR B 1 190 ? 9.039 28.328 19.578 1 48.88 190 THR B C 1
ATOM 5137 O O . THR B 1 190 ? 10.133 28.094 19.078 1 48.88 190 THR B O 1
ATOM 5140 N N . ALA B 1 191 ? 8.93 28.891 20.797 1 46.16 191 ALA B N 1
ATOM 5141 C CA . ALA B 1 191 ? 10.117 29.125 21.609 1 46.16 191 ALA B CA 1
ATOM 5142 C C . ALA B 1 191 ? 10.938 27.859 21.766 1 46.16 191 ALA B C 1
ATOM 5144 O O . ALA B 1 191 ? 12.133 27.922 22.062 1 46.16 191 ALA B O 1
ATOM 5145 N N . ARG B 1 192 ? 10.445 26.766 21.266 1 59.97 192 ARG B N 1
ATOM 5146 C CA . ARG B 1 192 ? 10.984 25.453 21.594 1 59.97 192 ARG B CA 1
ATOM 5147 C C . ARG B 1 192 ? 12 24.984 20.562 1 59.97 192 ARG B C 1
ATOM 5149 O O . ARG B 1 192 ? 12.93 24.25 20.875 1 59.97 192 ARG B O 1
ATOM 5156 N N . ASP B 1 193 ? 11.992 25.766 19.562 1 70.44 193 ASP B N 1
ATOM 5157 C CA . ASP B 1 193 ? 12.914 25.406 18.484 1 70.44 193 ASP B CA 1
ATOM 5158 C C . ASP B 1 193 ? 14.344 25.781 18.844 1 70.44 193 ASP B C 1
ATOM 5160 O O . ASP B 1 193 ? 15.273 25 18.625 1 70.44 193 ASP B O 1
ATOM 5164 N N . ALA B 1 194 ? 14.469 26.906 19.578 1 75.81 194 ALA B N 1
ATOM 5165 C CA . ALA B 1 194 ? 15.812 27.359 19.938 1 75.81 194 ALA B CA 1
ATOM 5166 C C . ALA B 1 194 ? 16.453 26.453 20.969 1 75.81 194 ALA B C 1
ATOM 5168 O O . ALA B 1 194 ? 17.641 26.125 20.875 1 75.81 194 ALA B O 1
ATOM 5169 N N . HIS B 1 195 ? 15.672 26.031 21.891 1 82.94 195 HIS B N 1
ATOM 5170 C CA . HIS B 1 195 ? 16.188 25.141 22.938 1 82.94 195 HIS B CA 1
ATOM 5171 C C . HIS B 1 195 ? 16.609 23.797 22.344 1 82.94 195 HIS B C 1
ATOM 5173 O O . HIS B 1 195 ? 17.672 23.266 22.688 1 82.94 195 HIS B O 1
ATOM 5179 N N . LEU B 1 196 ? 15.852 23.266 21.5 1 87.94 196 LEU B N 1
ATOM 5180 C CA . LEU B 1 196 ? 16.141 21.984 20.875 1 87.94 196 LEU B CA 1
ATOM 5181 C C . LEU B 1 196 ? 17.438 22.062 20.062 1 87.94 196 LEU B C 1
ATOM 5183 O O . LEU B 1 196 ? 18.281 21.188 20.172 1 87.94 196 LEU B O 1
ATOM 5187 N N . ARG B 1 197 ? 17.547 23.109 19.344 1 89.44 197 ARG B N 1
ATOM 5188 C CA . ARG B 1 197 ? 18.75 23.297 18.531 1 89.44 197 ARG B CA 1
ATOM 5189 C C . ARG B 1 197 ? 20 23.375 19.422 1 89.44 197 ARG B C 1
ATOM 5191 O O . ARG B 1 197 ? 21.031 22.781 19.094 1 89.44 197 ARG B O 1
ATOM 5198 N N . ALA B 1 198 ? 19.859 24.078 20.469 1 89.31 198 ALA B N 1
ATOM 5199 C CA . ALA B 1 198 ? 20.984 24.234 21.375 1 89.31 198 ALA B CA 1
ATOM 5200 C C . ALA B 1 198 ? 21.391 22.906 22 1 89.31 198 ALA B C 1
ATOM 5202 O O . ALA B 1 198 ? 22.594 22.594 22.094 1 89.31 198 ALA B O 1
ATOM 5203 N N . VAL B 1 199 ? 20.453 22.109 22.375 1 91.5 199 VAL B N 1
ATOM 5204 C CA . VAL B 1 199 ? 20.719 20.828 23.016 1 91.5 199 VAL B CA 1
ATOM 5205 C C . VAL B 1 199 ? 21.359 19.875 22 1 91.5 199 VAL B C 1
ATOM 5207 O O . VAL B 1 199 ? 22.328 19.172 22.312 1 91.5 199 VAL B O 1
ATOM 5210 N N . ILE B 1 200 ? 20.875 19.844 20.75 1 91.62 200 ILE B N 1
ATOM 5211 C CA . ILE B 1 200 ? 21.438 19 19.703 1 91.62 200 ILE B CA 1
ATOM 5212 C C . ILE B 1 200 ? 22.875 19.438 19.422 1 91.62 200 ILE B C 1
ATOM 5214 O O . ILE B 1 200 ? 23.766 18.594 19.25 1 91.62 200 ILE B O 1
ATOM 5218 N N . ALA B 1 201 ? 23.062 20.766 19.406 1 90.69 201 ALA B N 1
ATOM 5219 C CA . ALA B 1 201 ? 24.406 21.297 19.172 1 90.69 201 ALA B CA 1
ATOM 5220 C C . ALA B 1 201 ? 25.359 20.891 20.281 1 90.69 201 ALA B C 1
ATOM 5222 O O . ALA B 1 201 ? 26.531 20.609 20.031 1 90.69 201 ALA B O 1
ATOM 5223 N N . GLN B 1 202 ? 24.906 20.906 21.438 1 89.44 202 GLN B N 1
ATOM 5224 C CA . GLN B 1 202 ? 25.703 20.547 22.609 1 89.44 202 GLN B CA 1
ATOM 5225 C C . GLN B 1 202 ? 26.109 19.078 22.547 1 89.44 202 GLN B C 1
ATOM 5227 O O . GLN B 1 202 ? 27.25 18.734 22.891 1 89.44 202 GLN B O 1
ATOM 5232 N N . LEU B 1 203 ? 25.234 18.219 22.156 1 91.88 203 LEU B N 1
ATOM 5233 C CA . LEU B 1 203 ? 25.438 16.766 22.203 1 91.88 203 LEU B CA 1
ATOM 5234 C C . LEU B 1 203 ? 26 16.266 20.875 1 91.88 203 LEU B C 1
ATOM 5236 O O . LEU B 1 203 ? 26.406 15.102 20.766 1 91.88 203 LEU B O 1
ATOM 5240 N N . GLY B 1 204 ? 26.016 17.156 19.828 1 92.56 204 GLY B N 1
ATOM 5241 C CA . GLY B 1 204 ? 26.438 16.766 18.5 1 92.56 204 GLY B CA 1
ATOM 5242 C C . GLY B 1 204 ? 26.484 17.922 17.516 1 92.56 204 GLY B C 1
ATOM 5243 O O . GLY B 1 204 ? 27.141 18.938 17.781 1 92.56 204 GLY B O 1
ATOM 5244 N N . GLN B 1 205 ? 25.703 17.75 16.438 1 92.69 205 GLN B N 1
ATOM 5245 C CA . GLN B 1 205 ? 25.734 18.766 15.398 1 92.69 205 GLN B CA 1
ATOM 5246 C C . GLN B 1 205 ? 24.359 18.953 14.766 1 92.69 205 GLN B C 1
ATOM 5248 O O . GLN B 1 205 ? 23.641 17.984 14.523 1 92.69 205 GLN B O 1
ATOM 5253 N N . VAL B 1 206 ? 24.062 20.219 14.578 1 94.56 206 VAL B N 1
ATOM 5254 C CA . VAL B 1 206 ? 22.875 20.562 13.789 1 94.56 206 VAL B CA 1
ATOM 5255 C C . VAL B 1 206 ? 23.266 20.672 12.312 1 94.56 206 VAL B C 1
ATOM 5257 O O . VAL B 1 206 ? 24.125 21.484 11.938 1 94.56 206 VAL B O 1
ATOM 5260 N N . ALA B 1 207 ? 22.625 19.891 11.477 1 95.12 207 ALA B N 1
ATOM 5261 C CA . ALA B 1 207 ? 22.922 19.906 10.047 1 95.12 207 ALA B CA 1
ATOM 5262 C C . ALA B 1 207 ? 22.031 20.891 9.297 1 95.12 207 ALA B C 1
ATOM 5264 O O . ALA B 1 207 ? 22.5 21.609 8.422 1 95.12 207 ALA B O 1
ATOM 5265 N N . VAL B 1 208 ? 20.75 20.844 9.578 1 94.69 208 VAL B N 1
ATOM 5266 C CA . VAL B 1 208 ? 19.766 21.703 8.922 1 94.69 208 VAL B CA 1
ATOM 5267 C C . VAL B 1 208 ? 18.766 22.219 9.945 1 94.69 208 VAL B C 1
ATOM 5269 O O . VAL B 1 208 ? 18.328 21.484 10.828 1 94.69 208 VAL B O 1
ATOM 5272 N N . HIS B 1 209 ? 18.547 23.516 9.828 1 91.5 209 HIS B N 1
ATOM 5273 C CA . HIS B 1 209 ? 17.453 24.125 10.594 1 91.5 209 HIS B CA 1
ATOM 5274 C C . HIS B 1 209 ? 16.516 24.906 9.688 1 91.5 209 HIS B C 1
ATOM 5276 O O . HIS B 1 209 ? 16.953 25.766 8.914 1 91.5 209 HIS B O 1
ATOM 5282 N N . ARG B 1 210 ? 15.258 24.609 9.805 1 90 210 ARG B N 1
ATOM 5283 C CA . ARG B 1 210 ? 14.211 25.203 8.992 1 90 210 ARG B CA 1
ATOM 5284 C C . ARG B 1 210 ? 14.375 24.844 7.52 1 90 210 ARG B C 1
ATOM 5286 O O . ARG B 1 210 ? 15.477 24.969 6.969 1 90 210 ARG B O 1
ATOM 5293 N N . VAL B 1 211 ? 13.422 24.328 6.98 1 93.19 211 VAL B N 1
ATOM 5294 C CA . VAL B 1 211 ? 13.367 23.938 5.574 1 93.19 211 VAL B CA 1
ATOM 5295 C C . VAL B 1 211 ? 12.227 24.672 4.875 1 93.19 211 VAL B C 1
ATOM 5297 O O . VAL B 1 211 ? 11.164 24.891 5.469 1 93.19 211 VAL B O 1
ATOM 5300 N N . ALA B 1 212 ? 12.438 25.172 3.695 1 92.75 212 ALA B N 1
ATOM 5301 C CA . ALA B 1 212 ? 11.422 25.875 2.92 1 92.75 212 ALA B CA 1
ATOM 5302 C C . ALA B 1 212 ? 10.32 24.922 2.465 1 92.75 212 ALA B C 1
ATOM 5304 O O . ALA B 1 212 ? 10.164 24.672 1.269 1 92.75 212 ALA B O 1
ATOM 5305 N N . MET B 1 213 ? 9.578 24.484 3.447 1 92.06 213 MET B N 1
ATOM 5306 C CA . MET B 1 213 ? 8.477 23.562 3.18 1 92.06 213 MET B CA 1
ATOM 5307 C C . MET B 1 213 ? 7.25 23.922 4.012 1 92.06 213 MET B C 1
ATOM 5309 O O . MET B 1 213 ? 7.363 24.625 5.02 1 92.06 213 MET B O 1
ATOM 5313 N N . ARG B 1 214 ? 6.148 23.516 3.572 1 88.44 214 ARG B N 1
ATOM 5314 C CA . ARG B 1 214 ? 4.883 23.641 4.289 1 88.44 214 ARG B CA 1
ATOM 5315 C C . ARG B 1 214 ? 4.035 22.375 4.117 1 88.44 214 ARG B C 1
ATOM 5317 O O . ARG B 1 214 ? 3.768 21.953 2.994 1 88.44 214 ARG B O 1
ATOM 5324 N N . PRO B 1 215 ? 3.463 21.844 5.203 1 88.38 215 PRO B N 1
ATOM 5325 C CA . PRO B 1 215 ? 3.828 22.141 6.59 1 88.38 215 PRO B CA 1
ATOM 5326 C C . PRO B 1 215 ? 5.215 21.625 6.961 1 88.38 215 PRO B C 1
ATOM 5328 O O . PRO B 1 215 ? 5.879 21 6.137 1 88.38 215 PRO B O 1
ATOM 5331 N N . GLY B 1 216 ? 5.738 21.922 8.211 1 88.5 216 GLY B N 1
ATOM 5332 C CA . GLY B 1 216 ? 6.941 21.312 8.758 1 88.5 216 GLY B CA 1
ATOM 5333 C C . GLY B 1 216 ? 8.164 22.203 8.664 1 88.5 216 GLY B C 1
ATOM 5334 O O . GLY B 1 216 ? 9.289 21.75 8.828 1 88.5 216 GLY B O 1
ATOM 5335 N N . ARG B 1 217 ? 8.008 23.5 8.43 1 87.62 217 ARG B N 1
ATOM 5336 C CA . ARG B 1 217 ? 9.094 24.438 8.195 1 87.62 217 ARG B CA 1
ATOM 5337 C C . ARG B 1 217 ? 10.086 24.438 9.352 1 87.62 217 ARG B C 1
ATOM 5339 O O . ARG B 1 217 ? 11.297 24.391 9.141 1 87.62 217 ARG B O 1
ATOM 5346 N N . PRO B 1 218 ? 9.664 24.438 10.609 1 89.56 218 PRO B N 1
ATOM 5347 C CA . PRO B 1 218 ? 10.625 24.547 11.711 1 89.56 218 PRO B CA 1
ATOM 5348 C C . PRO B 1 218 ? 11.297 23.203 12.031 1 89.56 218 PRO B C 1
ATOM 5350 O O . PRO B 1 218 ? 11.727 23 13.172 1 89.56 218 PRO B O 1
ATOM 5353 N N . VAL B 1 219 ? 11.484 22.297 11.148 1 92.56 219 VAL B N 1
ATOM 5354 C CA . VAL B 1 219 ? 12.133 21.016 11.367 1 92.56 219 VAL B CA 1
ATOM 5355 C C . VAL B 1 219 ? 13.617 21.219 11.648 1 92.56 219 VAL B C 1
ATOM 5357 O O . VAL B 1 219 ? 14.242 22.125 11.102 1 92.56 219 VAL B O 1
ATOM 5360 N N . VAL B 1 220 ? 14.18 20.438 12.555 1 94.5 220 VAL B N 1
ATOM 5361 C CA . VAL B 1 220 ? 15.609 20.422 12.844 1 94.5 220 VAL B CA 1
ATOM 5362 C C . VAL B 1 220 ? 16.188 19.047 12.523 1 94.5 220 VAL B C 1
ATOM 5364 O O . VAL B 1 220 ? 15.672 18.031 12.977 1 94.5 220 VAL B O 1
ATOM 5367 N N . LEU B 1 221 ? 17.188 19 11.664 1 96.75 221 LEU B N 1
ATOM 5368 C CA . LEU B 1 221 ? 17.891 17.781 11.305 1 96.75 221 LEU B CA 1
ATOM 5369 C C . LEU B 1 221 ? 19.328 17.812 11.82 1 96.75 221 LEU B C 1
ATOM 5371 O O . LEU B 1 221 ? 20.047 18.781 11.617 1 96.75 221 LEU B O 1
ATOM 5375 N N . GLY B 1 222 ? 19.703 16.781 12.57 1 96.5 222 GLY B N 1
ATOM 5376 C CA . GLY B 1 222 ? 21.047 16.75 13.109 1 96.5 222 GLY B CA 1
ATOM 5377 C C . GLY B 1 222 ? 21.547 15.352 13.414 1 96.5 222 GLY B C 1
ATOM 5378 O O . GLY B 1 222 ? 21 14.375 12.906 1 96.5 222 GLY B O 1
ATOM 5379 N N . VAL B 1 223 ? 22.688 15.297 14.141 1 95.81 223 VAL B N 1
ATOM 5380 C CA . VAL B 1 223 ? 23.312 14.047 14.578 1 95.81 223 VAL B CA 1
ATOM 5381 C C . VAL B 1 223 ? 23.812 14.203 16.016 1 95.81 223 VAL B C 1
ATOM 5383 O O . VAL B 1 223 ? 24.375 15.242 16.375 1 95.81 223 VAL B O 1
ATOM 5386 N N . LEU B 1 224 ? 23.453 13.234 16.797 1 94.75 224 LEU B N 1
ATOM 5387 C CA . LEU B 1 224 ? 23.969 13.164 18.156 1 94.75 224 LEU B CA 1
ATOM 5388 C C . LEU B 1 224 ? 25.25 12.32 18.219 1 94.75 224 LEU B C 1
ATOM 5390 O O . LEU B 1 224 ? 25.344 11.312 17.516 1 94.75 224 LEU B O 1
ATOM 5394 N N . GLY B 1 225 ? 26.156 12.688 18.969 1 89.62 225 GLY B N 1
ATOM 5395 C CA . GLY B 1 225 ? 27.406 11.953 19.109 1 89.62 225 GLY B CA 1
ATOM 5396 C C . GLY B 1 225 ? 28.359 12.172 17.938 1 89.62 225 GLY B C 1
ATOM 5397 O O . GLY B 1 225 ? 28.266 13.18 17.234 1 89.62 225 GLY B O 1
ATOM 5398 N N . GLY B 1 226 ? 29.469 11.102 17.469 1 74.56 226 GLY B N 1
ATOM 5399 C CA . GLY B 1 226 ? 30.375 11 16.344 1 74.56 226 GLY B CA 1
ATOM 5400 C C . GLY B 1 226 ? 31.609 11.875 16.484 1 74.56 226 GLY B C 1
ATOM 5401 O O . GLY B 1 226 ? 32.562 11.75 15.703 1 74.56 226 GLY B O 1
ATOM 5402 N N . GLY B 1 227 ? 31.703 12.883 17.25 1 60.5 227 GLY B N 1
ATOM 5403 C CA . GLY B 1 227 ? 32.781 13.852 17.297 1 60.5 227 GLY B CA 1
ATOM 5404 C C . GLY B 1 227 ? 34.062 13.281 17.906 1 60.5 227 GLY B C 1
ATOM 5405 O O . GLY B 1 227 ? 34.031 12.258 18.594 1 60.5 227 GLY B O 1
ATOM 5406 N N . ALA B 1 228 ? 35.219 13.391 17.172 1 50.81 228 ALA B N 1
ATOM 5407 C CA . ALA B 1 228 ? 36.531 13.117 17.75 1 50.81 228 ALA B CA 1
ATOM 5408 C C . ALA B 1 228 ? 36.594 13.594 19.203 1 50.81 228 ALA B C 1
ATOM 5410 O O . ALA B 1 228 ? 36.281 14.75 19.5 1 50.81 228 ALA B O 1
ATOM 5411 N N . PRO B 1 229 ? 36.5 12.633 20.125 1 45.59 229 PRO B N 1
ATOM 5412 C CA . PRO B 1 229 ? 36.688 12.953 21.547 1 45.59 229 PRO B CA 1
ATOM 5413 C C . PRO B 1 229 ? 37.688 14.094 21.766 1 45.59 229 PRO B C 1
ATOM 5415 O O . PRO B 1 229 ? 37.844 14.562 22.906 1 45.59 229 PRO B O 1
ATOM 5418 N N . GLU B 1 230 ? 38.594 14.266 20.891 1 45.5 230 GLU B N 1
ATOM 5419 C CA . GLU B 1 230 ? 39.719 14.992 21.406 1 45.5 230 GLU B CA 1
ATOM 5420 C C . GLU B 1 230 ? 39.312 16.328 22.031 1 45.5 230 GLU B C 1
ATOM 5422 O O . GLU B 1 230 ? 39.969 16.828 22.938 1 45.5 230 GLU B O 1
ATOM 5427 N N . HIS B 1 231 ? 38.531 17.125 21.344 1 44.31 231 HIS B N 1
ATOM 5428 C CA . HIS B 1 231 ? 38.562 18.5 21.828 1 44.31 231 HIS B CA 1
ATOM 5429 C C . HIS B 1 231 ? 37.469 18.766 22.859 1 44.31 231 HIS B C 1
ATOM 5431 O O . HIS B 1 231 ? 37.469 19.797 23.531 1 44.31 231 HIS B O 1
ATOM 5437 N N . ASP B 1 232 ? 36.156 18.141 22.719 1 48.22 232 ASP B N 1
ATOM 5438 C CA . ASP B 1 232 ? 35.219 18.562 23.75 1 48.22 232 ASP B CA 1
ATOM 5439 C C . ASP B 1 232 ? 34.938 17.453 24.75 1 48.22 232 ASP B C 1
ATOM 5441 O O . ASP B 1 232 ? 34.375 16.422 24.406 1 48.22 232 ASP B O 1
ATOM 5445 N N . PRO B 1 233 ? 35.719 17.484 25.828 1 49.06 233 PRO B N 1
ATOM 5446 C CA . PRO B 1 233 ? 35.625 16.531 26.938 1 49.06 233 PRO B CA 1
ATOM 5447 C C . PRO B 1 233 ? 34.188 16.188 27.328 1 49.06 233 PRO B C 1
ATOM 5449 O O . PRO B 1 233 ? 33.969 15.203 28.031 1 49.06 233 PRO B O 1
ATOM 5452 N N . VAL B 1 234 ? 33.25 17.062 27.047 1 47.34 234 VAL B N 1
ATOM 5453 C CA . VAL B 1 234 ? 31.938 16.906 27.656 1 47.34 234 VAL B CA 1
ATOM 5454 C C . VAL B 1 234 ? 31.078 16.016 26.75 1 47.34 234 VAL B C 1
ATOM 5456 O O . VAL B 1 234 ? 30 15.578 27.156 1 47.34 234 VAL B O 1
ATOM 5459 N N . ARG B 1 235 ? 31.562 15.797 25.547 1 54.72 235 ARG B N 1
ATOM 5460 C CA . ARG B 1 235 ? 30.672 15.031 24.672 1 54.72 235 ARG B CA 1
ATOM 5461 C C . ARG B 1 235 ? 30.797 13.539 24.938 1 54.72 235 ARG B C 1
ATOM 5463 O O . ARG B 1 235 ? 31.906 12.992 24.938 1 54.72 235 ARG B O 1
ATOM 5470 N N . PRO B 1 236 ? 29.75 12.914 25.516 1 55.53 236 PRO B N 1
ATOM 5471 C CA . PRO B 1 236 ? 29.781 11.469 25.766 1 55.53 236 PRO B CA 1
ATOM 5472 C C . PRO B 1 236 ? 30.203 10.664 24.547 1 55.53 236 PRO B C 1
ATOM 5474 O O . PRO B 1 236 ? 29.969 11.078 23.422 1 55.53 236 PRO B O 1
ATOM 5477 N N . ALA B 1 237 ? 31.203 9.891 24.625 1 65.12 237 ALA B N 1
ATOM 5478 C CA . ALA B 1 237 ? 31.672 8.945 23.625 1 65.12 237 ALA B CA 1
ATOM 5479 C C . ALA B 1 237 ? 30.547 8.039 23.141 1 65.12 237 ALA B C 1
ATOM 5481 O O . ALA B 1 237 ? 30.312 6.969 23.703 1 65.12 237 ALA B O 1
ATOM 5482 N N . MET B 1 238 ? 29.578 8.617 22.531 1 77 238 MET B N 1
ATOM 5483 C CA . MET B 1 238 ? 28.5 7.785 22.016 1 77 238 MET B CA 1
ATOM 5484 C C . MET B 1 238 ? 28.562 7.695 20.5 1 77 238 MET B C 1
ATOM 5486 O O . MET B 1 238 ? 29.031 8.625 19.828 1 77 238 MET B O 1
ATOM 5490 N N . PRO B 1 239 ? 28.266 6.543 19.953 1 87.12 239 PRO B N 1
ATOM 5491 C CA . PRO B 1 239 ? 28.188 6.434 18.5 1 87.12 239 PRO B CA 1
ATOM 5492 C C . PRO B 1 239 ? 27.219 7.434 17.875 1 87.12 239 PRO B C 1
ATOM 5494 O O . PRO B 1 239 ? 26.25 7.84 18.531 1 87.12 239 PRO B O 1
ATOM 5497 N N . PRO B 1 240 ? 27.562 7.918 16.766 1 93.19 240 PRO B N 1
ATOM 5498 C CA . PRO B 1 240 ? 26.672 8.906 16.156 1 93.19 240 PRO B CA 1
ATOM 5499 C C . PRO B 1 240 ? 25.297 8.344 15.852 1 93.19 240 PRO B C 1
ATOM 5501 O O . PRO B 1 240 ? 25.172 7.207 15.383 1 93.19 240 PRO B O 1
ATOM 5504 N N . VAL B 1 241 ? 24.281 9.102 16.109 1 95.69 241 VAL B N 1
ATOM 5505 C CA . VAL B 1 241 ? 22.891 8.727 15.852 1 95.69 241 VAL B CA 1
ATOM 5506 C C . VAL B 1 241 ? 22.141 9.914 15.25 1 95.69 241 VAL B C 1
ATOM 5508 O O . VAL B 1 241 ? 22.156 11.016 15.797 1 95.69 241 VAL B O 1
ATOM 5511 N N . PRO B 1 242 ? 21.531 9.695 14.086 1 97.38 242 PRO B N 1
ATOM 5512 C CA . PRO B 1 242 ? 20.719 10.781 13.523 1 97.38 242 PRO B CA 1
ATOM 5513 C C . PRO B 1 242 ? 19.578 11.211 14.445 1 97.38 242 PRO B C 1
ATOM 5515 O O . PRO B 1 242 ? 19.016 10.375 15.164 1 97.38 242 PRO B O 1
ATOM 5518 N N . VAL B 1 243 ? 19.266 12.523 14.445 1 96.88 243 VAL B N 1
ATOM 5519 C CA . VAL B 1 243 ? 18.203 13.078 15.266 1 96.88 243 VAL B CA 1
ATOM 5520 C C . VAL B 1 243 ? 17.359 14.039 14.438 1 96.88 243 VAL B C 1
ATOM 5522 O O . VAL B 1 243 ? 17.875 14.766 13.594 1 96.88 243 VAL B O 1
ATOM 5525 N N . VAL B 1 244 ? 16.062 14.031 14.586 1 96.88 244 VAL B N 1
ATOM 5526 C CA . VAL B 1 244 ? 15.117 14.93 13.922 1 96.88 244 VAL B CA 1
ATOM 5527 C C . VAL B 1 244 ? 14.258 15.641 14.961 1 96.88 244 VAL B C 1
ATOM 5529 O O . VAL B 1 244 ? 13.656 15 15.82 1 96.88 244 VAL B O 1
ATOM 5532 N N . GLY B 1 245 ? 14.328 16.969 14.953 1 95.19 245 GLY B N 1
ATOM 5533 C CA . GLY B 1 245 ? 13.344 17.75 15.68 1 95.19 245 GLY B CA 1
ATOM 5534 C C . GLY B 1 245 ? 12.078 18 14.891 1 95.19 245 GLY B C 1
ATOM 5535 O O . GLY B 1 245 ? 12.086 18.734 13.898 1 95.19 245 GLY B O 1
ATOM 5536 N N . VAL B 1 246 ? 11 17.391 15.336 1 92.5 246 VAL B N 1
ATOM 5537 C CA . VAL B 1 246 ? 9.727 17.438 14.625 1 92.5 246 VAL B CA 1
ATOM 5538 C C . VAL B 1 246 ? 8.812 18.484 15.242 1 92.5 246 VAL B C 1
ATOM 5540 O O . VAL B 1 246 ? 8.625 18.516 16.453 1 92.5 246 VAL B O 1
ATOM 5543 N N . PRO B 1 247 ? 8.25 19.344 14.398 1 86.62 247 PRO B N 1
ATOM 5544 C CA . PRO B 1 247 ? 7.289 20.312 14.938 1 86.62 247 PRO B CA 1
ATOM 5545 C C . PRO B 1 247 ? 6.055 19.656 15.547 1 86.62 247 PRO B C 1
ATOM 5547 O O . PRO B 1 247 ? 5.738 18.516 15.211 1 86.62 247 PRO B O 1
ATOM 5550 N N . GLY B 1 248 ? 5.312 20.344 16.328 1 82.38 248 GLY B N 1
ATOM 5551 C CA . GLY B 1 248 ? 4.289 19.75 17.172 1 82.38 248 GLY B CA 1
ATOM 5552 C C . GLY B 1 248 ? 2.939 19.641 16.484 1 82.38 248 GLY B C 1
ATOM 5553 O O . GLY B 1 248 ? 2.029 18.984 17 1 82.38 248 GLY B O 1
ATOM 5554 N N . TYR B 1 249 ? 2.748 20.219 15.336 1 82.5 249 TYR B N 1
ATOM 5555 C CA . TYR B 1 249 ? 1.482 20.094 14.625 1 82.5 249 TYR B CA 1
ATOM 5556 C C . TYR B 1 249 ? 1.401 18.75 13.891 1 82.5 249 TYR B C 1
ATOM 5558 O O . TYR B 1 249 ? 2.371 18.328 13.258 1 82.5 249 TYR B O 1
ATOM 5566 N N . PRO B 1 250 ? 0.271 18.109 14.031 1 86.31 250 PRO B N 1
ATOM 5567 C CA . PRO B 1 250 ? 0.136 16.781 13.453 1 86.31 250 PRO B CA 1
ATOM 5568 C C . PRO B 1 250 ? 0.461 16.75 11.961 1 86.31 250 PRO B C 1
ATOM 5570 O O . PRO B 1 250 ? 1.117 15.82 11.484 1 86.31 250 PRO B O 1
ATOM 5573 N N . ALA B 1 251 ? -0 17.75 11.211 1 86.06 251 ALA B N 1
ATOM 5574 C CA . ALA B 1 251 ? 0.285 17.797 9.781 1 86.06 251 ALA B CA 1
ATOM 5575 C C . ALA B 1 251 ? 1.786 17.891 9.523 1 86.06 251 ALA B C 1
ATOM 5577 O O . ALA B 1 251 ? 2.297 17.328 8.555 1 86.06 251 ALA B O 1
ATOM 5578 N N . SER B 1 252 ? 2.426 18.641 10.359 1 88.69 252 SER B N 1
ATOM 5579 C CA . SER B 1 252 ? 3.873 18.781 10.234 1 88.69 252 SER B CA 1
ATOM 5580 C C . SER B 1 252 ? 4.586 17.469 10.562 1 88.69 252 SER B C 1
ATOM 5582 O O . SER B 1 252 ? 5.578 17.125 9.914 1 88.69 252 SER B O 1
ATOM 5584 N N . VAL B 1 253 ? 4.062 16.766 11.562 1 92.06 253 VAL B N 1
ATOM 5585 C CA . VAL B 1 253 ? 4.648 15.5 11.961 1 92.06 253 VAL B CA 1
ATOM 5586 C C . VAL B 1 253 ? 4.602 14.516 10.789 1 92.06 253 VAL B C 1
ATOM 5588 O O . VAL B 1 253 ? 5.613 13.898 10.453 1 92.06 253 VAL B O 1
ATOM 5591 N N . GLU B 1 254 ? 3.488 14.43 10.18 1 91.62 254 GLU B N 1
ATOM 5592 C CA . GLU B 1 254 ? 3.324 13.523 9.047 1 91.62 254 GLU B CA 1
ATOM 5593 C C . GLU B 1 254 ? 4.227 13.93 7.883 1 91.62 254 GLU B C 1
ATOM 5595 O O . GLU B 1 254 ? 4.844 13.07 7.246 1 91.62 254 GLU B O 1
ATOM 5600 N N . ARG B 1 255 ? 4.324 15.18 7.602 1 91.31 255 ARG B N 1
ATOM 5601 C CA . ARG B 1 255 ? 5.152 15.68 6.508 1 91.31 255 ARG B CA 1
ATOM 5602 C C . ARG B 1 255 ? 6.629 15.414 6.777 1 91.31 255 ARG B C 1
ATOM 5604 O O . ARG B 1 255 ? 7.367 15.023 5.871 1 91.31 255 ARG B O 1
ATOM 5611 N N . VAL B 1 256 ? 7.023 15.703 7.934 1 94.81 256 VAL B N 1
ATOM 5612 C CA . VAL B 1 256 ? 8.414 15.5 8.312 1 94.81 256 VAL B CA 1
ATOM 5613 C C . VAL B 1 256 ? 8.75 14.008 8.25 1 94.81 256 VAL B C 1
ATOM 5615 O O . VAL B 1 256 ? 9.836 13.633 7.793 1 94.81 256 VAL B O 1
ATOM 5618 N N . PHE B 1 257 ? 7.848 13.219 8.703 1 96.06 257 PHE B N 1
ATOM 5619 C CA . PHE B 1 257 ? 8.07 11.773 8.617 1 96.06 257 PHE B CA 1
ATOM 5620 C C . PHE B 1 257 ? 8.297 11.352 7.172 1 96.06 257 PHE B C 1
ATOM 5622 O O . PHE B 1 257 ? 9.281 10.672 6.867 1 96.06 257 PHE B O 1
ATOM 5629 N N . ARG B 1 258 ? 7.492 11.75 6.332 1 91.69 258 ARG B N 1
ATOM 5630 C CA . ARG B 1 258 ? 7.547 11.336 4.934 1 91.69 258 ARG B CA 1
ATOM 5631 C C . ARG B 1 258 ? 8.734 11.961 4.219 1 91.69 258 ARG B C 1
ATOM 5633 O O . ARG B 1 258 ? 9.32 11.352 3.32 1 91.69 258 ARG B O 1
ATOM 5640 N N . GLY B 1 259 ? 9.102 13.086 4.609 1 93 259 GLY B N 1
ATOM 5641 C CA . GLY B 1 259 ? 10.141 13.828 3.904 1 93 259 GLY B CA 1
ATOM 5642 C C . GLY B 1 259 ? 11.539 13.484 4.371 1 93 259 GLY B C 1
ATOM 5643 O O . GLY B 1 259 ? 12.5 13.57 3.6 1 93 259 GLY B O 1
ATOM 5644 N N . PHE B 1 260 ? 11.656 13.094 5.605 1 96.5 260 PHE B N 1
ATOM 5645 C CA . PHE B 1 260 ? 13 12.93 6.141 1 96.5 260 PHE B CA 1
ATOM 5646 C C . PHE B 1 260 ? 13.148 11.586 6.84 1 96.5 260 PHE B C 1
ATOM 5648 O O . PHE B 1 260 ? 14.102 10.844 6.586 1 96.5 260 PHE B O 1
ATOM 5655 N N . VAL B 1 261 ? 12.203 11.195 7.699 1 97.56 261 VAL B N 1
ATOM 5656 C CA . VAL B 1 261 ? 12.328 10.008 8.547 1 97.56 261 VAL B CA 1
ATOM 5657 C C . VAL B 1 261 ? 12.234 8.75 7.695 1 97.56 261 VAL B C 1
ATOM 5659 O O . VAL B 1 261 ? 13.133 7.902 7.73 1 97.56 261 VAL B O 1
ATOM 5662 N N . ALA B 1 262 ? 11.188 8.688 6.895 1 94.5 262 ALA B N 1
ATOM 5663 C CA . ALA B 1 262 ? 10.977 7.496 6.07 1 94.5 262 ALA B CA 1
ATOM 5664 C C . ALA B 1 262 ? 12.148 7.273 5.117 1 94.5 262 ALA B C 1
ATOM 5666 O O . ALA B 1 262 ? 12.703 6.176 5.051 1 94.5 262 ALA B O 1
ATOM 5667 N N . PRO B 1 263 ? 12.586 8.305 4.41 1 92.5 263 PRO B N 1
ATOM 5668 C CA . PRO B 1 263 ? 13.727 8.094 3.518 1 92.5 263 PRO B CA 1
ATOM 5669 C C . PRO B 1 263 ? 14.977 7.617 4.262 1 92.5 263 PRO B C 1
ATOM 5671 O O . PRO B 1 263 ? 15.719 6.777 3.75 1 92.5 263 PRO B O 1
ATOM 5674 N N . LEU B 1 264 ? 15.219 8.148 5.41 1 94.69 264 LEU B N 1
ATOM 5675 C CA . LEU B 1 264 ? 16.375 7.703 6.184 1 94.69 264 LEU B CA 1
ATOM 5676 C C . LEU B 1 264 ? 16.234 6.238 6.582 1 94.69 264 LEU B C 1
ATOM 5678 O O . LEU B 1 264 ? 17.188 5.473 6.512 1 94.69 264 LEU B O 1
ATOM 5682 N N . LEU B 1 265 ? 15.078 5.883 7.012 1 94.31 265 LEU B N 1
ATOM 5683 C CA . LEU B 1 265 ? 14.828 4.504 7.414 1 94.31 265 LEU B CA 1
ATOM 5684 C C . LEU B 1 265 ? 15 3.553 6.238 1 94.31 265 LEU B C 1
ATOM 5686 O O . LEU B 1 265 ? 15.516 2.443 6.398 1 94.31 265 LEU B O 1
ATOM 5690 N N . HIS B 1 266 ? 14.562 3.963 5.047 1 89.25 266 HIS B N 1
ATOM 5691 C CA . HIS B 1 266 ? 14.789 3.162 3.854 1 89.25 266 HIS B CA 1
ATOM 5692 C C . HIS B 1 266 ? 16.281 2.947 3.615 1 89.25 266 HIS B C 1
ATOM 5694 O O . HIS B 1 266 ? 16.703 1.855 3.225 1 89.25 266 HIS B O 1
ATOM 5700 N N . ARG B 1 267 ? 16.984 3.941 3.881 1 87.12 267 ARG B N 1
ATOM 5701 C CA . ARG B 1 267 ? 18.422 3.842 3.719 1 87.12 267 ARG B CA 1
ATOM 5702 C C . ARG B 1 267 ? 19.031 2.877 4.734 1 87.12 267 ARG B C 1
ATOM 5704 O O . ARG B 1 267 ? 19.891 2.064 4.391 1 87.12 267 ARG B O 1
ATOM 5711 N N . ILE B 1 268 ? 18.594 2.959 5.961 1 91.44 268 ILE B N 1
ATOM 5712 C CA . ILE B 1 268 ? 19.078 2.066 7.008 1 91.44 268 ILE B CA 1
ATOM 5713 C C . ILE B 1 268 ? 18.734 0.621 6.652 1 91.44 268 ILE B C 1
ATOM 5715 O O . ILE B 1 268 ? 19.578 -0.272 6.789 1 91.44 268 ILE B O 1
ATOM 5719 N N . LEU B 1 269 ? 17.562 0.447 6.156 1 89.69 269 LEU B N 1
ATOM 5720 C CA . LEU B 1 269 ? 17.078 -0.892 5.828 1 89.69 269 LEU B CA 1
ATOM 5721 C C . LEU B 1 269 ? 17.625 -1.351 4.48 1 89.69 269 LEU B C 1
ATOM 5723 O O . LEU B 1 269 ? 17.578 -2.539 4.156 1 89.69 269 LEU B O 1
ATOM 5727 N N . GLY B 1 270 ? 18.094 -0.415 3.711 1 81.19 270 GLY B N 1
ATOM 5728 C CA . GLY B 1 270 ? 18.641 -0.756 2.408 1 81.19 270 GLY B CA 1
ATOM 5729 C C . GLY B 1 270 ? 17.578 -1.094 1.383 1 81.19 270 GLY B C 1
ATOM 5730 O O . GLY B 1 270 ? 17.766 -1.986 0.554 1 81.19 270 GLY B O 1
ATOM 5731 N N . VAL B 1 271 ? 16.453 -0.584 1.564 1 81.38 271 VAL B N 1
ATOM 5732 C CA . VAL B 1 271 ? 15.375 -0.805 0.604 1 81.38 271 VAL B CA 1
ATOM 5733 C C . VAL B 1 271 ? 15.133 0.469 -0.201 1 81.38 271 VAL B C 1
ATOM 5735 O O . VAL B 1 271 ? 15.289 1.578 0.315 1 81.38 271 VAL B O 1
ATOM 5738 N N . PRO B 1 272 ? 14.781 0.291 -1.431 1 71.38 272 PRO B N 1
ATOM 5739 C CA . PRO B 1 272 ? 14.422 1.484 -2.201 1 71.38 272 PRO B CA 1
ATOM 5740 C C . PRO B 1 272 ? 13.141 2.148 -1.705 1 71.38 272 PRO B C 1
ATOM 5742 O O . PRO B 1 272 ? 12.266 1.476 -1.162 1 71.38 272 PRO B O 1
ATOM 5745 N N . PRO B 1 273 ? 13.141 3.471 -1.818 1 71.56 273 PRO B N 1
ATOM 5746 C CA . PRO B 1 273 ? 11.867 4.121 -1.492 1 71.56 273 PRO B CA 1
ATOM 5747 C C . PRO B 1 273 ? 10.719 3.664 -2.395 1 71.56 273 PRO B C 1
ATOM 5749 O O . PRO B 1 273 ? 10.953 3.295 -3.549 1 71.56 273 PRO B O 1
ATOM 5752 N N . PRO B 1 274 ? 9.555 3.547 -1.776 1 66.06 274 PRO B N 1
ATOM 5753 C CA . PRO B 1 274 ? 8.422 3.15 -2.619 1 66.06 274 PRO B CA 1
ATOM 5754 C C . PRO B 1 274 ? 8.234 4.066 -3.828 1 66.06 274 PRO B C 1
ATOM 5756 O O . PRO B 1 274 ? 8.461 5.273 -3.732 1 66.06 274 PRO B O 1
ATOM 5759 N N . ALA B 1 275 ? 8.047 3.381 -4.984 1 60.72 275 ALA B N 1
ATOM 5760 C CA . ALA B 1 275 ? 7.797 4.148 -6.203 1 60.72 275 ALA B CA 1
ATOM 5761 C C . ALA B 1 275 ? 6.523 4.98 -6.074 1 60.72 275 ALA B C 1
ATOM 5763 O O . ALA B 1 275 ? 5.512 4.5 -5.559 1 60.72 275 ALA B O 1
ATOM 5764 N N . ARG B 1 276 ? 6.738 6.258 -6.18 1 61.75 276 ARG B N 1
ATOM 5765 C CA . ARG B 1 276 ? 5.566 7.121 -6.199 1 61.75 276 ARG B CA 1
ATOM 5766 C C . ARG B 1 276 ? 4.992 7.23 -7.609 1 61.75 276 ARG B C 1
ATOM 5768 O O . ARG B 1 276 ? 5.727 7.492 -8.562 1 61.75 276 ARG B O 1
ATOM 5775 N N . HIS B 1 277 ? 3.84 6.516 -7.895 1 63.12 277 HIS B N 1
ATOM 5776 C CA . HIS B 1 277 ? 3.174 6.734 -9.172 1 63.12 277 HIS B CA 1
ATOM 5777 C C . HIS B 1 277 ? 2.174 7.883 -9.086 1 63.12 277 HIS B C 1
ATOM 5779 O O . HIS B 1 277 ? 1.067 7.711 -8.562 1 63.12 277 HIS B O 1
ATOM 5785 N N . PRO B 1 278 ? 2.686 9.055 -9.445 1 74.31 278 PRO B N 1
ATOM 5786 C CA . PRO B 1 278 ? 1.722 10.156 -9.422 1 74.31 278 PRO B CA 1
ATOM 5787 C C . PRO B 1 278 ? 0.464 9.852 -10.242 1 74.31 278 PRO B C 1
ATOM 5789 O O . PRO B 1 278 ? 0.542 9.211 -11.289 1 74.31 278 PRO B O 1
ATOM 5792 N N . VAL B 1 279 ? -0.668 10.195 -9.734 1 76.12 279 VAL B N 1
ATOM 5793 C CA . VAL B 1 279 ? -1.967 9.992 -10.367 1 76.12 279 VAL B CA 1
ATOM 5794 C C . VAL B 1 279 ? -2.465 11.305 -10.961 1 76.12 279 VAL B C 1
ATOM 5796 O O . VAL B 1 279 ? -2.584 12.305 -10.258 1 76.12 279 VAL B O 1
ATOM 5799 N N . PRO B 1 280 ? -2.691 11.289 -12.195 1 82.69 280 PRO B N 1
ATOM 5800 C CA . PRO B 1 280 ? -3.195 12.516 -12.812 1 82.69 280 PRO B CA 1
ATOM 5801 C C . PRO B 1 280 ? -4.602 12.875 -12.344 1 82.69 280 PRO B C 1
ATOM 5803 O O . PRO B 1 280 ? -5.438 11.992 -12.148 1 82.69 280 PRO B O 1
ATOM 5806 N N . ALA B 1 281 ? -4.785 14.141 -12.148 1 87.06 281 ALA B N 1
ATOM 5807 C CA . ALA B 1 281 ? -6.086 14.664 -11.742 1 87.06 281 ALA B CA 1
ATOM 5808 C C . ALA B 1 281 ? -6.242 16.125 -12.156 1 87.06 281 ALA B C 1
ATOM 5810 O O . ALA B 1 281 ? -5.293 16.734 -12.656 1 87.06 281 ALA B O 1
ATOM 5811 N N . ARG B 1 282 ? -7.477 16.578 -12.039 1 89.38 282 ARG B N 1
ATOM 5812 C CA . ARG B 1 282 ? -7.762 18 -12.211 1 89.38 282 ARG B CA 1
ATOM 5813 C C . ARG B 1 282 ? -8.156 18.641 -10.883 1 89.38 282 ARG B C 1
ATOM 5815 O O . ARG B 1 282 ? -8.844 18.031 -10.062 1 89.38 282 ARG B O 1
ATOM 5822 N N . LEU B 1 283 ? -7.758 19.859 -10.773 1 89.62 283 LEU B N 1
ATOM 5823 C CA . LEU B 1 283 ? -8.047 20.562 -9.523 1 89.62 283 LEU B CA 1
ATOM 5824 C C . LEU B 1 283 ? -9.484 21.078 -9.516 1 89.62 283 LEU B C 1
ATOM 5826 O O . LEU B 1 283 ? -9.914 21.734 -10.469 1 89.62 283 LEU B O 1
ATOM 5830 N N . ALA B 1 284 ? -10.148 20.781 -8.484 1 82.81 284 ALA B N 1
ATOM 5831 C CA . ALA B 1 284 ? -11.555 21.172 -8.383 1 82.81 284 ALA B CA 1
ATOM 5832 C C . ALA B 1 284 ? -11.68 22.656 -8.055 1 82.81 284 ALA B C 1
ATOM 5834 O O . ALA B 1 284 ? -12.68 23.297 -8.398 1 82.81 284 ALA B O 1
ATOM 5835 N N . ALA B 1 285 ? -10.766 23.219 -7.324 1 82.56 285 ALA B N 1
ATOM 5836 C CA . ALA B 1 285 ? -10.758 24.609 -6.883 1 82.56 285 ALA B CA 1
ATOM 5837 C C . ALA B 1 285 ? -9.336 25.188 -6.91 1 82.56 285 ALA B C 1
ATOM 5839 O O . ALA B 1 285 ? -8.359 24.438 -6.855 1 82.56 285 ALA B O 1
ATOM 5840 N N . PRO B 1 286 ? -9.297 26.469 -7.031 1 85.62 286 PRO B N 1
ATOM 5841 C CA . PRO B 1 286 ? -7.961 27.062 -7.051 1 85.62 286 PRO B CA 1
ATOM 5842 C C . PRO B 1 286 ? -7.207 26.859 -5.734 1 85.62 286 PRO B C 1
ATOM 5844 O O . PRO B 1 286 ? -7.828 26.797 -4.672 1 85.62 286 PRO B O 1
ATOM 5847 N N . VAL B 1 287 ? -5.969 26.734 -5.859 1 88.88 287 VAL B N 1
ATOM 5848 C CA . VAL B 1 287 ? -5.098 26.594 -4.695 1 88.88 287 VAL B CA 1
ATOM 5849 C C . VAL B 1 287 ? -4.047 27.703 -4.695 1 88.88 287 VAL B C 1
ATOM 5851 O O . VAL B 1 287 ? -3.32 27.875 -5.68 1 88.88 287 VAL B O 1
ATOM 5854 N N . ARG B 1 288 ? -4.051 28.484 -3.629 1 89.62 288 ARG B N 1
ATOM 5855 C CA . ARG B 1 288 ? -3.02 29.5 -3.436 1 89.62 288 ARG B CA 1
ATOM 5856 C C . ARG B 1 288 ? -1.896 28.969 -2.547 1 89.62 288 ARG B C 1
ATOM 5858 O O . ARG B 1 288 ? -2.145 28.234 -1.588 1 89.62 288 ARG B O 1
ATOM 5865 N N . SER B 1 289 ? -0.735 29.266 -2.949 1 88.5 289 SER B N 1
ATOM 5866 C CA . SER B 1 289 ? 0.426 28.844 -2.172 1 88.5 289 SER B CA 1
ATOM 5867 C C . SER B 1 289 ? 1.477 29.938 -2.105 1 88.5 289 SER B C 1
ATOM 5869 O O . SER B 1 289 ? 1.301 31.016 -2.699 1 88.5 289 SER B O 1
ATOM 5871 N N . THR B 1 290 ? 2.42 29.781 -1.228 1 87.62 290 THR B N 1
ATOM 5872 C CA . THR B 1 290 ? 3.555 30.688 -1.112 1 87.62 290 THR B CA 1
ATOM 5873 C C . THR B 1 290 ? 4.699 30.25 -2.021 1 87.62 290 THR B C 1
ATOM 5875 O O . THR B 1 290 ? 5.27 29.172 -1.83 1 87.62 290 THR B O 1
ATOM 5878 N N . ALA B 1 291 ? 5.145 31.047 -2.883 1 89.56 291 ALA B N 1
ATOM 5879 C CA . ALA B 1 291 ? 6.082 30.703 -3.947 1 89.56 291 ALA B CA 1
ATOM 5880 C C . ALA B 1 291 ? 7.434 30.281 -3.371 1 89.56 291 ALA B C 1
ATOM 5882 O O . ALA B 1 291 ? 8.211 29.578 -4.031 1 89.56 291 ALA B O 1
ATOM 5883 N N . THR B 1 292 ? 7.66 30.688 -2.221 1 90.81 292 THR B N 1
ATOM 5884 C CA . THR B 1 292 ? 8.977 30.422 -1.648 1 90.81 292 THR B CA 1
ATOM 5885 C C . THR B 1 292 ? 9 29.078 -0.934 1 90.81 292 THR B C 1
ATOM 5887 O O . THR B 1 292 ? 10.047 28.641 -0.459 1 90.81 292 THR B O 1
ATOM 5890 N N . LEU B 1 293 ? 7.891 28.484 -0.852 1 91.62 293 LEU B N 1
ATOM 5891 C CA . LEU B 1 293 ? 7.812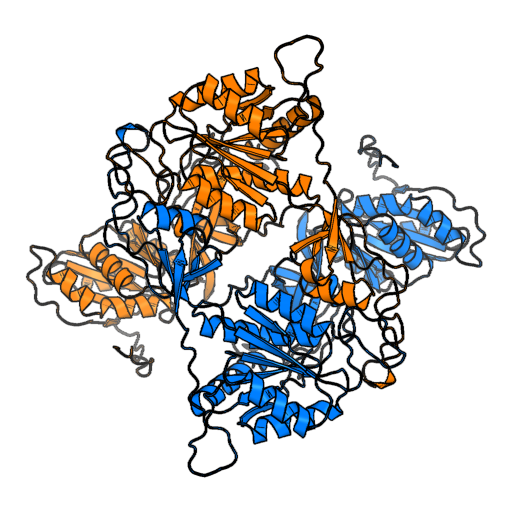 27.25 -0.074 1 91.62 293 LEU B CA 1
ATOM 5892 C C . LEU B 1 293 ? 7.41 26.078 -0.958 1 91.62 293 LEU B C 1
ATOM 5894 O O . LEU B 1 293 ? 6.645 26.25 -1.911 1 91.62 293 LEU B O 1
ATOM 5898 N N . ASP B 1 294 ? 8.023 24.922 -0.658 1 93.19 294 ASP B N 1
ATOM 5899 C CA . ASP B 1 294 ? 7.539 23.656 -1.18 1 93.19 294 ASP B CA 1
ATOM 5900 C C . ASP B 1 294 ? 6.344 23.141 -0.377 1 93.19 294 ASP B C 1
ATOM 5902 O O . ASP B 1 294 ? 6.488 22.75 0.784 1 93.19 294 ASP B O 1
ATOM 5906 N N . GLU B 1 295 ? 5.195 23.078 -1.014 1 92.06 295 GLU B N 1
ATOM 5907 C CA . GLU B 1 295 ? 3.996 22.828 -0.222 1 92.06 295 GLU B CA 1
ATOM 5908 C C . GLU B 1 295 ? 3.316 21.531 -0.653 1 92.06 295 GLU B C 1
ATOM 5910 O O . GLU B 1 295 ? 3.23 21.234 -1.847 1 92.06 295 GLU B O 1
ATOM 5915 N N . HIS B 1 296 ? 2.918 20.766 0.313 1 91.25 296 HIS B N 1
ATOM 5916 C CA . HIS B 1 296 ? 2.004 19.641 0.111 1 91.25 296 HIS B CA 1
ATOM 5917 C C . HIS B 1 296 ? 0.6 19.984 0.6 1 91.25 296 HIS B C 1
ATOM 5919 O O . HIS B 1 296 ? 0.401 20.266 1.786 1 91.25 296 HIS B O 1
ATOM 5925 N N . VAL B 1 297 ? -0.294 19.938 -0.333 1 90.94 297 VAL B N 1
ATOM 5926 C CA . VAL B 1 297 ? -1.69 20.219 -0.018 1 90.94 297 VAL B CA 1
ATOM 5927 C C . VAL B 1 297 ? -2.482 18.906 0.031 1 90.94 297 VAL B C 1
ATOM 5929 O O . VAL B 1 297 ? -2.416 18.109 -0.897 1 90.94 297 VAL B O 1
ATOM 5932 N N . ARG B 1 298 ? -3.156 18.797 1.126 1 88.31 298 ARG B N 1
ATOM 5933 C CA . ARG B 1 298 ? -3.996 17.609 1.262 1 88.31 298 ARG B CA 1
ATOM 5934 C C . ARG B 1 298 ? -5.273 17.734 0.438 1 88.31 298 ARG B C 1
ATOM 5936 O O . ARG B 1 298 ? -5.879 18.812 0.394 1 88.31 298 ARG B O 1
ATOM 5943 N N . VAL B 1 299 ? -5.613 16.594 -0.222 1 86.44 299 VAL B N 1
ATOM 5944 C CA . VAL B 1 299 ? -6.785 16.656 -1.087 1 86.44 299 VAL B CA 1
ATOM 5945 C C . VAL B 1 299 ? -7.609 15.391 -0.929 1 86.44 299 VAL B C 1
ATOM 5947 O O . VAL B 1 299 ? -7.086 14.344 -0.533 1 86.44 299 VAL B O 1
ATOM 5950 N N . ARG B 1 300 ? -8.828 15.508 -1.163 1 80.44 300 ARG B N 1
ATOM 5951 C CA . ARG B 1 300 ? -9.695 14.367 -1.439 1 80.44 300 ARG B CA 1
ATOM 5952 C C . ARG B 1 300 ? -9.844 14.141 -2.939 1 80.44 300 ARG B C 1
ATOM 5954 O O . ARG B 1 300 ? -9.641 15.062 -3.736 1 80.44 300 ARG B O 1
ATOM 5961 N N . VAL B 1 301 ? -10.125 12.93 -3.291 1 80.75 301 VAL B N 1
ATOM 5962 C CA . VAL B 1 301 ? -10.195 12.602 -4.711 1 80.75 301 VAL B CA 1
ATOM 5963 C C . VAL B 1 301 ? -11.609 12.156 -5.066 1 80.75 301 VAL B C 1
ATOM 5965 O O . VAL B 1 301 ? -12.242 11.414 -4.316 1 80.75 301 VAL B O 1
ATOM 5968 N N . ALA B 1 302 ? -12.117 12.688 -6.148 1 78 302 ALA B N 1
ATOM 5969 C CA . ALA B 1 302 ? -13.43 12.305 -6.68 1 78 302 ALA B CA 1
ATOM 5970 C C . ALA B 1 302 ? -13.328 11.898 -8.148 1 78 302 ALA B C 1
ATOM 5972 O O . ALA B 1 302 ? -12.453 12.375 -8.875 1 78 302 ALA B O 1
ATOM 5973 N N . THR B 1 303 ? -14.164 10.977 -8.492 1 76.31 303 THR B N 1
ATOM 5974 C CA . THR B 1 303 ? -14.266 10.609 -9.898 1 76.31 303 THR B CA 1
ATOM 5975 C C . THR B 1 303 ? -15.414 11.352 -10.57 1 76.31 303 THR B C 1
ATOM 5977 O O . THR B 1 303 ? -16.562 11.289 -10.109 1 76.31 303 THR B O 1
ATOM 5980 N N . VAL B 1 304 ? -15.039 12.078 -11.562 1 74.38 304 VAL B N 1
ATOM 5981 C CA . VAL B 1 304 ? -16.062 12.805 -12.312 1 74.38 304 VAL B CA 1
ATOM 5982 C C . VAL B 1 304 ? -15.969 12.445 -13.789 1 74.38 304 VAL B C 1
ATOM 5984 O O . VAL B 1 304 ? -14.938 11.977 -14.266 1 74.38 304 VAL B O 1
ATOM 5987 N N . THR B 1 305 ? -17.062 12.523 -14.43 1 71.31 305 THR B N 1
ATOM 5988 C CA . THR B 1 305 ? -17.125 12.25 -15.867 1 71.31 305 THR B CA 1
ATOM 5989 C C . THR B 1 305 ? -16.953 13.531 -16.672 1 71.31 305 THR B C 1
ATOM 5991 O O . THR B 1 305 ? -17.594 14.547 -16.375 1 71.31 305 THR B O 1
ATOM 5994 N N . ASP B 1 306 ? -16.031 13.461 -17.609 1 68.19 306 ASP B N 1
ATOM 5995 C CA . ASP B 1 306 ? -15.859 14.602 -18.516 1 68.19 306 ASP B CA 1
ATOM 5996 C C . ASP B 1 306 ? -17.078 14.789 -19.406 1 68.19 306 ASP B C 1
ATOM 5998 O O . ASP B 1 306 ? -17.516 13.852 -20.094 1 68.19 306 ASP B O 1
ATOM 6002 N N . PRO B 1 307 ? -17.656 15.898 -19.359 1 64.81 307 PRO B N 1
ATOM 6003 C CA . PRO B 1 307 ? -18.875 16.094 -20.156 1 64.81 307 PRO B CA 1
ATOM 6004 C C . PRO B 1 307 ? -18.625 15.961 -21.656 1 64.81 307 PRO B C 1
ATOM 6006 O O . PRO B 1 307 ? -19.531 15.602 -22.406 1 64.81 307 PRO B O 1
ATOM 6009 N N . GLY B 1 308 ? -17.391 16.281 -22.078 1 64.31 308 GLY B N 1
ATOM 6010 C CA . GLY B 1 308 ? -17.078 16.203 -23.5 1 64.31 308 GLY B CA 1
ATOM 6011 C C . GLY B 1 308 ? -16.75 14.797 -23.969 1 64.31 308 GLY B C 1
ATOM 6012 O O . GLY B 1 308 ? -17.359 14.305 -24.922 1 64.31 308 GLY B O 1
ATOM 6013 N N . THR B 1 309 ? -16.047 14.062 -23.266 1 66.62 309 THR B N 1
ATOM 6014 C CA . THR B 1 309 ? -15.531 12.766 -23.719 1 66.62 309 THR B CA 1
ATOM 6015 C C . THR B 1 309 ? -16.266 11.633 -23.016 1 66.62 309 THR B C 1
ATOM 6017 O O . THR B 1 309 ? -16.172 10.477 -23.422 1 66.62 309 THR B O 1
ATOM 6020 N N . ALA B 1 310 ? -17.078 11.922 -22 1 67.62 310 ALA B N 1
ATOM 6021 C CA . ALA B 1 310 ? -17.781 10.93 -21.188 1 67.62 310 ALA B CA 1
ATOM 6022 C C . ALA B 1 310 ? -16.812 9.969 -20.516 1 67.62 310 ALA B C 1
ATOM 6024 O O . ALA B 1 310 ? -17.203 8.883 -20.078 1 67.62 310 ALA B O 1
ATOM 6025 N N . ALA B 1 311 ? -15.555 10.391 -20.562 1 72 311 ALA B N 1
ATOM 6026 C CA . ALA B 1 311 ? -14.555 9.57 -19.891 1 72 311 ALA B CA 1
ATOM 6027 C C . ALA B 1 311 ? -14.414 9.969 -18.422 1 72 311 ALA B C 1
ATOM 6029 O O . ALA B 1 311 ? -14.484 11.156 -18.078 1 72 311 ALA B O 1
ATOM 6030 N N . PRO B 1 312 ? -14.266 9.023 -17.609 1 74.31 312 PRO B N 1
ATOM 6031 C CA . PRO B 1 312 ? -14.039 9.359 -16.203 1 74.31 312 PRO B CA 1
ATOM 6032 C C . PRO B 1 312 ? -12.656 9.969 -15.969 1 74.31 312 PRO B C 1
ATOM 6034 O O . PRO B 1 312 ? -11.688 9.602 -16.656 1 74.31 312 PRO B O 1
ATOM 6037 N N . HIS B 1 313 ? -12.633 10.969 -15.141 1 77.44 313 HIS B N 1
ATOM 6038 C CA . HIS B 1 313 ? -11.352 11.5 -14.688 1 77.44 313 HIS B CA 1
ATOM 6039 C C . HIS B 1 313 ? -11.383 11.82 -13.203 1 77.44 313 HIS B C 1
ATOM 6041 O O . HIS B 1 313 ? -12.453 11.953 -12.609 1 77.44 313 HIS B O 1
ATOM 6047 N N . LEU B 1 314 ? -10.266 11.961 -12.641 1 81.62 314 LEU B N 1
ATOM 6048 C CA . LEU B 1 314 ? -10.148 12.234 -11.211 1 81.62 314 LEU B CA 1
ATOM 6049 C C . LEU B 1 314 ? -10.094 13.734 -10.945 1 81.62 314 LEU B C 1
ATOM 6051 O O . LEU B 1 314 ? -9.453 14.477 -11.695 1 81.62 314 LEU B O 1
ATOM 6055 N N . LEU B 1 315 ? -10.797 14.086 -9.914 1 85.06 315 LEU B N 1
ATOM 6056 C CA . LEU B 1 315 ? -10.812 15.461 -9.438 1 85.06 315 LEU B CA 1
ATOM 6057 C C . LEU B 1 315 ? -10.156 15.562 -8.062 1 85.06 315 LEU B C 1
ATOM 6059 O O . LEU B 1 315 ? -10.445 14.766 -7.172 1 85.06 315 LEU B O 1
ATOM 6063 N N . ALA B 1 316 ? -9.227 16.469 -7.957 1 88 316 ALA B N 1
ATOM 6064 C CA . ALA B 1 316 ? -8.609 16.75 -6.664 1 88 316 ALA B CA 1
ATOM 6065 C C . ALA B 1 316 ? -9.328 17.891 -5.949 1 88 316 ALA B C 1
ATOM 6067 O O . ALA B 1 316 ? -9.406 19.016 -6.469 1 88 316 ALA B O 1
ATOM 6068 N N . VAL B 1 317 ? -9.805 17.609 -4.797 1 82.62 317 VAL B N 1
ATOM 6069 C CA . VAL B 1 317 ? -10.516 18.594 -3.986 1 82.62 317 VAL B CA 1
ATOM 6070 C C . VAL B 1 317 ? -9.656 19.016 -2.799 1 82.62 317 VAL B C 1
ATOM 6072 O O . VAL B 1 317 ? -9.508 18.25 -1.837 1 82.62 317 VAL B O 1
ATOM 6075 N N . PRO B 1 318 ? -9.141 20.25 -2.84 1 85.62 318 PRO B N 1
ATOM 6076 C CA . PRO B 1 318 ? -8.266 20.672 -1.747 1 85.62 318 PRO B CA 1
ATOM 6077 C C . PRO B 1 318 ? -8.992 20.75 -0.406 1 85.62 318 PRO B C 1
ATOM 6079 O O . PRO B 1 318 ? -10.156 21.156 -0.354 1 85.62 318 PRO B O 1
ATOM 6082 N N . LEU B 1 319 ? -8.336 20.297 0.614 1 80.25 319 LEU B N 1
ATOM 6083 C CA . LEU B 1 319 ? -8.852 20.359 1.977 1 80.25 319 LEU B CA 1
ATOM 6084 C C . LEU B 1 319 ? -8.312 21.594 2.695 1 80.25 319 LEU B C 1
ATOM 6086 O O . LEU B 1 319 ? -7.332 22.203 2.256 1 80.25 319 LEU B O 1
ATOM 6090 N N . PRO B 1 320 ? -8.992 21.922 3.764 1 70.56 320 PRO B N 1
ATOM 6091 C CA . PRO B 1 320 ? -8.523 23.094 4.512 1 70.56 320 PRO B CA 1
ATOM 6092 C C . PRO B 1 320 ? -7.105 22.922 5.043 1 70.56 320 PRO B C 1
ATOM 6094 O O . PRO B 1 320 ? -6.703 21.812 5.402 1 70.56 320 PRO B O 1
ATOM 6097 N N . ARG B 1 321 ? -6.223 23.953 5.102 1 70.69 321 ARG B N 1
ATOM 6098 C CA . ARG B 1 321 ? -4.785 23.906 5.34 1 70.69 321 ARG B CA 1
ATOM 6099 C C . ARG B 1 321 ? -4.449 24.312 6.77 1 70.69 321 ARG B C 1
ATOM 6101 O O . ARG B 1 321 ? -3.279 24.359 7.148 1 70.69 321 ARG B O 1
ATOM 6108 N N . GLY B 1 322 ? -5.324 24.562 7.547 1 60.69 322 GLY B N 1
ATOM 6109 C CA . GLY B 1 322 ? -4.926 24.969 8.883 1 60.69 322 GLY B CA 1
ATOM 6110 C C . GLY B 1 322 ? -4.086 23.938 9.602 1 60.69 322 GLY B C 1
ATOM 6111 O O . GLY B 1 322 ? -4.234 22.734 9.359 1 60.69 322 GLY B O 1
ATOM 6112 N N . ALA B 1 323 ? -2.904 24.375 10.25 1 53.03 323 ALA B N 1
ATOM 6113 C CA . ALA B 1 323 ? -1.922 23.516 10.906 1 53.03 323 ALA B CA 1
ATOM 6114 C C . ALA B 1 323 ? -2.602 22.531 11.859 1 53.03 323 ALA B C 1
ATOM 6116 O O . ALA B 1 323 ? -2.123 21.422 12.055 1 53.03 323 ALA B O 1
ATOM 6117 N N . GLY B 1 324 ? -3.643 22.953 12.391 1 56.75 324 GLY B N 1
ATOM 6118 C CA . GLY B 1 324 ? -4.332 22.078 13.336 1 56.75 324 GLY B CA 1
ATOM 6119 C C . GLY B 1 324 ? -5.406 21.234 12.695 1 56.75 324 GLY B C 1
ATOM 6120 O O . GLY B 1 324 ? -6.172 20.562 13.383 1 56.75 324 GLY B O 1
ATOM 6121 N N . ALA B 1 325 ? -5.266 21.141 11.484 1 65 325 ALA B N 1
ATOM 6122 C CA . ALA B 1 325 ? -6.398 20.547 10.781 1 65 325 ALA B CA 1
ATOM 6123 C C . ALA B 1 325 ? -6.293 19.031 10.766 1 65 325 ALA B C 1
ATOM 6125 O O . ALA B 1 325 ? -5.977 18.438 9.734 1 65 325 ALA B O 1
ATOM 6126 N N . LEU B 1 326 ? -6.473 18.438 12.008 1 72.94 326 LEU B N 1
ATOM 6127 C CA . LEU B 1 326 ? -6.496 16.984 12.148 1 72.94 326 LEU B CA 1
ATOM 6128 C C . LEU B 1 326 ? -7.516 16.359 11.203 1 72.94 326 LEU B C 1
ATOM 6130 O O . LEU B 1 326 ? -7.277 15.289 10.648 1 72.94 326 LEU B O 1
ATOM 6134 N N . THR B 1 327 ? -8.555 17.094 10.969 1 72.88 327 THR B N 1
ATOM 6135 C CA . THR B 1 327 ? -9.594 16.594 10.086 1 72.88 327 THR B CA 1
ATOM 6136 C C . THR B 1 327 ? -9.078 16.469 8.656 1 72.88 327 THR B C 1
ATOM 6138 O O . THR B 1 327 ? -9.398 15.5 7.957 1 72.88 327 THR B O 1
ATOM 6141 N N . ALA B 1 328 ? -8.328 17.469 8.344 1 76.81 328 ALA B N 1
ATOM 6142 C CA . ALA B 1 328 ? -7.762 17.406 6.996 1 76.81 328 ALA B CA 1
ATOM 6143 C C . ALA B 1 328 ? -6.824 16.203 6.852 1 76.81 328 ALA B C 1
ATOM 6145 O O . ALA B 1 328 ? -6.762 15.586 5.789 1 76.81 328 ALA B O 1
ATOM 6146 N N . LEU B 1 329 ? -6.172 15.891 7.891 1 82.81 329 LEU B N 1
ATOM 6147 C CA . LEU B 1 329 ? -5.258 14.758 7.871 1 82.81 329 LEU B CA 1
ATOM 6148 C C . LEU B 1 329 ? -6.02 13.445 7.711 1 82.81 329 LEU B C 1
ATOM 6150 O O . LEU B 1 329 ? -5.625 12.586 6.922 1 82.81 329 LEU B O 1
ATOM 6154 N N . ILE B 1 330 ? -7.078 13.344 8.383 1 81.06 330 ILE B N 1
ATOM 6155 C CA . ILE B 1 330 ? -7.828 12.094 8.398 1 81.06 330 ILE B CA 1
ATOM 6156 C C . ILE B 1 330 ? -8.602 11.938 7.09 1 81.06 330 ILE B C 1
ATOM 6158 O O . ILE B 1 330 ? -8.789 10.828 6.598 1 81.06 330 ILE B O 1
ATOM 6162 N N . ARG B 1 331 ? -8.93 13.008 6.508 1 78.06 331 ARG B N 1
ATOM 6163 C CA . ARG B 1 331 ? -9.781 12.961 5.324 1 78.06 331 ARG B CA 1
ATOM 6164 C C . ARG B 1 331 ? -8.945 12.922 4.047 1 78.06 331 ARG B C 1
ATOM 6166 O O . ARG B 1 331 ? -9.461 12.602 2.975 1 78.06 331 ARG B O 1
ATOM 6173 N N . ALA B 1 332 ? -7.73 13.25 4.164 1 83.94 332 ALA B N 1
ATOM 6174 C CA . ALA B 1 332 ? -6.871 13.328 2.982 1 83.94 332 ALA B CA 1
ATOM 6175 C C . ALA B 1 332 ? -6.723 11.961 2.326 1 83.94 332 ALA B C 1
ATOM 6177 O O . ALA B 1 332 ? -6.5 10.953 3.01 1 83.94 332 ALA B O 1
ATOM 6178 N N . GLU B 1 333 ? -6.867 11.906 0.998 1 80.62 333 GLU B N 1
ATOM 6179 C CA . GLU B 1 333 ? -6.707 10.68 0.22 1 80.62 333 GLU B CA 1
ATOM 6180 C C . GLU B 1 333 ? -5.457 10.742 -0.655 1 80.62 333 GLU B C 1
ATOM 6182 O O . GLU B 1 333 ? -4.965 9.719 -1.117 1 80.62 333 GLU B O 1
ATOM 6187 N N . ALA B 1 334 ? -5.062 11.922 -0.863 1 86.38 334 ALA B N 1
ATOM 6188 C CA . ALA B 1 334 ? -3.857 12.164 -1.652 1 86.38 334 ALA B CA 1
ATOM 6189 C C . ALA B 1 334 ? -3.217 13.5 -1.28 1 86.38 334 ALA B C 1
ATOM 6191 O O . ALA B 1 334 ? -3.764 14.25 -0.469 1 86.38 334 ALA B O 1
ATOM 6192 N N . LEU B 1 335 ? -2.051 13.719 -1.812 1 90.06 335 LEU B N 1
ATOM 6193 C CA . LEU B 1 335 ? -1.332 14.977 -1.611 1 90.06 335 LEU B CA 1
ATOM 6194 C C . LEU B 1 335 ? -1.051 15.656 -2.945 1 90.06 335 LEU B C 1
ATOM 6196 O O . LEU B 1 335 ? -0.664 15.008 -3.914 1 90.06 335 LEU B O 1
ATOM 6200 N N . LEU B 1 336 ? -1.322 16.891 -2.99 1 91.94 336 LEU B N 1
ATOM 6201 C CA . LEU B 1 336 ? -0.916 17.75 -4.102 1 91.94 336 LEU B CA 1
ATOM 6202 C C . LEU B 1 336 ? 0.408 18.438 -3.799 1 91.94 336 LEU B C 1
ATOM 6204 O O . LEU B 1 336 ? 0.515 19.188 -2.818 1 91.94 336 LEU B O 1
ATOM 6208 N N . HIS B 1 337 ? 1.346 18.188 -4.641 1 91.38 337 HIS B N 1
ATOM 6209 C CA . HIS B 1 337 ? 2.643 18.844 -4.496 1 91.38 337 HIS B CA 1
ATOM 6210 C C . HIS B 1 337 ? 2.682 20.156 -5.254 1 91.38 337 HIS B C 1
ATOM 6212 O O . HIS B 1 337 ? 2.516 20.188 -6.477 1 91.38 337 HIS B O 1
ATOM 6218 N N . VAL B 1 338 ? 2.869 21.219 -4.508 1 92.62 338 VAL B N 1
ATOM 6219 C CA . VAL B 1 338 ? 3.08 22.547 -5.09 1 92.62 338 VAL B CA 1
ATOM 6220 C C . VAL B 1 338 ? 4.543 22.953 -4.93 1 92.62 338 VAL B C 1
ATOM 6222 O O . VAL B 1 338 ? 4.957 23.391 -3.852 1 92.62 338 VAL B O 1
ATOM 6225 N N . PRO B 1 339 ? 5.25 22.906 -6.035 1 92.06 339 PRO B N 1
ATOM 6226 C CA . PRO B 1 339 ? 6.688 23.156 -5.914 1 92.06 339 PRO B CA 1
ATOM 6227 C C . PRO B 1 339 ? 7.008 24.625 -5.688 1 92.06 339 PRO B C 1
ATOM 6229 O O . PRO B 1 339 ? 6.152 25.484 -5.906 1 92.06 339 PRO B O 1
ATOM 6232 N N . VAL B 1 340 ? 8.211 24.859 -5.203 1 92 340 VAL B N 1
ATOM 6233 C CA . VAL B 1 340 ? 8.719 26.219 -5.066 1 92 340 VAL B CA 1
ATOM 6234 C C . VAL B 1 340 ? 8.594 26.953 -6.402 1 92 340 VAL B C 1
ATOM 6236 O O . VAL B 1 340 ? 8.805 26.359 -7.465 1 92 340 VAL B O 1
ATOM 6239 N N . GLY B 1 341 ? 8.172 28.188 -6.301 1 91.31 341 GLY B N 1
ATOM 6240 C CA . GLY B 1 341 ? 8.031 29 -7.504 1 91.31 341 GLY B CA 1
ATOM 6241 C C . GLY B 1 341 ? 6.594 29.109 -7.984 1 91.31 341 GLY B C 1
ATOM 6242 O O . GLY B 1 341 ? 6.285 29.953 -8.836 1 91.31 341 GLY B O 1
ATOM 6243 N N . VAL B 1 342 ? 5.754 28.234 -7.473 1 91.5 342 VAL B N 1
ATOM 6244 C CA . VAL B 1 342 ? 4.348 28.25 -7.859 1 91.5 342 VAL B CA 1
ATOM 6245 C C . VAL B 1 342 ? 3.514 28.875 -6.746 1 91.5 342 VAL B C 1
ATOM 6247 O O . VAL B 1 342 ? 3.527 28.406 -5.605 1 91.5 342 VAL B O 1
ATOM 6250 N N . ASP B 1 343 ? 2.768 29.938 -7.066 1 92.38 343 ASP B N 1
ATOM 6251 C CA . ASP B 1 343 ? 2.016 30.609 -6.02 1 92.38 343 ASP B CA 1
ATOM 6252 C C . ASP B 1 343 ? 0.513 30.391 -6.195 1 92.38 343 ASP B C 1
ATOM 6254 O O . ASP B 1 343 ? -0.277 30.75 -5.32 1 92.38 343 ASP B O 1
ATOM 6258 N N . ARG B 1 344 ? 0.218 29.891 -7.348 1 92.38 344 ARG B N 1
ATOM 6259 C CA . ARG B 1 344 ? -1.206 29.656 -7.578 1 92.38 344 ARG B CA 1
ATOM 6260 C C . ARG B 1 344 ? -1.428 28.562 -8.609 1 92.38 344 ARG B C 1
ATOM 6262 O O . ARG B 1 344 ? -0.703 28.469 -9.602 1 92.38 344 ARG B O 1
ATOM 6269 N N . LEU B 1 345 ? -2.389 27.703 -8.32 1 92.25 345 LEU B N 1
ATOM 6270 C CA . LEU B 1 345 ? -2.92 26.719 -9.266 1 92.25 345 LEU B CA 1
ATOM 6271 C C . LEU B 1 345 ? -4.398 26.969 -9.531 1 92.25 345 LEU B C 1
ATOM 6273 O O . LEU B 1 345 ? -5.191 27.109 -8.594 1 92.25 345 LEU B O 1
ATOM 6277 N N . ALA B 1 346 ? -4.75 27.125 -10.773 1 90.19 346 ALA B N 1
ATOM 6278 C CA . ALA B 1 346 ? -6.125 27.438 -11.156 1 90.19 346 ALA B CA 1
ATOM 6279 C C . ALA B 1 346 ? -7.02 26.203 -11.062 1 90.19 346 ALA B C 1
ATOM 6281 O O . ALA B 1 346 ? -6.539 25.078 -11.133 1 90.19 346 ALA B O 1
ATOM 6282 N N . ALA B 1 347 ? -8.289 26.5 -10.859 1 85.88 347 ALA B N 1
ATOM 6283 C CA . ALA B 1 347 ? -9.266 25.422 -10.992 1 85.88 347 ALA B CA 1
ATOM 6284 C C . ALA B 1 347 ? -9.203 24.797 -12.375 1 85.88 347 ALA B C 1
ATOM 6286 O O . ALA B 1 347 ? -9.062 25.5 -13.383 1 85.88 347 ALA B O 1
ATOM 6287 N N . GLY B 1 348 ? -9.242 23.469 -12.328 1 86.56 348 GLY B N 1
ATOM 6288 C CA . GLY B 1 348 ? -9.211 22.766 -13.602 1 86.56 348 GLY B CA 1
ATOM 6289 C C . GLY B 1 348 ? -7.805 22.391 -14.047 1 86.56 348 GLY B C 1
ATOM 6290 O O . GLY B 1 348 ? -7.629 21.594 -14.969 1 86.56 348 GLY B O 1
ATOM 6291 N N . ALA B 1 349 ? -6.844 22.938 -13.406 1 90.94 349 ALA B N 1
ATOM 6292 C CA . ALA B 1 349 ? -5.461 22.656 -13.773 1 90.94 349 ALA B CA 1
ATOM 6293 C C . ALA B 1 349 ? -5.152 21.172 -13.641 1 90.94 349 ALA B C 1
ATOM 6295 O O . ALA B 1 349 ? -5.605 20.516 -12.703 1 90.94 349 ALA B O 1
ATOM 6296 N N . ALA B 1 350 ? -4.398 20.703 -14.641 1 90.75 350 ALA B N 1
ATOM 6297 C CA . ALA B 1 350 ? -3.9 19.344 -14.539 1 90.75 350 ALA B CA 1
ATOM 6298 C C . ALA B 1 350 ? -2.805 19.234 -13.484 1 90.75 350 ALA B C 1
ATOM 6300 O O . ALA B 1 350 ? -1.845 20 -13.492 1 90.75 350 ALA B O 1
ATOM 6301 N N . VAL B 1 351 ? -2.971 18.297 -12.586 1 91 351 VAL B N 1
ATOM 6302 C CA . VAL B 1 351 ? -2.004 18.125 -11.5 1 91 351 VAL B CA 1
ATOM 6303 C C . VAL B 1 351 ? -1.681 16.641 -11.32 1 91 351 VAL B C 1
ATOM 6305 O O . VAL B 1 351 ? -2.361 15.781 -11.883 1 91 351 VAL B O 1
ATOM 6308 N N . GLN B 1 352 ? -0.59 16.406 -10.664 1 85.25 352 GLN B N 1
ATOM 6309 C CA . GLN B 1 352 ? -0.191 15.055 -10.273 1 85.25 352 GLN B CA 1
ATOM 6310 C C . GLN B 1 352 ? -0.299 14.867 -8.758 1 85.25 352 GLN B C 1
ATOM 6312 O O . GLN B 1 352 ? 0.296 15.633 -7.992 1 85.25 352 GLN B O 1
ATOM 6317 N N . LEU B 1 353 ? -1.064 13.836 -8.398 1 86.88 353 LEU B N 1
ATOM 6318 C CA . LEU B 1 353 ? -1.288 13.578 -6.98 1 86.88 353 LEU B CA 1
ATOM 6319 C C . LEU B 1 353 ? -0.35 12.492 -6.465 1 86.88 353 LEU B C 1
ATOM 6321 O O . LEU B 1 353 ? -0.078 11.516 -7.172 1 86.88 353 LEU B O 1
ATOM 6325 N N . LEU B 1 354 ? 0.073 12.773 -5.277 1 83.75 354 LEU B N 1
ATOM 6326 C CA . LEU B 1 354 ? 0.814 11.742 -4.562 1 83.75 354 LEU B CA 1
ATOM 6327 C C . LEU B 1 354 ? -0.121 10.891 -3.709 1 83.75 354 LEU B C 1
ATOM 6329 O O . LEU B 1 354 ? -0.952 11.43 -2.971 1 83.75 354 LEU B O 1
ATOM 6333 N N . THR B 1 355 ? 0.065 9.609 -3.91 1 77.12 355 THR B N 1
ATOM 6334 C CA . THR B 1 355 ? -0.81 8.719 -3.152 1 77.12 355 THR B CA 1
ATOM 6335 C C . THR B 1 355 ? -0.373 8.648 -1.691 1 77.12 355 THR B C 1
ATOM 6337 O O . THR B 1 355 ? 0.818 8.75 -1.389 1 77.12 355 THR B O 1
ATOM 6340 N N . VAL B 1 356 ? -1.316 8.617 -0.809 1 74.19 356 VAL B N 1
ATOM 6341 C CA . VAL B 1 356 ? -1.086 8.383 0.613 1 74.19 356 VAL B CA 1
ATOM 6342 C C . VAL B 1 356 ? -1.312 6.906 0.937 1 74.19 356 VAL B C 1
ATOM 6344 O O . VAL B 1 356 ? -2.338 6.332 0.565 1 74.19 356 VAL B O 1
ATOM 6347 N N . PRO B 1 357 ? -0.249 6.234 1.448 1 64.56 357 PRO B N 1
ATOM 6348 C CA . PRO B 1 357 ? -0.434 4.816 1.769 1 64.56 357 PRO B CA 1
ATOM 6349 C C . PRO B 1 357 ? -1.687 4.559 2.602 1 64.56 357 PRO B C 1
ATOM 6351 O O . PRO B 1 357 ? -1.976 5.309 3.537 1 64.56 357 PRO B O 1
ATOM 6354 N N . GLY B 1 358 ? -2.43 3.576 2.221 1 62 358 GLY B N 1
ATOM 6355 C CA . GLY B 1 358 ? -3.613 3.18 2.969 1 62 358 GLY B CA 1
ATOM 6356 C C . GLY B 1 358 ? -4.859 3.934 2.551 1 62 358 GLY B C 1
ATOM 6357 O O . GLY B 1 358 ? -5.973 3.562 2.934 1 62 358 GLY B O 1
ATOM 6358 N N . ALA B 1 359 ? -4.574 5.059 1.802 1 56.22 359 ALA B N 1
ATOM 6359 C CA . ALA B 1 359 ? -5.738 5.828 1.374 1 56.22 359 ALA B CA 1
ATOM 6360 C C . ALA B 1 359 ? -6.332 5.254 0.089 1 56.22 359 ALA B C 1
ATOM 6362 O O . ALA B 1 359 ? -5.598 4.828 -0.803 1 56.22 359 ALA B O 1
ATOM 6363 N N . ALA B 1 360 ? -7.488 4.656 0.19 1 56.56 360 ALA B N 1
ATOM 6364 C CA . ALA B 1 360 ? -8.211 4.258 -1.017 1 56.56 360 ALA B CA 1
ATOM 6365 C C . ALA B 1 360 ? -9.016 5.422 -1.582 1 56.56 360 ALA B C 1
ATOM 6367 O O . ALA B 1 360 ? -9.602 6.203 -0.83 1 56.56 360 ALA B O 1
ATOM 6368 N N . PHE B 1 361 ? -8.578 5.859 -2.881 1 54.97 361 PHE B N 1
ATOM 6369 C CA . PHE B 1 361 ? -9.43 6.863 -3.51 1 54.97 361 PHE B CA 1
ATOM 6370 C C . PHE B 1 361 ? -10.898 6.469 -3.406 1 54.97 361 PHE B C 1
ATOM 6372 O O . PHE B 1 361 ? -11.289 5.379 -3.83 1 54.97 361 PHE B O 1
ATOM 6379 N N . ALA B 1 362 ? -11.422 6.758 -2.303 1 52.75 362 ALA B N 1
ATOM 6380 C CA . ALA B 1 362 ? -12.844 6.41 -2.209 1 52.75 362 ALA B CA 1
ATOM 6381 C C . ALA B 1 362 ? -13.648 7.078 -3.32 1 52.75 362 ALA B C 1
ATOM 6383 O O . ALA B 1 362 ? -13.43 8.25 -3.627 1 52.75 362 ALA B O 1
ATOM 6384 N N . THR B 1 363 ? -13.914 6.391 -4.336 1 54.81 363 THR B N 1
ATOM 6385 C CA . THR B 1 363 ? -14.906 6.852 -5.309 1 54.81 363 THR B CA 1
ATOM 6386 C C . THR B 1 363 ? -16.125 7.434 -4.602 1 54.81 363 THR B C 1
ATOM 6388 O O . THR B 1 363 ? -17.125 7.762 -5.246 1 54.81 363 THR B O 1
ATOM 6391 N N . SER B 1 364 ? -15.859 7.758 -3.283 1 60.91 364 SER B N 1
ATOM 6392 C CA . SER B 1 364 ? -17.109 8.055 -2.594 1 60.91 364 SER B CA 1
ATOM 6393 C C . SER B 1 364 ? -17.266 9.555 -2.35 1 60.91 364 SER B C 1
ATOM 6395 O O . SER B 1 364 ? -18.188 9.984 -1.669 1 60.91 364 SER B O 1
ATOM 6397 N N . THR B 1 365 ? -16.422 10.367 -2.955 1 70.19 365 THR B N 1
ATOM 6398 C CA . THR B 1 365 ? -16.531 11.797 -2.701 1 70.19 365 THR B CA 1
ATOM 6399 C C . THR B 1 365 ? -17.453 12.461 -3.723 1 70.19 365 THR B C 1
ATOM 6401 O O . THR B 1 365 ? -17.328 12.219 -4.926 1 70.19 365 THR B O 1
ATOM 6404 N N . THR B 1 366 ? -18.469 13.133 -3.178 1 75.5 366 THR B N 1
ATOM 6405 C CA . THR B 1 366 ? -19.328 13.969 -4.008 1 75.5 366 THR B CA 1
ATOM 6406 C C . THR B 1 366 ? -18.906 15.43 -3.922 1 75.5 366 THR B C 1
ATOM 6408 O O . THR B 1 366 ? -18.719 15.969 -2.828 1 75.5 366 THR B O 1
ATOM 6411 N N . VAL B 1 367 ? -18.719 16.031 -5.02 1 77.5 367 VAL B N 1
ATOM 6412 C CA . VAL B 1 367 ? -18.297 17.422 -5.066 1 77.5 367 VAL B CA 1
ATOM 6413 C C . VAL B 1 367 ? -19.469 18.312 -5.492 1 77.5 367 VAL B C 1
ATOM 6415 O O . VAL B 1 367 ? -20.031 18.125 -6.574 1 77.5 367 VAL B O 1
ATOM 6418 N N . LEU B 1 368 ? -19.812 19.156 -4.562 1 79.31 368 LEU B N 1
ATOM 6419 C CA . LEU B 1 368 ? -20.859 20.141 -4.797 1 79.31 368 LEU B CA 1
ATOM 6420 C C . LEU B 1 368 ? -20.266 21.531 -4.938 1 79.31 368 LEU B C 1
ATOM 6422 O O . LEU B 1 368 ? -19.531 22 -4.066 1 79.31 368 LEU B O 1
ATOM 6426 N N . ALA B 1 369 ? -20.578 22.156 -6.07 1 78.88 369 ALA B N 1
ATOM 6427 C CA . ALA B 1 369 ? -20.078 23.516 -6.293 1 78.88 369 ALA B CA 1
ATOM 6428 C C . ALA B 1 369 ? -21.188 24.547 -6.164 1 78.88 369 ALA B C 1
ATOM 6430 O O . ALA B 1 369 ? -22.281 24.359 -6.695 1 78.88 369 ALA B O 1
ATOM 6431 N N . GLY B 1 370 ? -20.891 25.625 -5.375 1 76.12 370 GLY B N 1
ATOM 6432 C CA . GLY B 1 370 ? -21.875 26.688 -5.254 1 76.12 370 GLY B CA 1
ATOM 6433 C C . GLY B 1 370 ? -21.625 27.609 -4.078 1 76.12 370 GLY B C 1
ATOM 6434 O O . GLY B 1 370 ? -20.656 27.422 -3.336 1 76.12 370 GLY B O 1
ATOM 6435 N N . PRO B 1 371 ? -22.391 28.656 -3.979 1 68.62 371 PRO B N 1
ATOM 6436 C CA . PRO B 1 371 ? -22.203 29.609 -2.891 1 68.62 371 PRO B CA 1
ATOM 6437 C C . PRO B 1 371 ? -22.562 29.047 -1.522 1 68.62 371 PRO B C 1
ATOM 6439 O O . PRO B 1 371 ? -23.312 28.062 -1.437 1 68.62 371 PRO B O 1
ATOM 6442 N N . SER B 1 372 ? -21.938 29.625 -0.548 1 66.25 372 SER B N 1
ATOM 6443 C CA . SER B 1 372 ? -22.312 29.25 0.814 1 66.25 372 SER B CA 1
ATOM 6444 C C . SER B 1 372 ? -23.656 29.844 1.213 1 66.25 372 SER B C 1
ATOM 6446 O O . SER B 1 372 ? -23.953 31 0.907 1 66.25 372 SER B O 1
ATOM 6448 N N . SER B 1 373 ? -24.594 29.031 1.615 1 65.5 373 SER B N 1
ATOM 6449 C CA . SER B 1 373 ? -25.875 29.422 2.182 1 65.5 373 SER B CA 1
ATOM 6450 C C . SER B 1 373 ? -26.312 28.469 3.283 1 65.5 373 SER B C 1
ATOM 6452 O O . SER B 1 373 ? -25.875 27.312 3.326 1 65.5 373 SER B O 1
ATOM 6454 N N . PRO B 1 374 ? -27 28.953 4.199 1 63.69 374 PRO B N 1
ATOM 6455 C CA . PRO B 1 374 ? -27.5 28.047 5.246 1 63.69 374 PRO B CA 1
ATOM 6456 C C . PRO B 1 374 ? -28.188 26.812 4.684 1 63.69 374 PRO B C 1
ATOM 6458 O O . PRO B 1 374 ? -28.094 25.734 5.266 1 63.69 374 PRO B O 1
ATOM 6461 N N . ALA B 1 375 ? -28.766 26.969 3.572 1 65.31 375 ALA B N 1
ATOM 6462 C CA . ALA B 1 375 ? -29.469 25.844 2.965 1 65.31 375 ALA B CA 1
ATOM 6463 C C . ALA B 1 375 ? -28.469 24.812 2.434 1 65.31 375 ALA B C 1
ATOM 6465 O O . ALA B 1 375 ? -28.688 23.594 2.574 1 65.31 375 ALA B O 1
ATOM 6466 N N . VAL B 1 376 ? -27.469 25.281 1.812 1 68 376 VAL B N 1
ATOM 6467 C CA . VAL B 1 376 ? -26.453 24.391 1.291 1 68 376 VAL B CA 1
ATOM 6468 C C . VAL B 1 376 ? -25.734 23.688 2.447 1 68 376 VAL B C 1
ATOM 6470 O O . VAL B 1 376 ? -25.438 22.5 2.379 1 68 376 VAL B O 1
ATOM 6473 N N . ASP B 1 377 ? -25.562 24.469 3.406 1 67.88 377 ASP B N 1
ATOM 6474 C CA . ASP B 1 377 ? -24.953 23.891 4.598 1 67.88 377 ASP B CA 1
ATOM 6475 C C . ASP B 1 377 ? -25.828 22.781 5.18 1 67.88 377 ASP B C 1
ATOM 6477 O O . ASP B 1 377 ? -25.312 21.75 5.609 1 67.88 377 ASP B O 1
ATOM 6481 N N . ALA B 1 378 ? -27.109 23.062 5.227 1 69 378 ALA B N 1
ATOM 6482 C CA . ALA B 1 378 ? -28.062 22.047 5.703 1 69 378 ALA B CA 1
ATOM 6483 C C . ALA B 1 378 ? -28 20.781 4.852 1 69 378 ALA B C 1
ATOM 6485 O O . ALA B 1 378 ? -28.094 19.672 5.371 1 69 378 ALA B O 1
ATOM 6486 N N . LEU B 1 379 ? -27.781 21 3.604 1 70.56 379 LEU B N 1
ATOM 6487 C CA . LEU B 1 379 ? -27.656 19.859 2.693 1 70.56 379 LEU B CA 1
ATOM 6488 C C . LEU B 1 379 ? -26.391 19.062 2.988 1 70.56 379 LEU B C 1
ATOM 6490 O O . LEU B 1 379 ? -26.438 17.828 3.057 1 70.56 379 LEU B O 1
ATOM 6494 N N . VAL B 1 380 ? -25.328 19.766 3.09 1 66.44 380 VAL B N 1
ATOM 6495 C CA . VAL B 1 380 ? -24.047 19.125 3.365 1 66.44 380 VAL B CA 1
ATOM 6496 C C . VAL B 1 380 ? -24.125 18.359 4.68 1 66.44 380 VAL B C 1
ATOM 6498 O O . VAL B 1 380 ? -23.672 17.203 4.758 1 66.44 380 VAL B O 1
ATOM 6501 N N . ASP B 1 381 ? -24.781 18.984 5.594 1 66.62 381 ASP B N 1
ATOM 6502 C CA . ASP B 1 381 ? -24.906 18.344 6.902 1 66.62 381 ASP B CA 1
ATOM 6503 C C . ASP B 1 381 ? -25.781 17.109 6.82 1 66.62 381 ASP B C 1
ATOM 6505 O O . ASP B 1 381 ? -25.469 16.078 7.422 1 66.62 381 ASP B O 1
ATOM 6509 N N . ALA B 1 382 ? -26.844 17.219 6.137 1 67.19 382 ALA B N 1
ATOM 6510 C CA . ALA B 1 382 ? -27.75 16.094 5.973 1 67.19 382 ALA B CA 1
ATOM 6511 C C . ALA B 1 382 ? -27.062 14.945 5.238 1 67.19 382 ALA B C 1
ATOM 6513 O O . ALA B 1 382 ? -27.266 13.773 5.59 1 67.19 382 ALA B O 1
ATOM 6514 N N . HIS B 1 383 ? -26.328 15.336 4.242 1 69.38 383 HIS B N 1
ATOM 6515 C CA . HIS B 1 383 ? -25.625 14.32 3.473 1 69.38 383 HIS B CA 1
ATOM 6516 C C . HIS B 1 383 ? -24.594 13.586 4.332 1 69.38 383 HIS B C 1
ATOM 6518 O O . HIS B 1 383 ? -24.469 12.359 4.238 1 69.38 383 HIS B O 1
ATOM 6524 N N . ARG B 1 384 ? -23.938 14.328 5.062 1 62.34 384 ARG B N 1
ATOM 6525 C CA . ARG B 1 384 ? -22.922 13.758 5.949 1 62.34 384 ARG B CA 1
ATOM 6526 C C . ARG B 1 384 ? -23.562 12.805 6.953 1 62.34 384 ARG B C 1
ATOM 6528 O O . ARG B 1 384 ? -22.969 11.781 7.309 1 62.34 384 ARG B O 1
ATOM 6535 N N . ALA B 1 385 ? -24.719 13.219 7.406 1 59.56 385 ALA B N 1
ATOM 6536 C CA . ALA B 1 385 ? -25.422 12.398 8.383 1 59.56 385 ALA B CA 1
ATOM 6537 C C . ALA B 1 385 ? -25.906 11.094 7.75 1 59.56 385 ALA B C 1
ATOM 6539 O O . ALA B 1 385 ? -25.938 10.055 8.406 1 59.56 385 ALA B O 1
ATOM 6540 N N . ASP B 1 386 ? -26.297 11.227 6.543 1 55.31 386 ASP B N 1
ATOM 6541 C CA . ASP B 1 386 ? -26.938 10.094 5.879 1 55.31 386 ASP B CA 1
ATOM 6542 C C . ASP B 1 386 ? -25.906 9.125 5.316 1 55.31 386 ASP B C 1
ATOM 6544 O O . ASP B 1 386 ? -26.188 7.945 5.109 1 55.31 386 ASP B O 1
ATOM 6548 N N . THR B 1 387 ? -24.781 9.758 4.965 1 52.78 387 THR B N 1
ATOM 6549 C CA . THR B 1 387 ? -23.859 8.922 4.219 1 52.78 387 THR B CA 1
ATOM 6550 C C . THR B 1 387 ? -22.531 8.789 4.957 1 52.78 387 THR B C 1
ATOM 6552 O O . THR B 1 387 ? -21.734 9.719 4.984 1 52.78 387 THR B O 1
ATOM 6555 N N . ALA B 1 388 ? -22.484 7.848 5.824 1 51.38 388 ALA B N 1
ATOM 6556 C CA . ALA B 1 388 ? -21.281 7.648 6.633 1 51.38 388 ALA B CA 1
ATOM 6557 C C . ALA B 1 388 ? -20.062 7.43 5.754 1 51.38 388 ALA B C 1
ATOM 6559 O O . ALA B 1 388 ? -18.938 7.797 6.129 1 51.38 388 ALA B O 1
ATOM 6560 N N . ASP B 1 389 ? -20.328 6.922 4.527 1 53.28 389 ASP B N 1
ATOM 6561 C CA . ASP B 1 389 ? -19.188 6.473 3.734 1 53.28 389 ASP B CA 1
ATOM 6562 C C . ASP B 1 389 ? -18.891 7.457 2.604 1 53.28 389 ASP B C 1
ATOM 6564 O O . ASP B 1 389 ? -17.969 7.234 1.812 1 53.28 389 ASP B O 1
ATOM 6568 N N . CYS B 1 390 ? -19.797 8.484 2.518 1 58.44 390 CYS B N 1
ATOM 6569 C CA . CYS B 1 390 ? -19.594 9.422 1.419 1 58.44 390 CYS B CA 1
ATOM 6570 C C . CYS B 1 390 ? -19.359 10.836 1.941 1 58.44 390 CYS B C 1
ATOM 6572 O O . CYS B 1 390 ? -19.922 11.219 2.971 1 58.44 390 CYS B O 1
ATOM 6574 N N . VAL B 1 391 ? -18.312 11.422 1.409 1 62.22 391 VAL B N 1
ATOM 6575 C CA . VAL B 1 391 ? -17.984 12.797 1.788 1 62.22 391 VAL B CA 1
ATOM 6576 C C . VAL B 1 391 ? -18.484 13.758 0.72 1 62.22 391 VAL B C 1
ATOM 6578 O O . VAL B 1 391 ? -18.328 13.508 -0.478 1 62.22 391 VAL B O 1
ATOM 6581 N N . LEU B 1 392 ? -19.391 14.656 1.199 1 69.44 392 LEU B N 1
ATOM 6582 C CA . LEU B 1 392 ? -19.797 15.758 0.323 1 69.44 392 LEU B CA 1
ATOM 6583 C C . LEU B 1 392 ? -18.875 16.953 0.507 1 69.44 392 LEU B C 1
ATOM 6585 O O . LEU B 1 392 ? -18.781 17.5 1.607 1 69.44 392 LEU B O 1
ATOM 6589 N N . HIS B 1 393 ? -18.172 17.281 -0.503 1 71.31 393 HIS B N 1
ATOM 6590 C CA . HIS B 1 393 ? -17.312 18.453 -0.49 1 71.31 393 HIS B CA 1
ATOM 6591 C C . HIS B 1 393 ? -17.938 19.609 -1.247 1 71.31 393 HIS B C 1
ATOM 6593 O O . HIS B 1 393 ? -18.344 19.469 -2.404 1 71.31 393 HIS B O 1
ATOM 6599 N N . ARG B 1 394 ? -17.969 20.719 -0.538 1 73.25 394 ARG B N 1
ATOM 6600 C CA . ARG B 1 394 ? -18.5 21.922 -1.18 1 73.25 394 ARG B CA 1
ATOM 6601 C C . ARG B 1 394 ? -17.359 22.844 -1.614 1 73.25 394 ARG B C 1
ATOM 6603 O O . ARG B 1 394 ? -16.5 23.203 -0.809 1 73.25 394 ARG B O 1
ATOM 6610 N N . THR B 1 395 ? -17.359 23.078 -2.873 1 71.81 395 THR B N 1
ATOM 6611 C CA . THR B 1 395 ? -16.5 24.141 -3.4 1 71.81 395 THR B CA 1
ATOM 6612 C C . THR B 1 395 ? -17.266 25.453 -3.508 1 71.81 395 THR B C 1
ATOM 6614 O O . THR B 1 395 ? -18.25 25.547 -4.242 1 71.81 395 THR B O 1
ATOM 6617 N N . GLU B 1 396 ? -16.812 26.422 -2.754 1 71.94 396 GLU B N 1
ATOM 6618 C CA . GLU B 1 396 ? -17.516 27.688 -2.742 1 71.94 396 GLU B CA 1
ATOM 6619 C C . GLU B 1 396 ? -17.219 28.5 -4.004 1 71.94 396 GLU B C 1
ATOM 6621 O O . GLU B 1 396 ? -16.109 29 -4.18 1 71.94 396 GLU B O 1
ATOM 6626 N N . LEU B 1 397 ? -18.141 28.5 -4.773 1 71.81 397 LEU B N 1
ATOM 6627 C CA . LEU B 1 397 ? -18.109 29.25 -6.02 1 71.81 397 LEU B CA 1
ATOM 6628 C C . LEU B 1 397 ? -19.391 30.062 -6.195 1 71.81 397 LEU B C 1
ATOM 6630 O O . LEU B 1 397 ? -20.422 29.734 -5.586 1 71.81 397 LEU B O 1
ATOM 6634 N N . GLY B 1 398 ? -19.219 31.188 -6.867 1 70.75 398 GLY B N 1
ATOM 6635 C CA . GLY B 1 398 ? -20.438 31.859 -7.289 1 70.75 398 GLY B CA 1
ATOM 6636 C C . GLY B 1 398 ? -21.312 31 -8.18 1 70.75 398 GLY B C 1
ATOM 6637 O O . GLY B 1 398 ? -20.891 29.953 -8.664 1 70.75 398 GLY B O 1
ATOM 6638 N N . GLU B 1 399 ? -22.562 31.406 -8.297 1 68.75 399 GLU B N 1
ATOM 6639 C CA . GLU B 1 399 ? -23.516 30.641 -9.078 1 68.75 399 GLU B CA 1
ATOM 6640 C C . GLU B 1 399 ? -23.016 30.391 -10.492 1 68.75 399 GLU B C 1
ATOM 6642 O O . GLU B 1 399 ? -23 29.25 -10.969 1 68.75 399 GLU B O 1
ATOM 6647 N N . ASP B 1 400 ? -22.562 31.453 -11.133 1 71.69 400 ASP B N 1
ATOM 6648 C CA . ASP B 1 400 ? -22.062 31.328 -12.5 1 71.69 400 ASP B CA 1
ATOM 6649 C C . ASP B 1 400 ? -20.797 30.469 -12.547 1 71.69 400 ASP B C 1
ATOM 6651 O O . ASP B 1 400 ? -20.641 29.625 -13.445 1 71.69 400 ASP B O 1
ATOM 6655 N N . GLU B 1 401 ? -20.016 30.625 -11.594 1 74.56 401 GLU B N 1
ATOM 6656 C CA . GLU B 1 401 ? -18.781 29.844 -11.531 1 74.56 401 GLU B CA 1
ATOM 6657 C C . GLU B 1 401 ? -19.078 28.359 -11.258 1 74.56 401 GLU B C 1
ATOM 6659 O O . GLU B 1 401 ? -18.391 27.484 -11.781 1 74.56 401 GLU B O 1
ATOM 6664 N N . ALA B 1 402 ? -20.078 28.156 -10.469 1 77.12 402 ALA B N 1
ATOM 6665 C CA . ALA B 1 402 ? -20.469 26.797 -10.156 1 77.12 402 ALA B CA 1
ATOM 6666 C C . ALA B 1 402 ? -20.969 26.062 -11.398 1 77.12 402 ALA B C 1
ATOM 6668 O O . ALA B 1 402 ? -20.641 24.906 -11.633 1 77.12 402 ALA B O 1
ATOM 6669 N N . LEU B 1 403 ? -21.719 26.781 -12.125 1 73.75 403 LEU B N 1
ATOM 6670 C CA . LEU B 1 403 ? -22.25 26.203 -13.352 1 73.75 403 LEU B CA 1
ATOM 6671 C C . LEU B 1 403 ? -21.125 25.938 -14.359 1 73.75 403 LEU B C 1
ATOM 6673 O O . LEU B 1 403 ? -21.141 24.938 -15.062 1 73.75 403 LEU B O 1
ATOM 6677 N N . SER B 1 404 ? -20.281 26.891 -14.375 1 75.5 404 SER B N 1
ATOM 6678 C CA . SER B 1 404 ? -19.109 26.703 -15.234 1 75.5 404 SER B CA 1
ATOM 6679 C C . SER B 1 404 ? -18.297 25.484 -14.797 1 75.5 404 SER B C 1
ATOM 6681 O O . SER B 1 404 ? -17.797 24.734 -15.633 1 75.5 404 SER B O 1
ATOM 6683 N N . ALA B 1 405 ? -18.203 25.375 -13.539 1 78 405 ALA B N 1
ATOM 6684 C CA . ALA B 1 405 ? -17.484 24.219 -12.992 1 78 405 ALA B CA 1
ATOM 6685 C C . ALA B 1 405 ? -18.172 22.922 -13.367 1 78 405 ALA B C 1
ATOM 6687 O O . ALA B 1 405 ? -17.516 21.922 -13.688 1 78 405 ALA B O 1
ATOM 6688 N N . LEU B 1 406 ? -19.422 22.906 -13.305 1 77.81 406 LEU B N 1
ATOM 6689 C CA . LEU B 1 406 ? -20.203 21.734 -13.688 1 77.81 406 LEU B CA 1
ATOM 6690 C C . LEU B 1 406 ? -20 21.406 -15.156 1 77.81 406 LEU B C 1
ATOM 6692 O O . LEU B 1 406 ? -19.781 20.234 -15.516 1 77.81 406 LEU B O 1
ATOM 6696 N N . ALA B 1 407 ? -20.031 22.453 -15.922 1 74.5 407 ALA B N 1
ATOM 6697 C CA . ALA B 1 407 ? -19.844 22.281 -17.359 1 74.5 407 ALA B CA 1
ATOM 6698 C C . ALA B 1 407 ? -18.453 21.766 -17.688 1 74.5 407 ALA B C 1
ATOM 6700 O O . ALA B 1 407 ? -18.266 21.031 -18.656 1 74.5 407 ALA B O 1
ATOM 6701 N N . ALA B 1 408 ? -17.594 22.172 -16.859 1 75.94 408 ALA B N 1
ATOM 6702 C CA . ALA B 1 408 ? -16.203 21.781 -17.078 1 75.94 408 ALA B CA 1
ATOM 6703 C C . ALA B 1 408 ? -15.906 20.422 -16.453 1 75.94 408 ALA B C 1
ATOM 6705 O O . ALA B 1 408 ? -14.789 19.922 -16.547 1 75.94 408 ALA B O 1
ATOM 6706 N N . GLY B 1 409 ? -16.938 19.828 -15.812 1 76.62 409 GLY B N 1
ATOM 6707 C CA . GLY B 1 409 ? -16.734 18.531 -15.18 1 76.62 409 GLY B CA 1
ATOM 6708 C C . GLY B 1 409 ? -15.906 18.625 -13.906 1 76.62 409 GLY B C 1
ATOM 6709 O O . GLY B 1 409 ? -15.117 17.719 -13.609 1 76.62 409 GLY B O 1
ATOM 6710 N N . LEU B 1 410 ? -16.031 19.734 -13.172 1 78.75 410 LEU B N 1
ATOM 6711 C CA . LEU B 1 410 ? -15.219 19.953 -11.977 1 78.75 410 LEU B CA 1
ATOM 6712 C C . LEU B 1 410 ? -16.047 19.719 -10.719 1 78.75 410 LEU B C 1
ATOM 6714 O O . LEU B 1 410 ? -15.602 20.047 -9.609 1 78.75 410 LEU B O 1
ATOM 6718 N N . CYS B 1 411 ? -17.25 19.188 -10.883 1 80.62 411 CYS B N 1
ATOM 6719 C CA . CYS B 1 411 ? -18.094 18.828 -9.75 1 80.62 411 CYS B CA 1
ATOM 6720 C C . CYS B 1 411 ? -19.203 17.859 -10.188 1 80.62 411 CYS B C 1
ATOM 6722 O O . CYS B 1 411 ? -19.391 17.641 -11.383 1 80.62 411 CYS B O 1
ATOM 6724 N N . HIS B 1 412 ? -19.766 17.219 -9.195 1 78.56 412 HIS B N 1
ATOM 6725 C CA . HIS B 1 412 ? -20.859 16.297 -9.477 1 78.56 412 HIS B CA 1
ATOM 6726 C C . HIS B 1 412 ? -22.172 17.047 -9.625 1 78.56 412 HIS B C 1
ATOM 6728 O O . HIS B 1 412 ? -23.094 16.578 -10.305 1 78.56 412 HIS B O 1
ATOM 6734 N N . ALA B 1 413 ? -22.25 18.172 -8.859 1 79 413 ALA B N 1
ATOM 6735 C CA . ALA B 1 413 ? -23.469 18.984 -8.914 1 79 413 ALA B CA 1
ATOM 6736 C C . ALA B 1 413 ? -23.172 20.438 -8.562 1 79 413 ALA B C 1
ATOM 6738 O O . ALA B 1 413 ? -22.234 20.734 -7.816 1 79 413 ALA B O 1
ATOM 6739 N N . ALA B 1 414 ? -23.938 21.297 -9.18 1 78.62 414 ALA B N 1
ATOM 6740 C CA . ALA B 1 414 ? -23.922 22.719 -8.828 1 78.62 414 ALA B CA 1
ATOM 6741 C C . ALA B 1 414 ? -25.156 23.094 -8.023 1 78.62 414 ALA B C 1
ATOM 6743 O O . ALA B 1 414 ? -26.25 22.578 -8.266 1 78.62 414 ALA B O 1
ATOM 6744 N N . VAL B 1 415 ? -24.875 23.844 -6.988 1 75.69 415 VAL B N 1
ATOM 6745 C CA . VAL B 1 415 ? -26 24.234 -6.148 1 75.69 415 VAL B CA 1
ATOM 6746 C C . VAL B 1 415 ? -26.188 25.75 -6.207 1 75.69 415 VAL B C 1
ATOM 6748 O O . VAL B 1 415 ? -25.219 26.5 -6.273 1 75.69 415 VAL B O 1
ATOM 6751 N N . ALA B 1 416 ? -27.469 26.109 -6.383 1 64.62 416 ALA B N 1
ATOM 6752 C CA . ALA B 1 416 ? -27.844 27.516 -6.297 1 64.62 416 ALA B CA 1
ATOM 6753 C C . ALA B 1 416 ? -28.984 27.719 -5.305 1 64.62 416 ALA B C 1
ATOM 6755 O O . ALA B 1 416 ? -29.828 26.828 -5.133 1 64.62 416 ALA B O 1
ATOM 6756 N N . ALA B 1 417 ? -28.75 28.734 -4.457 1 59.53 417 ALA B N 1
ATOM 6757 C CA . ALA B 1 417 ? -29.844 29.109 -3.572 1 59.53 417 ALA B CA 1
ATOM 6758 C C . ALA B 1 417 ? -30.625 30.281 -4.145 1 59.53 417 ALA B C 1
ATOM 6760 O O . ALA B 1 417 ? -30.047 31.328 -4.438 1 59.53 417 ALA B O 1
ATOM 6761 N N . LEU B 1 418 ? -31.828 30.047 -4.539 1 57.81 418 LEU B N 1
ATOM 6762 C CA . LEU B 1 418 ? -32.625 31.125 -5.078 1 57.81 418 LEU B CA 1
ATOM 6763 C C . LEU B 1 418 ? -33.562 31.672 -4.016 1 57.81 418 LEU B C 1
ATOM 6765 O O . LEU B 1 418 ? -34.188 30.922 -3.275 1 57.81 418 LEU B O 1
ATOM 6769 N N . PRO B 1 419 ? -33.406 33.094 -3.727 1 49.34 419 PRO B N 1
ATOM 6770 C CA . PRO B 1 419 ? -34.406 33.688 -2.826 1 49.34 419 PRO B CA 1
ATOM 6771 C C . PRO B 1 419 ? -35.844 33.312 -3.223 1 49.34 419 PRO B C 1
ATOM 6773 O O . PRO B 1 419 ? -36.125 33.062 -4.402 1 49.34 419 PRO B O 1
ATOM 6776 N N . LEU B 1 420 ? -36.656 33.344 -2.207 1 44.66 420 LEU B N 1
ATOM 6777 C CA . LEU B 1 420 ? -38.094 33.156 -2.41 1 44.66 420 LEU B CA 1
ATOM 6778 C C . LEU B 1 420 ? -38.688 34.281 -3.264 1 44.66 420 LEU B C 1
ATOM 6780 O O . LEU B 1 420 ? -38.406 35.469 -3.023 1 44.66 420 LEU B O 1
ATOM 6784 N N . GLY B 1 421 ? -39.375 34 -4.336 1 47.75 421 GLY B N 1
ATOM 6785 C CA . GLY B 1 421 ? -39.969 34.906 -5.285 1 47.75 421 GLY B CA 1
ATOM 6786 C C . GLY B 1 421 ? -39.25 34.938 -6.621 1 47.75 421 GLY B C 1
ATOM 6787 O O . GLY B 1 421 ? -39.75 35.562 -7.57 1 47.75 421 GLY B O 1
ATOM 6788 N N . ALA B 1 422 ? -38.031 34.75 -6.445 1 48.19 422 ALA B N 1
ATOM 6789 C CA . ALA B 1 422 ? -37.406 34.688 -7.766 1 48.19 422 ALA B CA 1
ATOM 6790 C C . ALA B 1 422 ? -38.062 33.594 -8.633 1 48.19 422 ALA B C 1
ATOM 6792 O O . ALA B 1 422 ? -38.375 32.531 -8.133 1 48.19 422 ALA B O 1
ATOM 6793 N N . ALA B 1 423 ? -38.812 34.094 -9.508 1 43.47 423 ALA B N 1
ATOM 6794 C CA . ALA B 1 423 ? -39.625 33.219 -10.375 1 43.47 423 ALA B CA 1
ATOM 6795 C C . ALA B 1 423 ? -38.906 31.922 -10.672 1 43.47 423 ALA B C 1
ATOM 6797 O O . ALA B 1 423 ? -37.875 31.906 -11.336 1 43.47 423 ALA B O 1
ATOM 6798 N N . TYR B 1 424 ? -39.188 31.047 -9.781 1 43.53 424 TYR B N 1
ATOM 6799 C CA . TYR B 1 424 ? -39.125 29.641 -10.133 1 43.53 424 TYR B CA 1
ATOM 6800 C C . TYR B 1 424 ? -40 29.328 -11.344 1 43.53 424 TYR B C 1
ATOM 6802 O O . TYR B 1 424 ? -41.062 29.922 -11.5 1 43.53 424 TYR B O 1
ATOM 6810 N N . PRO B 1 425 ? -39.625 28.812 -12.375 1 49.28 425 PRO B N 1
ATOM 6811 C CA . PRO B 1 425 ? -38.906 28 -13.375 1 49.28 425 PRO B CA 1
ATOM 6812 C C . PRO B 1 425 ? -37.906 28.797 -14.203 1 49.28 425 PRO B C 1
ATOM 6814 O O . PRO B 1 425 ? -37.125 28.219 -14.938 1 49.28 425 PRO B O 1
ATOM 6817 N N . ASP B 1 426 ? -38.125 30.016 -13.938 1 50.38 426 ASP B N 1
ATOM 6818 C CA . ASP B 1 426 ? -37.312 30.828 -14.828 1 50.38 426 ASP B CA 1
ATOM 6819 C C . ASP B 1 426 ? -35.844 30.688 -14.477 1 50.38 426 ASP B C 1
ATOM 6821 O O . ASP B 1 426 ? -34.969 30.578 -15.367 1 50.38 426 ASP B O 1
ATOM 6825 N N . ALA B 1 427 ? -35.625 30.656 -13.195 1 50.81 427 ALA B N 1
ATOM 6826 C CA . ALA B 1 427 ? -34.219 30.531 -12.797 1 50.81 427 ALA B CA 1
ATOM 6827 C C . ALA B 1 427 ? -33.656 29.156 -13.172 1 50.81 427 ALA B C 1
ATOM 6829 O O . ALA B 1 427 ? -32.5 29.062 -13.648 1 50.81 427 ALA B O 1
ATOM 6830 N N . ALA B 1 428 ? -34.5 28.219 -12.961 1 51 428 ALA B N 1
ATOM 6831 C CA . ALA B 1 428 ? -34.094 26.875 -13.406 1 51 428 ALA B CA 1
ATOM 6832 C C . ALA B 1 428 ? -33.938 26.828 -14.914 1 51 428 ALA B C 1
ATOM 6834 O O . ALA B 1 428 ? -33 26.219 -15.422 1 51 428 ALA B O 1
ATOM 6835 N N . GLN B 1 429 ? -34.906 27.5 -15.562 1 53.03 429 GLN B N 1
ATOM 6836 C CA . GLN B 1 429 ? -34.812 27.578 -17.016 1 53.03 429 GLN B CA 1
ATOM 6837 C C . GLN B 1 429 ? -33.562 28.312 -17.469 1 53.03 429 GLN B C 1
ATOM 6839 O O . GLN B 1 429 ? -32.875 27.891 -18.406 1 53.03 429 GLN B O 1
ATOM 6844 N N . ARG B 1 430 ? -33.281 29.25 -16.859 1 56.19 430 ARG B N 1
ATOM 6845 C CA . ARG B 1 430 ? -32.094 30.016 -17.203 1 56.19 430 ARG B CA 1
ATOM 6846 C C . ARG B 1 430 ? -30.828 29.188 -16.969 1 56.19 430 ARG B C 1
ATOM 6848 O O . ARG B 1 430 ? -29.906 29.219 -17.781 1 56.19 430 ARG B O 1
ATOM 6855 N N . LEU B 1 431 ? -30.938 28.516 -15.914 1 54.97 431 LEU B N 1
ATOM 6856 C CA . LEU B 1 431 ? -29.797 27.656 -15.609 1 54.97 431 LEU B CA 1
ATOM 6857 C C . LEU B 1 431 ? -29.688 26.516 -16.625 1 54.97 431 LEU B C 1
ATOM 6859 O O . LEU B 1 431 ? -28.578 26.203 -17.078 1 54.97 431 LEU B O 1
ATOM 6863 N N . ALA B 1 432 ? -30.875 25.969 -16.938 1 53.25 432 ALA B N 1
ATOM 6864 C CA . ALA B 1 432 ? -30.922 24.922 -17.969 1 53.25 432 ALA B CA 1
ATOM 6865 C C . ALA B 1 432 ? -30.453 25.453 -19.312 1 53.25 432 ALA B C 1
ATOM 6867 O O . ALA B 1 432 ? -29.719 24.781 -20.031 1 53.25 432 ALA B O 1
ATOM 6868 N N . ASP B 1 433 ? -30.938 26.578 -19.641 1 56.69 433 ASP B N 1
ATOM 6869 C CA . ASP B 1 433 ? -30.562 27.203 -20.906 1 56.69 433 ASP B CA 1
ATOM 6870 C C . ASP B 1 433 ? -29.062 27.422 -20.984 1 56.69 433 ASP B C 1
ATOM 6872 O O . ASP B 1 433 ? -28.453 27.281 -22.062 1 56.69 433 ASP B O 1
ATOM 6876 N N . ARG B 1 434 ? -28.609 27.797 -19.906 1 53.06 434 ARG B N 1
ATOM 6877 C CA . ARG B 1 434 ? -27.172 28.078 -19.875 1 53.06 434 ARG B CA 1
ATOM 6878 C C . ARG B 1 434 ? -26.359 26.781 -19.938 1 53.06 434 ARG B C 1
ATOM 6880 O O . ARG B 1 434 ? -25.281 26.766 -20.531 1 53.06 434 ARG B O 1
ATOM 6887 N N . LEU B 1 435 ? -26.891 25.891 -19.297 1 53.12 435 LEU B N 1
ATOM 6888 C CA . LEU B 1 435 ? -26.109 24.656 -19.219 1 53.12 435 LEU B CA 1
ATOM 6889 C C . LEU B 1 435 ? -26.422 23.75 -20.391 1 53.12 435 LEU B C 1
ATOM 6891 O O . LEU B 1 435 ? -25.688 22.781 -20.641 1 53.12 435 LEU B O 1
ATOM 6895 N N . GLY B 1 436 ? -27.328 24.266 -21.266 1 48.84 436 GLY B N 1
ATOM 6896 C CA . GLY B 1 436 ? -27.719 23.547 -22.469 1 48.84 436 GLY B CA 1
ATOM 6897 C C . GLY B 1 436 ? -28.25 22.156 -22.188 1 48.84 436 GLY B C 1
ATOM 6898 O O . GLY B 1 436 ? -28.906 21.547 -23.047 1 48.84 436 GLY B O 1
ATOM 6899 N N . ALA B 1 437 ? -27.594 21.312 -21.391 1 44.44 437 ALA B N 1
ATOM 6900 C CA . ALA B 1 437 ? -27.891 19.891 -21.281 1 44.44 437 ALA B CA 1
ATOM 6901 C C . ALA B 1 437 ? -28.359 19.531 -19.875 1 44.44 437 ALA B C 1
ATOM 6903 O O . ALA B 1 437 ? -28.328 18.359 -19.484 1 44.44 437 ALA B O 1
ATOM 6904 N N . ILE B 1 438 ? -28.656 20.438 -19.141 1 47.47 438 ILE B N 1
ATOM 6905 C CA . ILE B 1 438 ? -29.016 20.031 -17.797 1 47.47 438 ILE B CA 1
ATOM 6906 C C . ILE B 1 438 ? -30.438 19.453 -17.797 1 47.47 438 ILE B C 1
ATOM 6908 O O . ILE B 1 438 ? -31.391 20.141 -18.156 1 47.47 438 ILE B O 1
ATOM 6912 N N . THR B 1 439 ? -30.609 18.188 -17.656 1 45.72 439 THR B N 1
ATOM 6913 C CA . THR B 1 439 ? -31.906 17.516 -17.812 1 45.72 439 THR B CA 1
ATOM 6914 C C . THR B 1 439 ? -32.688 17.547 -16.5 1 45.72 439 THR B C 1
ATOM 6916 O O . THR B 1 439 ? -33.906 17.469 -16.484 1 45.72 439 THR B O 1
ATOM 6919 N N . ALA B 1 440 ? -32.031 17.422 -15.414 1 46.41 440 ALA B N 1
ATOM 6920 C CA . ALA B 1 440 ? -32.844 17.281 -14.211 1 46.41 440 ALA B CA 1
ATOM 6921 C C . ALA B 1 440 ? -32.312 18.141 -13.07 1 46.41 440 ALA B C 1
ATOM 6923 O O . ALA B 1 440 ? -31.109 18.344 -12.945 1 46.41 440 ALA B O 1
ATOM 6924 N N . LEU B 1 441 ? -33.156 19.094 -12.586 1 53.91 441 LEU B N 1
ATOM 6925 C CA . LEU B 1 441 ? -32.875 19.938 -11.43 1 53.91 441 LEU B CA 1
ATOM 6926 C C . LEU B 1 441 ? -33.562 19.406 -10.188 1 53.91 441 LEU B C 1
ATOM 6928 O O . LEU B 1 441 ? -34.75 19.062 -10.242 1 53.91 441 LEU B O 1
ATOM 6932 N N . GLU B 1 442 ? -32.781 18.984 -9.273 1 54.56 442 GLU B N 1
ATOM 6933 C CA . GLU B 1 442 ? -33.406 18.656 -8 1 54.56 442 GLU B CA 1
ATOM 6934 C C . GLU B 1 442 ? -33.562 19.891 -7.125 1 54.56 442 GLU B C 1
ATOM 6936 O O . GLU B 1 442 ? -32.625 20.672 -6.957 1 54.56 442 GLU B O 1
ATOM 6941 N N . VAL B 1 443 ? -34.844 20.312 -6.953 1 53.12 443 VAL B N 1
ATOM 6942 C CA . VAL B 1 443 ? -35.156 21.531 -6.211 1 53.12 443 VAL B CA 1
ATOM 6943 C C . VAL B 1 443 ? -35.656 21.172 -4.816 1 53.12 443 VAL B C 1
ATOM 6945 O O . VAL B 1 443 ? -36.531 20.312 -4.672 1 53.12 443 VAL B O 1
ATOM 6948 N N . ALA B 1 444 ? -34.875 21.438 -3.895 1 54.66 444 ALA B N 1
ATOM 6949 C CA . ALA B 1 444 ? -35.438 21.406 -2.551 1 54.66 444 ALA B CA 1
ATOM 6950 C C . ALA B 1 444 ? -36.031 22.766 -2.176 1 54.66 444 ALA B C 1
ATOM 6952 O O . ALA B 1 444 ? -35.344 23.781 -2.145 1 54.66 444 ALA B O 1
ATOM 6953 N N . ARG B 1 445 ? -37.344 22.797 -2.207 1 51.41 445 ARG B N 1
ATOM 6954 C CA . ARG B 1 445 ? -38.094 24.031 -2.004 1 51.41 445 ARG B CA 1
ATOM 6955 C C . ARG B 1 445 ? -38.406 24.25 -0.525 1 51.41 445 ARG B C 1
ATOM 6957 O O . ARG B 1 445 ? -38.656 23.297 0.218 1 51.41 445 ARG B O 1
ATOM 6964 N N . SER B 1 446 ? -37.906 25.375 -0.154 1 51.38 446 SER B N 1
ATOM 6965 C CA . SER B 1 446 ? -38.344 25.828 1.155 1 51.38 446 SER B CA 1
ATOM 6966 C C . SER B 1 446 ? -39.219 27.078 1.04 1 51.38 446 SER B C 1
ATOM 6968 O O . SER B 1 446 ? -39.375 27.625 -0.053 1 51.38 446 SER B O 1
ATOM 6970 N N . ASP B 1 447 ? -39.875 27.516 1.979 1 50.5 447 ASP B N 1
ATOM 6971 C CA . ASP B 1 447 ? -40.719 28.719 1.978 1 50.5 447 ASP B CA 1
ATOM 6972 C C . ASP B 1 447 ? -39.875 29.969 1.706 1 50.5 447 ASP B C 1
ATOM 6974 O O . ASP B 1 447 ? -40.406 31.031 1.395 1 50.5 447 ASP B O 1
ATOM 6978 N N . ARG B 1 448 ? -38.594 29.969 1.805 1 49.81 448 ARG B N 1
ATOM 6979 C CA . ARG B 1 448 ? -37.781 31.156 1.649 1 49.81 448 ARG B CA 1
ATOM 6980 C C . ARG B 1 448 ? -36.75 30.984 0.538 1 49.81 448 ARG B C 1
ATOM 6982 O O . ARG B 1 448 ? -36.375 31.953 -0.135 1 49.81 448 ARG B O 1
ATOM 6989 N N . VAL B 1 449 ? -36.219 29.781 0.464 1 53.5 449 VAL B N 1
ATOM 6990 C CA . VAL B 1 449 ? -35.094 29.625 -0.489 1 53.5 449 VAL B CA 1
ATOM 6991 C C . VAL B 1 449 ? -35.25 28.297 -1.229 1 53.5 449 VAL B C 1
ATOM 6993 O O . VAL B 1 449 ? -35.656 27.297 -0.645 1 53.5 449 VAL B O 1
ATOM 6996 N N . ASP B 1 450 ? -35.25 28.391 -2.465 1 60.09 450 ASP B N 1
ATOM 6997 C CA . ASP B 1 450 ? -35.156 27.188 -3.297 1 60.09 450 ASP B CA 1
ATOM 6998 C C . ASP B 1 450 ? -33.688 26.812 -3.559 1 60.09 450 ASP B C 1
ATOM 7000 O O . ASP B 1 450 ? -32.875 27.672 -3.93 1 60.09 450 ASP B O 1
ATOM 7004 N N . VAL B 1 451 ? -33.375 25.594 -2.959 1 63.84 451 VAL B N 1
ATOM 7005 C CA . VAL B 1 451 ? -32.062 25.078 -3.297 1 63.84 451 VAL B CA 1
ATOM 7006 C C . VAL B 1 451 ? -32.125 24.266 -4.586 1 63.84 451 VAL B C 1
ATOM 7008 O O . VAL B 1 451 ? -32.906 23.328 -4.688 1 63.84 451 VAL B O 1
ATOM 7011 N N . LEU B 1 452 ? -31.484 24.828 -5.531 1 65.94 452 LEU B N 1
ATOM 7012 C CA . LEU B 1 452 ? -31.406 24.125 -6.809 1 65.94 452 LEU B CA 1
ATOM 7013 C C . LEU B 1 452 ? -30.094 23.375 -6.934 1 65.94 452 LEU B C 1
ATOM 7015 O O . LEU B 1 452 ? -29.016 23.938 -6.691 1 65.94 452 LEU B O 1
ATOM 7019 N N . VAL B 1 453 ? -30.266 22.062 -7.039 1 71.81 453 VAL B N 1
ATOM 7020 C CA . VAL B 1 453 ? -29.078 21.25 -7.289 1 71.81 453 VAL B CA 1
ATOM 7021 C C . VAL B 1 453 ? -29.094 20.75 -8.734 1 71.81 453 VAL B C 1
ATOM 7023 O O . VAL B 1 453 ? -30.062 20.125 -9.164 1 71.81 453 VAL B O 1
ATOM 7026 N N . VAL B 1 454 ? -28.125 21.125 -9.477 1 70.06 454 VAL B N 1
ATOM 7027 C CA . VAL B 1 454 ? -27.969 20.703 -10.867 1 70.06 454 VAL B CA 1
ATOM 7028 C C . VAL B 1 454 ? -26.922 19.594 -10.953 1 70.06 454 VAL B C 1
ATOM 7030 O O . VAL B 1 454 ? -25.719 19.875 -10.867 1 70.06 454 VAL B O 1
ATOM 7033 N N . PRO B 1 455 ? -27.344 18.391 -11.156 1 70.69 455 PRO B N 1
ATOM 7034 C CA . PRO B 1 455 ? -26.375 17.312 -11.281 1 70.69 455 PRO B CA 1
ATOM 7035 C C . PRO B 1 455 ? -25.672 17.297 -12.641 1 70.69 455 PRO B C 1
ATOM 7037 O O . PRO B 1 455 ? -26.203 17.828 -13.617 1 70.69 455 PRO B O 1
ATOM 7040 N N . ALA B 1 456 ? -24.406 16.844 -12.586 1 65.94 456 ALA B N 1
ATOM 7041 C CA . ALA B 1 456 ? -23.703 16.625 -13.844 1 65.94 456 ALA B CA 1
ATOM 7042 C C . ALA B 1 456 ? -24.438 15.609 -14.711 1 65.94 456 ALA B C 1
ATOM 7044 O O . ALA B 1 456 ? -25.281 14.859 -14.227 1 65.94 456 ALA B O 1
ATOM 7045 N N . ALA B 1 457 ? -24.266 15.734 -16.016 1 56.03 457 ALA B N 1
ATOM 7046 C CA . ALA B 1 457 ? -25.016 14.977 -17.016 1 56.03 457 ALA B CA 1
ATOM 7047 C C . ALA B 1 457 ? -24.953 13.477 -16.719 1 56.03 457 ALA B C 1
ATOM 7049 O O . ALA B 1 457 ? -25.891 12.742 -17.047 1 56.03 457 ALA B O 1
ATOM 7050 N N . ALA B 1 458 ? -23.828 13 -16.188 1 52 458 ALA B N 1
ATOM 7051 C CA . ALA B 1 458 ? -23.844 11.57 -15.906 1 52 458 ALA B CA 1
ATOM 7052 C C . ALA B 1 458 ? -24.703 11.258 -14.68 1 52 458 ALA B C 1
ATOM 7054 O O . ALA B 1 458 ? -24.172 11.047 -13.586 1 52 458 ALA B O 1
ATOM 7055 N N . PHE B 1 459 ? -26.031 11.445 -14.734 1 51.03 459 PHE B N 1
ATOM 7056 C CA . PHE B 1 459 ? -27.078 11.461 -13.719 1 51.03 459 PHE B CA 1
ATOM 7057 C C . PHE B 1 459 ? -27.047 10.188 -12.883 1 51.03 459 PHE B C 1
ATOM 7059 O O . PHE B 1 459 ? -27.469 10.18 -11.727 1 51.03 459 PHE B O 1
ATOM 7066 N N . ASP B 1 460 ? -26.328 9.18 -13.406 1 55.69 460 ASP B N 1
ATOM 7067 C CA . ASP B 1 460 ? -26.5 7.93 -12.672 1 55.69 460 ASP B CA 1
ATOM 7068 C C . ASP B 1 460 ? -25.203 7.516 -11.977 1 55.69 460 ASP B C 1
ATOM 7070 O O . ASP B 1 460 ? -25.031 6.348 -11.617 1 55.69 460 ASP B O 1
ATOM 7074 N N . SER B 1 461 ? -24.484 8.594 -11.773 1 64.44 461 SER B N 1
ATOM 7075 C CA . SER B 1 461 ? -23.312 8.211 -10.992 1 64.44 461 SER B CA 1
ATOM 7076 C C . SER B 1 461 ? -23.656 8.086 -9.516 1 64.44 461 SER B C 1
ATOM 7078 O O . SER B 1 461 ? -24.625 8.688 -9.039 1 64.44 461 SER B O 1
ATOM 7080 N N . ALA B 1 462 ? -23 7.277 -8.898 1 68 462 ALA B N 1
ATOM 7081 C CA . ALA B 1 462 ? -23.266 6.98 -7.492 1 68 462 ALA B CA 1
ATOM 7082 C C . ALA B 1 462 ? -23.297 8.258 -6.656 1 68 462 ALA B C 1
ATOM 7084 O O . ALA B 1 462 ? -24.203 8.469 -5.855 1 68 462 ALA B O 1
ATOM 7085 N N . PRO B 1 463 ? -22.469 9.18 -6.93 1 68.75 463 PRO B N 1
ATOM 7086 C CA . PRO B 1 463 ? -22.516 10.406 -6.129 1 68.75 463 PRO B CA 1
ATOM 7087 C C . PRO B 1 463 ? -23.781 11.219 -6.363 1 68.75 463 PRO B C 1
ATOM 7089 O O . PRO B 1 463 ? -24.359 11.766 -5.414 1 68.75 463 PRO B O 1
ATOM 7092 N N . VAL B 1 464 ? -24.203 11.234 -7.551 1 69.94 464 VAL B N 1
ATOM 7093 C CA . VAL B 1 464 ? -25.391 12.016 -7.887 1 69.94 464 VAL B CA 1
ATOM 7094 C C . VAL B 1 464 ? -26.641 11.344 -7.305 1 69.94 464 VAL B C 1
ATOM 7096 O O . VAL B 1 464 ? -27.516 12.016 -6.758 1 69.94 464 VAL B O 1
ATOM 7099 N N . VAL B 1 465 ? -26.609 10.07 -7.371 1 68.25 465 VAL B N 1
ATOM 7100 C CA . VAL B 1 465 ? -27.734 9.32 -6.812 1 68.25 465 VAL B CA 1
ATOM 7101 C C . VAL B 1 465 ? -27.797 9.547 -5.301 1 68.25 465 VAL B C 1
ATOM 7103 O O . VAL B 1 465 ? -28.875 9.758 -4.75 1 68.25 465 VAL B O 1
ATOM 7106 N N . ARG B 1 466 ? -26.703 9.555 -4.703 1 70.62 466 ARG B N 1
ATOM 7107 C CA . ARG B 1 466 ? -26.656 9.766 -3.262 1 70.62 466 ARG B CA 1
ATOM 7108 C C . ARG B 1 466 ? -27.141 11.172 -2.906 1 70.62 466 ARG B C 1
ATOM 7110 O O . ARG B 1 466 ? -27.844 11.359 -1.919 1 70.62 466 ARG B O 1
ATOM 7117 N N . LEU B 1 467 ? -26.703 12.078 -3.625 1 73 467 LEU B N 1
ATOM 7118 C CA . LEU B 1 467 ? -27.125 13.453 -3.398 1 73 467 LEU B CA 1
ATOM 7119 C C . LEU B 1 467 ? -28.641 13.586 -3.566 1 73 467 LEU B C 1
ATOM 7121 O O . LEU B 1 467 ? -29.297 14.281 -2.789 1 73 467 LEU B O 1
ATOM 7125 N N . ARG B 1 468 ? -29.109 12.836 -4.48 1 68.5 468 ARG B N 1
ATOM 7126 C CA . ARG B 1 468 ? -30.547 12.836 -4.707 1 68.5 468 ARG B CA 1
ATOM 7127 C C . ARG B 1 468 ? -31.297 12.242 -3.516 1 68.5 468 ARG B C 1
ATOM 7129 O O . ARG B 1 468 ? -32.344 12.766 -3.105 1 68.5 468 ARG B O 1
ATOM 7136 N N . CYS B 1 469 ? -30.703 11.242 -3.084 1 68.62 469 CYS B N 1
ATOM 7137 C CA . CYS B 1 469 ? -31.297 10.609 -1.913 1 68.62 469 CYS B CA 1
ATOM 7138 C C . CYS B 1 469 ? -31.297 11.555 -0.719 1 68.62 469 CYS B C 1
ATOM 7140 O O . CYS B 1 469 ? -32.281 11.641 0.017 1 68.62 469 CYS B O 1
ATOM 7142 N N . THR B 1 470 ? -30.25 12.273 -0.562 1 71.94 470 THR B N 1
ATOM 7143 C CA . THR B 1 470 ? -30.156 13.219 0.545 1 71.94 470 THR B CA 1
ATOM 7144 C C . THR B 1 470 ? -31.156 14.352 0.382 1 71.94 470 THR B C 1
ATOM 7146 O O . THR B 1 470 ? -31.797 14.773 1.354 1 71.94 470 THR B O 1
ATOM 7149 N N . LEU B 1 471 ? -31.328 14.789 -0.774 1 69.56 471 LEU B N 1
ATOM 7150 C CA . LEU B 1 471 ? -32.25 15.875 -1.063 1 69.56 471 LEU B CA 1
ATOM 7151 C C . LEU B 1 471 ? -33.688 15.477 -0.748 1 69.56 471 LEU B C 1
ATOM 7153 O O . LEU B 1 471 ? -34.531 16.328 -0.429 1 69.56 471 LEU B O 1
ATOM 7157 N N . SER B 1 472 ? -33.781 14.109 -0.827 1 64.94 472 SER B N 1
ATOM 7158 C CA . SER B 1 472 ? -35.125 13.602 -0.585 1 64.94 472 SER B CA 1
ATOM 7159 C C . SER B 1 472 ? -35.281 13.125 0.856 1 64.94 472 SER B C 1
ATOM 7161 O O . SER B 1 472 ? -36.344 12.664 1.246 1 64.94 472 SER B O 1
ATOM 7163 N N . SER B 1 473 ? -34.312 13.266 1.58 1 68.94 473 SER B N 1
ATOM 7164 C CA . SER B 1 473 ? -34.344 12.703 2.928 1 68.94 473 SER B CA 1
ATOM 7165 C C . SER B 1 473 ? -35.125 13.594 3.881 1 68.94 473 SER B C 1
ATOM 7167 O O . SER B 1 473 ? -35.156 14.812 3.723 1 68.94 473 SER B O 1
ATOM 7169 N N . MET B 1 474 ? -35.781 12.953 4.891 1 65.5 474 MET B N 1
ATOM 7170 C CA . MET B 1 474 ? -36.531 13.664 5.93 1 65.5 474 MET B CA 1
ATOM 7171 C C . MET B 1 474 ? -35.562 14.492 6.793 1 65.5 474 MET B C 1
ATOM 7173 O O . MET B 1 474 ? -35.938 15.578 7.25 1 65.5 474 MET B O 1
ATOM 7177 N N . ALA B 1 475 ? -34.438 14.031 6.996 1 66.69 475 ALA B N 1
ATOM 7178 C CA . ALA B 1 475 ? -33.469 14.727 7.812 1 66.69 475 ALA B CA 1
ATOM 7179 C C . ALA B 1 475 ? -33.094 16.078 7.207 1 66.69 475 ALA B C 1
ATOM 7181 O O . ALA B 1 475 ? -33 17.078 7.922 1 66.69 475 ALA B O 1
ATOM 7182 N N . PHE B 1 476 ? -32.938 16.109 5.914 1 73.12 476 PHE B N 1
ATOM 7183 C CA . PHE B 1 476 ? -32.656 17.375 5.238 1 73.12 476 PHE B CA 1
ATOM 7184 C C . PHE B 1 476 ? -33.812 18.328 5.328 1 73.12 476 PHE B C 1
ATOM 7186 O O . PHE B 1 476 ? -33.656 19.516 5.648 1 73.12 476 PHE B O 1
ATOM 7193 N N . ARG B 1 477 ? -34.906 17.766 5.203 1 65.62 477 ARG B N 1
ATOM 7194 C CA . ARG B 1 477 ? -36.094 18.594 5.246 1 65.62 477 ARG B CA 1
ATOM 7195 C C . ARG B 1 477 ? -36.281 19.219 6.625 1 65.62 477 ARG B C 1
ATOM 7197 O O . ARG B 1 477 ? -36.656 20.391 6.738 1 65.62 477 ARG B O 1
ATOM 7204 N N . ARG B 1 478 ? -36.031 18.438 7.527 1 68.25 478 ARG B N 1
ATOM 7205 C CA . ARG B 1 478 ? -36.156 18.938 8.891 1 68.25 478 ARG B CA 1
ATOM 7206 C C . ARG B 1 478 ? -35.156 20.047 9.164 1 68.25 478 ARG B C 1
ATOM 7208 O O . ARG B 1 478 ? -35.5 21.078 9.758 1 68.25 478 ARG B O 1
ATOM 7215 N N . ARG B 1 479 ? -33.969 19.922 8.758 1 69.25 479 ARG B N 1
ATOM 7216 C CA . ARG B 1 479 ? -32.906 20.906 8.984 1 69.25 479 ARG B CA 1
ATOM 7217 C C . ARG B 1 479 ? -33.219 22.219 8.258 1 69.25 479 ARG B C 1
ATOM 7219 O O . ARG B 1 479 ? -32.938 23.297 8.766 1 69.25 479 ARG B O 1
ATOM 7226 N N . LEU B 1 480 ? -33.781 21.984 7.184 1 66 480 LEU B N 1
ATOM 7227 C CA . LEU B 1 480 ? -34.156 23.172 6.418 1 66 480 LEU B CA 1
ATOM 7228 C C . LEU B 1 480 ? -35.25 23.953 7.137 1 66 480 LEU B C 1
ATOM 7230 O O . LEU B 1 480 ? -35.25 25.188 7.148 1 66 480 LEU B O 1
ATOM 7234 N N . ARG B 1 481 ? -36.062 23.125 7.727 1 63.34 481 ARG B N 1
ATOM 7235 C CA . ARG B 1 481 ? -37.156 23.75 8.453 1 63.34 481 ARG B CA 1
ATOM 7236 C C . ARG B 1 481 ? -36.656 24.5 9.688 1 63.34 481 ARG B C 1
ATOM 7238 O O . ARG B 1 481 ? -37.188 25.547 10.047 1 63.34 481 ARG B O 1
ATOM 7245 N N . ASP B 1 482 ? -35.719 23.844 10.336 1 61.44 482 ASP B N 1
ATOM 7246 C CA . ASP B 1 482 ? -35.219 24.422 11.578 1 61.44 482 ASP B CA 1
ATOM 7247 C C . ASP B 1 482 ? -34.406 25.688 11.305 1 61.44 482 ASP B C 1
ATOM 7249 O O . ASP B 1 482 ? -34.094 26.453 12.227 1 61.44 482 ASP B O 1
ATOM 7253 N N . LEU B 1 483 ? -33.906 25.734 10.258 1 55.38 483 LEU B N 1
ATOM 7254 C CA . LEU B 1 483 ? -33.219 26.984 9.953 1 55.38 483 LEU B CA 1
ATOM 7255 C C . LEU B 1 483 ? -34.125 28.188 10.125 1 55.38 483 LEU B C 1
ATOM 7257 O O . LEU B 1 483 ? -35.281 28.172 9.648 1 55.38 483 LEU B O 1
ATOM 7261 N N . ARG B 1 484 ? -34.094 28.719 11.539 1 47.94 484 ARG B N 1
ATOM 7262 C CA . ARG B 1 484 ? -34.844 29.891 11.938 1 47.94 484 ARG B CA 1
ATOM 7263 C C . ARG B 1 484 ? -35.125 30.797 10.742 1 47.94 484 ARG B C 1
ATOM 7265 O O . ARG B 1 484 ? -34.219 31.047 9.93 1 47.94 484 ARG B O 1
ATOM 7272 N N . GLY B 1 485 ? -36.562 31.297 10.711 1 42.03 485 GLY B N 1
ATOM 7273 C CA . GLY B 1 485 ? -37.188 32.094 9.664 1 42.03 485 GLY B CA 1
ATOM 7274 C C . GLY B 1 485 ? -37.625 31.297 8.461 1 42.03 485 GLY B C 1
ATOM 7275 O O . GLY B 1 485 ? -38 31.859 7.438 1 42.03 485 GLY B O 1
ATOM 7276 N N . TYR B 1 486 ? -37.156 30.031 8.703 1 40.34 486 TYR B N 1
ATOM 7277 C CA . TYR B 1 486 ? -37.531 29.078 7.652 1 40.34 486 TYR B CA 1
ATOM 7278 C C . TYR B 1 486 ? -38.906 28.484 7.898 1 40.34 486 TYR B C 1
ATOM 7280 O O . TYR B 1 486 ? -39.062 27.656 8.797 1 40.34 486 TYR B O 1
ATOM 7288 N N . SER B 1 487 ? -39.906 29.188 8.117 1 34.5 487 SER B N 1
ATOM 7289 C CA . SER B 1 487 ? -41.219 28.672 8.414 1 34.5 487 SER B CA 1
ATOM 7290 C C . SER B 1 487 ? -41.719 27.75 7.309 1 34.5 487 SER B C 1
ATOM 7292 O O . SER B 1 487 ? -42.875 27.297 7.332 1 34.5 487 SER B O 1
ATOM 7294 N N . GLY B 1 488 ? -41.344 27.875 6.004 1 33.06 488 GLY B N 1
ATOM 7295 C CA . GLY B 1 488 ? -42.312 27.422 5.012 1 33.06 488 GLY B CA 1
ATOM 7296 C C . GLY B 1 488 ? -42.438 25.906 4.977 1 33.06 488 GLY B C 1
ATOM 7297 O O . GLY B 1 488 ? -41.625 25.172 5.512 1 33.06 488 GLY B O 1
ATOM 7298 N N . ARG B 1 489 ? -43.594 25.422 4.605 1 31.62 489 ARG B N 1
ATOM 7299 C CA . ARG B 1 489 ? -44.062 24.078 4.27 1 31.62 489 ARG B CA 1
ATOM 7300 C C . ARG B 1 489 ? -43.094 23.391 3.301 1 31.62 489 ARG B C 1
ATOM 7302 O O . ARG B 1 489 ? -42.75 23.953 2.26 1 31.62 489 ARG B O 1
ATOM 7309 N N . THR B 1 490 ? -42.062 22.734 3.682 1 37.69 490 THR B N 1
ATOM 7310 C CA . THR B 1 490 ? -41.188 21.875 2.885 1 37.69 490 THR B CA 1
ATOM 7311 C C . THR B 1 490 ? -42 21.062 1.875 1 37.69 490 THR B C 1
ATOM 7313 O O . THR B 1 490 ? -42.812 20.234 2.256 1 37.69 490 THR B O 1
ATOM 7316 N N . SER B 1 491 ? -42.5 21.594 0.833 1 33.59 491 SER B N 1
ATOM 7317 C CA . SER B 1 491 ? -43.094 20.688 -0.141 1 33.59 491 SER B CA 1
ATOM 7318 C C . SER B 1 491 ? -42.062 19.703 -0.681 1 33.59 491 SER B C 1
ATOM 7320 O O . SER B 1 491 ? -40.844 19.969 -0.609 1 33.59 491 SER B O 1
ATOM 7322 N N . GLY B 1 492 ? -42.406 18.406 -1.112 1 35.47 492 GLY B N 1
ATOM 7323 C CA . GLY B 1 492 ? -41.688 17.25 -1.637 1 35.47 492 GLY B CA 1
ATOM 7324 C C . GLY B 1 492 ? -40.688 17.609 -2.721 1 35.47 492 GLY B C 1
ATOM 7325 O O . GLY B 1 492 ? -40.5 18.781 -3.039 1 35.47 492 GLY B O 1
ATOM 7326 N N . ARG B 1 493 ? -39.719 16.594 -3.154 1 43.22 493 ARG B N 1
ATOM 7327 C CA . ARG B 1 493 ? -38.781 16.547 -4.273 1 43.22 493 ARG B CA 1
ATOM 7328 C C . ARG B 1 493 ? -39.5 16.844 -5.59 1 43.22 493 ARG B C 1
ATOM 7330 O O . ARG B 1 493 ? -40.531 16.281 -5.883 1 43.22 493 ARG B O 1
ATOM 7337 N N . GLU B 1 494 ? -39.438 18.062 -6.117 1 44.12 494 GLU B N 1
ATOM 7338 C CA . GLU B 1 494 ? -39.906 18.203 -7.488 1 44.12 494 GLU B CA 1
ATOM 7339 C C . GLU B 1 494 ? -38.75 18.141 -8.492 1 44.12 494 GLU B C 1
ATOM 7341 O O . GLU B 1 494 ? -37.656 18.625 -8.203 1 44.12 494 GLU B O 1
ATOM 7346 N N . THR B 1 495 ? -38.656 17.109 -9.289 1 42.59 495 THR B N 1
ATOM 7347 C CA . THR B 1 495 ? -37.75 17.047 -10.422 1 42.59 495 THR B CA 1
ATOM 7348 C C . THR B 1 495 ? -38.219 17.953 -11.555 1 42.59 495 THR B C 1
ATOM 7350 O O . THR B 1 495 ? -39.344 17.828 -12.016 1 42.59 495 THR B O 1
ATOM 7353 N N . TRP B 1 496 ? -37.625 19.047 -11.797 1 42.75 496 TRP B N 1
ATOM 7354 C CA . TRP B 1 496 ? -37.906 19.875 -12.961 1 42.75 496 TRP B CA 1
ATOM 7355 C C . TRP B 1 496 ? -37.188 19.359 -14.195 1 42.75 496 TRP B C 1
ATOM 7357 O O . TRP B 1 496 ? -36 18.969 -14.125 1 42.75 496 TRP B O 1
ATOM 7367 N N . HIS B 1 497 ? -37.938 18.875 -15.141 1 44.62 497 HIS B N 1
ATOM 7368 C CA . HIS B 1 497 ? -37.406 18.453 -16.438 1 44.62 497 HIS B CA 1
ATOM 7369 C C . HIS B 1 497 ? -37.469 19.594 -17.438 1 44.62 497 HIS B C 1
ATOM 7371 O O . HIS B 1 497 ? -38.406 20.391 -17.453 1 44.62 497 HIS B O 1
ATOM 7377 N N . ALA B 1 498 ? -36.406 19.875 -18.016 1 39.5 498 ALA B N 1
ATOM 7378 C CA . ALA B 1 498 ? -36.469 20.828 -19.109 1 39.5 498 ALA B CA 1
ATOM 7379 C C . ALA B 1 498 ? -37.594 20.5 -20.094 1 39.5 498 ALA B C 1
ATOM 7381 O O . ALA B 1 498 ? -37.844 19.312 -20.344 1 39.5 498 ALA B O 1
ATOM 7382 N N . PRO B 1 499 ? -38.375 21.406 -20.578 1 38.31 499 PRO B N 1
ATOM 7383 C CA . PRO B 1 499 ? -39.344 21.141 -21.641 1 38.31 499 PRO B CA 1
ATOM 7384 C C . PRO B 1 499 ? -38.719 20.5 -22.875 1 38.31 499 PRO B C 1
ATOM 7386 O O . PRO B 1 499 ? -37.656 20.938 -23.312 1 38.31 499 PRO B O 1
ATOM 7389 N N . GLY B 1 500 ? -39.188 19.156 -23.484 1 35.22 500 GLY B N 1
ATOM 7390 C CA . GLY B 1 500 ? -38.781 18.328 -24.625 1 35.22 500 GLY B CA 1
ATOM 7391 C C . GLY B 1 500 ? -37.969 17.125 -24.219 1 35.22 500 GLY B C 1
ATOM 7392 O O . GLY B 1 500 ? -37.625 16.297 -25.062 1 35.22 500 GLY B O 1
ATOM 7393 N N . THR B 1 501 ? -37.094 17.219 -23.312 1 35.59 501 THR B N 1
ATOM 7394 C CA . THR B 1 501 ? -36.312 16.031 -22.969 1 35.59 501 THR B CA 1
ATOM 7395 C C . THR B 1 501 ? -37.156 15.062 -22.141 1 35.59 501 THR B C 1
ATOM 7397 O O . THR B 1 501 ? -37.625 15.414 -21.047 1 35.59 501 THR B O 1
ATOM 7400 N N . ALA B 1 502 ? -38.062 14.32 -22.766 1 31 502 ALA B N 1
ATOM 7401 C CA . ALA B 1 502 ? -38.875 13.242 -22.219 1 31 502 ALA B CA 1
ATOM 7402 C C . ALA B 1 502 ? -38.031 12.273 -21.391 1 31 502 ALA B C 1
ATOM 7404 O O . ALA B 1 502 ? -37.406 11.352 -21.953 1 31 502 ALA B O 1
ATOM 7405 N N . LEU B 1 503 ? -37 12.609 -20.812 1 32.72 503 LEU B N 1
ATOM 7406 C CA . LEU B 1 503 ? -36.406 11.43 -20.188 1 32.72 503 LEU B CA 1
ATOM 7407 C C . LEU B 1 503 ? -37.438 10.742 -19.281 1 32.72 503 LEU B C 1
ATOM 7409 O O . LEU B 1 503 ? -38.094 11.398 -18.484 1 32.72 503 LEU B O 1
ATOM 7413 N N . GLU B 1 504 ? -38.062 9.711 -19.766 1 30.16 504 GLU B N 1
ATOM 7414 C CA . GLU B 1 504 ? -38.844 8.781 -18.938 1 30.16 504 GLU B CA 1
ATOM 7415 C C . GLU B 1 504 ? -38.094 8.453 -17.641 1 30.16 504 GLU B C 1
ATOM 7417 O O . GLU B 1 504 ? -36.875 8.234 -17.656 1 30.16 504 GLU B O 1
ATOM 7422 N N . PRO B 1 505 ? -38.531 8.883 -16.547 1 30.72 505 PRO B N 1
ATOM 7423 C CA . PRO B 1 505 ? -38 8.414 -15.258 1 30.72 505 PRO B CA 1
ATOM 7424 C C . PRO B 1 505 ? -37.625 6.938 -15.266 1 30.72 505 PRO B C 1
ATOM 7426 O O . PRO B 1 505 ? -38.406 6.102 -15.727 1 30.72 505 PRO B O 1
ATOM 7429 N N . ALA B 1 506 ? -36.5 6.539 -15.625 1 29.17 506 ALA B N 1
ATOM 7430 C CA . ALA B 1 506 ? -36.344 5.113 -15.367 1 29.17 506 ALA B CA 1
ATOM 7431 C C . ALA B 1 506 ? -36.844 4.738 -13.977 1 29.17 506 ALA B C 1
ATOM 7433 O O . ALA B 1 506 ? -36.375 5.254 -12.969 1 29.17 506 ALA B O 1
ATOM 7434 N N . ASN B 1 507 ? -38.031 4.422 -13.727 1 28.92 507 ASN B N 1
ATOM 7435 C CA . ASN B 1 507 ? -38.781 3.938 -12.586 1 28.92 507 ASN B CA 1
ATOM 7436 C C . ASN B 1 507 ? -37.969 3.004 -11.711 1 28.92 507 ASN B C 1
ATOM 7438 O O . ASN B 1 507 ? -38.344 2.75 -10.555 1 28.92 507 ASN B O 1
ATOM 7442 N N . GLY B 1 508 ? -37.312 1.979 -12.281 1 28.91 508 GLY B N 1
ATOM 7443 C CA . GLY B 1 508 ? -36.906 0.788 -11.547 1 28.91 508 GLY B CA 1
ATOM 7444 C C . GLY B 1 508 ? -35.656 1.007 -10.688 1 28.91 508 GLY B C 1
ATOM 7445 O O . GLY B 1 508 ? -34.906 0.074 -10.445 1 28.91 508 GLY B O 1
ATOM 7446 N N . GLY B 1 509 ? -35.219 2.16 -10.484 1 30.36 509 GLY B N 1
ATOM 7447 C CA . GLY B 1 509 ? -34 2.254 -9.727 1 30.36 509 GLY B CA 1
ATOM 7448 C C . GLY B 1 509 ? -34.094 1.707 -8.32 1 30.36 509 GLY B C 1
ATOM 7449 O O . GLY B 1 509 ? -35.219 1.553 -7.797 1 30.36 509 GLY B O 1
ATOM 7450 N N . PRO B 1 510 ? -33.188 0.881 -7.785 1 29.5 510 PRO B N 1
ATOM 7451 C CA . PRO B 1 510 ? -33.438 0.216 -6.504 1 29.5 510 PRO B CA 1
ATOM 7452 C C . PRO B 1 510 ? -33.938 1.173 -5.426 1 29.5 510 PRO B C 1
ATOM 7454 O O . PRO B 1 510 ? -33.656 2.369 -5.469 1 29.5 510 PRO B O 1
ATOM 7457 N N . ARG B 1 511 ? -35.25 1.115 -4.918 1 28.55 511 ARG B N 1
ATOM 7458 C CA . ARG B 1 511 ? -35.844 1.699 -3.725 1 28.55 511 ARG B CA 1
ATOM 7459 C C . ARG B 1 511 ? -34.812 1.812 -2.594 1 28.55 511 ARG B C 1
ATOM 7461 O O . ARG B 1 511 ? -34.062 0.877 -2.342 1 28.55 511 ARG B O 1
ATOM 7468 N N . CYS B 1 512 ? -34.344 2.99 -2.363 1 28.83 512 CYS B N 1
ATOM 7469 C CA . CYS B 1 512 ? -33.625 3.281 -1.138 1 28.83 512 CYS B CA 1
ATOM 7470 C C . CYS B 1 512 ? -34.25 2.598 0.061 1 28.83 512 CYS B C 1
ATOM 7472 O O . CYS B 1 512 ? -35.438 2.861 0.379 1 28.83 512 CYS B O 1
ATOM 7474 N N . ALA B 1 513 ? -34.125 1.267 0.266 1 26 513 ALA B N 1
ATOM 7475 C CA . ALA B 1 513 ? -34.688 0.705 1.488 1 26 513 ALA B CA 1
ATOM 7476 C C . ALA B 1 513 ? -34.344 1.566 2.699 1 26 513 ALA B C 1
ATOM 7478 O O . ALA B 1 513 ? -33.188 1.869 2.941 1 26 513 ALA B O 1
ATOM 7479 N N . THR B 1 514 ? -35.156 2.475 3.02 1 24.89 514 THR B N 1
ATOM 7480 C CA . THR B 1 514 ? -35.25 3.115 4.328 1 24.89 514 THR B CA 1
ATOM 7481 C C . THR B 1 514 ? -35.062 2.096 5.445 1 24.89 514 THR B C 1
ATOM 7483 O O . THR B 1 514 ? -35.812 1.129 5.547 1 24.89 514 THR B O 1
ATOM 7486 N N . ARG B 1 515 ? -33.875 1.381 5.66 1 22.72 515 ARG B N 1
ATOM 7487 C CA . ARG B 1 515 ? -34 0.894 7.031 1 22.72 515 ARG B CA 1
ATOM 7488 C C . ARG B 1 515 ? -33.938 2.047 8.031 1 22.72 515 ARG B C 1
ATOM 7490 O O . ARG B 1 515 ? -33.156 2.99 7.852 1 22.72 515 ARG B O 1
#

Organism: Pseudonocardia thermophila (NCBI:txid1848)

InterPro domains:
  IPR001453 MoaB/Mog domain [PF00994] (116-266)
  IPR001453 MoaB/Mog domain [SM00852] (116-267)
  IPR005111 MoeA, C-terminal, domain IV [PF03454] (281-354)
  IPR036135 MoeA, N-terminal and linker domain superfamily [SSF63882] (31-111)
  IPR036425 MoaB/Mog-like domain superfamily [G3DSA:3.40.980.10] (111-266)
  IPR036425 MoaB/Mog-like domain superfamily [SSF53218] (113-272)
  IPR036688 MoeA, C-terminal, domain IV superfamily [G3DSA:2.40.340.10] (278-355)
  IPR036688 MoeA, C-terminal, domain IV superfamily [SSF63867] (278-354)
  IPR038987 Molybdopterin biosynthesis protein MoeA-like [PTHR10192] (72-355)